Protein 1GHC (pdb70)

Nearest PDB structures (foldseek):
  1ghc-assembly1_A  TM=8.100E-01  e=2.958E-13  Gallus gallus
  7pet-assembly1_s  TM=6.892E-01  e=3.066E-09  Homo sapiens
  7xvm-assembly1_V  TM=6.479E-01  e=2.212E-05  Gallus gallus
  6la2-assembly1_S  TM=6.404E-01  e=2.421E-05  Homo sapiens
  7k5x-assembly1_U  TM=6.832E-01  e=7.186E-05  Homo sapiens

Structure (mmCIF, N/CA/C/O backbone):
data_1GHC
#
_entry.id   1GHC
#
_cell.length_a   1.000
_cell.length_b   1.000
_cell.length_c   1.000
_cell.angle_alpha   90.00
_cell.angle_beta   90.00
_cell.angle_gamma   90.00
#
_symmetry.space_group_name_H-M   'P 1'
#
loop_
_atom_site.group_PDB
_atom_site.id
_atom_site.type_symbol
_atom_site.label_atom_id
_atom_site.label_alt_id
_atom_site.label_comp_id
_atom_site.label_asym_id
_atom_site.label_entity_id
_atom_site.label_seq_id
_atom_site.pdbx_PDB_ins_code
_atom_site.Cartn_x
_atom_site.Cartn_y
_atom_site.Cartn_z
_atom_site.occupancy
_atom_site.B_iso_or_equiv
_atom_site.auth_seq_id
_atom_site.auth_comp_id
_atom_site.auth_asym_id
_atom_site.auth_atom_id
_atom_site.pdbx_PDB_model_num
ATOM 1 N N . MET A 1 1 ? 3.193 2.315 13.456 1.00 0.00 1 MET A N 1
ATOM 2 C CA . MET A 1 1 ? 4.408 1.793 12.769 1.00 0.00 1 MET A CA 1
ATOM 3 C C . MET A 1 1 ? 4.471 0.273 12.930 1.00 0.00 1 MET A C 1
ATOM 4 O O . MET A 1 1 ? 4.218 -0.260 13.992 1.00 0.00 1 MET A O 1
ATOM 20 N N . ALA A 1 2 ? 4.807 -0.430 11.883 1.00 0.00 2 ALA A N 1
ATOM 21 C CA . ALA A 1 2 ? 4.886 -1.915 11.977 1.00 0.00 2 ALA A CA 1
ATOM 22 C C . ALA A 1 2 ? 6.264 -2.380 11.504 1.00 0.00 2 ALA A C 1
ATOM 23 O O . ALA A 1 2 ? 7.020 -2.971 12.249 1.00 0.00 2 ALA A O 1
ATOM 30 N N . GLY A 1 3 ? 6.596 -2.116 10.270 1.00 0.00 3 GLY A N 1
ATOM 31 C CA . GLY A 1 3 ? 7.925 -2.541 9.749 1.00 0.00 3 GLY A CA 1
ATOM 32 C C . GLY A 1 3 ? 8.921 -1.391 9.907 1.00 0.00 3 GLY A C 1
ATOM 33 O O . GLY A 1 3 ? 8.580 -0.340 10.411 1.00 0.00 3 GLY A O 1
ATOM 37 N N . PRO A 1 4 ? 10.125 -1.633 9.469 1.00 0.00 4 PRO A N 1
ATOM 38 C CA . PRO A 1 4 ? 11.151 -0.576 9.585 1.00 0.00 4 PRO A CA 1
ATOM 39 C C . PRO A 1 4 ? 11.435 0.057 8.219 1.00 0.00 4 PRO A C 1
ATOM 40 O O . PRO A 1 4 ? 12.356 0.835 8.070 1.00 0.00 4 PRO A O 1
ATOM 51 N N . SER A 1 5 ? 10.658 -0.266 7.218 1.00 0.00 5 SER A N 1
ATOM 52 C CA . SER A 1 5 ? 10.911 0.332 5.876 1.00 0.00 5 SER A CA 1
ATOM 53 C C . SER A 1 5 ? 9.596 0.511 5.109 1.00 0.00 5 SER A C 1
ATOM 54 O O . SER A 1 5 ? 8.906 1.491 5.283 1.00 0.00 5 SER A O 1
ATOM 62 N N . VAL A 1 6 ? 9.265 -0.422 4.252 1.00 0.00 6 VAL A N 1
ATOM 63 C CA . VAL A 1 6 ? 8.013 -0.326 3.440 1.00 0.00 6 VAL A CA 1
ATOM 64 C C . VAL A 1 6 ? 6.904 0.385 4.212 1.00 0.00 6 VAL A C 1
ATOM 65 O O . VAL A 1 6 ? 6.352 1.340 3.744 1.00 0.00 6 VAL A O 1
ATOM 78 N N . THR A 1 7 ? 6.567 -0.035 5.386 1.00 0.00 7 THR A N 1
ATOM 79 C CA . THR A 1 7 ? 5.503 0.690 6.110 1.00 0.00 7 THR A CA 1
ATOM 80 C C . THR A 1 7 ? 5.858 2.181 6.090 1.00 0.00 7 THR A C 1
ATOM 81 O O . THR A 1 7 ? 5.105 3.003 5.614 1.00 0.00 7 THR A O 1
ATOM 92 N N . GLU A 1 8 ? 7.021 2.530 6.566 1.00 0.00 8 GLU A N 1
ATOM 93 C CA . GLU A 1 8 ? 7.438 3.962 6.545 1.00 0.00 8 GLU A CA 1
ATOM 94 C C . GLU A 1 8 ? 7.248 4.530 5.132 1.00 0.00 8 GLU A C 1
ATOM 95 O O . GLU A 1 8 ? 6.949 5.692 4.957 1.00 0.00 8 GLU A O 1
ATOM 107 N N . LEU A 1 9 ? 7.424 3.714 4.126 1.00 0.00 9 LEU A N 1
ATOM 108 C CA . LEU A 1 9 ? 7.256 4.188 2.718 1.00 0.00 9 LEU A CA 1
ATOM 109 C C . LEU A 1 9 ? 5.775 4.119 2.330 1.00 0.00 9 LEU A C 1
ATOM 110 O O . LEU A 1 9 ? 5.109 5.121 2.176 1.00 0.00 9 LEU A O 1
ATOM 126 N N . ILE A 1 10 ? 5.259 2.935 2.172 1.00 0.00 10 ILE A N 1
ATOM 127 C CA . ILE A 1 10 ? 3.839 2.771 1.808 1.00 0.00 10 ILE A CA 1
ATOM 128 C C . ILE A 1 10 ? 2.999 3.503 2.847 1.00 0.00 10 ILE A C 1
ATOM 129 O O . ILE A 1 10 ? 2.310 4.460 2.558 1.00 0.00 10 ILE A O 1
ATOM 145 N N . THR A 1 11 ? 3.059 3.037 4.060 1.00 0.00 11 THR A N 1
ATOM 146 C CA . THR A 1 11 ? 2.277 3.671 5.144 1.00 0.00 11 THR A CA 1
ATOM 147 C C . THR A 1 11 ? 2.500 5.186 5.115 1.00 0.00 11 THR A C 1
ATOM 148 O O . THR A 1 11 ? 1.685 5.947 5.592 1.00 0.00 11 THR A O 1
ATOM 159 N N . LYS A 1 12 ? 3.579 5.639 4.530 1.00 0.00 12 LYS A N 1
ATOM 160 C CA . LYS A 1 12 ? 3.807 7.110 4.447 1.00 0.00 12 LYS A CA 1
ATOM 161 C C . LYS A 1 12 ? 2.839 7.664 3.395 1.00 0.00 12 LYS A C 1
ATOM 162 O O . LYS A 1 12 ? 2.131 8.623 3.629 1.00 0.00 12 LYS A O 1
ATOM 181 N N . ALA A 1 13 ? 2.787 7.041 2.247 1.00 0.00 13 ALA A N 1
ATOM 182 C CA . ALA A 1 13 ? 1.845 7.499 1.188 1.00 0.00 13 ALA A CA 1
ATOM 183 C C . ALA A 1 13 ? 0.417 7.207 1.655 1.00 0.00 13 ALA A C 1
ATOM 184 O O . ALA A 1 13 ? -0.547 7.682 1.087 1.00 0.00 13 ALA A O 1
ATOM 191 N N . VAL A 1 14 ? 0.289 6.425 2.695 1.00 0.00 14 VAL A N 1
ATOM 192 C CA . VAL A 1 14 ? -1.053 6.076 3.237 1.00 0.00 14 VAL A CA 1
ATOM 193 C C . VAL A 1 14 ? -1.973 7.300 3.171 1.00 0.00 14 VAL A C 1
ATOM 194 O O . VAL A 1 14 ? -3.153 7.190 2.903 1.00 0.00 14 VAL A O 1
ATOM 207 N N . SER A 1 15 ? -1.438 8.465 3.413 1.00 0.00 15 SER A N 1
ATOM 208 C CA . SER A 1 15 ? -2.276 9.697 3.365 1.00 0.00 15 SER A CA 1
ATOM 209 C C . SER A 1 15 ? -1.836 10.570 2.186 1.00 0.00 15 SER A C 1
ATOM 210 O O . SER A 1 15 ? -2.531 11.483 1.786 1.00 0.00 15 SER A O 1
ATOM 218 N N . ALA A 1 16 ? -0.688 10.298 1.627 1.00 0.00 16 ALA A N 1
ATOM 219 C CA . ALA A 1 16 ? -0.207 11.115 0.477 1.00 0.00 16 ALA A CA 1
ATOM 220 C C . ALA A 1 16 ? -0.611 10.439 -0.835 1.00 0.00 16 ALA A C 1
ATOM 221 O O . ALA A 1 16 ? -0.036 10.689 -1.875 1.00 0.00 16 ALA A O 1
ATOM 228 N N . SER A 1 17 ? -1.596 9.584 -0.794 1.00 0.00 17 SER A N 1
ATOM 229 C CA . SER A 1 17 ? -2.034 8.893 -2.040 1.00 0.00 17 SER A CA 1
ATOM 230 C C . SER A 1 17 ? -2.105 9.905 -3.187 1.00 0.00 17 SER A C 1
ATOM 231 O O . SER A 1 17 ? -2.053 11.100 -2.976 1.00 0.00 17 SER A O 1
ATOM 239 N N . LYS A 1 18 ? -2.221 9.436 -4.399 1.00 0.00 18 LYS A N 1
ATOM 240 C CA . LYS A 1 18 ? -2.293 10.372 -5.557 1.00 0.00 18 LYS A CA 1
ATOM 241 C C . LYS A 1 18 ? -3.591 10.133 -6.331 1.00 0.00 18 LYS A C 1
ATOM 242 O O . LYS A 1 18 ? -3.675 10.393 -7.515 1.00 0.00 18 LYS A O 1
ATOM 261 N N . GLU A 1 19 ? -4.605 9.640 -5.673 1.00 0.00 19 GLU A N 1
ATOM 262 C CA . GLU A 1 19 ? -5.894 9.387 -6.376 1.00 0.00 19 GLU A CA 1
ATOM 263 C C . GLU A 1 19 ? -7.051 9.502 -5.382 1.00 0.00 19 GLU A C 1
ATOM 264 O O . GLU A 1 19 ? -6.933 10.124 -4.345 1.00 0.00 19 GLU A O 1
ATOM 276 N N . ARG A 1 20 ? -8.170 8.905 -5.690 1.00 0.00 20 ARG A N 1
ATOM 277 C CA . ARG A 1 20 ? -9.335 8.976 -4.765 1.00 0.00 20 ARG A CA 1
ATOM 278 C C . ARG A 1 20 ? -9.694 7.566 -4.296 1.00 0.00 20 ARG A C 1
ATOM 279 O O . ARG A 1 20 ? -10.269 6.792 -5.035 1.00 0.00 20 ARG A O 1
ATOM 300 N N . LYS A 1 21 ? -9.350 7.240 -3.072 1.00 0.00 21 LYS A N 1
ATOM 301 C CA . LYS A 1 21 ? -9.647 5.885 -2.505 1.00 0.00 21 LYS A CA 1
ATOM 302 C C . LYS A 1 21 ? -9.710 4.829 -3.614 1.00 0.00 21 LYS A C 1
ATOM 303 O O . LYS A 1 21 ? -10.741 4.239 -3.866 1.00 0.00 21 LYS A O 1
ATOM 322 N N . GLY A 1 22 ? -8.610 4.586 -4.276 1.00 0.00 22 GLY A N 1
ATOM 323 C CA . GLY A 1 22 ? -8.599 3.566 -5.365 1.00 0.00 22 GLY A CA 1
ATOM 324 C C . GLY A 1 22 ? -7.159 3.329 -5.826 1.00 0.00 22 GLY A C 1
ATOM 325 O O . GLY A 1 22 ? -6.794 3.634 -6.944 1.00 0.00 22 GLY A O 1
ATOM 329 N N . LEU A 1 23 ? -6.336 2.792 -4.967 1.00 0.00 23 LEU A N 1
ATOM 330 C CA . LEU A 1 23 ? -4.915 2.539 -5.344 1.00 0.00 23 LEU A CA 1
ATOM 331 C C . LEU A 1 23 ? -4.820 1.324 -6.272 1.00 0.00 23 LEU A C 1
ATOM 332 O O . LEU A 1 23 ? -4.196 1.375 -7.314 1.00 0.00 23 LEU A O 1
ATOM 348 N N . SER A 1 24 ? -5.416 0.225 -5.894 1.00 0.00 24 SER A N 1
ATOM 349 C CA . SER A 1 24 ? -5.341 -0.995 -6.739 1.00 0.00 24 SER A CA 1
ATOM 350 C C . SER A 1 24 ? -3.936 -1.581 -6.619 1.00 0.00 24 SER A C 1
ATOM 351 O O . SER A 1 24 ? -3.441 -2.224 -7.523 1.00 0.00 24 SER A O 1
ATOM 359 N N . LEU A 1 25 ? -3.282 -1.352 -5.507 1.00 0.00 25 LEU A N 1
ATOM 360 C CA . LEU A 1 25 ? -1.900 -1.886 -5.338 1.00 0.00 25 LEU A CA 1
ATOM 361 C C . LEU A 1 25 ? -1.026 -1.331 -6.468 1.00 0.00 25 LEU A C 1
ATOM 362 O O . LEU A 1 25 ? 0.057 -1.816 -6.730 1.00 0.00 25 LEU A O 1
ATOM 378 N N . ALA A 1 26 ? -1.493 -0.305 -7.131 1.00 0.00 26 ALA A N 1
ATOM 379 C CA . ALA A 1 26 ? -0.706 0.307 -8.237 1.00 0.00 26 ALA A CA 1
ATOM 380 C C . ALA A 1 26 ? -0.474 1.785 -7.915 1.00 0.00 26 ALA A C 1
ATOM 381 O O . ALA A 1 26 ? 0.132 2.512 -8.675 1.00 0.00 26 ALA A O 1
ATOM 388 N N . ALA A 1 27 ? -0.948 2.228 -6.781 1.00 0.00 27 ALA A N 1
ATOM 389 C CA . ALA A 1 27 ? -0.750 3.647 -6.386 1.00 0.00 27 ALA A CA 1
ATOM 390 C C . ALA A 1 27 ? 0.083 3.668 -5.106 1.00 0.00 27 ALA A C 1
ATOM 391 O O . ALA A 1 27 ? 1.232 4.063 -5.110 1.00 0.00 27 ALA A O 1
ATOM 398 N N . LEU A 1 28 ? -0.476 3.219 -4.013 1.00 0.00 28 LEU A N 1
ATOM 399 C CA . LEU A 1 28 ? 0.304 3.190 -2.747 1.00 0.00 28 LEU A CA 1
ATOM 400 C C . LEU A 1 28 ? 1.553 2.352 -2.971 1.00 0.00 28 LEU A C 1
ATOM 401 O O . LEU A 1 28 ? 2.653 2.817 -2.808 1.00 0.00 28 LEU A O 1
ATOM 417 N N . LYS A 1 29 ? 1.373 1.103 -3.309 1.00 0.00 29 LYS A N 1
ATOM 418 C CA . LYS A 1 29 ? 2.538 0.201 -3.518 1.00 0.00 29 LYS A CA 1
ATOM 419 C C . LYS A 1 29 ? 3.359 0.675 -4.728 1.00 0.00 29 LYS A C 1
ATOM 420 O O . LYS A 1 29 ? 4.402 0.131 -5.020 1.00 0.00 29 LYS A O 1
ATOM 439 N N . LYS A 1 30 ? 2.910 1.684 -5.435 1.00 0.00 30 LYS A N 1
ATOM 440 C CA . LYS A 1 30 ? 3.691 2.167 -6.611 1.00 0.00 30 LYS A CA 1
ATOM 441 C C . LYS A 1 30 ? 4.460 3.436 -6.225 1.00 0.00 30 LYS A C 1
ATOM 442 O O . LYS A 1 30 ? 5.158 4.023 -7.028 1.00 0.00 30 LYS A O 1
ATOM 461 N N . ALA A 1 31 ? 4.350 3.844 -4.991 1.00 0.00 31 ALA A N 1
ATOM 462 C CA . ALA A 1 31 ? 5.081 5.051 -4.519 1.00 0.00 31 ALA A CA 1
ATOM 463 C C . ALA A 1 31 ? 6.375 4.593 -3.842 1.00 0.00 31 ALA A C 1
ATOM 464 O O . ALA A 1 31 ? 7.151 5.384 -3.345 1.00 0.00 31 ALA A O 1
ATOM 471 N N . LEU A 1 32 ? 6.601 3.308 -3.825 1.00 0.00 32 LEU A N 1
ATOM 472 C CA . LEU A 1 32 ? 7.822 2.749 -3.194 1.00 0.00 32 LEU A CA 1
ATOM 473 C C . LEU A 1 32 ? 8.781 2.314 -4.294 1.00 0.00 32 LEU A C 1
ATOM 474 O O . LEU A 1 32 ? 9.965 2.140 -4.083 1.00 0.00 32 LEU A O 1
ATOM 490 N N . ALA A 1 33 ? 8.262 2.144 -5.471 1.00 0.00 33 ALA A N 1
ATOM 491 C CA . ALA A 1 33 ? 9.103 1.725 -6.617 1.00 0.00 33 ALA A CA 1
ATOM 492 C C . ALA A 1 33 ? 9.566 2.967 -7.382 1.00 0.00 33 ALA A C 1
ATOM 493 O O . ALA A 1 33 ? 9.608 2.981 -8.596 1.00 0.00 33 ALA A O 1
ATOM 500 N N . ALA A 1 34 ? 9.894 4.019 -6.682 1.00 0.00 34 ALA A N 1
ATOM 501 C CA . ALA A 1 34 ? 10.328 5.266 -7.376 1.00 0.00 34 ALA A CA 1
ATOM 502 C C . ALA A 1 34 ? 11.855 5.346 -7.464 1.00 0.00 34 ALA A C 1
ATOM 503 O O . ALA A 1 34 ? 12.409 5.528 -8.531 1.00 0.00 34 ALA A O 1
ATOM 510 N N . GLY A 1 35 ? 12.547 5.239 -6.362 1.00 0.00 35 GLY A N 1
ATOM 511 C CA . GLY A 1 35 ? 14.035 5.344 -6.425 1.00 0.00 35 GLY A CA 1
ATOM 512 C C . GLY A 1 35 ? 14.698 4.273 -5.557 1.00 0.00 35 GLY A C 1
ATOM 513 O O . GLY A 1 35 ? 14.939 4.472 -4.383 1.00 0.00 35 GLY A O 1
ATOM 517 N N . GLY A 1 36 ? 15.001 3.140 -6.129 1.00 0.00 36 GLY A N 1
ATOM 518 C CA . GLY A 1 36 ? 15.657 2.057 -5.342 1.00 0.00 36 GLY A CA 1
ATOM 519 C C . GLY A 1 36 ? 14.576 1.121 -4.824 1.00 0.00 36 GLY A C 1
ATOM 520 O O . GLY A 1 36 ? 14.401 0.961 -3.635 1.00 0.00 36 GLY A O 1
ATOM 524 N N . TYR A 1 37 ? 13.837 0.530 -5.723 1.00 0.00 37 TYR A N 1
ATOM 525 C CA . TYR A 1 37 ? 12.724 -0.380 -5.332 1.00 0.00 37 TYR A CA 1
ATOM 526 C C . TYR A 1 37 ? 11.768 -0.457 -6.519 1.00 0.00 37 TYR A C 1
ATOM 527 O O . TYR A 1 37 ? 11.613 0.507 -7.240 1.00 0.00 37 TYR A O 1
ATOM 545 N N . ASP A 1 38 ? 11.132 -1.574 -6.767 1.00 0.00 38 ASP A N 1
ATOM 546 C CA . ASP A 1 38 ? 10.226 -1.605 -7.933 1.00 0.00 38 ASP A CA 1
ATOM 547 C C . ASP A 1 38 ? 8.985 -2.428 -7.620 1.00 0.00 38 ASP A C 1
ATOM 548 O O . ASP A 1 38 ? 8.236 -2.768 -8.511 1.00 0.00 38 ASP A O 1
ATOM 557 N N . VAL A 1 39 ? 8.759 -2.789 -6.374 1.00 0.00 39 VAL A N 1
ATOM 558 C CA . VAL A 1 39 ? 7.569 -3.613 -6.070 1.00 0.00 39 VAL A CA 1
ATOM 559 C C . VAL A 1 39 ? 7.618 -4.798 -7.026 1.00 0.00 39 VAL A C 1
ATOM 560 O O . VAL A 1 39 ? 6.623 -5.423 -7.337 1.00 0.00 39 VAL A O 1
ATOM 573 N N . GLU A 1 40 ? 8.796 -5.075 -7.507 1.00 0.00 40 GLU A N 1
ATOM 574 C CA . GLU A 1 40 ? 8.994 -6.168 -8.462 1.00 0.00 40 GLU A CA 1
ATOM 575 C C . GLU A 1 40 ? 10.286 -6.867 -8.090 1.00 0.00 40 GLU A C 1
ATOM 576 O O . GLU A 1 40 ? 10.291 -7.994 -7.636 1.00 0.00 40 GLU A O 1
ATOM 588 N N . LYS A 1 41 ? 11.385 -6.186 -8.230 1.00 0.00 41 LYS A N 1
ATOM 589 C CA . LYS A 1 41 ? 12.667 -6.796 -7.830 1.00 0.00 41 LYS A CA 1
ATOM 590 C C . LYS A 1 41 ? 12.613 -6.992 -6.317 1.00 0.00 41 LYS A C 1
ATOM 591 O O . LYS A 1 41 ? 13.401 -7.717 -5.744 1.00 0.00 41 LYS A O 1
ATOM 610 N N . ASN A 1 42 ? 11.668 -6.353 -5.659 1.00 0.00 42 ASN A N 1
ATOM 611 C CA . ASN A 1 42 ? 11.553 -6.509 -4.198 1.00 0.00 42 ASN A CA 1
ATOM 612 C C . ASN A 1 42 ? 10.072 -6.641 -3.854 1.00 0.00 42 ASN A C 1
ATOM 613 O O . ASN A 1 42 ? 9.689 -6.503 -2.724 1.00 0.00 42 ASN A O 1
ATOM 624 N N . ASN A 1 43 ? 9.242 -6.902 -4.841 1.00 0.00 43 ASN A N 1
ATOM 625 C CA . ASN A 1 43 ? 7.768 -7.031 -4.608 1.00 0.00 43 ASN A CA 1
ATOM 626 C C . ASN A 1 43 ? 7.465 -7.710 -3.272 1.00 0.00 43 ASN A C 1
ATOM 627 O O . ASN A 1 43 ? 6.407 -7.521 -2.705 1.00 0.00 43 ASN A O 1
ATOM 638 N N . SER A 1 44 ? 8.360 -8.503 -2.760 1.00 0.00 44 SER A N 1
ATOM 639 C CA . SER A 1 44 ? 8.081 -9.183 -1.467 1.00 0.00 44 SER A CA 1
ATOM 640 C C . SER A 1 44 ? 8.044 -8.174 -0.310 1.00 0.00 44 SER A C 1
ATOM 641 O O . SER A 1 44 ? 7.919 -8.556 0.836 1.00 0.00 44 SER A O 1
ATOM 649 N N . ARG A 1 45 ? 8.114 -6.894 -0.578 1.00 0.00 45 ARG A N 1
ATOM 650 C CA . ARG A 1 45 ? 8.036 -5.922 0.545 1.00 0.00 45 ARG A CA 1
ATOM 651 C C . ARG A 1 45 ? 6.859 -4.985 0.293 1.00 0.00 45 ARG A C 1
ATOM 652 O O . ARG A 1 45 ? 6.315 -4.403 1.204 1.00 0.00 45 ARG A O 1
ATOM 673 N N . ILE A 1 46 ? 6.461 -4.836 -0.937 1.00 0.00 46 ILE A N 1
ATOM 674 C CA . ILE A 1 46 ? 5.311 -3.956 -1.235 1.00 0.00 46 ILE A CA 1
ATOM 675 C C . ILE A 1 46 ? 4.029 -4.755 -1.003 1.00 0.00 46 ILE A C 1
ATOM 676 O O . ILE A 1 46 ? 3.082 -4.273 -0.422 1.00 0.00 46 ILE A O 1
ATOM 692 N N . LYS A 1 47 ? 3.998 -5.983 -1.447 1.00 0.00 47 LYS A N 1
ATOM 693 C CA . LYS A 1 47 ? 2.782 -6.812 -1.227 1.00 0.00 47 LYS A CA 1
ATOM 694 C C . LYS A 1 47 ? 2.867 -7.419 0.176 1.00 0.00 47 LYS A C 1
ATOM 695 O O . LYS A 1 47 ? 2.124 -8.310 0.535 1.00 0.00 47 LYS A O 1
ATOM 714 N N . LEU A 1 48 ? 3.775 -6.916 0.967 1.00 0.00 48 LEU A N 1
ATOM 715 C CA . LEU A 1 48 ? 3.953 -7.399 2.355 1.00 0.00 48 LEU A CA 1
ATOM 716 C C . LEU A 1 48 ? 3.708 -6.204 3.278 1.00 0.00 48 LEU A C 1
ATOM 717 O O . LEU A 1 48 ? 3.090 -6.319 4.313 1.00 0.00 48 LEU A O 1
ATOM 733 N N . GLY A 1 49 ? 4.167 -5.046 2.877 1.00 0.00 49 GLY A N 1
ATOM 734 C CA . GLY A 1 49 ? 3.945 -3.821 3.678 1.00 0.00 49 GLY A CA 1
ATOM 735 C C . GLY A 1 49 ? 2.585 -3.264 3.287 1.00 0.00 49 GLY A C 1
ATOM 736 O O . GLY A 1 49 ? 1.960 -2.549 4.040 1.00 0.00 49 GLY A O 1
ATOM 740 N N . LEU A 1 50 ? 2.110 -3.626 2.117 1.00 0.00 50 LEU A N 1
ATOM 741 C CA . LEU A 1 50 ? 0.765 -3.163 1.682 1.00 0.00 50 LEU A CA 1
ATOM 742 C C . LEU A 1 50 ? -0.218 -4.262 2.025 1.00 0.00 50 LEU A C 1
ATOM 743 O O . LEU A 1 50 ? -1.200 -4.042 2.706 1.00 0.00 50 LEU A O 1
ATOM 759 N N . LYS A 1 51 ? 0.066 -5.468 1.609 1.00 0.00 51 LYS A N 1
ATOM 760 C CA . LYS A 1 51 ? -0.831 -6.582 1.987 1.00 0.00 51 LYS A CA 1
ATOM 761 C C . LYS A 1 51 ? -0.990 -6.473 3.493 1.00 0.00 51 LYS A C 1
ATOM 762 O O . LYS A 1 51 ? -1.995 -6.833 4.065 1.00 0.00 51 LYS A O 1
ATOM 781 N N . SER A 1 52 ? 0.016 -5.927 4.125 1.00 0.00 52 SER A N 1
ATOM 782 C CA . SER A 1 52 ? -0.031 -5.722 5.588 1.00 0.00 52 SER A CA 1
ATOM 783 C C . SER A 1 52 ? -0.567 -4.319 5.866 1.00 0.00 52 SER A C 1
ATOM 784 O O . SER A 1 52 ? -1.211 -4.100 6.863 1.00 0.00 52 SER A O 1
ATOM 792 N N . LEU A 1 53 ? -0.347 -3.353 5.001 1.00 0.00 53 LEU A N 1
ATOM 793 C CA . LEU A 1 53 ? -0.924 -2.017 5.312 1.00 0.00 53 LEU A CA 1
ATOM 794 C C . LEU A 1 53 ? -2.427 -2.122 5.098 1.00 0.00 53 LEU A C 1
ATOM 795 O O . LEU A 1 53 ? -3.200 -2.136 6.035 1.00 0.00 53 LEU A O 1
ATOM 811 N N . VAL A 1 54 ? -2.849 -2.220 3.870 1.00 0.00 54 VAL A N 1
ATOM 812 C CA . VAL A 1 54 ? -4.303 -2.351 3.597 1.00 0.00 54 VAL A CA 1
ATOM 813 C C . VAL A 1 54 ? -4.945 -3.406 4.509 1.00 0.00 54 VAL A C 1
ATOM 814 O O . VAL A 1 54 ? -5.961 -3.165 5.130 1.00 0.00 54 VAL A O 1
ATOM 827 N N . SER A 1 55 ? -4.389 -4.583 4.561 1.00 0.00 55 SER A N 1
ATOM 828 C CA . SER A 1 55 ? -5.000 -5.668 5.396 1.00 0.00 55 SER A CA 1
ATOM 829 C C . SER A 1 55 ? -4.894 -5.370 6.899 1.00 0.00 55 SER A C 1
ATOM 830 O O . SER A 1 55 ? -5.894 -5.322 7.587 1.00 0.00 55 SER A O 1
ATOM 838 N N . LYS A 1 56 ? -3.700 -5.206 7.419 1.00 0.00 56 LYS A N 1
ATOM 839 C CA . LYS A 1 56 ? -3.542 -4.948 8.889 1.00 0.00 56 LYS A CA 1
ATOM 840 C C . LYS A 1 56 ? -4.691 -4.086 9.397 1.00 0.00 56 LYS A C 1
ATOM 841 O O . LYS A 1 56 ? -5.228 -4.313 10.463 1.00 0.00 56 LYS A O 1
ATOM 860 N N . GLY A 1 57 ? -5.079 -3.102 8.642 1.00 0.00 57 GLY A N 1
ATOM 861 C CA . GLY A 1 57 ? -6.202 -2.236 9.090 1.00 0.00 57 GLY A CA 1
ATOM 862 C C . GLY A 1 57 ? -5.873 -0.770 8.836 1.00 0.00 57 GLY A C 1
ATOM 863 O O . GLY A 1 57 ? -6.738 0.081 8.880 1.00 0.00 57 GLY A O 1
ATOM 867 N N . THR A 1 58 ? -4.641 -0.458 8.548 1.00 0.00 58 THR A N 1
ATOM 868 C CA . THR A 1 58 ? -4.309 0.960 8.274 1.00 0.00 58 THR A CA 1
ATOM 869 C C . THR A 1 58 ? -5.111 1.357 7.051 1.00 0.00 58 THR A C 1
ATOM 870 O O . THR A 1 58 ? -6.095 2.047 7.131 1.00 0.00 58 THR A O 1
ATOM 881 N N . LEU A 1 59 ? -4.697 0.879 5.925 1.00 0.00 59 LEU A N 1
ATOM 882 C CA . LEU A 1 59 ? -5.404 1.163 4.653 1.00 0.00 59 LEU A CA 1
ATOM 883 C C . LEU A 1 59 ? -6.576 0.185 4.485 1.00 0.00 59 LEU A C 1
ATOM 884 O O . LEU A 1 59 ? -6.597 -0.620 3.580 1.00 0.00 59 LEU A O 1
ATOM 900 N N . VAL A 1 60 ? -7.539 0.229 5.361 1.00 0.00 60 VAL A N 1
ATOM 901 C CA . VAL A 1 60 ? -8.681 -0.734 5.262 1.00 0.00 60 VAL A CA 1
ATOM 902 C C . VAL A 1 60 ? -9.459 -0.580 3.951 1.00 0.00 60 VAL A C 1
ATOM 903 O O . VAL A 1 60 ? -10.461 0.103 3.878 1.00 0.00 60 VAL A O 1
ATOM 916 N N . GLN A 1 61 ? -9.004 -1.246 2.928 1.00 0.00 61 GLN A N 1
ATOM 917 C CA . GLN A 1 61 ? -9.679 -1.213 1.610 1.00 0.00 61 GLN A CA 1
ATOM 918 C C . GLN A 1 61 ? -11.186 -1.446 1.782 1.00 0.00 61 GLN A C 1
ATOM 919 O O . GLN A 1 61 ? -11.910 -0.554 2.173 1.00 0.00 61 GLN A O 1
ATOM 933 N N . THR A 1 62 ? -11.652 -2.634 1.486 1.00 0.00 62 THR A N 1
ATOM 934 C CA . THR A 1 62 ? -13.107 -2.961 1.596 1.00 0.00 62 THR A CA 1
ATOM 935 C C . THR A 1 62 ? -13.426 -4.092 0.612 1.00 0.00 62 THR A C 1
ATOM 936 O O . THR A 1 62 ? -14.419 -4.047 -0.085 1.00 0.00 62 THR A O 1
ATOM 947 N N . LYS A 1 63 ? -12.569 -5.090 0.550 1.00 0.00 63 LYS A N 1
ATOM 948 C CA . LYS A 1 63 ? -12.766 -6.247 -0.385 1.00 0.00 63 LYS A CA 1
ATOM 949 C C . LYS A 1 63 ? -14.242 -6.412 -0.761 1.00 0.00 63 LYS A C 1
ATOM 950 O O . LYS A 1 63 ? -14.981 -7.131 -0.118 1.00 0.00 63 LYS A O 1
ATOM 969 N N . GLY A 1 64 ? -14.672 -5.757 -1.808 1.00 0.00 64 GLY A N 1
ATOM 970 C CA . GLY A 1 64 ? -16.093 -5.880 -2.237 1.00 0.00 64 GLY A CA 1
ATOM 971 C C . GLY A 1 64 ? -16.138 -6.157 -3.740 1.00 0.00 64 GLY A C 1
ATOM 972 O O . GLY A 1 64 ? -17.128 -5.913 -4.399 1.00 0.00 64 GLY A O 1
ATOM 976 N N . THR A 1 65 ? -15.064 -6.661 -4.286 1.00 0.00 65 THR A N 1
ATOM 977 C CA . THR A 1 65 ? -15.027 -6.954 -5.747 1.00 0.00 65 THR A CA 1
ATOM 978 C C . THR A 1 65 ? -14.874 -5.638 -6.521 1.00 0.00 65 THR A C 1
ATOM 979 O O . THR A 1 65 ? -15.338 -4.600 -6.093 1.00 0.00 65 THR A O 1
ATOM 990 N N . GLY A 1 66 ? -14.227 -5.674 -7.653 1.00 0.00 66 GLY A N 1
ATOM 991 C CA . GLY A 1 66 ? -14.046 -4.425 -8.447 1.00 0.00 66 GLY A CA 1
ATOM 992 C C . GLY A 1 66 ? -15.362 -3.647 -8.483 1.00 0.00 66 GLY A C 1
ATOM 993 O O . GLY A 1 66 ? -16.219 -3.897 -9.307 1.00 0.00 66 GLY A O 1
ATOM 997 N N . ALA A 1 67 ? -15.530 -2.704 -7.597 1.00 0.00 67 ALA A N 1
ATOM 998 C CA . ALA A 1 67 ? -16.793 -1.913 -7.583 1.00 0.00 67 ALA A CA 1
ATOM 999 C C . ALA A 1 67 ? -16.920 -1.174 -6.249 1.00 0.00 67 ALA A C 1
ATOM 1000 O O . ALA A 1 67 ? -17.351 -0.039 -6.197 1.00 0.00 67 ALA A O 1
ATOM 1007 N N . SER A 1 68 ? -16.549 -1.807 -5.169 1.00 0.00 68 SER A N 1
ATOM 1008 C CA . SER A 1 68 ? -16.652 -1.138 -3.842 1.00 0.00 68 SER A CA 1
ATOM 1009 C C . SER A 1 68 ? -15.560 -1.669 -2.911 1.00 0.00 68 SER A C 1
ATOM 1010 O O . SER A 1 68 ? -15.837 -2.216 -1.862 1.00 0.00 68 SER A O 1
ATOM 1018 N N . GLY A 1 69 ? -14.319 -1.509 -3.283 1.00 0.00 69 GLY A N 1
ATOM 1019 C CA . GLY A 1 69 ? -13.212 -2.003 -2.415 1.00 0.00 69 GLY A CA 1
ATOM 1020 C C . GLY A 1 69 ? -11.926 -1.232 -2.744 1.00 0.00 69 GLY A C 1
ATOM 1021 O O . GLY A 1 69 ? -11.251 -1.529 -3.710 1.00 0.00 69 GLY A O 1
ATOM 1025 N N . SER A 1 70 ? -11.578 -0.243 -1.958 1.00 0.00 70 SER A N 1
ATOM 1026 C CA . SER A 1 70 ? -10.332 0.536 -2.248 1.00 0.00 70 SER A CA 1
ATOM 1027 C C . SER A 1 70 ? -9.458 0.637 -0.984 1.00 0.00 70 SER A C 1
ATOM 1028 O O . SER A 1 70 ? -8.748 -0.275 -0.670 1.00 0.00 70 SER A O 1
ATOM 1036 N N . PHE A 1 71 ? -9.535 1.744 -0.274 1.00 0.00 71 PHE A N 1
ATOM 1037 C CA . PHE A 1 71 ? -8.763 1.9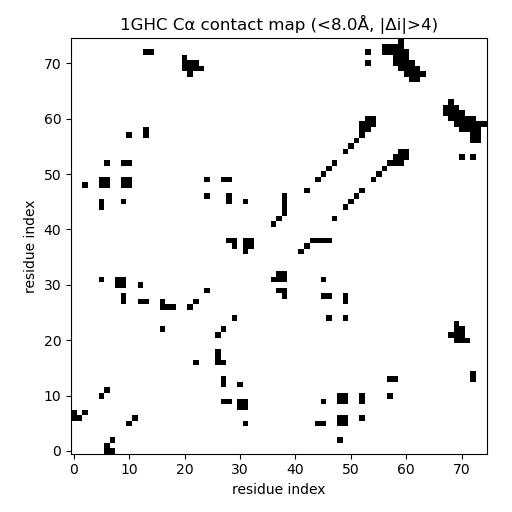99 1.000 1.00 0.00 71 PHE A CA 1
ATOM 1038 C C . PHE A 1 71 ? -9.079 3.436 1.415 1.00 0.00 71 PHE A C 1
ATOM 1039 O O . PHE A 1 71 ? -8.726 4.376 0.731 1.00 0.00 71 PHE A O 1
ATOM 1056 N N . ARG A 1 72 ? -9.703 3.625 2.540 1.00 0.00 72 ARG A N 1
ATOM 1057 C CA . ARG A 1 72 ? -9.992 5.007 3.005 1.00 0.00 72 ARG A CA 1
ATOM 1058 C C . ARG A 1 72 ? -9.046 5.257 4.161 1.00 0.00 72 ARG A C 1
ATOM 1059 O O . ARG A 1 72 ? -9.270 6.083 5.025 1.00 0.00 72 ARG A O 1
ATOM 1080 N N . LEU A 1 73 ? -8.000 4.488 4.181 1.00 0.00 73 LEU A N 1
ATOM 1081 C CA . LEU A 1 73 ? -7.008 4.564 5.256 1.00 0.00 73 LEU A CA 1
ATOM 1082 C C . LEU A 1 73 ? -7.608 3.923 6.500 1.00 0.00 73 LEU A C 1
ATOM 1083 O O . LEU A 1 73 ? -8.149 2.842 6.429 1.00 0.00 73 LEU A O 1
ATOM 1099 N N . SER A 1 74 ? -7.507 4.539 7.642 1.00 0.00 74 SER A N 1
ATOM 1100 C CA . SER A 1 74 ? -8.060 3.893 8.853 1.00 0.00 74 SER A CA 1
ATOM 1101 C C . SER A 1 74 ? -9.587 3.936 8.818 1.00 0.00 74 SER A C 1
ATOM 1102 O O . SER A 1 74 ? -10.192 4.294 7.827 1.00 0.00 74 SER A O 1
ATOM 1110 N N . LYS A 1 75 ? -10.210 3.569 9.901 1.00 0.00 75 LYS A N 1
ATOM 1111 C CA . LYS A 1 75 ? -11.701 3.578 9.954 1.00 0.00 75 LYS A CA 1
ATOM 1112 C C . LYS A 1 75 ? -12.192 4.976 10.336 1.00 0.00 75 LYS A C 1
ATOM 1113 O O . LYS A 1 75 ? -11.456 5.678 11.009 1.00 0.00 75 LYS A O 1
ATOM 1133 N N . MET A 1 1 ? -4.335 -0.297 13.763 1.00 0.00 1 MET A N 2
ATOM 1134 C CA . MET A 1 1 ? -5.028 1.003 13.989 1.00 0.00 1 MET A CA 2
ATOM 1135 C C . MET A 1 1 ? -6.538 0.804 13.852 1.00 0.00 1 MET A C 2
ATOM 1136 O O . MET A 1 1 ? -7.236 0.586 14.822 1.00 0.00 1 MET A O 2
ATOM 1152 N N . ALA A 1 2 ? -7.048 0.876 12.654 1.00 0.00 2 ALA A N 2
ATOM 1153 C CA . ALA A 1 2 ? -8.512 0.689 12.455 1.00 0.00 2 ALA A CA 2
ATOM 1154 C C . ALA A 1 2 ? -8.793 -0.770 12.094 1.00 0.00 2 ALA A C 2
ATOM 1155 O O . ALA A 1 2 ? -9.291 -1.533 12.897 1.00 0.00 2 ALA A O 2
ATOM 1162 N N . GLY A 1 3 ? -8.483 -1.164 10.889 1.00 0.00 3 GLY A N 2
ATOM 1163 C CA . GLY A 1 3 ? -8.740 -2.573 10.477 1.00 0.00 3 GLY A CA 2
ATOM 1164 C C . GLY A 1 3 ? -9.220 -2.573 9.031 1.00 0.00 3 GLY A C 2
ATOM 1165 O O . GLY A 1 3 ? -8.592 -1.982 8.177 1.00 0.00 3 GLY A O 2
ATOM 1169 N N . PRO A 1 4 ? -10.332 -3.217 8.801 1.00 0.00 4 PRO A N 2
ATOM 1170 C CA . PRO A 1 4 ? -10.856 -3.224 7.421 1.00 0.00 4 PRO A CA 2
ATOM 1171 C C . PRO A 1 4 ? -11.022 -1.778 6.956 1.00 0.00 4 PRO A C 2
ATOM 1172 O O . PRO A 1 4 ? -12.053 -1.169 7.157 1.00 0.00 4 PRO A O 2
ATOM 1183 N N . SER A 1 5 ? -10.006 -1.217 6.358 1.00 0.00 5 SER A N 2
ATOM 1184 C CA . SER A 1 5 ? -10.096 0.198 5.906 1.00 0.00 5 SER A CA 2
ATOM 1185 C C . SER A 1 5 ? -8.699 0.719 5.602 1.00 0.00 5 SER A C 2
ATOM 1186 O O . SER A 1 5 ? -8.094 1.410 6.397 1.00 0.00 5 SER A O 2
ATOM 1194 N N . VAL A 1 6 ? -8.204 0.385 4.445 1.00 0.00 6 VAL A N 2
ATOM 1195 C CA . VAL A 1 6 ? -6.849 0.827 4.011 1.00 0.00 6 VAL A CA 2
ATOM 1196 C C . VAL A 1 6 ? -5.918 1.028 5.213 1.00 0.00 6 VAL A C 2
ATOM 1197 O O . VAL A 1 6 ? -5.928 2.049 5.865 1.00 0.00 6 VAL A O 2
ATOM 1210 N N . THR A 1 7 ? -5.128 0.035 5.485 1.00 0.00 7 THR A N 2
ATOM 1211 C CA . THR A 1 7 ? -4.160 0.049 6.626 1.00 0.00 7 THR A CA 2
ATOM 1212 C C . THR A 1 7 ? -4.063 -1.400 7.066 1.00 0.00 7 THR A C 2
ATOM 1213 O O . THR A 1 7 ? -3.025 -2.027 7.017 1.00 0.00 7 THR A O 2
ATOM 1224 N N . GLU A 1 8 ? -5.188 -1.950 7.407 1.00 0.00 8 GLU A N 2
ATOM 1225 C CA . GLU A 1 8 ? -5.255 -3.387 7.755 1.00 0.00 8 GLU A CA 2
ATOM 1226 C C . GLU A 1 8 ? -5.743 -4.099 6.486 1.00 0.00 8 GLU A C 2
ATOM 1227 O O . GLU A 1 8 ? -5.793 -5.310 6.401 1.00 0.00 8 GLU A O 2
ATOM 1239 N N . LEU A 1 9 ? -6.105 -3.311 5.495 1.00 0.00 9 LEU A N 2
ATOM 1240 C CA . LEU A 1 9 ? -6.601 -3.837 4.203 1.00 0.00 9 LEU A CA 2
ATOM 1241 C C . LEU A 1 9 ? -5.418 -3.963 3.228 1.00 0.00 9 LEU A C 2
ATOM 1242 O O . LEU A 1 9 ? -5.258 -4.965 2.559 1.00 0.00 9 LEU A O 2
ATOM 1258 N N . ILE A 1 10 ? -4.584 -2.955 3.149 1.00 0.00 10 ILE A N 2
ATOM 1259 C CA . ILE A 1 10 ? -3.416 -3.027 2.229 1.00 0.00 10 ILE A CA 2
ATOM 1260 C C . ILE A 1 10 ? -2.559 -4.210 2.651 1.00 0.00 10 ILE A C 2
ATOM 1261 O O . ILE A 1 10 ? -2.225 -5.067 1.864 1.00 0.00 10 ILE A O 2
ATOM 1277 N N . THR A 1 11 ? -2.205 -4.249 3.902 1.00 0.00 11 THR A N 2
ATOM 1278 C CA . THR A 1 11 ? -1.374 -5.364 4.415 1.00 0.00 11 THR A CA 2
ATOM 1279 C C . THR A 1 11 ? -1.913 -6.680 3.860 1.00 0.00 11 THR A C 2
ATOM 1280 O O . THR A 1 11 ? -1.177 -7.628 3.672 1.00 0.00 11 THR A O 2
ATOM 1291 N N . LYS A 1 12 ? -3.180 -6.740 3.548 1.00 0.00 12 LYS A N 2
ATOM 1292 C CA . LYS A 1 12 ? -3.719 -7.991 2.953 1.00 0.00 12 LYS A CA 2
ATOM 1293 C C . LYS A 1 12 ? -2.952 -8.223 1.654 1.00 0.00 12 LYS A C 2
ATOM 1294 O O . LYS A 1 12 ? -2.310 -9.237 1.464 1.00 0.00 12 LYS A O 2
ATOM 1313 N N . ALA A 1 13 ? -2.981 -7.255 0.776 1.00 0.00 13 ALA A N 2
ATOM 1314 C CA . ALA A 1 13 ? -2.219 -7.369 -0.497 1.00 0.00 13 ALA A CA 2
ATOM 1315 C C . ALA A 1 13 ? -0.727 -7.206 -0.183 1.00 0.00 13 ALA A C 2
ATOM 1316 O O . ALA A 1 13 ? 0.121 -7.355 -1.040 1.00 0.00 13 ALA A O 2
ATOM 1323 N N . VAL A 1 14 ? -0.406 -6.897 1.049 1.00 0.00 14 VAL A N 2
ATOM 1324 C CA . VAL A 1 14 ? 1.017 -6.719 1.442 1.00 0.00 14 VAL A CA 2
ATOM 1325 C C . VAL A 1 14 ? 1.441 -7.888 2.343 1.00 0.00 14 VAL A C 2
ATOM 1326 O O . VAL A 1 14 ? 2.528 -7.905 2.886 1.00 0.00 14 VAL A O 2
ATOM 1339 N N . SER A 1 15 ? 0.594 -8.869 2.497 1.00 0.00 15 SER A N 2
ATOM 1340 C CA . SER A 1 15 ? 0.953 -10.036 3.351 1.00 0.00 15 SER A CA 2
ATOM 1341 C C . SER A 1 15 ? 1.547 -11.137 2.472 1.00 0.00 15 SER A C 2
ATOM 1342 O O . SER A 1 15 ? 2.399 -11.892 2.895 1.00 0.00 15 SER A O 2
ATOM 1350 N N . ALA A 1 16 ? 1.103 -11.231 1.248 1.00 0.00 16 ALA A N 2
ATOM 1351 C CA . ALA A 1 16 ? 1.640 -12.280 0.338 1.00 0.00 16 ALA A CA 2
ATOM 1352 C C . ALA A 1 16 ? 3.069 -11.916 -0.067 1.00 0.00 16 ALA A C 2
ATOM 1353 O O . ALA A 1 16 ? 3.993 -12.681 0.125 1.00 0.00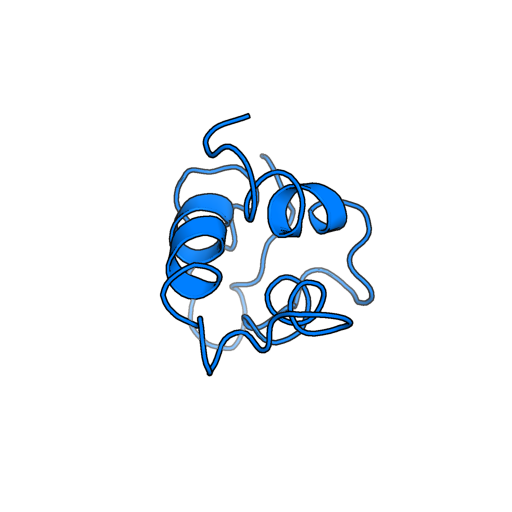 16 ALA A O 2
ATOM 1360 N N . SER A 1 17 ? 3.258 -10.751 -0.624 1.00 0.00 17 SER A N 2
ATOM 1361 C CA . SER A 1 17 ? 4.628 -10.336 -1.040 1.00 0.00 17 SER A CA 2
ATOM 1362 C C . SER A 1 17 ? 5.228 -11.402 -1.960 1.00 0.00 17 SER A C 2
ATOM 1363 O O . SER A 1 17 ? 5.629 -12.461 -1.521 1.00 0.00 17 SER A O 2
ATOM 1371 N N . LYS A 1 18 ? 5.293 -11.130 -3.235 1.00 0.00 18 LYS A N 2
ATOM 1372 C CA . LYS A 1 18 ? 5.868 -12.128 -4.180 1.00 0.00 18 LYS A CA 2
ATOM 1373 C C . LYS A 1 18 ? 6.919 -11.450 -5.061 1.00 0.00 18 LYS A C 2
ATOM 1374 O O . LYS A 1 18 ? 6.965 -11.654 -6.258 1.00 0.00 18 LYS A O 2
ATOM 1393 N N . GLU A 1 19 ? 7.766 -10.645 -4.479 1.00 0.00 19 GLU A N 2
ATOM 1394 C CA . GLU A 1 19 ? 8.813 -9.957 -5.284 1.00 0.00 19 GLU A CA 2
ATOM 1395 C C . GLU A 1 19 ? 9.853 -9.341 -4.347 1.00 0.00 19 GLU A C 2
ATOM 1396 O O . GLU A 1 19 ? 9.653 -9.256 -3.152 1.00 0.00 19 GLU A O 2
ATOM 1408 N N . ARG A 1 20 ? 10.964 -8.910 -4.879 1.00 0.00 20 ARG A N 2
ATOM 1409 C CA . ARG A 1 20 ? 12.014 -8.300 -4.017 1.00 0.00 20 ARG A CA 2
ATOM 1410 C C . ARG A 1 20 ? 11.915 -6.776 -4.095 1.00 0.00 20 ARG A C 2
ATOM 1411 O O . ARG A 1 20 ? 12.786 -6.063 -3.638 1.00 0.00 20 ARG A O 2
ATOM 1432 N N . LYS A 1 21 ? 10.859 -6.270 -4.670 1.00 0.00 21 LYS A N 2
ATOM 1433 C CA . LYS A 1 21 ? 10.704 -4.792 -4.775 1.00 0.00 21 LYS A CA 2
ATOM 1434 C C . LYS A 1 21 ? 9.557 -4.336 -3.874 1.00 0.00 21 LYS A C 2
ATOM 1435 O O . LYS A 1 21 ? 9.763 -3.675 -2.876 1.00 0.00 21 LYS A O 2
ATOM 1454 N N . GLY A 1 22 ? 8.347 -4.685 -4.217 1.00 0.00 22 GLY A N 2
ATOM 1455 C CA . GLY A 1 22 ? 7.188 -4.271 -3.379 1.00 0.00 22 GLY A CA 2
ATOM 1456 C C . GLY A 1 22 ? 6.239 -3.414 -4.210 1.00 0.00 22 GLY A C 2
ATOM 1457 O O . GLY A 1 22 ? 5.875 -2.329 -3.816 1.00 0.00 22 GLY A O 2
ATOM 1461 N N . LEU A 1 23 ? 5.835 -3.890 -5.357 1.00 0.00 23 LEU A N 2
ATOM 1462 C CA . LEU A 1 23 ? 4.911 -3.091 -6.209 1.00 0.00 23 LEU A CA 2
ATOM 1463 C C . LEU A 1 23 ? 5.387 -1.635 -6.235 1.00 0.00 23 LEU A C 2
ATOM 1464 O O . LEU A 1 23 ? 6.571 -1.367 -6.290 1.00 0.00 23 LEU A O 2
ATOM 1480 N N . SER A 1 24 ? 4.486 -0.689 -6.196 1.00 0.00 24 SER A N 2
ATOM 1481 C CA . SER A 1 24 ? 4.916 0.737 -6.220 1.00 0.00 24 SER A CA 2
ATOM 1482 C C . SER A 1 24 ? 3.727 1.644 -5.893 1.00 0.00 24 SER A C 2
ATOM 1483 O O . SER A 1 24 ? 3.366 2.509 -6.666 1.00 0.00 24 SER A O 2
ATOM 1491 N N . LEU A 1 25 ? 3.114 1.457 -4.753 1.00 0.00 25 LEU A N 2
ATOM 1492 C CA . LEU A 1 25 ? 1.953 2.315 -4.384 1.00 0.00 25 LEU A CA 2
ATOM 1493 C C . LEU A 1 25 ? 0.839 2.117 -5.408 1.00 0.00 25 LEU A C 2
ATOM 1494 O O . LEU A 1 25 ? -0.110 2.874 -5.467 1.00 0.00 25 LEU A O 2
ATOM 1510 N N . ALA A 1 26 ? 0.949 1.103 -6.217 1.00 0.00 26 ALA A N 2
ATOM 1511 C CA . ALA A 1 26 ? -0.098 0.849 -7.239 1.00 0.00 26 ALA A CA 2
ATOM 1512 C C . ALA A 1 26 ? -0.547 -0.606 -7.143 1.00 0.00 26 ALA A C 2
ATOM 1513 O O . ALA A 1 26 ? -1.550 -0.907 -6.534 1.00 0.00 26 ALA A O 2
ATOM 1520 N N . ALA A 1 27 ? 0.195 -1.503 -7.741 1.00 0.00 27 ALA A N 2
ATOM 1521 C CA . ALA A 1 27 ? -0.170 -2.951 -7.705 1.00 0.00 27 ALA A CA 2
ATOM 1522 C C . ALA A 1 27 ? -0.768 -3.318 -6.346 1.00 0.00 27 ALA A C 2
ATOM 1523 O O . ALA A 1 27 ? -1.578 -4.217 -6.240 1.00 0.00 27 ALA A O 2
ATOM 1530 N N . LEU A 1 28 ? -0.375 -2.641 -5.304 1.00 0.00 28 LEU A N 2
ATOM 1531 C CA . LEU A 1 28 ? -0.926 -2.972 -3.964 1.00 0.00 28 LEU A CA 2
ATOM 1532 C C . LEU A 1 28 ? -2.151 -2.119 -3.681 1.00 0.00 28 LEU A C 2
ATOM 1533 O O . LEU A 1 28 ? -3.138 -2.631 -3.228 1.00 0.00 28 LEU A O 2
ATOM 1549 N N . LYS A 1 29 ? -2.110 -0.836 -3.924 1.00 0.00 29 LYS A N 2
ATOM 1550 C CA . LYS A 1 29 ? -3.316 -0.018 -3.634 1.00 0.00 29 LYS A CA 2
ATOM 1551 C C . LYS A 1 29 ? -4.177 -0.001 -4.886 1.00 0.00 29 LYS A C 2
ATOM 1552 O O . LYS A 1 29 ? -4.490 1.016 -5.472 1.00 0.00 29 LYS A O 2
ATOM 1571 N N . LYS A 1 30 ? -4.518 -1.182 -5.274 1.00 0.00 30 LYS A N 2
ATOM 1572 C CA . LYS A 1 30 ? -5.342 -1.447 -6.486 1.00 0.00 30 LYS A CA 2
ATOM 1573 C C . LYS A 1 30 ? -6.052 -2.803 -6.312 1.00 0.00 30 LYS A C 2
ATOM 1574 O O . LYS A 1 30 ? -7.153 -3.005 -6.784 1.00 0.00 30 LYS A O 2
ATOM 1593 N N . ALA A 1 31 ? -5.422 -3.730 -5.620 1.00 0.00 31 ALA A N 2
ATOM 1594 C CA . ALA A 1 31 ? -6.030 -5.057 -5.380 1.00 0.00 31 ALA A CA 2
ATOM 1595 C C . ALA A 1 31 ? -7.223 -4.829 -4.468 1.00 0.00 31 ALA A C 2
ATOM 1596 O O . ALA A 1 31 ? -8.206 -5.543 -4.488 1.00 0.00 31 ALA A O 2
ATOM 1603 N N . LEU A 1 32 ? -7.126 -3.797 -3.687 1.00 0.00 32 LEU A N 2
ATOM 1604 C CA . LEU A 1 32 ? -8.213 -3.419 -2.763 1.00 0.00 32 LEU A CA 2
ATOM 1605 C C . LEU A 1 32 ? -9.357 -2.848 -3.574 1.00 0.00 32 LEU A C 2
ATOM 1606 O O . LEU A 1 32 ? -10.496 -2.805 -3.151 1.00 0.00 32 LEU A O 2
ATOM 1622 N N . ALA A 1 33 ? -9.042 -2.424 -4.748 1.00 0.00 33 ALA A N 2
ATOM 1623 C CA . ALA A 1 33 ? -10.063 -1.856 -5.650 1.00 0.00 33 ALA A CA 2
ATOM 1624 C C . ALA A 1 33 ? -10.567 -2.955 -6.587 1.00 0.00 33 ALA A C 2
ATOM 1625 O O . ALA A 1 33 ? -10.758 -2.738 -7.767 1.00 0.00 33 ALA A O 2
ATOM 1632 N N . ALA A 1 34 ? -10.750 -4.142 -6.080 1.00 0.00 34 ALA A N 2
ATOM 1633 C CA . ALA A 1 34 ? -11.201 -5.261 -6.958 1.00 0.00 34 ALA A CA 2
ATOM 1634 C C . ALA A 1 34 ? -12.727 -5.384 -6.994 1.00 0.00 34 ALA A C 2
ATOM 1635 O O . ALA A 1 34 ? -13.321 -5.462 -8.051 1.00 0.00 34 ALA A O 2
ATOM 1642 N N . GLY A 1 35 ? -13.369 -5.436 -5.865 1.00 0.00 35 GLY A N 2
ATOM 1643 C CA . GLY A 1 35 ? -14.855 -5.594 -5.874 1.00 0.00 35 GLY A CA 2
ATOM 1644 C C . GLY A 1 35 ? -15.543 -4.229 -5.910 1.00 0.00 35 GLY A C 2
ATOM 1645 O O . GLY A 1 35 ? -16.226 -3.887 -6.856 1.00 0.00 35 GLY A O 2
ATOM 1649 N N . GLY A 1 36 ? -15.376 -3.457 -4.880 1.00 0.00 36 GLY A N 2
ATOM 1650 C CA . GLY A 1 36 ? -16.028 -2.113 -4.831 1.00 0.00 36 GLY A CA 2
ATOM 1651 C C . GLY A 1 36 ? -14.958 -1.022 -4.855 1.00 0.00 36 GLY A C 2
ATOM 1652 O O . GLY A 1 36 ? -14.840 -0.283 -5.812 1.00 0.00 36 GLY A O 2
ATOM 1656 N N . TYR A 1 37 ? -14.174 -0.928 -3.810 1.00 0.00 37 TYR A N 2
ATOM 1657 C CA . TYR A 1 37 ? -13.088 0.099 -3.754 1.00 0.00 37 TYR A CA 2
ATOM 1658 C C . TYR A 1 37 ? -12.478 0.241 -5.149 1.00 0.00 37 TYR A C 2
ATOM 1659 O O . TYR A 1 37 ? -12.482 -0.700 -5.916 1.00 0.00 37 TYR A O 2
ATOM 1677 N N . ASP A 1 38 ? -11.974 1.391 -5.524 1.00 0.00 38 ASP A N 2
ATOM 1678 C CA . ASP A 1 38 ? -11.407 1.479 -6.877 1.00 0.00 38 ASP A CA 2
ATOM 1679 C C . ASP A 1 38 ? -10.098 2.247 -6.832 1.00 0.00 38 ASP A C 2
ATOM 1680 O O . ASP A 1 38 ? -9.534 2.543 -7.865 1.00 0.00 38 ASP A O 2
ATOM 1689 N N . VAL A 1 39 ? -9.617 2.622 -5.651 1.00 0.00 39 VAL A N 2
ATOM 1690 C CA . VAL A 1 39 ? -8.365 3.414 -5.591 1.00 0.00 39 VAL A CA 2
ATOM 1691 C C . VAL A 1 39 ? -8.508 4.501 -6.650 1.00 0.00 39 VAL A C 2
ATOM 1692 O O . VAL A 1 39 ? -7.553 5.007 -7.205 1.00 0.00 39 VAL A O 2
ATOM 1705 N N . GLU A 1 40 ? -9.746 4.831 -6.926 1.00 0.00 40 GLU A N 2
ATOM 1706 C CA . GLU A 1 40 ? -10.078 5.845 -7.933 1.00 0.00 40 GLU A CA 2
ATOM 1707 C C . GLU A 1 40 ? -11.195 6.697 -7.352 1.00 0.00 40 GLU A C 2
ATOM 1708 O O . GLU A 1 40 ? -10.966 7.769 -6.827 1.00 0.00 40 GLU A O 2
ATOM 1720 N N . LYS A 1 41 ? -12.398 6.197 -7.374 1.00 0.00 41 LYS A N 2
ATOM 1721 C CA . LYS A 1 41 ? -13.504 6.949 -6.741 1.00 0.00 41 LYS A CA 2
ATOM 1722 C C . LYS A 1 41 ? -13.271 6.842 -5.229 1.00 0.00 41 LYS A C 2
ATOM 1723 O O . LYS A 1 41 ? -13.821 7.586 -4.441 1.00 0.00 41 LYS A O 2
ATOM 1742 N N . ASN A 1 42 ? -12.408 5.926 -4.837 1.00 0.00 42 ASN A N 2
ATOM 1743 C CA . ASN A 1 42 ? -12.058 5.750 -3.405 1.00 0.00 42 ASN A CA 2
ATOM 1744 C C . ASN A 1 42 ? -10.548 5.937 -3.281 1.00 0.00 42 ASN A C 2
ATOM 1745 O O . ASN A 1 42 ? -9.943 5.538 -2.309 1.00 0.00 42 ASN A O 2
ATOM 1756 N N . ASN A 1 43 ? -9.934 6.530 -4.273 1.00 0.00 43 ASN A N 2
ATOM 1757 C CA . ASN A 1 43 ? -8.463 6.741 -4.222 1.00 0.00 43 ASN A CA 2
ATOM 1758 C C . ASN A 1 43 ? -8.165 7.764 -3.142 1.00 0.00 43 ASN A C 2
ATOM 1759 O O . ASN A 1 43 ? -7.055 7.882 -2.672 1.00 0.00 43 ASN A O 2
ATOM 1770 N N . SER A 1 44 ? -9.150 8.507 -2.739 1.00 0.00 44 SER A N 2
ATOM 1771 C CA . SER A 1 44 ? -8.908 9.510 -1.683 1.00 0.00 44 SER A CA 2
ATOM 1772 C C . SER A 1 44 ? -8.634 8.778 -0.381 1.00 0.00 44 SER A C 2
ATOM 1773 O O . SER A 1 44 ? -8.132 9.351 0.566 1.00 0.00 44 SER A O 2
ATOM 1781 N N . ARG A 1 45 ? -8.929 7.504 -0.319 1.00 0.00 45 ARG A N 2
ATOM 1782 C CA . ARG A 1 45 ? -8.634 6.776 0.938 1.00 0.00 45 ARG A CA 2
ATOM 1783 C C . ARG A 1 45 ? -7.516 5.767 0.663 1.00 0.00 45 ARG A C 2
ATOM 1784 O O . ARG A 1 45 ? -6.952 5.188 1.568 1.00 0.00 45 ARG A O 2
ATOM 1805 N N . ILE A 1 46 ? -7.183 5.568 -0.584 1.00 0.00 46 ILE A N 2
ATOM 1806 C CA . ILE A 1 46 ? -6.091 4.621 -0.916 1.00 0.00 46 ILE A CA 2
ATOM 1807 C C . ILE A 1 46 ? -4.757 5.371 -0.845 1.00 0.00 46 ILE A C 2
ATOM 1808 O O . ILE A 1 46 ? -3.817 4.904 -0.249 1.00 0.00 46 ILE A O 2
ATOM 1824 N N . LYS A 1 47 ? -4.670 6.537 -1.431 1.00 0.00 47 LYS A N 2
ATOM 1825 C CA . LYS A 1 47 ? -3.392 7.303 -1.371 1.00 0.00 47 LYS A CA 2
ATOM 1826 C C . LYS A 1 47 ? -3.204 7.865 0.041 1.00 0.00 47 LYS A C 2
ATOM 1827 O O . LYS A 1 47 ? -2.206 8.488 0.346 1.00 0.00 47 LYS A O 2
ATOM 1846 N N . LEU A 1 48 ? -4.144 7.618 0.911 1.00 0.00 48 LEU A N 2
ATOM 1847 C CA . LEU A 1 48 ? -4.022 8.094 2.311 1.00 0.00 48 LEU A CA 2
ATOM 1848 C C . LEU A 1 48 ? -3.701 6.871 3.151 1.00 0.00 48 LEU A C 2
ATOM 1849 O O . LEU A 1 48 ? -2.814 6.878 3.979 1.00 0.00 48 LEU A O 2
ATOM 1865 N N . GLY A 1 49 ? -4.389 5.795 2.889 1.00 0.00 49 GLY A N 2
ATOM 1866 C CA . GLY A 1 49 ? -4.100 4.535 3.611 1.00 0.00 49 GLY A CA 2
ATOM 1867 C C . GLY A 1 49 ? -2.844 3.933 2.983 1.00 0.00 49 GLY A C 2
ATOM 1868 O O . GLY A 1 49 ? -2.281 2.977 3.478 1.00 0.00 49 GLY A O 2
ATOM 1872 N N . LEU A 1 50 ? -2.388 4.513 1.895 1.00 0.00 50 LEU A N 2
ATOM 1873 C CA . LEU A 1 50 ? -1.158 4.007 1.237 1.00 0.00 50 LEU A CA 2
ATOM 1874 C C . LEU A 1 50 ? 0.014 4.826 1.749 1.00 0.00 50 LEU A C 2
ATOM 1875 O O . LEU A 1 50 ? 0.837 4.352 2.505 1.00 0.00 50 LEU A O 2
ATOM 1891 N N . LYS A 1 51 ? 0.079 6.072 1.370 1.00 0.00 51 LYS A N 2
ATOM 1892 C CA . LYS A 1 51 ? 1.182 6.926 1.871 1.00 0.00 51 LYS A CA 2
ATOM 1893 C C . LYS A 1 51 ? 1.251 6.743 3.384 1.00 0.00 51 LYS A C 2
ATOM 1894 O O . LYS A 1 51 ? 2.274 6.931 4.001 1.00 0.00 51 LYS A O 2
ATOM 1913 N N . SER A 1 52 ? 0.153 6.370 3.980 1.00 0.00 52 SER A N 2
ATOM 1914 C CA . SER A 1 52 ? 0.137 6.164 5.450 1.00 0.00 52 SER A CA 2
ATOM 1915 C C . SER A 1 52 ? 0.457 4.715 5.780 1.00 0.00 52 SER A C 2
ATOM 1916 O O . SER A 1 52 ? 1.162 4.458 6.716 1.00 0.00 52 SER A O 2
ATOM 1924 N N . LEU A 1 53 ? -0.019 3.748 5.048 1.00 0.00 53 LEU A N 2
ATOM 1925 C CA . LEU A 1 53 ? 0.355 2.364 5.439 1.00 0.00 53 LEU A CA 2
ATOM 1926 C C . LEU A 1 53 ? 1.841 2.163 5.150 1.00 0.00 53 LEU A C 2
ATOM 1927 O O . LEU A 1 53 ? 2.626 1.871 6.029 1.00 0.00 53 LEU A O 2
ATOM 1943 N N . VAL A 1 54 ? 2.226 2.318 3.918 1.00 0.00 54 VAL A N 2
ATOM 1944 C CA . VAL A 1 54 ? 3.655 2.143 3.541 1.00 0.00 54 VAL A CA 2
ATOM 1945 C C . VAL A 1 54 ? 4.551 3.160 4.277 1.00 0.00 54 VAL A C 2
ATOM 1946 O O . VAL A 1 54 ? 5.719 2.909 4.499 1.00 0.00 54 VAL A O 2
ATOM 1959 N N . SER A 1 55 ? 4.041 4.311 4.632 1.00 0.00 55 SER A N 2
ATOM 1960 C CA . SER A 1 55 ? 4.916 5.316 5.317 1.00 0.00 55 SER A CA 2
ATOM 1961 C C . SER A 1 55 ? 4.582 5.438 6.811 1.00 0.00 55 SER A C 2
ATOM 1962 O O . SER A 1 55 ? 5.196 6.209 7.520 1.00 0.00 55 SER A O 2
ATOM 1970 N N . LYS A 1 56 ? 3.643 4.680 7.312 1.00 0.00 56 LYS A N 2
ATOM 1971 C CA . LYS A 1 56 ? 3.334 4.774 8.774 1.00 0.00 56 LYS A CA 2
ATOM 1972 C C . LYS A 1 56 ? 4.260 3.821 9.503 1.00 0.00 56 LYS A C 2
ATOM 1973 O O . LYS A 1 56 ? 4.850 4.146 10.514 1.00 0.00 56 LYS A O 2
ATOM 1992 N N . GLY A 1 57 ? 4.389 2.641 8.981 1.00 0.00 57 GLY A N 2
ATOM 1993 C CA . GLY A 1 57 ? 5.283 1.641 9.627 1.00 0.00 57 GLY A CA 2
ATOM 1994 C C . GLY A 1 57 ? 4.834 0.219 9.284 1.00 0.00 57 GLY A C 2
ATOM 1995 O O . GLY A 1 57 ? 5.620 -0.707 9.328 1.00 0.00 57 GLY A O 2
ATOM 1999 N N . THR A 1 58 ? 3.590 0.024 8.925 1.00 0.00 58 THR A N 2
ATOM 2000 C CA . THR A 1 58 ? 3.147 -1.347 8.568 1.00 0.00 58 THR A CA 2
ATOM 2001 C C . THR A 1 58 ? 4.090 -1.846 7.488 1.00 0.00 58 THR A C 2
ATOM 2002 O O . THR A 1 58 ? 4.884 -2.728 7.705 1.00 0.00 58 THR A O 2
ATOM 2013 N N . LEU A 1 59 ? 4.010 -1.254 6.334 1.00 0.00 59 LEU A N 2
ATOM 2014 C CA . LEU A 1 59 ? 4.886 -1.624 5.208 1.00 0.00 59 LEU A CA 2
ATOM 2015 C C . LEU A 1 59 ? 5.991 -0.565 5.080 1.00 0.00 59 LEU A C 2
ATOM 2016 O O . LEU A 1 59 ? 5.762 0.516 4.579 1.00 0.00 59 LEU A O 2
ATOM 2032 N N . VAL A 1 60 ? 7.175 -0.841 5.556 1.00 0.00 60 VAL A N 2
ATOM 2033 C CA . VAL A 1 60 ? 8.255 0.190 5.483 1.00 0.00 60 VAL A CA 2
ATOM 2034 C C . VAL A 1 60 ? 8.958 0.184 4.126 1.00 0.00 60 VAL A C 2
ATOM 2035 O O . VAL A 1 60 ? 9.569 -0.786 3.722 1.00 0.00 60 VAL A O 2
ATOM 2048 N N . GLN A 1 61 ? 8.895 1.292 3.445 1.00 0.00 61 GLN A N 2
ATOM 2049 C CA . GLN A 1 61 ? 9.575 1.427 2.123 1.00 0.00 61 GLN A CA 2
ATOM 2050 C C . GLN A 1 61 ? 10.775 2.362 2.297 1.00 0.00 61 GLN A C 2
ATOM 2051 O O . GLN A 1 61 ? 11.331 2.469 3.371 1.00 0.00 61 GLN A O 2
ATOM 2065 N N . THR A 1 62 ? 11.182 3.041 1.262 1.00 0.00 62 THR A N 2
ATOM 2066 C CA . THR A 1 62 ? 12.345 3.963 1.400 1.00 0.00 62 THR A CA 2
ATOM 2067 C C . THR A 1 62 ? 12.573 4.699 0.080 1.00 0.00 62 THR A C 2
ATOM 2068 O O . THR A 1 62 ? 13.644 4.660 -0.492 1.00 0.00 62 THR A O 2
ATOM 2079 N N . LYS A 1 63 ? 11.570 5.369 -0.414 1.00 0.00 63 LYS A N 2
ATOM 2080 C CA . LYS A 1 63 ? 11.730 6.105 -1.699 1.00 0.00 63 LYS A CA 2
ATOM 2081 C C . LYS A 1 63 ? 12.449 7.433 -1.443 1.00 0.00 63 LYS A C 2
ATOM 2082 O O . LYS A 1 63 ? 11.841 8.485 -1.419 1.00 0.00 63 LYS A O 2
ATOM 2101 N N . GLY A 1 64 ? 13.740 7.393 -1.256 1.00 0.00 64 GLY A N 2
ATOM 2102 C CA . GLY A 1 64 ? 14.498 8.651 -1.006 1.00 0.00 64 GLY A CA 2
ATOM 2103 C C . GLY A 1 64 ? 15.469 8.895 -2.163 1.00 0.00 64 GLY A C 2
ATOM 2104 O O . GLY A 1 64 ? 15.104 8.810 -3.319 1.00 0.00 64 GLY A O 2
ATOM 2108 N N . THR A 1 65 ? 16.703 9.197 -1.865 1.00 0.00 65 THR A N 2
ATOM 2109 C CA . THR A 1 65 ? 17.689 9.444 -2.953 1.00 0.00 65 THR A CA 2
ATOM 2110 C C . THR A 1 65 ? 18.723 8.314 -2.973 1.00 0.00 65 THR A C 2
ATOM 2111 O O . THR A 1 65 ? 19.426 8.126 -3.946 1.00 0.00 65 THR A O 2
ATOM 2122 N N . GLY A 1 66 ? 18.825 7.569 -1.901 1.00 0.00 66 GLY A N 2
ATOM 2123 C CA . GLY A 1 66 ? 19.817 6.455 -1.853 1.00 0.00 66 GLY A CA 2
ATOM 2124 C C . GLY A 1 66 ? 19.834 5.739 -3.200 1.00 0.00 66 GLY A C 2
ATOM 2125 O O . GLY A 1 66 ? 20.879 5.467 -3.758 1.00 0.00 66 GLY A O 2
ATOM 2129 N N . ALA A 1 67 ? 18.679 5.448 -3.733 1.00 0.00 67 ALA A N 2
ATOM 2130 C CA . ALA A 1 67 ? 18.613 4.764 -5.052 1.00 0.00 67 ALA A CA 2
ATOM 2131 C C . ALA A 1 67 ? 17.230 4.133 -5.223 1.00 0.00 67 ALA A C 2
ATOM 2132 O O . ALA A 1 67 ? 17.105 2.970 -5.552 1.00 0.00 67 ALA A O 2
ATOM 2139 N N . SER A 1 68 ? 16.191 4.889 -4.998 1.00 0.00 68 SER A N 2
ATOM 2140 C CA . SER A 1 68 ? 14.819 4.330 -5.144 1.00 0.00 68 SER A CA 2
ATOM 2141 C C . SER A 1 68 ? 14.518 3.406 -3.962 1.00 0.00 68 SER A C 2
ATOM 2142 O O . SER A 1 68 ? 15.380 2.698 -3.480 1.00 0.00 68 SER A O 2
ATOM 2150 N N . GLY A 1 69 ? 13.303 3.412 -3.488 1.00 0.00 69 GLY A N 2
ATOM 2151 C CA . GLY A 1 69 ? 12.949 2.536 -2.334 1.00 0.00 69 GLY A CA 2
ATOM 2152 C C . GLY A 1 69 ? 12.021 1.412 -2.800 1.00 0.00 69 GLY A C 2
ATOM 2153 O O . GLY A 1 69 ? 11.884 1.154 -3.979 1.00 0.00 69 GLY A O 2
ATOM 2157 N N . SER A 1 70 ? 11.383 0.742 -1.879 1.00 0.00 70 SER A N 2
ATOM 2158 C CA . SER A 1 70 ? 10.463 -0.369 -2.257 1.00 0.00 70 SER A CA 2
ATOM 2159 C C . SER A 1 70 ? 9.805 -0.928 -0.992 1.00 0.00 70 SER A C 2
ATOM 2160 O O . SER A 1 70 ? 10.341 -1.801 -0.338 1.00 0.00 70 SER A O 2
ATOM 2168 N N . PHE A 1 71 ? 8.654 -0.416 -0.635 1.00 0.00 71 PHE A N 2
ATOM 2169 C CA . PHE A 1 71 ? 7.961 -0.901 0.604 1.00 0.00 71 PHE A CA 2
ATOM 2170 C C . PHE A 1 71 ? 8.119 -2.410 0.748 1.00 0.00 71 PHE A C 2
ATOM 2171 O O . PHE A 1 71 ? 7.442 -3.184 0.101 1.00 0.00 71 PHE A O 2
ATOM 2188 N N . ARG A 1 72 ? 8.986 -2.832 1.622 1.00 0.00 72 ARG A N 2
ATOM 2189 C CA . ARG A 1 72 ? 9.164 -4.289 1.845 1.00 0.00 72 ARG A CA 2
ATOM 2190 C C . ARG A 1 72 ? 8.241 -4.684 2.993 1.00 0.00 72 ARG A C 2
ATOM 2191 O O . ARG A 1 72 ? 7.292 -5.421 2.818 1.00 0.00 72 ARG A O 2
ATOM 2212 N N . LEU A 1 73 ? 8.498 -4.146 4.156 1.00 0.00 73 LEU A N 2
ATOM 2213 C CA . LEU A 1 73 ? 7.634 -4.419 5.341 1.00 0.00 73 LEU A CA 2
AT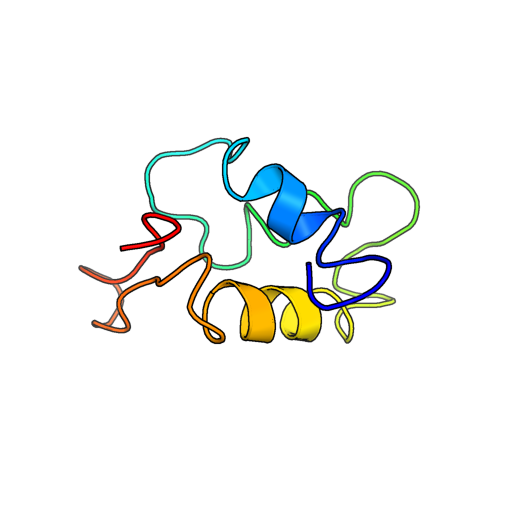OM 2214 C C . LEU A 1 73 ? 8.400 -4.014 6.600 1.00 0.00 73 LEU A C 2
ATOM 2215 O O . LEU A 1 73 ? 9.613 -4.068 6.644 1.00 0.00 73 LEU A O 2
ATOM 2231 N N . SER A 1 74 ? 7.704 -3.585 7.615 1.00 0.00 74 SER A N 2
ATOM 2232 C CA . SER A 1 74 ? 8.383 -3.151 8.853 1.00 0.00 74 SER A CA 2
ATOM 2233 C C . SER A 1 74 ? 9.508 -4.127 9.203 1.00 0.00 74 SER A C 2
ATOM 2234 O O . SER A 1 74 ? 10.669 -3.858 8.975 1.00 0.00 74 SER A O 2
ATOM 2242 N N . LYS A 1 75 ? 9.172 -5.260 9.760 1.00 0.00 75 LYS A N 2
ATOM 2243 C CA . LYS A 1 75 ? 10.224 -6.251 10.125 1.00 0.00 75 LYS A CA 2
ATOM 2244 C C . LYS A 1 75 ? 11.370 -5.535 10.841 1.00 0.00 75 LYS A C 2
ATOM 2245 O O . LYS A 1 75 ? 11.132 -4.465 11.377 1.00 0.00 75 LYS A O 2
ATOM 2265 N N . MET A 1 1 ? 10.270 -3.382 8.515 1.00 0.00 1 MET A N 3
ATOM 2266 C CA . MET A 1 1 ? 10.525 -3.993 9.851 1.00 0.00 1 MET A CA 3
ATOM 2267 C C . MET A 1 1 ? 9.831 -3.162 10.932 1.00 0.00 1 MET A C 3
ATOM 2268 O O . MET A 1 1 ? 10.437 -2.760 11.905 1.00 0.00 1 MET A O 3
ATOM 2284 N N . ALA A 1 2 ? 8.562 -2.901 10.770 1.00 0.00 2 ALA A N 3
ATOM 2285 C CA . ALA A 1 2 ? 7.832 -2.097 11.789 1.00 0.00 2 ALA A CA 3
ATOM 2286 C C . ALA A 1 2 ? 8.587 -0.791 12.045 1.00 0.00 2 ALA A C 3
ATOM 2287 O O . ALA A 1 2 ? 8.721 -0.351 13.170 1.00 0.00 2 ALA A O 3
ATOM 2294 N N . GLY A 1 3 ? 9.082 -0.167 11.011 1.00 0.00 3 GLY A N 3
ATOM 2295 C CA . GLY A 1 3 ? 9.829 1.109 11.200 1.00 0.00 3 GLY A CA 3
ATOM 2296 C C . GLY A 1 3 ? 9.496 2.074 10.061 1.00 0.00 3 GLY A C 3
ATOM 2297 O O . GLY A 1 3 ? 8.430 2.009 9.481 1.00 0.00 3 GLY A O 3
ATOM 2301 N N . PRO A 1 4 ? 10.428 2.943 9.781 1.00 0.00 4 PRO A N 3
ATOM 2302 C CA . PRO A 1 4 ? 10.202 3.921 8.694 1.00 0.00 4 PRO A CA 3
ATOM 2303 C C . PRO A 1 4 ? 10.128 3.200 7.345 1.00 0.00 4 PRO A C 3
ATOM 2304 O O . PRO A 1 4 ? 9.721 3.763 6.348 1.00 0.00 4 PRO A O 3
ATOM 2315 N N . SER A 1 5 ? 10.528 1.959 7.311 1.00 0.00 5 SER A N 3
ATOM 2316 C CA . SER A 1 5 ? 10.497 1.190 6.036 1.00 0.00 5 SER A CA 3
ATOM 2317 C C . SER A 1 5 ? 9.089 0.644 5.791 1.00 0.00 5 SER A C 3
ATOM 2318 O O . SER A 1 5 ? 8.220 0.790 6.622 1.00 0.00 5 SER A O 3
ATOM 2326 N N . VAL A 1 6 ? 8.883 0.019 4.648 1.00 0.00 6 VAL A N 3
ATOM 2327 C CA . VAL A 1 6 ? 7.551 -0.567 4.272 1.00 0.00 6 VAL A CA 3
ATOM 2328 C C . VAL A 1 6 ? 6.600 -0.596 5.480 1.00 0.00 6 VAL A C 3
ATOM 2329 O O . VAL A 1 6 ? 6.689 -1.431 6.354 1.00 0.00 6 VAL A O 3
ATOM 2342 N N . THR A 1 7 ? 5.730 0.372 5.508 1.00 0.00 7 THR A N 3
ATOM 2343 C CA . THR A 1 7 ? 4.732 0.573 6.608 1.00 0.00 7 THR A CA 3
ATOM 2344 C C . THR A 1 7 ? 4.694 2.077 6.813 1.00 0.00 7 THR A C 3
ATOM 2345 O O . THR A 1 7 ? 3.655 2.702 6.886 1.00 0.00 7 THR A O 3
ATOM 2356 N N . GLU A 1 8 ? 5.861 2.652 6.838 1.00 0.00 8 GLU A N 3
ATOM 2357 C CA . GLU A 1 8 ? 6.004 4.119 6.959 1.00 0.00 8 GLU A CA 3
ATOM 2358 C C . GLU A 1 8 ? 6.229 4.655 5.543 1.00 0.00 8 GLU A C 3
ATOM 2359 O O . GLU A 1 8 ? 6.031 5.819 5.260 1.00 0.00 8 GLU A O 3
ATOM 2371 N N . LEU A 1 9 ? 6.632 3.781 4.648 1.00 0.00 9 LEU A N 3
ATOM 2372 C CA . LEU A 1 9 ? 6.868 4.180 3.235 1.00 0.00 9 LEU A CA 3
ATOM 2373 C C . LEU A 1 9 ? 5.522 4.233 2.508 1.00 0.00 9 LEU A C 3
ATOM 2374 O O . LEU A 1 9 ? 5.206 5.190 1.829 1.00 0.00 9 LEU A O 3
ATOM 2390 N N . ILE A 1 10 ? 4.721 3.208 2.657 1.00 0.00 10 ILE A N 3
ATOM 2391 C CA . ILE A 1 10 ? 3.394 3.189 1.994 1.00 0.00 10 ILE A CA 3
ATOM 2392 C C . ILE A 1 10 ? 2.526 4.250 2.656 1.00 0.00 10 ILE A C 3
ATOM 2393 O O . ILE A 1 10 ? 2.049 5.171 2.024 1.00 0.00 10 ILE A O 3
ATOM 2409 N N . THR A 1 11 ? 2.329 4.124 3.937 1.00 0.00 11 THR A N 3
ATOM 2410 C CA . THR A 1 11 ? 1.505 5.116 4.663 1.00 0.00 11 THR A CA 3
ATOM 2411 C C . THR A 1 11 ? 2.017 6.519 4.327 1.00 0.00 11 THR A C 3
ATOM 2412 O O . THR A 1 11 ? 1.303 7.496 4.432 1.00 0.00 11 THR A O 3
ATOM 2423 N N . LYS A 1 12 ? 3.245 6.622 3.896 1.00 0.00 12 LYS A N 3
ATOM 2424 C CA . LYS A 1 12 ? 3.784 7.955 3.518 1.00 0.00 12 LYS A CA 3
ATOM 2425 C C . LYS A 1 12 ? 3.139 8.346 2.192 1.00 0.00 12 LYS A C 3
ATOM 2426 O O . LYS A 1 12 ? 2.639 9.440 2.022 1.00 0.00 12 LYS A O 3
ATOM 2445 N N . ALA A 1 13 ? 3.125 7.432 1.260 1.00 0.00 13 ALA A N 3
ATOM 2446 C CA . ALA A 1 13 ? 2.490 7.705 -0.055 1.00 0.00 13 ALA A CA 3
ATOM 2447 C C . ALA A 1 13 ? 0.971 7.585 0.099 1.00 0.00 13 ALA A C 3
ATOM 2448 O O . ALA A 1 13 ? 0.221 7.802 -0.831 1.00 0.00 13 ALA A O 3
ATOM 2455 N N . VAL A 1 14 ? 0.515 7.233 1.274 1.00 0.00 14 VAL A N 3
ATOM 2456 C CA . VAL A 1 14 ? -0.948 7.088 1.502 1.00 0.00 14 VAL A CA 3
ATOM 2457 C C . VAL A 1 14 ? -1.651 8.410 1.157 1.00 0.00 14 VAL A C 3
ATOM 2458 O O . VAL A 1 14 ? -2.632 8.435 0.441 1.00 0.00 14 VAL A O 3
ATOM 2471 N N . SER A 1 15 ? -1.154 9.507 1.664 1.00 0.00 15 SER A N 3
ATOM 2472 C CA . SER A 1 15 ? -1.792 10.822 1.366 1.00 0.00 15 SER A CA 3
ATOM 2473 C C . SER A 1 15 ? -1.358 11.295 -0.021 1.00 0.00 15 SER A C 3
ATOM 2474 O O . SER A 1 15 ? -2.175 11.569 -0.877 1.00 0.00 15 SER A O 3
ATOM 2482 N N . ALA A 1 16 ? -0.076 11.392 -0.252 1.00 0.00 16 ALA A N 3
ATOM 2483 C CA . ALA A 1 16 ? 0.409 11.846 -1.586 1.00 0.00 16 ALA A CA 3
ATOM 2484 C C . ALA A 1 16 ? -0.401 11.150 -2.681 1.00 0.00 16 ALA A C 3
ATOM 2485 O O . ALA A 1 16 ? -0.558 11.662 -3.771 1.00 0.00 16 ALA A O 3
ATOM 2492 N N . SER A 1 17 ? -0.916 9.985 -2.397 1.00 0.00 17 SER A N 3
ATOM 2493 C CA . SER A 1 17 ? -1.716 9.255 -3.420 1.00 0.00 17 SER A CA 3
ATOM 2494 C C . SER A 1 17 ? -2.951 8.638 -2.759 1.00 0.00 17 SER A C 3
ATOM 2495 O O . SER A 1 17 ? -2.850 7.880 -1.816 1.00 0.00 17 SER A O 3
ATOM 2503 N N . LYS A 1 18 ? -4.118 8.957 -3.250 1.00 0.00 18 LYS A N 3
ATOM 2504 C CA . LYS A 1 18 ? -5.359 8.388 -2.654 1.00 0.00 18 LYS A CA 3
ATOM 2505 C C . LYS A 1 18 ? -6.500 8.491 -3.668 1.00 0.00 18 LYS A C 3
ATOM 2506 O O . LYS A 1 18 ? -7.161 9.505 -3.770 1.00 0.00 18 LYS A O 3
ATOM 2525 N N . GLU A 1 19 ? -6.735 7.451 -4.421 1.00 0.00 19 GLU A N 3
ATOM 2526 C CA . GLU A 1 19 ? -7.833 7.500 -5.428 1.00 0.00 19 GLU A CA 3
ATOM 2527 C C . GLU A 1 19 ? -9.044 6.727 -4.914 1.00 0.00 19 GLU A C 3
ATOM 2528 O O . GLU A 1 19 ? -10.014 6.536 -5.620 1.00 0.00 19 GLU A O 3
ATOM 2540 N N . ARG A 1 20 ? -8.990 6.290 -3.689 1.00 0.00 20 ARG A N 3
ATOM 2541 C CA . ARG A 1 20 ? -10.130 5.527 -3.104 1.00 0.00 20 ARG A CA 3
ATOM 2542 C C . ARG A 1 20 ? -10.719 4.596 -4.163 1.00 0.00 20 ARG A C 3
ATOM 2543 O O . ARG A 1 20 ? -11.918 4.441 -4.266 1.00 0.00 20 ARG A O 3
ATOM 2564 N N . LYS A 1 21 ? -9.890 3.992 -4.970 1.00 0.00 21 LYS A N 3
ATOM 2565 C CA . LYS A 1 21 ? -10.429 3.094 -6.029 1.00 0.00 21 LYS A CA 3
ATOM 2566 C C . LYS A 1 21 ? -9.541 1.852 -6.204 1.00 0.00 21 LYS A C 3
ATOM 2567 O O . LYS A 1 21 ? -9.774 1.042 -7.079 1.00 0.00 21 LYS A O 3
ATOM 2586 N N . GLY A 1 22 ? -8.531 1.685 -5.393 1.00 0.00 22 GLY A N 3
ATOM 2587 C CA . GLY A 1 22 ? -7.654 0.487 -5.542 1.00 0.00 22 GLY A CA 3
ATOM 2588 C C . GLY A 1 22 ? -6.313 0.911 -6.139 1.00 0.00 22 GLY A C 3
ATOM 2589 O O . GLY A 1 22 ? -5.308 0.254 -5.957 1.00 0.00 22 GLY A O 3
ATOM 2593 N N . LEU A 1 23 ? -6.289 2.009 -6.846 1.00 0.00 23 LEU A N 3
ATOM 2594 C CA . LEU A 1 23 ? -5.010 2.478 -7.447 1.00 0.00 23 LEU A CA 3
ATOM 2595 C C . LEU A 1 23 ? -3.896 2.346 -6.406 1.00 0.00 23 LEU A C 3
ATOM 2596 O O . LEU A 1 23 ? -2.739 2.186 -6.734 1.00 0.00 23 LEU A O 3
ATOM 2612 N N . SER A 1 24 ? -4.240 2.406 -5.150 1.00 0.00 24 SER A N 3
ATOM 2613 C CA . SER A 1 24 ? -3.207 2.280 -4.085 1.00 0.00 24 SER A CA 3
ATOM 2614 C C . SER A 1 24 ? -2.388 1.004 -4.303 1.00 0.00 24 SER A C 3
ATOM 2615 O O . SER A 1 24 ? -1.195 1.056 -4.519 1.00 0.00 24 SER A O 3
ATOM 2623 N N . LEU A 1 25 ? -3.018 -0.142 -4.239 1.00 0.00 25 LEU A N 3
ATOM 2624 C CA . LEU A 1 25 ? -2.272 -1.423 -4.428 1.00 0.00 25 LEU A CA 3
ATOM 2625 C C . LEU A 1 25 ? -1.210 -1.269 -5.514 1.00 0.00 25 LEU A C 3
ATOM 2626 O O . LEU A 1 25 ? -0.206 -1.953 -5.509 1.00 0.00 25 LEU A O 3
ATOM 2642 N N . ALA A 1 26 ? -1.421 -0.394 -6.454 1.00 0.00 26 ALA A N 3
ATOM 2643 C CA . ALA A 1 26 ? -0.414 -0.233 -7.532 1.00 0.00 26 ALA A CA 3
ATOM 2644 C C . ALA A 1 26 ? 0.457 0.997 -7.270 1.00 0.00 26 ALA A C 3
ATOM 2645 O O . ALA A 1 26 ? 1.594 0.881 -6.885 1.00 0.00 26 ALA A O 3
ATOM 2652 N N . ALA A 1 27 ? -0.060 2.171 -7.500 1.00 0.00 27 ALA A N 3
ATOM 2653 C CA . ALA A 1 27 ? 0.749 3.409 -7.291 1.00 0.00 27 ALA A CA 3
ATOM 2654 C C . ALA A 1 27 ? 1.287 3.497 -5.855 1.00 0.00 27 ALA A C 3
ATOM 2655 O O . ALA A 1 27 ? 2.449 3.782 -5.640 1.00 0.00 27 ALA A O 3
ATOM 2662 N N . LEU A 1 28 ? 0.456 3.291 -4.869 1.00 0.00 28 LEU A N 3
ATOM 2663 C CA . LEU A 1 28 ? 0.933 3.407 -3.456 1.00 0.00 28 LEU A CA 3
ATOM 2664 C C . LEU A 1 28 ? 2.179 2.546 -3.222 1.00 0.00 28 LEU A C 3
ATOM 2665 O O . LEU A 1 28 ? 3.067 2.931 -2.486 1.00 0.00 28 LEU A O 3
ATOM 2681 N N . LYS A 1 29 ? 2.268 1.390 -3.819 1.00 0.00 29 LYS A N 3
ATOM 2682 C CA . LYS A 1 29 ? 3.477 0.548 -3.584 1.00 0.00 29 LYS A CA 3
ATOM 2683 C C . LYS A 1 29 ? 4.438 0.728 -4.752 1.00 0.00 29 LYS A C 3
ATOM 2684 O O . LYS A 1 29 ? 5.592 0.368 -4.676 1.00 0.00 29 LYS A O 3
ATOM 2703 N N . LYS A 1 30 ? 3.995 1.354 -5.807 1.00 0.00 30 LYS A N 3
ATOM 2704 C CA . LYS A 1 30 ? 4.912 1.618 -6.938 1.00 0.00 30 LYS A CA 3
ATOM 2705 C C . LYS A 1 30 ? 5.680 2.891 -6.592 1.00 0.00 30 LYS A C 3
ATOM 2706 O O . LYS A 1 30 ? 6.601 3.293 -7.276 1.00 0.00 30 LYS A O 3
ATOM 2725 N N . ALA A 1 31 ? 5.313 3.504 -5.493 1.00 0.00 31 ALA A N 3
ATOM 2726 C CA . ALA A 1 31 ? 6.006 4.723 -5.027 1.00 0.00 31 ALA A CA 3
ATOM 2727 C C . ALA A 1 31 ? 7.069 4.283 -4.025 1.00 0.00 31 ALA A C 3
ATOM 2728 O O . ALA A 1 31 ? 7.987 5.011 -3.706 1.00 0.00 31 ALA A O 3
ATOM 2735 N N . LEU A 1 32 ? 6.942 3.077 -3.530 1.00 0.00 32 LEU A N 3
ATOM 2736 C CA . LEU A 1 32 ? 7.929 2.556 -2.554 1.00 0.00 32 LEU A CA 3
ATOM 2737 C C . LEU A 1 32 ? 9.253 2.327 -3.258 1.00 0.00 32 LEU A C 3
ATOM 2738 O O . LEU A 1 32 ? 10.294 2.237 -2.636 1.00 0.00 32 LEU A O 3
ATOM 2754 N N . ALA A 1 33 ? 9.230 2.262 -4.556 1.00 0.00 33 ALA A N 3
ATOM 2755 C CA . ALA A 1 33 ? 10.494 2.076 -5.312 1.00 0.00 33 ALA A CA 3
ATOM 2756 C C . ALA A 1 33 ? 11.187 3.435 -5.434 1.00 0.00 33 ALA A C 3
ATOM 2757 O O . ALA A 1 33 ? 11.849 3.721 -6.412 1.00 0.00 33 ALA A O 3
ATOM 2764 N N . ALA A 1 34 ? 11.016 4.288 -4.456 1.00 0.00 34 ALA A N 3
ATOM 2765 C CA . ALA A 1 34 ? 11.639 5.641 -4.528 1.00 0.00 34 ALA A CA 3
ATOM 2766 C C . ALA A 1 34 ? 13.082 5.614 -4.011 1.00 0.00 34 ALA A C 3
ATOM 2767 O O . ALA A 1 34 ? 13.899 6.416 -4.416 1.00 0.00 34 ALA A O 3
ATOM 2774 N N . GLY A 1 35 ? 13.411 4.726 -3.111 1.00 0.00 35 GLY A N 3
ATOM 2775 C CA . GLY A 1 35 ? 14.809 4.709 -2.585 1.00 0.00 35 GLY A CA 3
ATOM 2776 C C . GLY A 1 35 ? 15.343 3.277 -2.485 1.00 0.00 35 GLY A C 3
ATOM 2777 O O . GLY A 1 35 ? 15.795 2.850 -1.441 1.00 0.00 35 GLY A O 3
ATOM 2781 N N . GLY A 1 36 ? 15.311 2.533 -3.556 1.00 0.00 36 GLY A N 3
ATOM 2782 C CA . GLY A 1 36 ? 15.835 1.138 -3.502 1.00 0.00 36 GLY A CA 3
ATOM 2783 C C . GLY A 1 36 ? 14.689 0.185 -3.189 1.00 0.00 36 GLY A C 3
ATOM 2784 O O . GLY A 1 36 ? 14.473 -0.181 -2.055 1.00 0.00 36 GLY A O 3
ATOM 2788 N N . TYR A 1 37 ? 13.946 -0.198 -4.190 1.00 0.00 37 TYR A N 3
ATOM 2789 C CA . TYR A 1 37 ? 12.788 -1.112 -3.977 1.00 0.00 37 TYR A CA 3
ATOM 2790 C C . TYR A 1 37 ? 11.960 -1.114 -5.262 1.00 0.00 37 TYR A C 3
ATOM 2791 O O . TYR A 1 37 ? 11.935 -0.131 -5.971 1.00 0.00 37 TYR A O 3
ATOM 2809 N N . ASP A 1 38 ? 11.283 -2.185 -5.597 1.00 0.00 38 ASP A N 3
ATOM 2810 C CA . ASP A 1 38 ? 10.490 -2.146 -6.848 1.00 0.00 38 ASP A CA 3
ATOM 2811 C C . ASP A 1 38 ? 9.237 -2.996 -6.693 1.00 0.00 38 ASP A C 3
ATOM 2812 O O . ASP A 1 38 ? 8.635 -3.383 -7.672 1.00 0.00 38 ASP A O 3
ATOM 2821 N N . VAL A 1 39 ? 8.847 -3.322 -5.477 1.00 0.00 39 VAL A N 3
ATOM 2822 C CA . VAL A 1 39 ? 7.642 -4.168 -5.299 1.00 0.00 39 VAL A CA 3
ATOM 2823 C C . VAL A 1 39 ? 7.775 -5.334 -6.264 1.00 0.00 39 VAL A C 3
ATOM 2824 O O . VAL A 1 39 ? 6.810 -5.925 -6.707 1.00 0.00 39 VAL A O 3
ATOM 2837 N N . GLU A 1 40 ? 8.995 -5.647 -6.592 1.00 0.00 40 GLU A N 3
ATOM 2838 C CA . GLU A 1 40 ? 9.273 -6.743 -7.528 1.00 0.00 40 GLU A CA 3
ATOM 2839 C C . GLU A 1 40 ? 10.486 -7.491 -7.005 1.00 0.00 40 GLU A C 3
ATOM 2840 O O . GLU A 1 40 ? 10.378 -8.555 -6.429 1.00 0.00 40 GLU A O 3
ATOM 2852 N N . LYS A 1 41 ? 11.641 -6.907 -7.144 1.00 0.00 41 LYS A N 3
ATOM 2853 C CA . LYS A 1 41 ? 12.852 -7.549 -6.591 1.00 0.00 41 LYS A CA 3
ATOM 2854 C C . LYS A 1 41 ? 12.824 -7.329 -5.075 1.00 0.00 41 LYS A C 3
ATOM 2855 O O . LYS A 1 41 ? 13.659 -7.824 -4.344 1.00 0.00 41 LYS A O 3
ATOM 2874 N N . ASN A 1 42 ? 11.839 -6.596 -4.602 1.00 0.00 42 ASN A N 3
ATOM 2875 C CA . ASN A 1 42 ? 11.702 -6.339 -3.155 1.00 0.00 42 ASN A CA 3
ATOM 2876 C C . ASN A 1 42 ? 10.229 -6.511 -2.827 1.00 0.00 42 ASN A C 3
ATOM 2877 O O . ASN A 1 42 ? 9.700 -5.904 -1.921 1.00 0.00 42 ASN A O 3
ATOM 2888 N N . ASN A 1 43 ? 9.564 -7.343 -3.586 1.00 0.00 43 ASN A N 3
ATOM 2889 C CA . ASN A 1 43 ? 8.117 -7.585 -3.357 1.00 0.00 43 ASN A CA 3
ATOM 2890 C C . ASN A 1 43 ? 7.941 -8.273 -2.009 1.00 0.00 43 ASN A C 3
ATOM 2891 O O . ASN A 1 43 ? 6.842 -8.442 -1.527 1.00 0.00 43 ASN A O 3
ATOM 2902 N N . SER A 1 44 ? 9.015 -8.675 -1.391 1.00 0.00 44 SER A N 3
ATOM 2903 C CA . SER A 1 44 ? 8.893 -9.340 -0.075 1.00 0.00 44 SER A CA 3
ATOM 2904 C C . SER A 1 44 ? 8.510 -8.299 0.970 1.00 0.00 44 SER A C 3
ATOM 2905 O O . SER A 1 44 ? 8.093 -8.632 2.061 1.00 0.00 44 SER A O 3
ATOM 2913 N N . ARG A 1 45 ? 8.626 -7.035 0.649 1.00 0.00 45 ARG A N 3
ATOM 2914 C CA . ARG A 1 45 ? 8.237 -6.008 1.647 1.00 0.00 45 ARG A CA 3
ATOM 2915 C C . ARG A 1 45 ? 7.037 -5.232 1.123 1.00 0.00 45 ARG A C 3
ATOM 2916 O O . ARG A 1 45 ? 6.429 -4.464 1.837 1.00 0.00 45 ARG A O 3
ATOM 2937 N N . ILE A 1 46 ? 6.672 -5.435 -0.113 1.00 0.00 46 ILE A N 3
ATOM 2938 C CA . ILE A 1 46 ? 5.486 -4.716 -0.637 1.00 0.00 46 ILE A CA 3
ATOM 2939 C C . ILE A 1 46 ? 4.272 -5.636 -0.518 1.00 0.00 46 ILE A C 3
ATOM 2940 O O . ILE A 1 46 ? 3.190 -5.198 -0.248 1.00 0.00 46 ILE A O 3
ATOM 2956 N N . LYS A 1 47 ? 4.438 -6.912 -0.684 1.00 0.00 47 LYS A N 3
ATOM 2957 C CA . LYS A 1 47 ? 3.262 -7.811 -0.531 1.00 0.00 47 LYS A CA 3
ATOM 2958 C C . LYS A 1 47 ? 3.062 -8.087 0.962 1.00 0.00 47 LYS A C 3
ATOM 2959 O O . LYS A 1 47 ? 2.189 -8.832 1.361 1.00 0.00 47 LYS A O 3
ATOM 2978 N N . LEU A 1 48 ? 3.864 -7.465 1.786 1.00 0.00 48 LEU A N 3
ATOM 2979 C CA . LEU A 1 48 ? 3.739 -7.645 3.257 1.00 0.00 48 LEU A CA 3
ATOM 2980 C C . LEU A 1 48 ? 3.526 -6.263 3.870 1.00 0.00 48 LEU A C 3
ATOM 2981 O O . LEU A 1 48 ? 2.684 -6.072 4.718 1.00 0.00 48 LEU A O 3
ATOM 2997 N N . GLY A 1 49 ? 4.265 -5.291 3.402 1.00 0.00 49 GLY A N 3
ATOM 2998 C CA . GLY A 1 49 ? 4.100 -3.901 3.898 1.00 0.00 49 GLY A CA 3
ATOM 2999 C C . GLY A 1 49 ? 2.828 -3.357 3.268 1.00 0.00 49 GLY A C 3
ATOM 3000 O O . GLY A 1 49 ? 2.122 -2.560 3.847 1.00 0.00 49 GLY A O 3
ATOM 3004 N N . LEU A 1 50 ? 2.514 -3.834 2.090 1.00 0.00 50 LEU A N 3
ATOM 3005 C CA . LEU A 1 50 ? 1.258 -3.409 1.422 1.00 0.00 50 LEU A CA 3
ATOM 3006 C C . LEU A 1 50 ? 0.167 -4.295 1.995 1.00 0.00 50 LEU A C 3
ATOM 3007 O O . LEU A 1 50 ? -0.767 -3.835 2.611 1.00 0.00 50 LEU A O 3
ATOM 3023 N N . LYS A 1 51 ? 0.308 -5.581 1.844 1.00 0.00 51 LYS A N 3
ATOM 3024 C CA . LYS A 1 51 ? -0.697 -6.496 2.433 1.00 0.00 51 LYS A CA 3
ATOM 3025 C C . LYS A 1 51 ? -0.887 -6.073 3.888 1.00 0.00 51 LYS A C 3
ATOM 3026 O O . LYS A 1 51 ? -1.906 -6.318 4.497 1.00 0.00 51 LYS A O 3
ATOM 3045 N N . SER A 1 52 ? 0.099 -5.414 4.441 1.00 0.00 52 SER A N 3
ATOM 3046 C CA . SER A 1 52 ? -0.003 -4.940 5.844 1.00 0.00 52 SER A CA 3
ATOM 3047 C C . SER A 1 52 ? -0.751 -3.626 5.870 1.00 0.00 52 SER A C 3
ATOM 3048 O O . SER A 1 52 ? -1.577 -3.431 6.712 1.00 0.00 52 SER A O 3
ATOM 3056 N N . LEU A 1 53 ? -0.521 -2.718 4.963 1.00 0.00 53 LEU A N 3
ATOM 3057 C CA . LEU A 1 53 ? -1.333 -1.478 5.049 1.00 0.00 53 LEU A CA 3
ATOM 3058 C C . LEU A 1 53 ? -2.727 -1.844 4.568 1.00 0.00 53 LEU A C 3
ATOM 3059 O O . LEU A 1 53 ? -3.692 -1.795 5.305 1.00 0.00 53 LEU A O 3
ATOM 3075 N N . VAL A 1 54 ? -2.826 -2.250 3.343 1.00 0.00 54 VAL A N 3
ATOM 3076 C CA . VAL A 1 54 ? -4.137 -2.676 2.795 1.00 0.00 54 VAL A CA 3
ATOM 3077 C C . VAL A 1 54 ? -4.845 -3.651 3.754 1.00 0.00 54 VAL A C 3
ATOM 3078 O O . VAL A 1 54 ? -6.036 -3.862 3.649 1.00 0.00 54 VAL A O 3
ATOM 3091 N N . SER A 1 55 ? -4.134 -4.281 4.660 1.00 0.00 55 SER A N 3
ATOM 3092 C CA . SER A 1 55 ? -4.816 -5.264 5.561 1.00 0.00 55 SER A CA 3
ATOM 3093 C C . SER A 1 55 ? -4.533 -4.996 7.049 1.00 0.00 55 SER A C 3
ATOM 3094 O O . SER A 1 55 ? -4.983 -5.736 7.901 1.00 0.00 55 SER A O 3
ATOM 3102 N N . LYS A 1 56 ? -3.834 -3.950 7.391 1.00 0.00 56 LYS A N 3
ATOM 3103 C CA . LYS A 1 56 ? -3.603 -3.686 8.849 1.00 0.00 56 LYS A CA 3
ATOM 3104 C C . LYS A 1 56 ? -4.759 -2.840 9.343 1.00 0.00 56 LYS A C 3
ATOM 3105 O O . LYS A 1 56 ? -5.075 -2.801 10.515 1.00 0.00 56 LYS A O 3
ATOM 3124 N N . GLY A 1 57 ? -5.382 -2.156 8.437 1.00 0.00 57 GLY A N 3
ATOM 3125 C CA . GLY A 1 57 ? -6.527 -1.286 8.810 1.00 0.00 57 GLY A CA 3
ATOM 3126 C C . GLY A 1 57 ? -6.228 0.148 8.380 1.00 0.00 57 GLY A C 3
ATOM 3127 O O . GLY A 1 57 ? -7.055 1.029 8.505 1.00 0.00 57 GLY A O 3
ATOM 3131 N N . THR A 1 58 ? -5.062 0.386 7.839 1.00 0.00 58 THR A N 3
ATOM 3132 C CA . THR A 1 58 ? -4.739 1.753 7.368 1.00 0.00 58 THR A CA 3
ATOM 3133 C C . THR A 1 58 ? -5.400 1.890 6.012 1.00 0.00 58 THR A C 3
ATOM 3134 O O . THR A 1 58 ? -6.178 2.782 5.765 1.00 0.00 58 THR A O 3
ATOM 3145 N N . LEU A 1 59 ? -5.105 0.970 5.145 1.00 0.00 59 LEU A N 3
ATOM 3146 C CA . LEU A 1 59 ? -5.711 0.969 3.803 1.00 0.00 59 LEU A CA 3
ATOM 3147 C C . LEU A 1 59 ? -6.836 -0.056 3.763 1.00 0.00 59 LEU A C 3
ATOM 3148 O O . LEU A 1 59 ? -6.799 -1.011 3.014 1.00 0.00 59 LEU A O 3
ATOM 3164 N N . VAL A 1 60 ? -7.831 0.143 4.568 1.00 0.00 60 VAL A N 3
ATOM 3165 C CA . VAL A 1 60 ? -8.978 -0.812 4.597 1.00 0.00 60 VAL A CA 3
ATOM 3166 C C . VAL A 1 60 ? -9.680 -0.790 3.245 1.00 0.00 60 VAL A C 3
ATOM 3167 O O . VAL A 1 60 ? -10.616 -0.048 3.022 1.00 0.00 60 VAL A O 3
ATOM 3180 N N . GLN A 1 61 ? -9.218 -1.590 2.348 1.00 0.00 61 GLN A N 3
ATOM 3181 C CA . GLN A 1 61 ? -9.812 -1.644 0.991 1.00 0.00 61 GLN A CA 3
ATOM 3182 C C . GLN A 1 61 ? -11.143 -2.390 1.013 1.00 0.00 61 GLN A C 3
ATOM 3183 O O . GLN A 1 61 ? -11.910 -2.273 1.945 1.00 0.00 61 GLN A O 3
ATOM 3197 N N . THR A 1 62 ? -11.427 -3.133 -0.031 1.00 0.00 62 THR A N 3
ATOM 3198 C CA . THR A 1 62 ? -12.707 -3.895 -0.119 1.00 0.00 62 THR A CA 3
ATOM 3199 C C . THR A 1 62 ? -13.869 -3.003 0.298 1.00 0.00 62 THR A C 3
ATOM 3200 O O . THR A 1 62 ? -14.919 -3.483 0.676 1.00 0.00 62 THR A O 3
ATOM 3211 N N . LYS A 1 63 ? -13.686 -1.712 0.205 1.00 0.00 63 LYS A N 3
ATOM 3212 C CA . LYS A 1 63 ? -14.771 -0.749 0.577 1.00 0.00 63 LYS A CA 3
ATOM 3213 C C . LYS A 1 63 ? -15.642 -1.331 1.697 1.00 0.00 63 LYS A C 3
ATOM 3214 O O . LYS A 1 63 ? -16.841 -1.137 1.724 1.00 0.00 63 LYS A O 3
ATOM 3233 N N . GLY A 1 64 ? -15.055 -2.058 2.611 1.00 0.00 64 GLY A N 3
ATOM 3234 C CA . GLY A 1 64 ? -15.863 -2.662 3.708 1.00 0.00 64 GLY A CA 3
ATOM 3235 C C . GLY A 1 64 ? -16.811 -3.704 3.110 1.00 0.00 64 GLY A C 3
ATOM 3236 O O . GLY A 1 64 ? -16.480 -4.869 3.001 1.00 0.00 64 GLY A O 3
ATOM 3240 N N . THR A 1 65 ? -17.986 -3.295 2.711 1.00 0.00 65 THR A N 3
ATOM 3241 C CA . THR A 1 65 ? -18.948 -4.263 2.112 1.00 0.00 65 THR A CA 3
ATOM 3242 C C . THR A 1 65 ? -19.263 -3.845 0.673 1.00 0.00 65 THR A C 3
ATOM 3243 O O . THR A 1 65 ? -18.481 -4.081 -0.227 1.00 0.00 65 THR A O 3
ATOM 3254 N N . GLY A 1 66 ? -20.395 -3.233 0.439 1.00 0.00 66 GLY A N 3
ATOM 3255 C CA . GLY A 1 66 ? -20.736 -2.820 -0.951 1.00 0.00 66 GLY A CA 3
ATOM 3256 C C . GLY A 1 66 ? -20.402 -3.967 -1.904 1.00 0.00 66 GLY A C 3
ATOM 3257 O O . GLY A 1 66 ? -21.090 -4.967 -1.946 1.00 0.00 66 GLY A O 3
ATOM 3261 N N . ALA A 1 67 ? -19.341 -3.832 -2.657 1.00 0.00 67 ALA A N 3
ATOM 3262 C CA . ALA A 1 67 ? -18.944 -4.915 -3.602 1.00 0.00 67 ALA A CA 3
ATOM 3263 C C . ALA A 1 67 ? -18.037 -4.335 -4.691 1.00 0.00 67 ALA A C 3
ATOM 3264 O O . ALA A 1 67 ? -18.471 -3.577 -5.536 1.00 0.00 67 ALA A O 3
ATOM 3271 N N . SER A 1 68 ? -16.779 -4.686 -4.677 1.00 0.00 68 SER A N 3
ATOM 3272 C CA . SER A 1 68 ? -15.844 -4.156 -5.711 1.00 0.00 68 SER A CA 3
ATOM 3273 C C . SER A 1 68 ? -14.408 -4.544 -5.346 1.00 0.00 68 SER A C 3
ATOM 3274 O O . SER A 1 68 ? -13.877 -5.521 -5.835 1.00 0.00 68 SER A O 3
ATOM 3282 N N . GLY A 1 69 ? -13.776 -3.789 -4.488 1.00 0.00 69 GLY A N 3
ATOM 3283 C CA . GLY A 1 69 ? -12.376 -4.121 -4.094 1.00 0.00 69 GLY A CA 3
ATOM 3284 C C . GLY A 1 69 ? -11.462 -2.928 -4.376 1.00 0.00 69 GLY A C 3
ATOM 3285 O O . GLY A 1 69 ? -11.072 -2.683 -5.501 1.00 0.00 69 GLY A O 3
ATOM 3289 N N . SER A 1 70 ? -11.116 -2.182 -3.363 1.00 0.00 70 SER A N 3
ATOM 3290 C CA . SER A 1 70 ? -10.227 -1.003 -3.568 1.00 0.00 70 SER A CA 3
ATOM 3291 C C . SER A 1 70 ? -9.858 -0.406 -2.208 1.00 0.00 70 SER A C 3
ATOM 3292 O O . SER A 1 70 ? -10.666 -0.359 -1.307 1.00 0.00 70 SER A O 3
ATOM 3300 N N . PHE A 1 71 ? -8.633 0.024 -2.044 1.00 0.00 71 PHE A N 3
ATOM 3301 C CA . PHE A 1 71 ? -8.197 0.596 -0.741 1.00 0.00 71 PHE A CA 3
ATOM 3302 C C . PHE A 1 71 ? -9.010 1.860 -0.444 1.00 0.00 71 PHE A C 3
ATOM 3303 O O . PHE A 1 71 ? -9.130 2.743 -1.270 1.00 0.00 71 PHE A O 3
ATOM 3320 N N . ARG A 1 72 ? -9.560 1.954 0.738 1.00 0.00 72 ARG A N 3
ATOM 3321 C CA . ARG A 1 72 ? -10.358 3.160 1.108 1.00 0.00 72 ARG A CA 3
ATOM 3322 C C . ARG A 1 72 ? -9.680 3.784 2.311 1.00 0.00 72 ARG A C 3
ATOM 3323 O O . ARG A 1 72 ? -10.306 4.347 3.188 1.00 0.00 72 ARG A O 3
ATOM 3344 N N . LEU A 1 73 ? -8.395 3.640 2.364 1.00 0.00 73 LEU A N 3
ATOM 3345 C CA . LEU A 1 73 ? -7.625 4.162 3.507 1.00 0.00 73 LEU A CA 3
ATOM 3346 C C . LEU A 1 73 ? -8.317 3.754 4.804 1.00 0.00 73 LEU A C 3
ATOM 3347 O O . LEU A 1 73 ? -8.877 2.682 4.899 1.00 0.00 73 LEU A O 3
ATOM 3363 N N . SER A 1 74 ? -8.277 4.576 5.812 1.00 0.00 74 SER A N 3
ATOM 3364 C CA . SER A 1 74 ? -8.924 4.185 7.085 1.00 0.00 74 SER A CA 3
ATOM 3365 C C . SER A 1 74 ? -10.334 4.776 7.151 1.00 0.00 74 SER A C 3
ATOM 3366 O O . SER A 1 74 ? -11.087 4.508 8.066 1.00 0.00 74 SER A O 3
ATOM 3374 N N . LYS A 1 75 ? -10.697 5.585 6.191 1.00 0.00 75 LYS A N 3
ATOM 3375 C CA . LYS A 1 75 ? -12.055 6.194 6.210 1.00 0.00 75 LYS A CA 3
ATOM 3376 C C . LYS A 1 75 ? -12.536 6.422 4.775 1.00 0.00 75 LYS A C 3
ATOM 3377 O O . LYS A 1 75 ? -12.154 7.424 4.194 1.00 0.00 75 LYS A O 3
ATOM 3397 N N . MET A 1 1 ? 12.118 -4.304 13.621 1.00 0.00 1 MET A N 4
ATOM 3398 C CA . MET A 1 1 ? 12.575 -2.972 13.130 1.00 0.00 1 MET A CA 4
ATOM 3399 C C . MET A 1 1 ? 11.460 -2.320 12.308 1.00 0.00 1 MET A C 4
ATOM 3400 O O . MET A 1 1 ? 11.678 -1.856 11.207 1.00 0.00 1 MET A O 4
ATOM 3416 N N . ALA A 1 2 ? 10.267 -2.281 12.834 1.00 0.00 2 ALA A N 4
ATOM 3417 C CA . ALA A 1 2 ? 9.140 -1.659 12.082 1.00 0.00 2 ALA A CA 4
ATOM 3418 C C . ALA A 1 2 ? 9.513 -0.226 11.691 1.00 0.00 2 ALA A C 4
ATOM 3419 O O . ALA A 1 2 ? 9.972 0.549 12.507 1.00 0.00 2 ALA A O 4
ATOM 3426 N N . GLY A 1 3 ? 9.321 0.134 10.449 1.00 0.00 3 GLY A N 4
ATOM 3427 C CA . GLY A 1 3 ? 9.669 1.520 10.014 1.00 0.00 3 GLY A CA 4
ATOM 3428 C C . GLY A 1 3 ? 10.173 1.483 8.572 1.00 0.00 3 GLY A C 4
ATOM 3429 O O . GLY A 1 3 ? 9.401 1.300 7.652 1.00 0.00 3 GLY A O 4
ATOM 3433 N N . PRO A 1 4 ? 11.463 1.647 8.419 1.00 0.00 4 PRO A N 4
ATOM 3434 C CA . PRO A 1 4 ? 12.028 1.610 7.050 1.00 0.00 4 PRO A CA 4
ATOM 3435 C C . PRO A 1 4 ? 11.386 0.463 6.268 1.00 0.00 4 PRO A C 4
ATOM 3436 O O . PRO A 1 4 ? 11.256 0.504 5.061 1.00 0.00 4 PRO A O 4
ATOM 3447 N N . SER A 1 5 ? 10.977 -0.558 6.966 1.00 0.00 5 SER A N 4
ATOM 3448 C CA . SER A 1 5 ? 10.330 -1.723 6.305 1.00 0.00 5 SER A CA 4
ATOM 3449 C C . SER A 1 5 ? 9.052 -1.282 5.610 1.00 0.00 5 SER A C 4
ATOM 3450 O O . SER A 1 5 ? 8.425 -0.313 5.981 1.00 0.00 5 SER A O 4
ATOM 3458 N N . VAL A 1 6 ? 8.670 -2.010 4.607 1.00 0.00 6 VAL A N 4
ATOM 3459 C CA . VAL A 1 6 ? 7.434 -1.690 3.856 1.00 0.00 6 VAL A CA 4
ATOM 3460 C C . VAL A 1 6 ? 6.247 -1.666 4.819 1.00 0.00 6 VAL A C 4
ATOM 3461 O O . VAL A 1 6 ? 5.560 -2.647 5.022 1.00 0.00 6 VAL A O 4
ATOM 3474 N N . THR A 1 7 ? 6.022 -0.532 5.395 1.00 0.00 7 THR A N 4
ATOM 3475 C CA . THR A 1 7 ? 4.909 -0.326 6.359 1.00 0.00 7 THR A CA 4
ATOM 3476 C C . THR A 1 7 ? 4.927 1.163 6.682 1.00 0.00 7 THR A C 4
ATOM 3477 O O . THR A 1 7 ? 3.922 1.846 6.646 1.00 0.00 7 THR A O 4
ATOM 3488 N N . GLU A 1 8 ? 6.101 1.679 6.917 1.00 0.00 8 GLU A N 4
ATOM 3489 C CA . GLU A 1 8 ? 6.253 3.135 7.150 1.00 0.00 8 GLU A CA 4
ATOM 3490 C C . GLU A 1 8 ? 6.473 3.756 5.769 1.00 0.00 8 GLU A C 4
ATOM 3491 O O . GLU A 1 8 ? 6.193 4.914 5.528 1.00 0.00 8 GLU A O 4
ATOM 3503 N N . LEU A 1 9 ? 6.962 2.951 4.856 1.00 0.00 9 LEU A N 4
ATOM 3504 C CA . LEU A 1 9 ? 7.205 3.411 3.461 1.00 0.00 9 LEU A CA 4
ATOM 3505 C C . LEU A 1 9 ? 5.864 3.562 2.744 1.00 0.00 9 LEU A C 4
ATOM 3506 O O . LEU A 1 9 ? 5.601 4.557 2.100 1.00 0.00 9 LEU A O 4
ATOM 3522 N N . ILE A 1 10 ? 5.013 2.575 2.846 1.00 0.00 10 ILE A N 4
ATOM 3523 C CA . ILE A 1 10 ? 3.702 2.662 2.167 1.00 0.00 10 ILE A CA 4
ATOM 3524 C C . ILE A 1 10 ? 2.873 3.736 2.856 1.00 0.00 10 ILE A C 4
ATOM 3525 O O . ILE A 1 10 ? 2.441 4.693 2.246 1.00 0.00 10 ILE A O 4
ATOM 3541 N N . THR A 1 11 ? 2.660 3.586 4.132 1.00 0.00 11 THR A N 4
ATOM 3542 C CA . THR A 1 11 ? 1.874 4.601 4.873 1.00 0.00 11 THR A CA 4
ATOM 3543 C C . THR A 1 11 ? 2.451 5.980 4.554 1.00 0.00 11 THR A C 4
ATOM 3544 O O . THR A 1 11 ? 1.767 6.982 4.609 1.00 0.00 11 THR A O 4
ATOM 3555 N N . LYS A 1 12 ? 3.706 6.029 4.198 1.00 0.00 12 LYS A N 4
ATOM 3556 C CA . LYS A 1 12 ? 4.334 7.330 3.845 1.00 0.00 12 LYS A CA 4
ATOM 3557 C C . LYS A 1 12 ? 3.762 7.782 2.499 1.00 0.00 12 LYS A C 4
ATOM 3558 O O . LYS A 1 12 ? 3.363 8.918 2.329 1.00 0.00 12 LYS A O 4
ATOM 3577 N N . ALA A 1 13 ? 3.700 6.888 1.550 1.00 0.00 13 ALA A N 4
ATOM 3578 C CA . ALA A 1 13 ? 3.132 7.245 0.221 1.00 0.00 13 ALA A CA 4
ATOM 3579 C C . ALA A 1 13 ? 1.608 7.160 0.296 1.00 0.00 13 ALA A C 4
ATOM 3580 O O . ALA A 1 13 ? 0.916 7.398 -0.673 1.00 0.00 13 ALA A O 4
ATOM 3587 N N . VAL A 1 14 ? 1.077 6.819 1.439 1.00 0.00 14 VAL A N 4
ATOM 3588 C CA . VAL A 1 14 ? -0.400 6.718 1.570 1.00 0.00 14 VAL A CA 4
ATOM 3589 C C . VAL A 1 14 ? -1.040 7.969 0.971 1.00 0.00 14 VAL A C 4
ATOM 3590 O O . VAL A 1 14 ? -2.171 7.950 0.530 1.00 0.00 14 VAL A O 4
ATOM 3603 N N . SER A 1 15 ? -0.319 9.057 0.950 1.00 0.00 15 SER A N 4
ATOM 3604 C CA . SER A 1 15 ? -0.879 10.312 0.374 1.00 0.00 15 SER A CA 4
ATOM 3605 C C . SER A 1 15 ? -1.603 9.981 -0.932 1.00 0.00 15 SER A C 4
ATOM 3606 O O . SER A 1 15 ? -2.742 10.353 -1.134 1.00 0.00 15 SER A O 4
ATOM 3614 N N . ALA A 1 16 ? -0.953 9.274 -1.816 1.00 0.00 16 ALA A N 4
ATOM 3615 C CA . ALA A 1 16 ? -1.604 8.906 -3.104 1.00 0.00 16 ALA A CA 4
ATOM 3616 C C . ALA A 1 16 ? -2.890 8.131 -2.811 1.00 0.00 16 ALA A C 4
ATOM 3617 O O . ALA A 1 16 ? -3.928 8.390 -3.387 1.00 0.00 16 ALA A O 4
ATOM 3624 N N . SER A 1 17 ? -2.830 7.183 -1.915 1.00 0.00 17 SER A N 4
ATOM 3625 C CA . SER A 1 17 ? -4.049 6.393 -1.579 1.00 0.00 17 SER A CA 4
ATOM 3626 C C . SER A 1 17 ? -5.216 7.349 -1.322 1.00 0.00 17 SER A C 4
ATOM 3627 O O . SER A 1 17 ? -5.026 8.528 -1.098 1.00 0.00 17 SER A O 4
ATOM 3635 N N . LYS A 1 18 ? -6.423 6.852 -1.351 1.00 0.00 18 LYS A N 4
ATOM 3636 C CA . LYS A 1 18 ? -7.599 7.736 -1.108 1.00 0.00 18 LYS A CA 4
ATOM 3637 C C . LYS A 1 18 ? -7.839 8.622 -2.333 1.00 0.00 18 LYS A C 4
ATOM 3638 O O . LYS A 1 18 ? -8.150 9.791 -2.214 1.00 0.00 18 LYS A O 4
ATOM 3657 N N . GLU A 1 19 ? -7.698 8.076 -3.509 1.00 0.00 19 GLU A N 4
ATOM 3658 C CA . GLU A 1 19 ? -7.922 8.886 -4.740 1.00 0.00 19 GLU A CA 4
ATOM 3659 C C . GLU A 1 19 ? -8.885 8.143 -5.667 1.00 0.00 19 GLU A C 4
ATOM 3660 O O . GLU A 1 19 ? -8.646 7.015 -6.050 1.00 0.00 19 GLU A O 4
ATOM 3672 N N . ARG A 1 20 ? -9.974 8.763 -6.031 1.00 0.00 20 ARG A N 4
ATOM 3673 C CA . ARG A 1 20 ? -10.947 8.085 -6.931 1.00 0.00 20 ARG A CA 4
ATOM 3674 C C . ARG A 1 20 ? -11.206 6.667 -6.415 1.00 0.00 20 ARG A C 4
ATOM 3675 O O . ARG A 1 20 ? -11.197 5.715 -7.168 1.00 0.00 20 ARG A O 4
ATOM 3696 N N . LYS A 1 21 ? -11.430 6.528 -5.132 1.00 0.00 21 LYS A N 4
ATOM 3697 C CA . LYS A 1 21 ? -11.685 5.179 -4.542 1.00 0.00 21 LYS A CA 4
ATOM 3698 C C . LYS A 1 21 ? -10.794 4.136 -5.221 1.00 0.00 21 LYS A C 4
ATOM 3699 O O . LYS A 1 21 ? -11.266 3.258 -5.916 1.00 0.00 21 LYS A O 4
ATOM 3718 N N . GLY A 1 22 ? -9.507 4.228 -5.027 1.00 0.00 22 GLY A N 4
ATOM 3719 C CA . GLY A 1 22 ? -8.581 3.247 -5.661 1.00 0.00 22 GLY A CA 4
ATOM 3720 C C . GLY A 1 22 ? -7.190 3.868 -5.760 1.00 0.00 22 GLY A C 4
ATOM 3721 O O . GLY A 1 22 ? -6.725 4.508 -4.837 1.00 0.00 22 GLY A O 4
ATOM 3725 N N . LEU A 1 23 ? -6.521 3.686 -6.867 1.00 0.00 23 LEU A N 4
ATOM 3726 C CA . LEU A 1 23 ? -5.157 4.266 -7.015 1.00 0.00 23 LEU A CA 4
ATOM 3727 C C . LEU A 1 23 ? -4.385 4.052 -5.718 1.00 0.00 23 LEU A C 4
ATOM 3728 O O . LEU A 1 23 ? -4.264 4.942 -4.902 1.00 0.00 23 LEU A O 4
ATOM 3744 N N . SER A 1 24 ? -3.875 2.877 -5.510 1.00 0.00 24 SER A N 4
ATOM 3745 C CA . SER A 1 24 ? -3.129 2.618 -4.254 1.00 0.00 24 SER A CA 4
ATOM 3746 C C . SER A 1 24 ? -2.285 1.357 -4.411 1.00 0.00 24 SER A C 4
ATOM 3747 O O . SER A 1 24 ? -1.079 1.406 -4.379 1.00 0.00 24 SER A O 4
ATOM 3755 N N . LEU A 1 25 ? -2.902 0.224 -4.581 1.00 0.00 25 LEU A N 4
ATOM 3756 C CA . LEU A 1 25 ? -2.105 -1.022 -4.740 1.00 0.00 25 LEU A CA 4
ATOM 3757 C C . LEU A 1 25 ? -1.201 -0.875 -5.971 1.00 0.00 25 LEU A C 4
ATOM 3758 O O . LEU A 1 25 ? -0.068 -1.313 -5.976 1.00 0.00 25 LEU A O 4
ATOM 3774 N N . ALA A 1 26 ? -1.697 -0.266 -7.017 1.00 0.00 26 ALA A N 4
ATOM 3775 C CA . ALA A 1 26 ? -0.867 -0.099 -8.246 1.00 0.00 26 ALA A CA 4
ATOM 3776 C C . ALA A 1 26 ? -0.333 1.335 -8.317 1.00 0.00 26 ALA A C 4
ATOM 3777 O O . ALA A 1 26 ? 0.173 1.774 -9.331 1.00 0.00 26 ALA A O 4
ATOM 3784 N N . ALA A 1 27 ? -0.432 2.059 -7.240 1.00 0.00 27 ALA A N 4
ATOM 3785 C CA . ALA A 1 27 ? 0.078 3.459 -7.216 1.00 0.00 27 ALA A CA 4
ATOM 3786 C C . ALA A 1 27 ? 0.893 3.640 -5.939 1.00 0.00 27 ALA A C 4
ATOM 3787 O O . ALA A 1 27 ? 2.089 3.835 -5.974 1.00 0.00 27 ALA A O 4
ATOM 3794 N N . LEU A 1 28 ? 0.245 3.559 -4.811 1.00 0.00 28 LEU A N 4
ATOM 3795 C CA . LEU A 1 28 ? 0.962 3.695 -3.513 1.00 0.00 28 LEU A CA 4
ATOM 3796 C C . LEU A 1 28 ? 2.064 2.642 -3.439 1.00 0.00 28 LEU A C 4
ATOM 3797 O O . LEU A 1 28 ? 3.160 2.924 -3.024 1.00 0.00 28 LEU A O 4
ATOM 3813 N N . LYS A 1 29 ? 1.778 1.427 -3.823 1.00 0.00 29 LYS A N 4
ATOM 3814 C CA . LYS A 1 29 ? 2.811 0.362 -3.739 1.00 0.00 29 LYS A CA 4
ATOM 3815 C C . LYS A 1 29 ? 3.720 0.449 -4.965 1.00 0.00 29 LYS A C 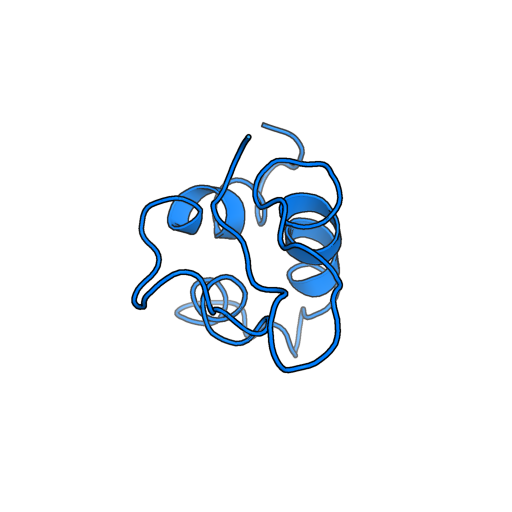4
ATOM 3816 O O . LYS A 1 29 ? 4.369 -0.497 -5.337 1.00 0.00 29 LYS A O 4
ATOM 3835 N N . LYS A 1 30 ? 3.791 1.608 -5.563 1.00 0.00 30 LYS A N 4
ATOM 3836 C CA . LYS A 1 30 ? 4.687 1.828 -6.724 1.00 0.00 30 LYS A CA 4
ATOM 3837 C C . LYS A 1 30 ? 5.608 3.006 -6.365 1.00 0.00 30 LYS A C 4
ATOM 3838 O O . LYS A 1 30 ? 6.429 3.434 -7.151 1.00 0.00 30 LYS A O 4
ATOM 3857 N N . ALA A 1 31 ? 5.469 3.526 -5.161 1.00 0.00 31 ALA A N 4
ATOM 3858 C CA . ALA A 1 31 ? 6.312 4.665 -4.711 1.00 0.00 31 ALA A CA 4
ATOM 3859 C C . ALA A 1 31 ? 7.364 4.130 -3.741 1.00 0.00 31 ALA A C 4
ATOM 3860 O O . ALA A 1 31 ? 8.395 4.735 -3.522 1.00 0.00 31 ALA A O 4
ATOM 3867 N N . LEU A 1 32 ? 7.104 2.986 -3.166 1.00 0.00 32 LEU A N 4
ATOM 3868 C CA . LEU A 1 32 ? 8.075 2.380 -2.211 1.00 0.00 32 LEU A CA 4
ATOM 3869 C C . LEU A 1 32 ? 9.279 1.905 -2.953 1.00 0.00 32 LEU A C 4
ATOM 3870 O O . LEU A 1 32 ? 10.277 1.534 -2.368 1.00 0.00 32 LEU A O 4
ATOM 3886 N N . ALA A 1 33 ? 9.204 1.939 -4.235 1.00 0.00 33 ALA A N 4
ATOM 3887 C CA . ALA A 1 33 ? 10.366 1.525 -5.045 1.00 0.00 33 ALA A CA 4
ATOM 3888 C C . ALA A 1 33 ? 11.641 2.080 -4.383 1.00 0.00 33 ALA A C 4
ATOM 3889 O O . ALA A 1 33 ? 12.716 1.532 -4.516 1.00 0.00 33 ALA A O 4
ATOM 3896 N N . ALA A 1 34 ? 11.511 3.177 -3.661 1.00 0.00 34 ALA A N 4
ATOM 3897 C CA . ALA A 1 34 ? 12.688 3.782 -2.972 1.00 0.00 34 ALA A CA 4
ATOM 3898 C C . ALA A 1 34 ? 13.884 3.726 -3.903 1.00 0.00 34 ALA A C 4
ATOM 3899 O O . ALA A 1 34 ? 15.022 3.681 -3.481 1.00 0.00 34 ALA A O 4
ATOM 3906 N N . GLY A 1 35 ? 13.621 3.724 -5.171 1.00 0.00 35 GLY A N 4
ATOM 3907 C CA . GLY A 1 35 ? 14.734 3.658 -6.164 1.00 0.00 35 GLY A CA 4
ATOM 3908 C C . GLY A 1 35 ? 15.139 2.194 -6.363 1.00 0.00 35 GLY A C 4
ATOM 3909 O O . GLY A 1 35 ? 14.983 1.640 -7.432 1.00 0.00 35 GLY A O 4
ATOM 3913 N N . GLY A 1 36 ? 15.634 1.553 -5.334 1.00 0.00 36 GLY A N 4
ATOM 3914 C CA . GLY A 1 36 ? 16.018 0.118 -5.465 1.00 0.00 36 GLY A CA 4
ATOM 3915 C C . GLY A 1 36 ? 14.736 -0.697 -5.410 1.00 0.00 36 GLY A C 4
ATOM 3916 O O . GLY A 1 36 ? 14.377 -1.387 -6.345 1.00 0.00 36 GLY A O 4
ATOM 3920 N N . TYR A 1 37 ? 14.016 -0.574 -4.331 1.00 0.00 37 TYR A N 4
ATOM 3921 C CA . TYR A 1 37 ? 12.717 -1.282 -4.209 1.00 0.00 37 TYR A CA 4
ATOM 3922 C C . TYR A 1 37 ? 11.973 -1.070 -5.523 1.00 0.00 37 TYR A C 4
ATOM 3923 O O . TYR A 1 37 ? 12.082 -0.018 -6.121 1.00 0.00 37 TYR A O 4
ATOM 3941 N N . ASP A 1 38 ? 11.231 -2.022 -6.014 1.00 0.00 38 ASP A N 4
ATOM 3942 C CA . ASP A 1 38 ? 10.534 -1.754 -7.285 1.00 0.00 38 ASP A CA 4
ATOM 3943 C C . ASP A 1 38 ? 9.195 -2.470 -7.295 1.00 0.00 38 ASP A C 4
ATOM 3944 O O . ASP A 1 38 ? 8.577 -2.594 -8.332 1.00 0.00 38 ASP A O 4
ATOM 3953 N N . VAL A 1 39 ? 8.741 -2.977 -6.160 1.00 0.00 39 VAL A N 4
ATOM 3954 C CA . VAL A 1 39 ? 7.451 -3.701 -6.150 1.00 0.00 39 VAL A CA 4
ATOM 3955 C C . VAL A 1 39 ? 7.472 -4.653 -7.335 1.00 0.00 39 VAL A C 4
ATOM 3956 O O . VAL A 1 39 ? 6.460 -5.054 -7.876 1.00 0.00 39 VAL A O 4
ATOM 3969 N N . GLU A 1 40 ? 8.665 -5.013 -7.711 1.00 0.00 40 GLU A N 4
ATOM 3970 C CA . GLU A 1 40 ? 8.897 -5.937 -8.824 1.00 0.00 40 GLU A CA 4
ATOM 3971 C C . GLU A 1 40 ? 9.895 -6.953 -8.301 1.00 0.00 40 GLU A C 4
ATOM 3972 O O . GLU A 1 40 ? 9.579 -8.103 -8.071 1.00 0.00 40 GLU A O 4
ATOM 3984 N N . LYS A 1 41 ? 11.081 -6.496 -8.020 1.00 0.00 41 LYS A N 4
ATOM 3985 C CA . LYS A 1 41 ? 12.091 -7.381 -7.403 1.00 0.00 41 LYS A CA 4
ATOM 3986 C C . LYS A 1 41 ? 11.808 -7.340 -5.895 1.00 0.00 41 LYS A C 4
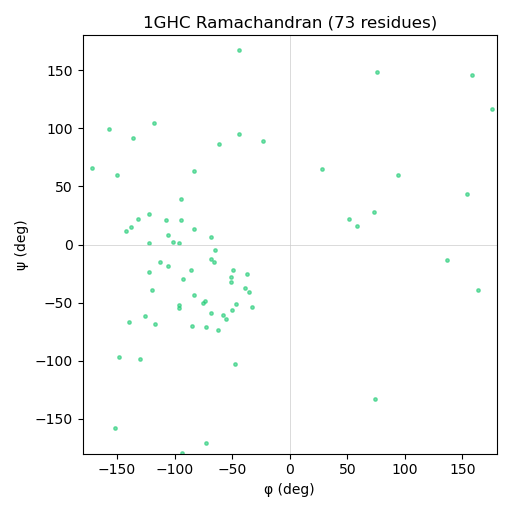ATOM 3987 O O . LYS A 1 41 ? 12.316 -8.129 -5.122 1.00 0.00 41 LYS A O 4
ATOM 4006 N N . ASN A 1 42 ? 10.948 -6.426 -5.488 1.00 0.00 42 ASN A N 4
ATOM 4007 C CA . ASN A 1 42 ? 10.554 -6.304 -4.072 1.00 0.00 42 ASN A CA 4
ATOM 4008 C C . ASN A 1 42 ? 9.027 -6.351 -4.040 1.00 0.00 42 ASN A C 4
ATOM 4009 O O . ASN A 1 42 ? 8.400 -5.971 -3.072 1.00 0.00 42 ASN A O 4
ATOM 4020 N N . ASN A 1 43 ? 8.427 -6.821 -5.110 1.00 0.00 43 ASN A N 4
ATOM 4021 C CA . ASN A 1 43 ? 6.946 -6.913 -5.158 1.00 0.00 43 ASN A CA 4
ATOM 4022 C C . ASN A 1 43 ? 6.536 -7.990 -4.168 1.00 0.00 43 ASN A C 4
ATOM 4023 O O . ASN A 1 43 ? 5.509 -7.916 -3.528 1.00 0.00 43 ASN A O 4
ATOM 4034 N N . SER A 1 44 ? 7.358 -8.987 -4.033 1.00 0.00 44 SER A N 4
ATOM 4035 C CA . SER A 1 44 ? 7.049 -10.068 -3.079 1.00 0.00 44 SER A CA 4
ATOM 4036 C C . SER A 1 44 ? 7.063 -9.483 -1.676 1.00 0.00 44 SER A C 4
ATOM 4037 O O . SER A 1 44 ? 6.612 -10.105 -0.735 1.00 0.00 44 SER A O 4
ATOM 4045 N N . ARG A 1 45 ? 7.563 -8.281 -1.512 1.00 0.00 45 ARG A N 4
ATOM 4046 C CA . ARG A 1 45 ? 7.562 -7.704 -0.146 1.00 0.00 45 ARG A CA 4
ATOM 4047 C C . ARG A 1 45 ? 6.566 -6.545 -0.085 1.00 0.00 45 ARG A C 4
ATOM 4048 O O . ARG A 1 45 ? 6.254 -6.047 0.976 1.00 0.00 45 ARG A O 4
ATOM 4069 N N . ILE A 1 46 ? 6.036 -6.131 -1.202 1.00 0.00 46 ILE A N 4
ATOM 4070 C CA . ILE A 1 46 ? 5.032 -5.037 -1.163 1.00 0.00 46 ILE A CA 4
ATOM 4071 C C . ILE A 1 46 ? 3.657 -5.679 -0.990 1.00 0.00 46 ILE A C 4
ATOM 4072 O O . ILE A 1 46 ? 2.842 -5.202 -0.248 1.00 0.00 46 ILE A O 4
ATOM 4088 N N . LYS A 1 47 ? 3.404 -6.766 -1.668 1.00 0.00 47 LYS A N 4
ATOM 4089 C CA . LYS A 1 47 ? 2.085 -7.442 -1.521 1.00 0.00 47 LYS A CA 4
ATOM 4090 C C . LYS A 1 47 ? 1.973 -7.982 -0.094 1.00 0.00 47 LYS A C 4
ATOM 4091 O O . LYS A 1 47 ? 0.929 -8.426 0.338 1.00 0.00 47 LYS A O 4
ATOM 4110 N N . LEU A 1 48 ? 3.049 -7.921 0.643 1.00 0.00 48 LEU A N 4
ATOM 4111 C CA . LEU A 1 48 ? 3.040 -8.394 2.047 1.00 0.00 48 LEU A CA 4
ATOM 4112 C C . LEU A 1 48 ? 2.951 -7.153 2.924 1.00 0.00 48 LEU A C 4
ATOM 4113 O O . LEU A 1 48 ? 2.095 -7.035 3.778 1.00 0.00 48 LEU A O 4
ATOM 4129 N N . GLY A 1 49 ? 3.810 -6.203 2.677 1.00 0.00 49 GLY A N 4
ATOM 4130 C CA . GLY A 1 49 ? 3.759 -4.942 3.445 1.00 0.00 49 GLY A CA 4
ATOM 4131 C C . GLY A 1 49 ? 2.591 -4.117 2.907 1.00 0.00 49 GLY A C 4
ATOM 4132 O O . GLY A 1 49 ? 2.294 -3.058 3.407 1.00 0.00 49 GLY A O 4
ATOM 4136 N N . LEU A 1 50 ? 1.904 -4.618 1.904 1.00 0.00 50 LEU A N 4
ATOM 4137 C CA . LEU A 1 50 ? 0.733 -3.881 1.359 1.00 0.00 50 LEU A CA 4
ATOM 4138 C C . LEU A 1 50 ? -0.498 -4.483 2.004 1.00 0.00 50 LEU A C 4
ATOM 4139 O O . LEU A 1 50 ? -1.217 -3.836 2.740 1.00 0.00 50 LEU A O 4
ATOM 4155 N N . LYS A 1 51 ? -0.712 -5.748 1.782 1.00 0.00 51 LYS A N 4
ATOM 4156 C CA . LYS A 1 51 ? -1.854 -6.410 2.440 1.00 0.00 51 LYS A CA 4
ATOM 4157 C C . LYS A 1 51 ? -1.708 -6.127 3.932 1.00 0.00 51 LYS A C 4
ATOM 4158 O O . LYS A 1 51 ? -2.655 -6.173 4.682 1.00 0.00 51 LYS A O 4
ATOM 4177 N N . SER A 1 52 ? -0.506 -5.815 4.356 1.00 0.00 52 SER A N 4
ATOM 4178 C CA . SER A 1 52 ? -0.269 -5.503 5.786 1.00 0.00 52 SER A CA 4
ATOM 4179 C C . SER A 1 52 ? -0.350 -3.995 5.998 1.00 0.00 52 SER A C 4
ATOM 4180 O O . SER A 1 52 ? -0.727 -3.556 7.058 1.00 0.00 52 SER A O 4
ATOM 4188 N N . LEU A 1 53 ? -0.032 -3.176 5.020 1.00 0.00 53 LEU A N 4
ATOM 4189 C CA . LEU A 1 53 ? -0.170 -1.718 5.276 1.00 0.00 53 LEU A CA 4
ATOM 4190 C C . LEU A 1 53 ? -1.661 -1.430 5.382 1.00 0.00 53 LEU A C 4
ATOM 4191 O O . LEU A 1 53 ? -2.167 -1.059 6.423 1.00 0.00 53 LEU A O 4
ATOM 4207 N N . VAL A 1 54 ? -2.369 -1.613 4.305 1.00 0.00 54 VAL A N 4
ATOM 4208 C CA . VAL A 1 54 ? -3.840 -1.367 4.326 1.00 0.00 54 VAL A CA 4
ATOM 4209 C C . VAL A 1 54 ? -4.519 -2.223 5.403 1.00 0.00 54 VAL A C 4
ATOM 4210 O O . VAL A 1 54 ? -5.178 -1.711 6.283 1.00 0.00 54 VAL A O 4
ATOM 4223 N N . SER A 1 55 ? -4.396 -3.522 5.317 1.00 0.00 55 SER A N 4
ATOM 4224 C CA . SER A 1 55 ? -5.067 -4.408 6.322 1.00 0.00 55 SER A CA 4
ATOM 4225 C C . SER A 1 55 ? -4.587 -4.089 7.742 1.00 0.00 55 SER A C 4
ATOM 4226 O O . SER A 1 55 ? -5.333 -4.227 8.691 1.00 0.00 55 SER A O 4
ATOM 4234 N N . LYS A 1 56 ? -3.360 -3.662 7.908 1.00 0.00 56 LYS A N 4
ATOM 4235 C CA . LYS A 1 56 ? -2.877 -3.336 9.289 1.00 0.00 56 LYS A CA 4
ATOM 4236 C C . LYS A 1 56 ? -3.952 -2.514 9.976 1.00 0.00 56 LYS A C 4
ATOM 4237 O O . LYS A 1 56 ? -4.104 -2.524 11.181 1.00 0.00 56 LYS A O 4
ATOM 4256 N N . GLY A 1 57 ? -4.691 -1.794 9.192 1.00 0.00 57 GLY A N 4
ATOM 4257 C CA . GLY A 1 57 ? -5.772 -0.937 9.748 1.00 0.00 57 GLY A CA 4
ATOM 4258 C C . GLY A 1 57 ? -5.440 0.528 9.478 1.00 0.00 57 GLY A C 4
ATOM 4259 O O . GLY A 1 57 ? -6.297 1.388 9.531 1.00 0.00 57 GLY A O 4
ATOM 4263 N N . THR A 1 58 ? -4.207 0.819 9.165 1.00 0.00 58 THR A N 4
ATOM 4264 C CA . THR A 1 58 ? -3.841 2.225 8.869 1.00 0.00 58 THR A CA 4
ATOM 4265 C C . THR A 1 58 ? -4.606 2.629 7.619 1.00 0.00 58 THR A C 4
ATOM 4266 O O . THR A 1 58 ? -5.541 3.400 7.670 1.00 0.00 58 THR A O 4
ATOM 4277 N N . LEU A 1 59 ? -4.221 2.088 6.500 1.00 0.00 59 LEU A N 4
ATOM 4278 C CA . LEU A 1 59 ? -4.909 2.401 5.238 1.00 0.00 59 LEU A CA 4
ATOM 4279 C C . LEU A 1 59 ? -6.033 1.392 5.001 1.00 0.00 59 LEU A C 4
ATOM 4280 O O . LEU A 1 59 ? -5.977 0.586 4.095 1.00 0.00 59 LEU A O 4
ATOM 4296 N N . VAL A 1 60 ? -7.051 1.428 5.817 1.00 0.00 60 VAL A N 4
ATOM 4297 C CA . VAL A 1 60 ? -8.177 0.464 5.644 1.00 0.00 60 VAL A CA 4
ATOM 4298 C C . VAL A 1 60 ? -8.850 0.691 4.293 1.00 0.00 60 VAL A C 4
ATOM 4299 O O . VAL A 1 60 ? -9.427 1.728 4.032 1.00 0.00 60 VAL A O 4
ATOM 4312 N N . GLN A 1 61 ? -8.769 -0.281 3.435 1.00 0.00 61 GLN A N 4
ATOM 4313 C CA . GLN A 1 61 ? -9.389 -0.158 2.082 1.00 0.00 61 GLN A CA 4
ATOM 4314 C C . GLN A 1 61 ? -10.704 -0.944 2.037 1.00 0.00 61 GLN A C 4
ATOM 4315 O O . GLN A 1 61 ? -11.328 -1.194 3.049 1.00 0.00 61 GLN A O 4
ATOM 4329 N N . THR A 1 62 ? -11.121 -1.339 0.863 1.00 0.00 62 THR A N 4
ATOM 4330 C CA . THR A 1 62 ? -12.384 -2.115 0.730 1.00 0.00 62 THR A CA 4
ATOM 4331 C C . THR A 1 62 ? -12.231 -3.118 -0.416 1.00 0.00 62 THR A C 4
ATOM 4332 O O . THR A 1 62 ? -13.021 -3.150 -1.338 1.00 0.00 62 THR A O 4
ATOM 4343 N N . LYS A 1 63 ? -11.209 -3.930 -0.367 1.00 0.00 63 LYS A N 4
ATOM 4344 C CA . LYS A 1 63 ? -10.987 -4.925 -1.455 1.00 0.00 63 LYS A CA 4
ATOM 4345 C C . LYS A 1 63 ? -11.927 -6.120 -1.275 1.00 0.00 63 LYS A C 4
ATOM 4346 O O . LYS A 1 63 ? -11.594 -7.086 -0.617 1.00 0.00 63 LYS A O 4
ATOM 4365 N N . GLY A 1 64 ? -13.094 -6.073 -1.864 1.00 0.00 64 GLY A N 4
ATOM 4366 C CA . GLY A 1 64 ? -14.036 -7.219 -1.730 1.00 0.00 64 GLY A CA 4
ATOM 4367 C C . GLY A 1 64 ? -13.513 -8.393 -2.561 1.00 0.00 64 GLY A C 4
ATOM 4368 O O . GLY A 1 64 ? -12.365 -8.776 -2.452 1.00 0.00 64 GLY A O 4
ATOM 4372 N N . THR A 1 65 ? -14.335 -8.961 -3.399 1.00 0.00 65 THR A N 4
ATOM 4373 C CA . THR A 1 65 ? -13.864 -10.099 -4.238 1.00 0.00 65 THR A CA 4
ATOM 4374 C C . THR A 1 65 ? -13.731 -9.636 -5.687 1.00 0.00 65 THR A C 4
ATOM 4375 O O . THR A 1 65 ? -12.697 -9.789 -6.306 1.00 0.00 65 THR A O 4
ATOM 4386 N N . GLY A 1 66 ? -14.768 -9.058 -6.235 1.00 0.00 66 GLY A N 4
ATOM 4387 C CA . GLY A 1 66 ? -14.689 -8.577 -7.642 1.00 0.00 66 GLY A CA 4
ATOM 4388 C C . GLY A 1 66 ? -13.404 -7.769 -7.812 1.00 0.00 66 GLY A C 4
ATOM 4389 O O . GLY A 1 66 ? -12.907 -7.602 -8.908 1.00 0.00 66 GLY A O 4
ATOM 4393 N N . ALA A 1 67 ? -12.875 -7.269 -6.722 1.00 0.00 67 ALA A N 4
ATOM 4394 C CA . ALA A 1 67 ? -11.621 -6.465 -6.761 1.00 0.00 67 ALA A CA 4
ATOM 4395 C C . ALA A 1 67 ? -11.978 -4.989 -6.938 1.00 0.00 67 ALA A C 4
ATOM 4396 O O . ALA A 1 67 ? -11.838 -4.429 -8.007 1.00 0.00 67 ALA A O 4
ATOM 4403 N N . SER A 1 68 ? -12.450 -4.355 -5.899 1.00 0.00 68 SER A N 4
ATOM 4404 C CA . SER A 1 68 ? -12.826 -2.918 -6.015 1.00 0.00 68 SER A CA 4
ATOM 4405 C C . SER A 1 68 ? -12.462 -2.176 -4.725 1.00 0.00 68 SER A C 4
ATOM 4406 O O . SER A 1 68 ? -13.258 -1.436 -4.181 1.00 0.00 68 SER A O 4
ATOM 4414 N N . GLY A 1 69 ? -11.264 -2.356 -4.236 1.00 0.00 69 GLY A N 4
ATOM 4415 C CA . GLY A 1 69 ? -10.855 -1.647 -2.988 1.00 0.00 69 GLY A CA 4
ATOM 4416 C C . GLY A 1 69 ? -10.626 -0.167 -3.307 1.00 0.00 69 GLY A C 4
ATOM 4417 O O . GLY A 1 69 ? -10.731 0.252 -4.443 1.00 0.00 69 GLY A O 4
ATOM 4421 N N . SER A 1 70 ? -10.321 0.632 -2.321 1.00 0.00 70 SER A N 4
ATOM 4422 C CA . SER A 1 70 ? -10.094 2.083 -2.588 1.00 0.00 70 SER A CA 4
ATOM 4423 C C . SER A 1 70 ? -9.165 2.677 -1.524 1.00 0.00 70 SER A C 4
ATOM 4424 O O . SER A 1 70 ? -9.090 3.880 -1.375 1.00 0.00 70 SER A O 4
ATOM 4432 N N . PHE A 1 71 ? -8.464 1.834 -0.796 1.00 0.00 71 PHE A N 4
ATOM 4433 C CA . PHE A 1 71 ? -7.525 2.305 0.279 1.00 0.00 71 PHE A CA 4
ATOM 4434 C C . PHE A 1 71 ? -7.894 3.715 0.742 1.00 0.00 71 PHE A C 4
ATOM 4435 O O . PHE A 1 71 ? -7.289 4.684 0.332 1.00 0.00 71 PHE A O 4
ATOM 4452 N N . ARG A 1 72 ? -8.861 3.847 1.600 1.00 0.00 72 ARG A N 4
ATOM 4453 C CA . ARG A 1 72 ? -9.218 5.206 2.081 1.00 0.00 72 ARG A CA 4
ATOM 4454 C C . ARG A 1 72 ? -8.197 5.592 3.140 1.00 0.00 72 ARG A C 4
ATOM 4455 O O . ARG A 1 72 ? -7.244 6.296 2.873 1.00 0.00 72 ARG A O 4
ATOM 4476 N N . LEU A 1 73 ? -8.364 5.075 4.324 1.00 0.00 73 LEU A N 4
ATOM 4477 C CA . LEU A 1 73 ? -7.393 5.338 5.420 1.00 0.00 73 LEU A CA 4
ATOM 4478 C C . LEU A 1 73 ? -8.046 5.009 6.754 1.00 0.00 73 LEU A C 4
ATOM 4479 O O . LEU A 1 73 ? -9.212 4.676 6.819 1.00 0.00 73 LEU A O 4
ATOM 4495 N N . SER A 1 74 ? -7.302 5.087 7.819 1.00 0.00 74 SER A N 4
ATOM 4496 C CA . SER A 1 74 ? -7.870 4.754 9.145 1.00 0.00 74 SER A CA 4
ATOM 4497 C C . SER A 1 74 ? -9.279 5.346 9.275 1.00 0.00 74 SER A C 4
ATOM 4498 O O . SER A 1 74 ? -10.260 4.631 9.317 1.00 0.00 74 SER A O 4
ATOM 4506 N N . LYS A 1 75 ? -9.386 6.647 9.335 1.00 0.00 75 LYS A N 4
ATOM 4507 C CA . LYS A 1 75 ? -10.730 7.282 9.457 1.00 0.00 75 LYS A CA 4
ATOM 4508 C C . LYS A 1 75 ? -11.334 6.952 10.824 1.00 0.00 75 LYS A C 4
ATOM 4509 O O . LYS A 1 75 ? -12.432 7.412 11.090 1.00 0.00 75 LYS A O 4
ATOM 4529 N N . MET A 1 1 ? -4.767 -1.501 16.024 1.00 0.00 1 MET A N 5
ATOM 4530 C CA . MET A 1 1 ? -5.280 -0.110 15.879 1.00 0.00 1 MET A CA 5
ATOM 4531 C C . MET A 1 1 ? -5.279 0.285 14.401 1.00 0.00 1 MET A C 5
ATOM 4532 O O . MET A 1 1 ? -4.300 0.111 13.703 1.00 0.00 1 MET A O 5
ATOM 4548 N N . ALA A 1 2 ? -6.369 0.816 13.918 1.00 0.00 2 ALA A N 5
ATOM 4549 C CA . ALA A 1 2 ? -6.430 1.223 12.485 1.00 0.00 2 ALA A CA 5
ATOM 4550 C C . ALA A 1 2 ? -7.889 1.456 12.082 1.00 0.00 2 ALA A C 5
ATOM 4551 O O . ALA A 1 2 ? -8.801 1.195 12.841 1.00 0.00 2 ALA A O 5
ATOM 4558 N N . GLY A 1 3 ? -8.116 1.944 10.893 1.00 0.00 3 GLY A N 5
ATOM 4559 C CA . GLY A 1 3 ? -9.516 2.193 10.443 1.00 0.00 3 GLY A CA 5
ATOM 4560 C C . GLY A 1 3 ? -10.164 0.869 10.032 1.00 0.00 3 GLY A C 5
ATOM 4561 O O . GLY A 1 3 ? -9.837 -0.174 10.564 1.00 0.00 3 GLY A O 5
ATOM 4565 N N . PRO A 1 4 ? -11.066 0.959 9.093 1.00 0.00 4 PRO A N 5
ATOM 4566 C CA . PRO A 1 4 ? -11.746 -0.271 8.630 1.00 0.00 4 PRO A CA 5
ATOM 4567 C C . PRO A 1 4 ? -11.202 -0.696 7.263 1.00 0.00 4 PRO A C 5
ATOM 4568 O O . PRO A 1 4 ? -11.253 0.049 6.306 1.00 0.00 4 PRO A O 5
ATOM 4579 N N . SER A 1 5 ? -10.681 -1.889 7.169 1.00 0.00 5 SER A N 5
ATOM 4580 C CA . SER A 1 5 ? -10.130 -2.371 5.869 1.00 0.00 5 SER A CA 5
ATOM 4581 C C . SER A 1 5 ? -8.977 -1.469 5.429 1.00 0.00 5 SER A C 5
ATOM 4582 O O . SER A 1 5 ? -7.840 -1.752 5.701 1.00 0.00 5 SER A O 5
ATOM 4590 N N . VAL A 1 6 ? -9.257 -0.386 4.756 1.00 0.00 6 VAL A N 5
ATOM 4591 C CA . VAL A 1 6 ? -8.162 0.526 4.318 1.00 0.00 6 VAL A CA 5
ATOM 4592 C C . VAL A 1 6 ? -7.313 0.882 5.552 1.00 0.00 6 VAL A C 5
ATOM 4593 O O . VAL A 1 6 ? -7.590 1.812 6.280 1.00 0.00 6 VAL A O 5
ATOM 4606 N N . THR A 1 7 ? -6.297 0.096 5.776 1.00 0.00 7 THR A N 5
ATOM 4607 C CA . THR A 1 7 ? -5.372 0.259 6.944 1.00 0.00 7 THR A CA 5
ATOM 4608 C C . THR A 1 7 ? -4.882 -1.145 7.281 1.00 0.00 7 THR A C 5
ATOM 4609 O O . THR A 1 7 ? -3.702 -1.420 7.376 1.00 0.00 7 THR A O 5
ATOM 4620 N N . GLU A 1 8 ? -5.817 -2.042 7.372 1.00 0.00 8 GLU A N 5
ATOM 4621 C CA . GLU A 1 8 ? -5.521 -3.477 7.603 1.00 0.00 8 GLU A CA 5
ATOM 4622 C C . GLU A 1 8 ? -5.912 -4.167 6.302 1.00 0.00 8 GLU A C 5
ATOM 4623 O O . GLU A 1 8 ? -6.230 -5.339 6.251 1.00 0.00 8 GLU A O 5
ATOM 4635 N N . LEU A 1 9 ? -5.923 -3.387 5.257 1.00 0.00 9 LEU A N 5
ATOM 4636 C CA . LEU A 1 9 ? -6.322 -3.858 3.919 1.00 0.00 9 LEU A CA 5
ATOM 4637 C C . LEU A 1 9 ? -5.096 -3.780 3.007 1.00 0.00 9 LEU A C 5
ATOM 4638 O O . LEU A 1 9 ? -4.809 -4.691 2.256 1.00 0.00 9 LEU A O 5
ATOM 4654 N N . ILE A 1 10 ? -4.348 -2.707 3.086 1.00 0.00 10 ILE A N 5
ATOM 4655 C CA . ILE A 1 10 ? -3.129 -2.602 2.247 1.00 0.00 10 ILE A CA 5
ATOM 4656 C C . ILE A 1 10 ? -2.147 -3.654 2.756 1.00 0.00 10 ILE A C 5
ATOM 4657 O O . ILE A 1 10 ? -1.548 -4.393 2.000 1.00 0.00 10 ILE A O 5
ATOM 4673 N N . THR A 1 11 ? -2.000 -3.721 4.048 1.00 0.00 11 THR A N 5
ATOM 4674 C CA . THR A 1 11 ? -1.085 -4.717 4.653 1.00 0.00 11 THR A CA 5
ATOM 4675 C C . THR A 1 11 ? -1.528 -6.111 4.209 1.00 0.00 11 THR A C 5
ATOM 4676 O O . THR A 1 11 ? -0.775 -7.062 4.265 1.00 0.00 11 THR A O 5
ATOM 4687 N N . LYS A 1 12 ? -2.742 -6.234 3.745 1.00 0.00 12 LYS A N 5
ATOM 4688 C CA . LYS A 1 12 ? -3.223 -7.558 3.268 1.00 0.00 12 LYS A CA 5
ATOM 4689 C C . LYS A 1 12 ? -2.557 -7.846 1.923 1.00 0.00 12 LYS A C 5
ATOM 4690 O O . LYS A 1 12 ? -2.128 -8.949 1.649 1.00 0.00 12 LYS A O 5
ATOM 4709 N N . ALA A 1 13 ? -2.449 -6.844 1.092 1.00 0.00 13 ALA A N 5
ATOM 4710 C CA . ALA A 1 13 ? -1.793 -7.031 -0.230 1.00 0.00 13 ALA A CA 5
ATOM 4711 C C . ALA A 1 13 ? -0.276 -6.950 -0.044 1.00 0.00 13 ALA A C 5
ATOM 4712 O O . ALA A 1 13 ? 0.487 -7.237 -0.945 1.00 0.00 13 ALA A O 5
ATOM 4719 N N . VAL A 1 14 ? 0.163 -6.556 1.123 1.00 0.00 14 VAL A N 5
ATOM 4720 C CA . VAL A 1 14 ? 1.627 -6.447 1.381 1.00 0.00 14 VAL A CA 5
ATOM 4721 C C . VAL A 1 14 ? 2.357 -7.642 0.761 1.00 0.00 14 VAL A C 5
ATOM 4722 O O . VAL A 1 14 ? 3.392 -7.496 0.142 1.00 0.00 14 VAL A O 5
ATOM 4735 N N . SER A 1 15 ? 1.830 -8.824 0.928 1.00 0.00 15 SER A N 5
ATOM 4736 C CA . SER A 1 15 ? 2.501 -10.025 0.354 1.00 0.00 15 SER A CA 5
ATOM 4737 C C . SER A 1 15 ? 1.711 -10.532 -0.855 1.00 0.00 15 SER A C 5
ATOM 4738 O O . SER A 1 15 ? 2.269 -11.071 -1.790 1.00 0.00 15 SER A O 5
ATOM 4746 N N . ALA A 1 16 ? 0.415 -10.368 -0.843 1.00 0.00 16 ALA A N 5
ATOM 4747 C CA . ALA A 1 16 ? -0.407 -10.845 -1.992 1.00 0.00 16 ALA A CA 5
ATOM 4748 C C . ALA A 1 16 ? 0.281 -10.467 -3.304 1.00 0.00 16 ALA A C 5
ATOM 4749 O O . ALA A 1 16 ? 0.280 -11.222 -4.256 1.00 0.00 16 ALA A O 5
ATOM 4756 N N . SER A 1 17 ? 0.869 -9.303 -3.364 1.00 0.00 17 SER A N 5
ATOM 4757 C CA . SER A 1 17 ? 1.556 -8.881 -4.617 1.00 0.00 17 SER A CA 5
ATOM 4758 C C . SER A 1 17 ? 2.808 -9.736 -4.825 1.00 0.00 17 SER A C 5
ATOM 4759 O O . SER A 1 17 ? 3.647 -9.847 -3.954 1.00 0.00 17 SER A O 5
ATOM 4767 N N . LYS A 1 18 ? 2.940 -10.344 -5.973 1.00 0.00 18 LYS A N 5
ATOM 4768 C CA . LYS A 1 18 ? 4.138 -11.191 -6.233 1.00 0.00 18 LYS A CA 5
ATOM 4769 C C . LYS A 1 18 ? 5.301 -10.306 -6.685 1.00 0.00 18 LYS A C 5
ATOM 4770 O O . LYS A 1 18 ? 5.690 -10.314 -7.836 1.00 0.00 18 LYS A O 5
ATOM 4789 N N . GLU A 1 19 ? 5.860 -9.541 -5.787 1.00 0.00 19 GLU A N 5
ATOM 4790 C CA . GLU A 1 19 ? 6.996 -8.655 -6.167 1.00 0.00 19 GLU A CA 5
ATOM 4791 C C . GLU A 1 19 ? 7.970 -8.538 -4.993 1.00 0.00 19 GLU A C 5
ATOM 4792 O O . GLU A 1 19 ? 7.702 -9.000 -3.901 1.00 0.00 19 GLU A O 5
ATOM 4804 N N . ARG A 1 20 ? 9.099 -7.920 -5.210 1.00 0.00 20 ARG A N 5
ATOM 4805 C CA . ARG A 1 20 ? 10.092 -7.768 -4.109 1.00 0.00 20 ARG A CA 5
ATOM 4806 C C . ARG A 1 20 ? 10.429 -6.286 -3.928 1.00 0.00 20 ARG A C 5
ATOM 4807 O O . ARG A 1 20 ? 11.566 -5.921 -3.705 1.00 0.00 20 ARG A O 5
ATOM 4828 N N . LYS A 1 21 ? 9.449 -5.430 -4.024 1.00 0.00 21 LYS A N 5
ATOM 4829 C CA . LYS A 1 21 ? 9.716 -3.972 -3.857 1.00 0.00 21 LYS A CA 5
ATOM 4830 C C . LYS A 1 21 ? 8.403 -3.205 -3.655 1.00 0.00 21 LYS A C 5
ATOM 4831 O O . LYS A 1 21 ? 8.331 -2.017 -3.900 1.00 0.00 21 LYS A O 5
ATOM 4850 N N . GLY A 1 22 ? 7.375 -3.871 -3.194 1.00 0.00 22 GLY A N 5
ATOM 4851 C CA . GLY A 1 22 ? 6.067 -3.193 -2.957 1.00 0.00 22 GLY A CA 5
ATOM 4852 C C . GLY A 1 22 ? 5.799 -2.122 -4.019 1.00 0.00 22 GLY A C 5
ATOM 4853 O O . GLY A 1 22 ? 5.120 -1.148 -3.763 1.00 0.00 22 GLY A O 5
ATOM 4857 N N . LEU A 1 23 ? 6.316 -2.286 -5.205 1.00 0.00 23 LEU A N 5
ATOM 4858 C CA . LEU A 1 23 ? 6.073 -1.264 -6.264 1.00 0.00 23 LEU A CA 5
ATOM 4859 C C . LEU A 1 23 ? 6.313 0.134 -5.695 1.00 0.00 23 LEU A C 5
ATOM 4860 O O . LEU A 1 23 ? 6.752 0.299 -4.574 1.00 0.00 23 LEU A O 5
ATOM 4876 N N . SER A 1 24 ? 5.997 1.142 -6.458 1.00 0.00 24 SER A N 5
ATOM 4877 C CA . SER A 1 24 ? 6.168 2.536 -5.969 1.00 0.00 24 SER A CA 5
ATOM 4878 C C . SER A 1 24 ? 4.783 3.082 -5.629 1.00 0.00 24 SER A C 5
ATOM 4879 O O . SER A 1 24 ? 4.344 4.076 -6.169 1.00 0.00 24 SER A O 5
ATOM 4887 N N . LEU A 1 25 ? 4.080 2.405 -4.759 1.00 0.00 25 LEU A N 5
ATOM 4888 C CA . LEU A 1 25 ? 2.699 2.839 -4.390 1.00 0.00 25 LEU A CA 5
ATOM 4889 C C . LEU A 1 25 ? 1.761 2.469 -5.532 1.00 0.00 25 LEU A C 5
ATOM 4890 O O . LEU A 1 25 ? 1.145 3.315 -6.147 1.00 0.00 25 LEU A O 5
ATOM 4906 N N . ALA A 1 26 ? 1.661 1.205 -5.826 1.00 0.00 26 ALA A N 5
ATOM 4907 C CA . ALA A 1 26 ? 0.772 0.768 -6.936 1.00 0.00 26 ALA A CA 5
ATOM 4908 C C . ALA A 1 26 ? 0.407 -0.712 -6.771 1.00 0.00 26 ALA A C 5
ATOM 4909 O O . ALA A 1 26 ? -0.697 -1.046 -6.434 1.00 0.00 26 ALA A O 5
ATOM 4916 N N . ALA A 1 27 ? 1.304 -1.615 -7.012 1.00 0.00 27 ALA A N 5
ATOM 4917 C CA . ALA A 1 27 ? 0.925 -3.050 -6.860 1.00 0.00 27 ALA A CA 5
ATOM 4918 C C . ALA A 1 27 ? 0.282 -3.267 -5.491 1.00 0.00 27 ALA A C 5
ATOM 4919 O O . ALA A 1 27 ? -0.500 -4.176 -5.299 1.00 0.00 27 ALA A O 5
ATOM 4926 N N . LEU A 1 28 ? 0.617 -2.451 -4.535 1.00 0.00 28 LEU A N 5
ATOM 4927 C CA . LEU A 1 28 ? 0.035 -2.626 -3.170 1.00 0.00 28 LEU A CA 5
ATOM 4928 C C . LEU A 1 28 ? -1.400 -2.089 -3.113 1.00 0.00 28 LEU A C 5
ATOM 4929 O O . LEU A 1 28 ? -2.358 -2.837 -3.083 1.00 0.00 28 LEU A O 5
ATOM 4945 N N . LYS A 1 29 ? -1.542 -0.797 -3.054 1.00 0.00 29 LYS A N 5
ATOM 4946 C CA . LYS A 1 29 ? -2.907 -0.194 -2.947 1.00 0.00 29 LYS A CA 5
ATOM 4947 C C . LYS A 1 29 ? -3.680 -0.409 -4.257 1.00 0.00 29 LYS A C 5
ATOM 4948 O O . LYS A 1 29 ? -4.883 -0.572 -4.253 1.00 0.00 29 LYS A O 5
ATOM 4967 N N . LYS A 1 30 ? -3.001 -0.444 -5.372 1.00 0.00 30 LYS A N 5
ATOM 4968 C CA . LYS A 1 30 ? -3.697 -0.689 -6.669 1.00 0.00 30 LYS A CA 5
ATOM 4969 C C . LYS A 1 30 ? -4.206 -2.129 -6.669 1.00 0.00 30 LYS A C 5
ATOM 4970 O O . LYS A 1 30 ? -5.064 -2.501 -7.444 1.00 0.00 30 LYS A O 5
ATOM 4989 N N . ALA A 1 31 ? -3.696 -2.932 -5.773 1.00 0.00 31 ALA A N 5
ATOM 4990 C CA . ALA A 1 31 ? -4.157 -4.340 -5.676 1.00 0.00 31 ALA A CA 5
ATOM 4991 C C . ALA A 1 31 ? -5.426 -4.336 -4.836 1.00 0.00 31 ALA A C 5
ATOM 4992 O O . ALA A 1 31 ? -6.230 -5.245 -4.874 1.00 0.00 31 ALA A O 5
ATOM 4999 N N . LEU A 1 32 ? -5.598 -3.287 -4.081 1.00 0.00 32 LEU A N 5
ATOM 5000 C CA . LEU A 1 32 ? -6.793 -3.143 -3.218 1.00 0.00 32 LEU A CA 5
ATOM 5001 C C . LEU A 1 32 ? -8.001 -2.794 -4.046 1.00 0.00 32 LEU A C 5
ATOM 5002 O O . LEU A 1 32 ? -9.071 -2.563 -3.517 1.00 0.00 32 LEU A O 5
ATOM 5018 N N . ALA A 1 33 ? -7.865 -2.770 -5.336 1.00 0.00 33 ALA A N 5
ATOM 5019 C CA . ALA A 1 33 ? -9.042 -2.460 -6.173 1.00 0.00 33 ALA A CA 5
ATOM 5020 C C . ALA A 1 33 ? -10.243 -3.264 -5.647 1.00 0.00 33 ALA A C 5
ATOM 5021 O O . ALA A 1 33 ? -11.383 -2.931 -5.905 1.00 0.00 33 ALA A O 5
ATOM 5028 N N . ALA A 1 34 ? -9.990 -4.320 -4.896 1.00 0.00 34 ALA A N 5
ATOM 5029 C CA . ALA A 1 34 ? -11.107 -5.138 -4.342 1.00 0.00 34 ALA A CA 5
ATOM 5030 C C . ALA A 1 34 ? -12.167 -5.322 -5.416 1.00 0.00 34 ALA A C 5
ATOM 5031 O O . ALA A 1 34 ? -13.338 -5.482 -5.135 1.00 0.00 34 ALA A O 5
ATOM 5038 N N . GLY A 1 35 ? -11.759 -5.292 -6.650 1.00 0.00 35 GLY A N 5
ATOM 5039 C CA . GLY A 1 35 ? -12.739 -5.452 -7.762 1.00 0.00 35 GLY A CA 5
ATOM 5040 C C . GLY A 1 35 ? -13.358 -4.087 -8.075 1.00 0.00 35 GLY A C 5
ATOM 5041 O O . GLY A 1 35 ? -13.186 -3.548 -9.150 1.00 0.00 35 GLY A O 5
ATOM 5045 N N . GLY A 1 36 ? -14.061 -3.515 -7.134 1.00 0.00 36 GLY A N 5
ATOM 5046 C CA . GLY A 1 36 ? -14.670 -2.176 -7.365 1.00 0.00 36 GLY A CA 5
ATOM 5047 C C . GLY A 1 36 ? -13.617 -1.119 -7.042 1.00 0.00 36 GLY A C 5
ATOM 5048 O O . GLY A 1 36 ? -13.281 -0.285 -7.859 1.00 0.00 36 GLY A O 5
ATOM 5052 N N . TYR A 1 37 ? -13.076 -1.171 -5.856 1.00 0.00 37 TYR A N 5
ATOM 5053 C CA . TYR A 1 37 ? -12.019 -0.198 -5.471 1.00 0.00 37 TYR A CA 5
ATOM 5054 C C . TYR A 1 37 ? -11.032 -0.073 -6.623 1.00 0.00 37 TYR A C 5
ATOM 5055 O O . TYR A 1 37 ? -10.818 -1.016 -7.359 1.00 0.00 37 TYR A O 5
ATOM 5073 N N . ASP A 1 38 ? -10.407 1.058 -6.796 1.00 0.00 38 ASP A N 5
ATOM 5074 C CA . ASP A 1 38 ? -9.431 1.162 -7.890 1.00 0.00 38 ASP A CA 5
ATOM 5075 C C . ASP A 1 38 ? -8.375 2.196 -7.524 1.00 0.00 38 ASP A C 5
ATOM 5076 O O . ASP A 1 38 ? -7.645 2.652 -8.380 1.00 0.00 38 ASP A O 5
ATOM 5085 N N . VAL A 1 39 ? -8.291 2.595 -6.261 1.00 0.00 39 VAL A N 5
ATOM 5086 C CA . VAL A 1 39 ? -7.291 3.609 -5.879 1.00 0.00 39 VAL A CA 5
ATOM 5087 C C . VAL A 1 39 ? -7.356 4.707 -6.925 1.00 0.00 39 VAL A C 5
ATOM 5088 O O . VAL A 1 39 ? -6.397 5.395 -7.211 1.00 0.00 39 VAL A O 5
ATOM 5101 N N . GLU A 1 40 ? -8.513 4.843 -7.508 1.00 0.00 40 GLU A N 5
ATOM 5102 C CA . GLU A 1 40 ? -8.719 5.847 -8.556 1.00 0.00 40 GLU A CA 5
ATOM 5103 C C . GLU A 1 40 ? -9.996 6.609 -8.242 1.00 0.00 40 GLU A C 5
ATOM 5104 O O . GLU A 1 40 ? -9.972 7.682 -7.673 1.00 0.00 40 GLU A O 5
ATOM 5116 N N . LYS A 1 41 ? -11.118 6.038 -8.569 1.00 0.00 41 LYS A N 5
ATOM 5117 C CA . LYS A 1 41 ? -12.398 6.706 -8.241 1.00 0.00 41 LYS A CA 5
ATOM 5118 C C . LYS A 1 41 ? -12.548 6.677 -6.720 1.00 0.00 41 LYS A C 5
ATOM 5119 O O . LYS A 1 41 ? -13.399 7.333 -6.153 1.00 0.00 41 LYS A O 5
ATOM 5138 N N . ASN A 1 42 ? -11.704 5.923 -6.057 1.00 0.00 42 ASN A N 5
ATOM 5139 C CA . ASN A 1 42 ? -11.759 5.845 -4.584 1.00 0.00 42 ASN A CA 5
ATOM 5140 C C . ASN A 1 42 ? -10.327 5.951 -4.087 1.00 0.00 42 ASN A C 5
ATOM 5141 O O . ASN A 1 42 ? -9.977 5.456 -3.037 1.00 0.00 42 ASN A O 5
ATOM 5152 N N . ASN A 1 43 ? -9.493 6.601 -4.858 1.00 0.00 43 ASN A N 5
ATOM 5153 C CA . ASN A 1 43 ? -8.072 6.762 -4.464 1.00 0.00 43 ASN A CA 5
ATOM 5154 C C . ASN A 1 43 ? -8.005 7.629 -3.214 1.00 0.00 43 ASN A C 5
ATOM 5155 O O . ASN A 1 43 ? -6.972 7.764 -2.596 1.00 0.00 43 ASN A O 5
ATOM 5166 N N . SER A 1 44 ? -9.100 8.223 -2.835 1.00 0.00 44 SER A N 5
ATOM 5167 C CA . SER A 1 44 ? -9.090 9.074 -1.624 1.00 0.00 44 SER A CA 5
ATOM 5168 C C . SER A 1 44 ? -9.030 8.181 -0.390 1.00 0.00 44 SER A C 5
ATOM 5169 O O . SER A 1 44 ? -8.904 8.659 0.720 1.00 0.00 44 SER A O 5
ATOM 5177 N N . ARG A 1 45 ? -9.101 6.883 -0.561 1.00 0.00 45 ARG A N 5
ATOM 5178 C CA . ARG A 1 45 ? -9.027 6.000 0.636 1.00 0.00 45 ARG A CA 5
ATOM 5179 C C . ARG A 1 45 ? -7.791 5.116 0.526 1.00 0.00 45 ARG A C 5
ATOM 5180 O O . ARG A 1 45 ? -7.287 4.610 1.507 1.00 0.00 45 ARG A O 5
ATOM 5201 N N . ILE A 1 46 ? -7.290 4.937 -0.661 1.00 0.00 46 ILE A N 5
ATOM 5202 C CA . ILE A 1 46 ? -6.078 4.106 -0.835 1.00 0.00 46 ILE A CA 5
ATOM 5203 C C . ILE A 1 46 ? -4.848 4.996 -0.632 1.00 0.00 46 ILE A C 5
ATOM 5204 O O . ILE A 1 46 ? -3.855 4.579 -0.075 1.00 0.00 46 ILE A O 5
ATOM 5220 N N . LYS A 1 47 ? -4.915 6.223 -1.070 1.00 0.00 47 LYS A N 5
ATOM 5221 C CA . LYS A 1 47 ? -3.757 7.141 -0.882 1.00 0.00 47 LYS A CA 5
ATOM 5222 C C . LYS A 1 47 ? -3.775 7.662 0.559 1.00 0.00 47 LYS A C 5
ATOM 5223 O O . LYS A 1 47 ? -2.939 8.445 0.964 1.00 0.00 47 LYS A O 5
ATOM 5242 N N . LEU A 1 48 ? -4.716 7.200 1.339 1.00 0.00 48 LEU A N 5
ATOM 5243 C CA . LEU A 1 48 ? -4.804 7.616 2.763 1.00 0.00 48 LEU A CA 5
ATOM 5244 C C . LEU A 1 48 ? -4.433 6.399 3.591 1.00 0.00 48 LEU A C 5
ATOM 5245 O O . LEU A 1 48 ? -3.653 6.470 4.521 1.00 0.00 48 LEU A O 5
ATOM 5261 N N . GLY A 1 49 ? -4.954 5.263 3.214 1.00 0.00 49 GLY A N 5
ATOM 5262 C CA . GLY A 1 49 ? -4.600 4.013 3.923 1.00 0.00 49 GLY A CA 5
ATOM 5263 C C . GLY A 1 49 ? -3.199 3.626 3.463 1.00 0.00 49 GLY A C 5
ATOM 5264 O O . GLY A 1 49 ? -2.518 2.847 4.094 1.00 0.00 49 GLY A O 5
ATOM 5268 N N . LEU A 1 50 ? -2.762 4.198 2.365 1.00 0.00 50 LEU A N 5
ATOM 5269 C CA . LEU A 1 50 ? -1.399 3.906 1.851 1.00 0.00 50 LEU A CA 5
ATOM 5270 C C . LEU A 1 50 ? -0.458 4.961 2.400 1.00 0.00 50 LEU A C 5
ATOM 5271 O O . LEU A 1 50 ? 0.517 4.663 3.059 1.00 0.00 50 LEU A O 5
ATOM 5287 N N . LYS A 1 51 ? -0.767 6.207 2.173 1.00 0.00 51 LYS A N 5
ATOM 5288 C CA . LYS A 1 51 ? 0.088 7.270 2.742 1.00 0.00 51 LYS A CA 5
ATOM 5289 C C . LYS A 1 51 ? 0.187 6.967 4.233 1.00 0.00 51 LYS A C 5
ATOM 5290 O O . LYS A 1 51 ? 1.120 7.349 4.907 1.00 0.00 51 LYS A O 5
ATOM 5309 N N . SER A 1 52 ? -0.793 6.256 4.735 1.00 0.00 52 SER A N 5
ATOM 5310 C CA . SER A 1 52 ? -0.808 5.878 6.167 1.00 0.00 52 SER A CA 5
ATOM 5311 C C . SER A 1 52 ? -0.251 4.461 6.342 1.00 0.00 52 SER A C 5
ATOM 5312 O O . SER A 1 52 ? 0.251 4.131 7.397 1.00 0.00 52 SER A O 5
ATOM 5320 N N . LEU A 1 53 ? -0.310 3.599 5.344 1.00 0.00 53 LEU A N 5
ATOM 5321 C CA . LEU A 1 53 ? 0.261 2.245 5.577 1.00 0.00 53 LEU A CA 5
ATOM 5322 C C . LEU A 1 53 ? 1.777 2.330 5.457 1.00 0.00 53 LEU A C 5
ATOM 5323 O O . LEU A 1 53 ? 2.503 2.019 6.378 1.00 0.00 53 LEU A O 5
ATOM 5339 N N . VAL A 1 54 ? 2.258 2.744 4.324 1.00 0.00 54 VAL A N 5
ATOM 5340 C CA . VAL A 1 54 ? 3.728 2.843 4.131 1.00 0.00 54 VAL A CA 5
ATOM 5341 C C . VAL A 1 54 ? 4.329 3.931 5.032 1.00 0.00 54 VAL A C 5
ATOM 5342 O O . VAL A 1 54 ? 5.532 4.034 5.162 1.00 0.00 54 VAL A O 5
ATOM 5355 N N . SER A 1 55 ? 3.521 4.743 5.656 1.00 0.00 55 SER A N 5
ATOM 5356 C CA . SER A 1 55 ? 4.089 5.807 6.535 1.00 0.00 55 SER A CA 5
ATOM 5357 C C . SER A 1 55 ? 3.912 5.415 8.003 1.00 0.00 55 SER A C 5
ATOM 5358 O O . SER A 1 55 ? 4.866 5.346 8.753 1.00 0.00 55 SER A O 5
ATOM 5366 N N . LYS A 1 56 ? 2.697 5.165 8.415 1.00 0.00 56 LYS A N 5
ATOM 5367 C CA . LYS A 1 56 ? 2.442 4.778 9.835 1.00 0.00 56 LYS A CA 5
ATOM 5368 C C . LYS A 1 56 ? 3.553 3.847 10.319 1.00 0.00 56 LYS A C 5
ATOM 5369 O O . LYS A 1 56 ? 3.914 3.844 11.479 1.00 0.00 56 LYS A O 5
ATOM 5388 N N . GLY A 1 57 ? 4.106 3.062 9.435 1.00 0.00 57 GLY A N 5
ATOM 5389 C CA . GLY A 1 57 ? 5.204 2.141 9.848 1.00 0.00 57 GLY A CA 5
ATOM 5390 C C . GLY A 1 57 ? 4.879 0.706 9.425 1.00 0.00 57 GLY A C 5
ATOM 5391 O O . GLY A 1 57 ? 5.761 -0.073 9.123 1.00 0.00 57 GLY A O 5
ATOM 5395 N N . THR A 1 58 ? 3.624 0.346 9.400 1.00 0.00 58 THR A N 5
ATOM 5396 C CA . THR A 1 58 ? 3.265 -1.040 8.989 1.00 0.00 58 THR A CA 5
ATOM 5397 C C . THR A 1 58 ? 4.071 -1.401 7.746 1.00 0.00 58 THR A C 5
ATOM 5398 O O . THR A 1 58 ? 4.708 -2.433 7.677 1.00 0.00 58 THR A O 5
ATOM 5409 N N . LEU A 1 59 ? 4.035 -0.553 6.758 1.00 0.00 59 LEU A N 5
ATOM 5410 C CA . LEU A 1 59 ? 4.773 -0.820 5.509 1.00 0.00 59 LEU A CA 5
ATOM 5411 C C . LEU A 1 59 ? 5.908 0.211 5.344 1.00 0.00 59 LEU A C 5
ATOM 5412 O O . LEU A 1 59 ? 5.913 1.025 4.447 1.00 0.00 59 LEU A O 5
ATOM 5428 N N . VAL A 1 60 ? 6.867 0.170 6.228 1.00 0.00 60 VAL A N 5
ATOM 5429 C CA . VAL A 1 60 ? 8.019 1.139 6.193 1.00 0.00 60 VAL A CA 5
ATOM 5430 C C . VAL A 1 60 ? 8.858 1.032 4.917 1.00 0.00 60 VAL A C 5
ATOM 5431 O O . VAL A 1 60 ? 9.856 1.710 4.780 1.00 0.00 60 VAL A O 5
ATOM 5444 N N . GLN A 1 61 ? 8.488 0.197 4.004 1.00 0.00 61 GLN A N 5
ATOM 5445 C CA . GLN A 1 61 ? 9.291 0.046 2.755 1.00 0.00 61 GLN A CA 5
ATOM 5446 C C . GLN A 1 61 ? 10.775 0.052 3.122 1.00 0.00 61 GLN A C 5
ATOM 5447 O O . GLN A 1 61 ? 11.136 -0.152 4.264 1.00 0.00 61 GLN A O 5
ATOM 5461 N N . THR A 1 62 ? 11.643 0.287 2.183 1.00 0.00 62 THR A N 5
ATOM 5462 C CA . THR A 1 62 ? 13.089 0.307 2.524 1.00 0.00 62 THR A CA 5
ATOM 5463 C C . THR A 1 62 ? 13.749 1.512 1.867 1.00 0.00 62 THR A C 5
ATOM 5464 O O . THR A 1 62 ? 14.956 1.581 1.747 1.00 0.00 62 THR A O 5
ATOM 5475 N N . LYS A 1 63 ? 12.953 2.465 1.461 1.00 0.00 63 LYS A N 5
ATOM 5476 C CA . LYS A 1 63 ? 13.499 3.699 0.810 1.00 0.00 63 LYS A CA 5
ATOM 5477 C C . LYS A 1 63 ? 14.748 3.365 -0.019 1.00 0.00 63 LYS A C 5
ATOM 5478 O O . LYS A 1 63 ? 15.644 4.175 -0.155 1.00 0.00 63 LYS A O 5
ATOM 5497 N N . GLY A 1 64 ? 14.822 2.181 -0.569 1.00 0.00 64 GLY A N 5
ATOM 5498 C CA . GLY A 1 64 ? 16.019 1.809 -1.377 1.00 0.00 64 GLY A CA 5
ATOM 5499 C C . GLY A 1 64 ? 16.062 2.648 -2.654 1.00 0.00 64 GLY A C 5
ATOM 5500 O O . GLY A 1 64 ? 15.097 2.723 -3.389 1.00 0.00 64 GLY A O 5
ATOM 5504 N N . THR A 1 65 ? 17.177 3.280 -2.919 1.00 0.00 65 THR A N 5
ATOM 5505 C CA . THR A 1 65 ? 17.306 4.120 -4.148 1.00 0.00 65 THR A CA 5
ATOM 5506 C C . THR A 1 65 ? 16.708 5.510 -3.898 1.00 0.00 65 THR A C 5
ATOM 5507 O O . THR A 1 65 ? 17.232 6.508 -4.352 1.00 0.00 65 THR A O 5
ATOM 5518 N N . GLY A 1 66 ? 15.619 5.589 -3.182 1.00 0.00 66 GLY A N 5
ATOM 5519 C CA . GLY A 1 66 ? 15.001 6.919 -2.914 1.00 0.00 66 GLY A CA 5
ATOM 5520 C C . GLY A 1 66 ? 13.721 7.060 -3.739 1.00 0.00 66 GLY A C 5
ATOM 5521 O O . GLY A 1 66 ? 12.949 7.980 -3.553 1.00 0.00 66 GLY A O 5
ATOM 5525 N N . ALA A 1 67 ? 13.491 6.156 -4.651 1.00 0.00 67 ALA A N 5
ATOM 5526 C CA . ALA A 1 67 ? 12.263 6.237 -5.490 1.00 0.00 67 ALA A CA 5
ATOM 5527 C C . ALA A 1 67 ? 11.043 5.835 -4.657 1.00 0.00 67 ALA A C 5
ATOM 5528 O O . ALA A 1 67 ? 9.915 6.092 -5.027 1.00 0.00 67 ALA A O 5
ATOM 5535 N N . SER A 1 68 ? 11.260 5.204 -3.536 1.00 0.00 68 SER A N 5
ATOM 5536 C CA . SER A 1 68 ? 10.112 4.786 -2.683 1.00 0.00 68 SER A CA 5
ATOM 5537 C C . SER A 1 68 ? 10.600 3.789 -1.630 1.00 0.00 68 SER A C 5
ATOM 5538 O O . SER A 1 68 ? 10.673 4.096 -0.458 1.00 0.00 68 SER A O 5
ATOM 5546 N N . GLY A 1 69 ? 10.938 2.597 -2.041 1.00 0.00 69 GLY A N 5
ATOM 5547 C CA . GLY A 1 69 ? 11.424 1.582 -1.063 1.00 0.00 69 GLY A CA 5
ATOM 5548 C C . GLY A 1 69 ? 10.611 0.296 -1.212 1.00 0.00 69 GLY A C 5
ATOM 5549 O O . GLY A 1 69 ? 9.421 0.326 -1.443 1.00 0.00 69 GLY A O 5
ATOM 5553 N N . SER A 1 70 ? 11.248 -0.834 -1.080 1.00 0.00 70 SER A N 5
ATOM 5554 C CA . SER A 1 70 ? 10.520 -2.129 -1.204 1.00 0.00 70 SER A CA 5
ATOM 5555 C C . SER A 1 70 ? 9.499 -2.241 -0.069 1.00 0.00 70 SER A C 5
ATOM 5556 O O . SER A 1 70 ? 9.848 -2.544 1.055 1.00 0.00 70 SER A O 5
ATOM 5564 N N . PHE A 1 71 ? 8.244 -1.992 -0.340 1.00 0.00 71 PHE A N 5
ATOM 5565 C CA . PHE A 1 71 ? 7.229 -2.081 0.747 1.00 0.00 71 PHE A CA 5
ATOM 5566 C C . PHE A 1 71 ? 7.174 -3.506 1.280 1.00 0.00 71 PHE A C 5
ATOM 5567 O O . PHE A 1 71 ? 6.371 -4.306 0.842 1.00 0.00 71 PHE A O 5
ATOM 5584 N N . ARG A 1 72 ? 7.978 -3.828 2.248 1.00 0.00 72 ARG A N 5
ATOM 5585 C CA . ARG A 1 72 ? 7.904 -5.196 2.815 1.00 0.00 72 ARG A CA 5
ATOM 5586 C C . ARG A 1 72 ? 6.921 -5.118 3.978 1.00 0.00 72 ARG A C 5
ATOM 5587 O O . ARG A 1 72 ? 5.765 -5.456 3.837 1.00 0.00 72 ARG A O 5
ATOM 5608 N N . LEU A 1 73 ? 7.354 -4.599 5.095 1.00 0.00 73 LEU A N 5
ATOM 5609 C CA . LEU A 1 73 ? 6.442 -4.410 6.259 1.00 0.00 73 LEU A CA 5
ATOM 5610 C C . LEU A 1 73 ? 7.257 -4.130 7.512 1.00 0.00 73 LEU A C 5
ATOM 5611 O O . LEU A 1 73 ? 7.541 -5.007 8.304 1.00 0.00 73 LEU A O 5
ATOM 5627 N N . SER A 1 74 ? 7.623 -2.897 7.691 1.00 0.00 74 SER A N 5
ATOM 5628 C CA . SER A 1 74 ? 8.413 -2.505 8.882 1.00 0.00 74 SER A CA 5
ATOM 5629 C C . SER A 1 74 ? 9.780 -3.193 8.848 1.00 0.00 74 SER A C 5
ATOM 5630 O O . SER A 1 74 ? 10.472 -3.268 9.844 1.00 0.00 74 SER A O 5
ATOM 5638 N N . LYS A 1 75 ? 10.173 -3.697 7.711 1.00 0.00 75 LYS A N 5
ATOM 5639 C CA . LYS A 1 75 ? 11.493 -4.381 7.616 1.00 0.00 75 LYS A CA 5
ATOM 5640 C C . LYS A 1 75 ? 12.288 -3.794 6.447 1.00 0.00 75 LYS A C 5
ATOM 5641 O O . LYS A 1 75 ? 13.124 -4.501 5.910 1.00 0.00 75 LYS A O 5
ATOM 5661 N N . MET A 1 1 ? 6.050 -0.483 15.340 1.00 0.00 1 MET A N 6
ATOM 5662 C CA . MET A 1 1 ? 7.026 0.626 15.151 1.00 0.00 1 MET A CA 6
ATOM 5663 C C . MET A 1 1 ? 7.250 0.857 13.656 1.00 0.00 1 MET A C 6
ATOM 5664 O O . MET A 1 1 ? 7.289 1.979 13.192 1.00 0.00 1 MET A O 6
ATOM 5680 N N . ALA A 1 2 ? 7.402 -0.196 12.898 1.00 0.00 2 ALA A N 6
ATOM 5681 C CA . ALA A 1 2 ? 7.628 -0.033 11.435 1.00 0.00 2 ALA A CA 6
ATOM 5682 C C . ALA A 1 2 ? 8.789 0.935 11.217 1.00 0.00 2 ALA A C 6
ATOM 5683 O O . ALA A 1 2 ? 9.319 1.502 12.153 1.00 0.00 2 ALA A O 6
ATOM 5690 N N . GLY A 1 3 ? 9.194 1.133 9.994 1.00 0.00 3 GLY A N 6
ATOM 5691 C CA . GLY A 1 3 ? 10.325 2.068 9.740 1.00 0.00 3 GLY A CA 6
ATOM 5692 C C . GLY A 1 3 ? 10.851 1.852 8.326 1.00 0.00 3 GLY A C 6
ATOM 5693 O O . GLY A 1 3 ? 10.230 2.251 7.365 1.00 0.00 3 GLY A O 6
ATOM 5697 N N . PRO A 1 4 ? 11.984 1.218 8.242 1.00 0.00 4 PRO A N 6
ATOM 5698 C CA . PRO A 1 4 ? 12.538 0.976 6.899 1.00 0.00 4 PRO A CA 6
ATOM 5699 C C . PRO A 1 4 ? 11.612 0.046 6.121 1.00 0.00 4 PRO A C 6
ATOM 5700 O O . PRO A 1 4 ? 11.677 -0.044 4.911 1.00 0.00 4 PRO A O 6
ATOM 5711 N N . SER A 1 5 ? 10.731 -0.627 6.804 1.00 0.00 5 SER A N 6
ATOM 5712 C CA . SER A 1 5 ? 9.782 -1.524 6.099 1.00 0.00 5 SER A CA 6
ATOM 5713 C C . SER A 1 5 ? 8.978 -0.695 5.120 1.00 0.00 5 SER A C 6
ATOM 5714 O O . SER A 1 5 ? 9.067 0.516 5.088 1.00 0.00 5 SER A O 6
ATOM 5722 N N . VAL A 1 6 ? 8.201 -1.339 4.317 1.00 0.00 6 VAL A N 6
ATOM 5723 C CA . VAL A 1 6 ? 7.391 -0.602 3.323 1.00 0.00 6 VAL A CA 6
ATOM 5724 C C . VAL A 1 6 ? 6.075 -0.147 3.949 1.00 0.00 6 VAL A C 6
ATOM 5725 O O . VAL A 1 6 ? 5.113 0.089 3.264 1.00 0.00 6 VAL A O 6
ATOM 5738 N N . THR A 1 7 ? 6.043 0.006 5.239 1.00 0.00 7 THR A N 6
ATOM 5739 C CA . THR A 1 7 ? 4.821 0.486 5.921 1.00 0.00 7 THR A CA 6
ATOM 5740 C C . THR A 1 7 ? 5.037 1.969 6.201 1.00 0.00 7 THR A C 6
ATOM 5741 O O . THR A 1 7 ? 4.143 2.779 6.054 1.00 0.00 7 THR A O 6
ATOM 5752 N N . GLU A 1 8 ? 6.247 2.338 6.552 1.00 0.00 8 GLU A N 6
ATOM 5753 C CA . GLU A 1 8 ? 6.541 3.774 6.777 1.00 0.00 8 GLU A CA 6
ATOM 5754 C C . GLU A 1 8 ? 6.675 4.424 5.400 1.00 0.00 8 GLU A C 6
ATOM 5755 O O . GLU A 1 8 ? 6.710 5.629 5.262 1.00 0.00 8 GLU A O 6
ATOM 5767 N N . LEU A 1 9 ? 6.737 3.609 4.374 1.00 0.00 9 LEU A N 6
ATOM 5768 C CA . LEU A 1 9 ? 6.850 4.131 2.990 1.00 0.00 9 LEU A CA 6
ATOM 5769 C C . LEU A 1 9 ? 5.483 4.011 2.319 1.00 0.00 9 LEU A C 6
ATOM 5770 O O . LEU A 1 9 ? 4.970 4.955 1.764 1.00 0.00 9 LEU A O 6
ATOM 5786 N N . ILE A 1 10 ? 4.893 2.847 2.375 1.00 0.00 10 ILE A N 6
ATOM 5787 C CA . ILE A 1 10 ? 3.558 2.647 1.744 1.00 0.00 10 ILE A CA 6
ATOM 5788 C C . ILE A 1 10 ? 2.526 3.509 2.469 1.00 0.00 10 ILE A C 6
ATOM 5789 O O . ILE A 1 10 ? 2.097 4.528 1.970 1.00 0.00 10 ILE A O 6
ATOM 5805 N N . THR A 1 11 ? 2.125 3.101 3.643 1.00 0.00 11 THR A N 6
ATOM 5806 C CA . THR A 1 11 ? 1.119 3.889 4.414 1.00 0.00 11 THR A CA 6
ATOM 5807 C C . THR A 1 11 ? 1.445 5.381 4.256 1.00 0.00 11 THR A C 6
ATOM 5808 O O . THR A 1 11 ? 0.572 6.212 4.159 1.00 0.00 11 THR A O 6
ATOM 5819 N N . LYS A 1 12 ? 2.705 5.716 4.218 1.00 0.00 12 LYS A N 6
ATOM 5820 C CA . LYS A 1 12 ? 3.090 7.142 4.047 1.00 0.00 12 LYS A CA 6
ATOM 5821 C C . LYS A 1 12 ? 2.501 7.633 2.729 1.00 0.00 12 LYS A C 6
ATOM 5822 O O . LYS A 1 12 ? 1.792 8.618 2.669 1.00 0.00 12 LYS A O 6
ATOM 5841 N N . ALA A 1 13 ? 2.787 6.925 1.676 1.00 0.00 13 ALA A N 6
ATOM 5842 C CA . ALA A 1 13 ? 2.254 7.296 0.340 1.00 0.00 13 ALA A CA 6
ATOM 5843 C C . ALA A 1 13 ? 0.745 7.089 0.332 1.00 0.00 13 ALA A C 6
ATOM 5844 O O . ALA A 1 13 ? 0.058 7.497 -0.585 1.00 0.00 13 ALA A O 6
ATOM 5851 N N . VAL A 1 14 ? 0.216 6.469 1.353 1.00 0.00 14 VAL A N 6
ATOM 5852 C CA . VAL A 1 14 ? -1.252 6.253 1.402 1.00 0.00 14 VAL A CA 6
ATOM 5853 C C . VAL A 1 14 ? -1.947 7.569 1.040 1.00 0.00 14 VAL A C 6
ATOM 5854 O O . VAL A 1 14 ? -3.096 7.590 0.646 1.00 0.00 14 VAL A O 6
ATOM 5867 N N . SER A 1 15 ? -1.249 8.669 1.189 1.00 0.00 15 SER A N 6
ATOM 5868 C CA . SER A 1 15 ? -1.841 9.997 0.873 1.00 0.00 15 SER A CA 6
ATOM 5869 C C . SER A 1 15 ? -2.653 10.438 2.076 1.00 0.00 15 SER A C 6
ATOM 5870 O O . SER A 1 15 ? -3.613 11.174 1.967 1.00 0.00 15 SER A O 6
ATOM 5878 N N . ALA A 1 16 ? -2.276 9.966 3.231 1.00 0.00 16 ALA A N 6
ATOM 5879 C CA . ALA A 1 16 ? -3.029 10.330 4.458 1.00 0.00 16 ALA A CA 6
ATOM 5880 C C . ALA A 1 16 ? -4.453 9.790 4.332 1.00 0.00 16 ALA A C 6
ATOM 5881 O O . ALA A 1 16 ? -5.336 10.149 5.086 1.00 0.00 16 ALA A O 6
ATOM 5888 N N . SER A 1 17 ? -4.683 8.930 3.373 1.00 0.00 17 SER A N 6
ATOM 5889 C CA . SER A 1 17 ? -6.043 8.368 3.184 1.00 0.00 17 SER A CA 6
ATOM 5890 C C . SER A 1 17 ? -7.015 9.509 2.879 1.00 0.00 17 SER A C 6
ATOM 5891 O O . SER A 1 17 ? -6.647 10.505 2.289 1.00 0.00 17 SER A O 6
ATOM 5899 N N . LYS A 1 18 ? -8.251 9.376 3.268 1.00 0.00 18 LYS A N 6
ATOM 5900 C CA . LYS A 1 18 ? -9.234 10.460 2.989 1.00 0.00 18 LYS A CA 6
ATOM 5901 C C . LYS A 1 18 ? -9.460 10.562 1.480 1.00 0.00 18 LYS A C 6
ATOM 5902 O O . LYS A 1 18 ? -10.090 11.483 0.999 1.00 0.00 18 LYS A O 6
ATOM 5921 N N . GLU A 1 19 ? -8.951 9.624 0.728 1.00 0.00 19 GLU A N 6
ATOM 5922 C CA . GLU A 1 19 ? -9.135 9.669 -0.748 1.00 0.00 19 GLU A CA 6
ATOM 5923 C C . GLU A 1 19 ? -10.252 8.704 -1.152 1.00 0.00 19 GLU A C 6
ATOM 5924 O O . GLU A 1 19 ? -10.769 7.963 -0.340 1.00 0.00 19 GLU A O 6
ATOM 5936 N N . ARG A 1 20 ? -10.623 8.702 -2.403 1.00 0.00 20 ARG A N 6
ATOM 5937 C CA . ARG A 1 20 ? -11.701 7.781 -2.859 1.00 0.00 20 ARG A CA 6
ATOM 5938 C C . ARG A 1 20 ? -11.129 6.807 -3.890 1.00 0.00 20 ARG A C 6
ATOM 5939 O O . ARG A 1 20 ? -11.714 6.569 -4.928 1.00 0.00 20 ARG A O 6
ATOM 5960 N N . LYS A 1 21 ? -9.985 6.245 -3.612 1.00 0.00 21 LYS A N 6
ATOM 5961 C CA . LYS A 1 21 ? -9.371 5.288 -4.575 1.00 0.00 21 LYS A CA 6
ATOM 5962 C C . LYS A 1 21 ? -7.998 4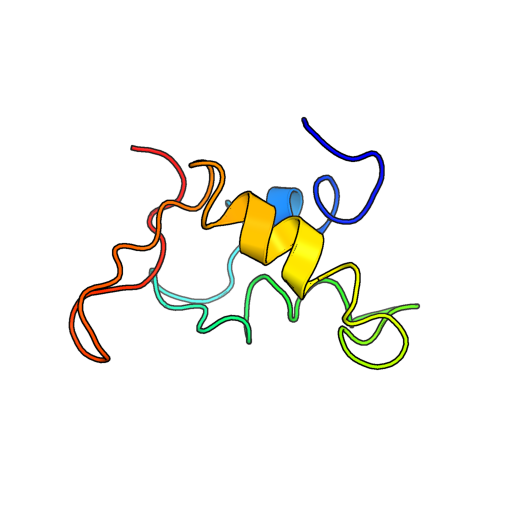.857 -4.053 1.00 0.00 21 LYS A C 6
ATOM 5963 O O . LYS A 1 21 ? -7.654 3.691 -4.077 1.00 0.00 21 LYS A O 6
ATOM 5982 N N . GLY A 1 22 ? -7.213 5.788 -3.579 1.00 0.00 22 GLY A N 6
ATOM 5983 C CA . GLY A 1 22 ? -5.860 5.437 -3.053 1.00 0.00 22 GLY A CA 6
ATOM 5984 C C . GLY A 1 22 ? -5.203 4.419 -3.977 1.00 0.00 22 GLY A C 6
ATOM 5985 O O . GLY A 1 22 ? -4.465 3.555 -3.545 1.00 0.00 22 GLY A O 6
ATOM 5989 N N . LEU A 1 23 ? -5.455 4.520 -5.253 1.00 0.00 23 LEU A N 6
ATOM 5990 C CA . LEU A 1 23 ? -4.832 3.565 -6.205 1.00 0.00 23 LEU A CA 6
ATOM 5991 C C . LEU A 1 23 ? -5.266 2.146 -5.831 1.00 0.00 23 LEU A C 6
ATOM 5992 O O . LEU A 1 23 ? -6.135 1.956 -5.005 1.00 0.00 23 LEU A O 6
ATOM 6008 N N . SER A 1 24 ? -4.674 1.145 -6.424 1.00 0.00 24 SER A N 6
ATOM 6009 C CA . SER A 1 24 ? -5.070 -0.250 -6.079 1.00 0.00 24 SER A CA 6
ATOM 6010 C C . SER A 1 24 ? -3.858 -1.171 -6.167 1.00 0.00 24 SER A C 6
ATOM 6011 O O . SER A 1 24 ? -3.493 -1.655 -7.220 1.00 0.00 24 SER A O 6
ATOM 6019 N N . LEU A 1 25 ? -3.231 -1.397 -5.055 1.00 0.00 25 LEU A N 6
ATOM 6020 C CA . LEU A 1 25 ? -2.022 -2.266 -4.997 1.00 0.00 25 LEU A CA 6
ATOM 6021 C C . LEU A 1 25 ? -1.112 -2.042 -6.218 1.00 0.00 25 LEU A C 6
ATOM 6022 O O . LEU A 1 25 ? -0.290 -2.876 -6.542 1.00 0.00 25 LEU A O 6
ATOM 6038 N N . ALA A 1 26 ? -1.205 -0.916 -6.863 1.00 0.00 26 ALA A N 6
ATOM 6039 C CA . ALA A 1 26 ? -0.295 -0.641 -8.011 1.00 0.00 26 ALA A CA 6
ATOM 6040 C C . ALA A 1 26 ? -0.150 0.876 -8.158 1.00 0.00 26 ALA A C 6
ATOM 6041 O O . ALA A 1 26 ? -0.640 1.473 -9.096 1.00 0.00 26 ALA A O 6
ATOM 6048 N N . ALA A 1 27 ? 0.518 1.487 -7.217 1.00 0.00 27 ALA A N 6
ATOM 6049 C CA . ALA A 1 27 ? 0.715 2.965 -7.223 1.00 0.00 27 ALA A CA 6
ATOM 6050 C C . ALA A 1 27 ? 1.186 3.362 -5.822 1.00 0.00 27 ALA A C 6
ATOM 6051 O O . ALA A 1 27 ? 2.316 3.770 -5.632 1.00 0.00 27 ALA A O 6
ATOM 6058 N N . LEU A 1 28 ? 0.341 3.213 -4.824 1.00 0.00 28 LEU A N 6
ATOM 6059 C CA . LEU A 1 28 ? 0.783 3.537 -3.434 1.00 0.00 28 LEU A CA 6
ATOM 6060 C C . LEU A 1 28 ? 2.111 2.845 -3.223 1.00 0.00 28 LEU A C 6
ATOM 6061 O O . LEU A 1 28 ? 3.107 3.451 -2.935 1.00 0.00 28 LEU A O 6
ATOM 6077 N N . LYS A 1 29 ? 2.064 1.556 -3.339 1.00 0.00 29 LYS A N 6
ATOM 6078 C CA . LYS A 1 29 ? 3.255 0.695 -3.127 1.00 0.00 29 LYS A CA 6
ATOM 6079 C C . LYS A 1 29 ? 4.257 0.954 -4.259 1.00 0.00 29 LYS A C 6
ATOM 6080 O O . LYS A 1 29 ? 5.421 0.636 -4.151 1.00 0.00 29 LYS A O 6
ATOM 6099 N N . LYS A 1 30 ? 3.820 1.570 -5.331 1.00 0.00 30 LYS A N 6
ATOM 6100 C CA . LYS A 1 30 ? 4.757 1.890 -6.448 1.00 0.00 30 LYS A CA 6
ATOM 6101 C C . LYS A 1 30 ? 5.491 3.203 -6.126 1.00 0.00 30 LYS A C 6
ATOM 6102 O O . LYS A 1 30 ? 6.383 3.619 -6.839 1.00 0.00 30 LYS A O 6
ATOM 6121 N N . ALA A 1 31 ? 5.137 3.838 -5.035 1.00 0.00 31 ALA A N 6
ATOM 6122 C CA . ALA A 1 31 ? 5.823 5.101 -4.625 1.00 0.00 31 ALA A CA 6
ATOM 6123 C C . ALA A 1 31 ? 7.006 4.715 -3.735 1.00 0.00 31 ALA A C 6
ATOM 6124 O O . ALA A 1 31 ? 7.855 5.519 -3.404 1.00 0.00 31 ALA A O 6
ATOM 6131 N N . LEU A 1 32 ? 7.053 3.464 -3.364 1.00 0.00 32 LEU A N 6
ATOM 6132 C CA . LEU A 1 32 ? 8.149 2.937 -2.513 1.00 0.00 32 LEU A CA 6
ATOM 6133 C C . LEU A 1 32 ? 9.084 2.139 -3.407 1.00 0.00 32 LEU A C 6
ATOM 6134 O O . LEU A 1 32 ? 10.147 1.704 -3.012 1.00 0.00 32 LEU A O 6
ATOM 6150 N N . ALA A 1 33 ? 8.675 1.964 -4.626 1.00 0.00 33 ALA A N 6
ATOM 6151 C CA . ALA A 1 33 ? 9.491 1.217 -5.609 1.00 0.00 33 ALA A CA 6
ATOM 6152 C C . ALA A 1 33 ? 10.491 2.165 -6.280 1.00 0.00 33 ALA A C 6
ATOM 6153 O O . ALA A 1 33 ? 10.819 2.007 -7.440 1.00 0.00 33 ALA A O 6
ATOM 6160 N N . ALA A 1 34 ? 10.978 3.151 -5.572 1.00 0.00 34 ALA A N 6
ATOM 6161 C CA . ALA A 1 34 ? 11.951 4.097 -6.195 1.00 0.00 34 ALA A CA 6
ATOM 6162 C C . ALA A 1 34 ? 13.046 4.482 -5.193 1.00 0.00 34 ALA A C 6
ATOM 6163 O O . ALA A 1 34 ? 13.360 5.643 -5.024 1.00 0.00 34 ALA A O 6
ATOM 6170 N N . GLY A 1 35 ? 13.635 3.524 -4.531 1.00 0.00 35 GLY A N 6
ATOM 6171 C CA . GLY A 1 35 ? 14.716 3.852 -3.551 1.00 0.00 35 GLY A CA 6
ATOM 6172 C C . GLY A 1 35 ? 15.326 2.557 -3.009 1.00 0.00 35 GLY A C 6
ATOM 6173 O O . GLY A 1 35 ? 15.335 2.313 -1.819 1.00 0.00 35 GLY A O 6
ATOM 6177 N N . GLY A 1 36 ? 15.799 1.708 -3.878 1.00 0.00 36 GLY A N 6
ATOM 6178 C CA . GLY A 1 36 ? 16.366 0.409 -3.421 1.00 0.00 36 GLY A CA 6
ATOM 6179 C C . GLY A 1 36 ? 15.194 -0.548 -3.234 1.00 0.00 36 GLY A C 6
ATOM 6180 O O . GLY A 1 36 ? 15.330 -1.651 -2.746 1.00 0.00 36 GLY A O 6
ATOM 6184 N N . TYR A 1 37 ? 14.036 -0.092 -3.627 1.00 0.00 37 TYR A N 6
ATOM 6185 C CA . TYR A 1 37 ? 12.786 -0.874 -3.511 1.00 0.00 37 TYR A CA 6
ATOM 6186 C C . TYR A 1 37 ? 12.058 -0.721 -4.844 1.00 0.00 37 TYR A C 6
ATOM 6187 O O . TYR A 1 37 ? 12.059 0.354 -5.406 1.00 0.00 37 TYR A O 6
ATOM 6205 N N . ASP A 1 38 ? 11.445 -1.740 -5.389 1.00 0.00 38 ASP A N 6
ATOM 6206 C CA . ASP A 1 38 ? 10.768 -1.510 -6.678 1.00 0.00 38 ASP A CA 6
ATOM 6207 C C . ASP A 1 38 ? 9.459 -2.294 -6.726 1.00 0.00 38 ASP A C 6
ATOM 6208 O O . ASP A 1 38 ? 8.881 -2.469 -7.779 1.00 0.00 38 ASP A O 6
ATOM 6217 N N . VAL A 1 39 ? 8.986 -2.790 -5.594 1.00 0.00 39 VAL A N 6
ATOM 6218 C CA . VAL A 1 39 ? 7.723 -3.574 -5.603 1.00 0.00 39 VAL A CA 6
ATOM 6219 C C . VAL A 1 39 ? 7.814 -4.554 -6.756 1.00 0.00 39 VAL A C 6
ATOM 6220 O O . VAL A 1 39 ? 6.833 -4.989 -7.326 1.00 0.00 39 VAL A O 6
ATOM 6233 N N . GLU A 1 40 ? 9.022 -4.888 -7.087 1.00 0.00 40 GLU A N 6
ATOM 6234 C CA . GLU A 1 40 ? 9.290 -5.824 -8.182 1.00 0.00 40 GLU A CA 6
ATOM 6235 C C . GLU A 1 40 ? 10.299 -6.836 -7.668 1.00 0.00 40 GLU A C 6
ATOM 6236 O O . GLU A 1 40 ? 9.945 -7.895 -7.189 1.00 0.00 40 GLU A O 6
ATOM 6248 N N . LYS A 1 41 ? 11.553 -6.490 -7.695 1.00 0.00 41 LYS A N 6
ATOM 6249 C CA . LYS A 1 41 ? 12.568 -7.406 -7.131 1.00 0.00 41 LYS A CA 6
ATOM 6250 C C . LYS A 1 41 ? 12.481 -7.261 -5.602 1.00 0.00 41 LYS A C 6
ATOM 6251 O O . LYS A 1 41 ? 13.061 -8.023 -4.855 1.00 0.00 41 LYS A O 6
ATOM 6270 N N . ASN A 1 42 ? 11.688 -6.308 -5.142 1.00 0.00 42 ASN A N 6
ATOM 6271 C CA . ASN A 1 42 ? 11.465 -6.120 -3.686 1.00 0.00 42 ASN A CA 6
ATOM 6272 C C . ASN A 1 42 ? 9.960 -6.268 -3.473 1.00 0.00 42 ASN A C 6
ATOM 6273 O O . ASN A 1 42 ? 9.432 -5.914 -2.441 1.00 0.00 42 ASN A O 6
ATOM 6284 N N . ASN A 1 43 ? 9.262 -6.771 -4.467 1.00 0.00 43 ASN A N 6
ATOM 6285 C CA . ASN A 1 43 ? 7.790 -6.934 -4.349 1.00 0.00 43 ASN A CA 6
ATOM 6286 C C . ASN A 1 43 ? 7.503 -7.989 -3.295 1.00 0.00 43 ASN A C 6
ATOM 6287 O O . ASN A 1 43 ? 6.407 -8.095 -2.789 1.00 0.00 43 ASN A O 6
ATOM 6298 N N . SER A 1 44 ? 8.482 -8.771 -2.955 1.00 0.00 44 SER A N 6
ATOM 6299 C CA . SER A 1 44 ? 8.254 -9.808 -1.926 1.00 0.00 44 SER A CA 6
ATOM 6300 C C . SER A 1 44 ? 8.019 -9.117 -0.590 1.00 0.00 44 SER A C 6
ATOM 6301 O O . SER A 1 44 ? 7.570 -9.727 0.360 1.00 0.00 44 SER A O 6
ATOM 6309 N N . ARG A 1 45 ? 8.295 -7.841 -0.504 1.00 0.00 45 ARG A N 6
ATOM 6310 C CA . ARG A 1 45 ? 8.047 -7.145 0.781 1.00 0.00 45 ARG A CA 6
ATOM 6311 C C . ARG A 1 45 ? 7.006 -6.046 0.556 1.00 0.00 45 ARG A C 6
ATOM 6312 O O . ARG A 1 45 ? 6.561 -5.400 1.483 1.00 0.00 45 ARG A O 6
ATOM 6333 N N . ILE A 1 46 ? 6.587 -5.852 -0.667 1.00 0.00 46 ILE A N 6
ATOM 6334 C CA . ILE A 1 46 ? 5.555 -4.823 -0.933 1.00 0.00 46 ILE A CA 6
ATOM 6335 C C . ILE A 1 46 ? 4.187 -5.507 -0.938 1.00 0.00 46 ILE A C 6
ATOM 6336 O O . ILE A 1 46 ? 3.216 -4.948 -0.490 1.00 0.00 46 ILE A O 6
ATOM 6352 N N . LYS A 1 47 ? 4.107 -6.724 -1.403 1.00 0.00 47 LYS A N 6
ATOM 6353 C CA . LYS A 1 47 ? 2.798 -7.431 -1.378 1.00 0.00 47 LYS A CA 6
ATOM 6354 C C . LYS A 1 47 ? 2.568 -7.945 0.044 1.00 0.00 47 LYS A C 6
ATOM 6355 O O . LYS A 1 47 ? 1.515 -8.448 0.382 1.00 0.00 47 LYS A O 6
ATOM 6374 N N . LEU A 1 48 ? 3.552 -7.777 0.887 1.00 0.00 48 LEU A N 6
ATOM 6375 C CA . LEU A 1 48 ? 3.428 -8.196 2.307 1.00 0.00 48 LEU A CA 6
ATOM 6376 C C . LEU A 1 48 ? 3.262 -6.913 3.106 1.00 0.00 48 LEU A C 6
ATOM 6377 O O . LEU A 1 48 ? 2.435 -6.806 3.990 1.00 0.00 48 LEU A O 6
ATOM 6393 N N . GLY A 1 49 ? 4.017 -5.912 2.739 1.00 0.00 49 GLY A N 6
ATOM 6394 C CA . GLY A 1 49 ? 3.890 -4.595 3.394 1.00 0.00 49 GLY A CA 6
ATOM 6395 C C . GLY A 1 49 ? 2.613 -3.961 2.857 1.00 0.00 49 GLY A C 6
ATOM 6396 O O . GLY A 1 49 ? 2.100 -3.006 3.402 1.00 0.00 49 GLY A O 6
ATOM 6400 N N . LEU A 1 50 ? 2.077 -4.523 1.794 1.00 0.00 50 LEU A N 6
ATOM 6401 C CA . LEU A 1 50 ? 0.810 -3.996 1.239 1.00 0.00 50 LEU A CA 6
ATOM 6402 C C . LEU A 1 50 ? -0.304 -4.715 1.980 1.00 0.00 50 LEU A C 6
ATOM 6403 O O . LEU A 1 50 ? -1.154 -4.108 2.602 1.00 0.00 50 LEU A O 6
ATOM 6419 N N . LYS A 1 51 ? -0.256 -6.020 1.979 1.00 0.00 51 LYS A N 6
ATOM 6420 C CA . LYS A 1 51 ? -1.254 -6.794 2.753 1.00 0.00 51 LYS A CA 6
ATOM 6421 C C . LYS A 1 51 ? -1.153 -6.294 4.193 1.00 0.00 51 LYS A C 6
ATOM 6422 O O . LYS A 1 51 ? -2.076 -6.389 4.974 1.00 0.00 51 LYS A O 6
ATOM 6441 N N . SER A 1 52 ? -0.024 -5.722 4.517 1.00 0.00 52 SER A N 6
ATOM 6442 C CA . SER A 1 52 ? 0.190 -5.154 5.870 1.00 0.00 52 SER A CA 6
ATOM 6443 C C . SER A 1 52 ? -0.422 -3.764 5.881 1.00 0.00 52 SER A C 6
ATOM 6444 O O . SER A 1 52 ? -1.063 -3.375 6.824 1.00 0.00 52 SER A O 6
ATOM 6452 N N . LEU A 1 53 ? -0.299 -3.014 4.820 1.00 0.00 53 LEU A N 6
ATOM 6453 C CA . LEU A 1 53 ? -0.980 -1.701 4.835 1.00 0.00 53 LEU A CA 6
ATOM 6454 C C . LEU A 1 53 ? -2.447 -2.052 5.005 1.00 0.00 53 LEU A C 6
ATOM 6455 O O . LEU A 1 53 ? -2.992 -1.996 6.089 1.00 0.00 53 LEU A O 6
ATOM 6471 N N . VAL A 1 54 ? -3.060 -2.486 3.942 1.00 0.00 54 VAL A N 6
ATOM 6472 C CA . VAL A 1 54 ? -4.481 -2.944 4.012 1.00 0.00 54 VAL A CA 6
ATOM 6473 C C . VAL A 1 54 ? -4.783 -3.613 5.363 1.00 0.00 54 VAL A C 6
ATOM 6474 O O . VAL A 1 54 ? -5.851 -3.464 5.921 1.00 0.00 54 VAL A O 6
ATOM 6487 N N . SER A 1 55 ? -3.857 -4.393 5.855 1.00 0.00 55 SER A N 6
ATOM 6488 C CA . SER A 1 55 ? -4.089 -5.136 7.142 1.00 0.00 55 SER A CA 6
ATOM 6489 C C . SER A 1 55 ? -4.152 -4.170 8.316 1.00 0.00 55 SER A C 6
ATOM 6490 O O . SER A 1 55 ? -5.211 -3.908 8.851 1.00 0.00 55 SER A O 6
ATOM 6498 N N . LYS A 1 56 ? -3.019 -3.647 8.719 1.00 0.00 56 LYS A N 6
ATOM 6499 C CA .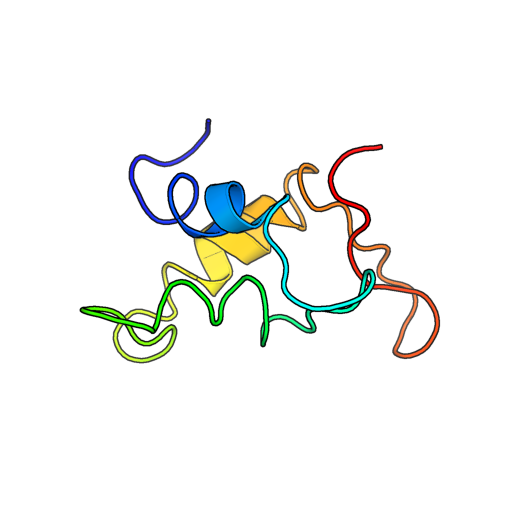 LYS A 1 56 ? -2.976 -2.679 9.860 1.00 0.00 56 LYS A CA 6
ATOM 6500 C C . LYS A 1 56 ? -4.237 -1.826 9.823 1.00 0.00 56 LYS A C 6
ATOM 6501 O O . LYS A 1 56 ? -4.766 -1.417 10.837 1.00 0.00 56 LYS A O 6
ATOM 6520 N N . GLY A 1 57 ? -4.720 -1.571 8.646 1.00 0.00 57 GLY A N 6
ATOM 6521 C CA . GLY A 1 57 ? -5.953 -0.757 8.508 1.00 0.00 57 GLY A CA 6
ATOM 6522 C C . GLY A 1 57 ? -5.565 0.697 8.298 1.00 0.00 57 GLY A C 6
ATOM 6523 O O . GLY A 1 57 ? -5.907 1.562 9.079 1.00 0.00 57 GLY A O 6
ATOM 6527 N N . THR A 1 58 ? -4.860 0.978 7.244 1.00 0.00 58 THR A N 6
ATOM 6528 C CA . THR A 1 58 ? -4.464 2.377 6.984 1.00 0.00 58 THR A CA 6
ATOM 6529 C C . THR A 1 58 ? -5.121 2.810 5.690 1.00 0.00 58 THR A C 6
ATOM 6530 O O . THR A 1 58 ? -5.724 3.855 5.612 1.00 0.00 58 THR A O 6
ATOM 6541 N N . LEU A 1 59 ? -5.004 2.026 4.660 1.00 0.00 59 LEU A N 6
ATOM 6542 C CA . LEU A 1 59 ? -5.619 2.419 3.397 1.00 0.00 59 LEU A CA 6
ATOM 6543 C C . LEU A 1 59 ? -6.928 1.655 3.142 1.00 0.00 59 LEU A C 6
ATOM 6544 O O . LEU A 1 59 ? -7.590 1.853 2.146 1.00 0.00 59 LEU A O 6
ATOM 6560 N N . VAL A 1 60 ? -7.286 0.784 4.028 1.00 0.00 60 VAL A N 6
ATOM 6561 C CA . VAL A 1 60 ? -8.539 -0.024 3.862 1.00 0.00 60 VAL A CA 6
ATOM 6562 C C . VAL A 1 60 ? -8.727 -0.414 2.390 1.00 0.00 60 VAL A C 6
ATOM 6563 O O . VAL A 1 60 ? -9.209 0.358 1.584 1.00 0.00 60 VAL A O 6
ATOM 6576 N N . GLN A 1 61 ? -8.364 -1.614 2.040 1.00 0.00 61 GLN A N 6
ATOM 6577 C CA . GLN A 1 61 ? -8.524 -2.064 0.624 1.00 0.00 61 GLN A CA 6
ATOM 6578 C C . GLN A 1 61 ? -9.333 -3.368 0.570 1.00 0.00 61 GLN A C 6
ATOM 6579 O O . GLN A 1 61 ? -9.068 -4.227 -0.245 1.00 0.00 61 GLN A O 6
ATOM 6593 N N . THR A 1 62 ? -10.305 -3.525 1.439 1.00 0.00 62 THR A N 6
ATOM 6594 C CA . THR A 1 62 ? -11.122 -4.785 1.440 1.00 0.00 62 THR A CA 6
ATOM 6595 C C . THR A 1 62 ? -11.367 -5.243 -0.001 1.00 0.00 62 THR A C 6
ATOM 6596 O O . THR A 1 62 ? -12.284 -4.803 -0.661 1.00 0.00 62 THR A O 6
ATOM 6607 N N . LYS A 1 63 ? -10.537 -6.123 -0.494 1.00 0.00 63 LYS A N 6
ATOM 6608 C CA . LYS A 1 63 ? -10.696 -6.613 -1.893 1.00 0.00 63 LYS A CA 6
ATOM 6609 C C . LYS A 1 63 ? -12.087 -7.229 -2.079 1.00 0.00 63 LYS A C 6
ATOM 6610 O O . LYS A 1 63 ? -12.311 -8.380 -1.762 1.00 0.00 63 LYS A O 6
ATOM 6629 N N . GLY A 1 64 ? -13.025 -6.477 -2.597 1.00 0.00 64 GLY A N 6
ATOM 6630 C CA . GLY A 1 64 ? -14.392 -7.033 -2.805 1.00 0.00 64 GLY A CA 6
ATOM 6631 C C . GLY A 1 64 ? -14.714 -7.045 -4.300 1.00 0.00 64 GLY A C 6
ATOM 6632 O O . GLY A 1 64 ? -14.902 -6.014 -4.913 1.00 0.00 64 GLY A O 6
ATOM 6636 N N . THR A 1 65 ? -14.777 -8.206 -4.892 1.00 0.00 65 THR A N 6
ATOM 6637 C CA . THR A 1 65 ? -15.086 -8.286 -6.347 1.00 0.00 65 THR A CA 6
ATOM 6638 C C . THR A 1 65 ? -16.384 -7.529 -6.635 1.00 0.00 65 THR A C 6
ATOM 6639 O O . THR A 1 65 ? -17.466 -8.075 -6.543 1.00 0.00 65 THR A O 6
ATOM 6650 N N . GLY A 1 66 ? -16.285 -6.277 -6.987 1.00 0.00 66 GLY A N 6
ATOM 6651 C CA . GLY A 1 66 ? -17.514 -5.488 -7.287 1.00 0.00 66 GLY A CA 6
ATOM 6652 C C . GLY A 1 66 ? -18.471 -5.549 -6.094 1.00 0.00 66 GLY A C 6
ATOM 6653 O O . GLY A 1 66 ? -19.670 -5.422 -6.243 1.00 0.00 66 GLY A O 6
ATOM 6657 N N . ALA A 1 67 ? -17.954 -5.743 -4.912 1.00 0.00 67 ALA A N 6
ATOM 6658 C CA . ALA A 1 67 ? -18.839 -5.811 -3.715 1.00 0.00 67 ALA A CA 6
ATOM 6659 C C . ALA A 1 67 ? -18.825 -4.464 -2.990 1.00 0.00 67 ALA A C 6
ATOM 6660 O O . ALA A 1 67 ? -19.763 -3.697 -3.069 1.00 0.00 67 ALA A O 6
ATOM 6667 N N . SER A 1 68 ? -17.770 -4.171 -2.282 1.00 0.00 68 SER A N 6
ATOM 6668 C CA . SER A 1 68 ? -17.702 -2.875 -1.552 1.00 0.00 68 SER A CA 6
ATOM 6669 C C . SER A 1 68 ? -16.243 -2.436 -1.431 1.00 0.00 68 SER A C 6
ATOM 6670 O O . SER A 1 68 ? -15.811 -1.497 -2.070 1.00 0.00 68 SER A O 6
ATOM 6678 N N . GLY A 1 69 ? -15.482 -3.109 -0.615 1.00 0.00 69 GLY A N 6
ATOM 6679 C CA . GLY A 1 69 ? -14.050 -2.733 -0.450 1.00 0.00 69 GLY A CA 6
ATOM 6680 C C . GLY A 1 69 ? -13.348 -2.772 -1.807 1.00 0.00 69 GLY A C 6
ATOM 6681 O O . GLY A 1 69 ? -13.854 -3.321 -2.766 1.00 0.00 69 GLY A O 6
ATOM 6685 N N . SER A 1 70 ? -12.180 -2.197 -1.891 1.00 0.00 70 SER A N 6
ATOM 6686 C CA . SER A 1 70 ? -11.432 -2.200 -3.180 1.00 0.00 70 SER A CA 6
ATOM 6687 C C . SER A 1 70 ? -10.298 -1.180 -3.105 1.00 0.00 70 SER A C 6
ATOM 6688 O O . SER A 1 70 ? -10.208 -0.283 -3.920 1.00 0.00 70 SER A O 6
ATOM 6696 N N . PHE A 1 71 ? -9.429 -1.309 -2.137 1.00 0.00 71 PHE A N 6
ATOM 6697 C CA . PHE A 1 71 ? -8.302 -0.339 -2.024 1.00 0.00 71 PHE A CA 6
ATOM 6698 C C . PHE A 1 71 ? -8.845 1.070 -2.237 1.00 0.00 71 PHE A C 6
ATOM 6699 O O . PHE A 1 71 ? -8.888 1.571 -3.343 1.00 0.00 71 PHE A O 6
ATOM 6716 N N . ARG A 1 72 ? -9.260 1.715 -1.184 1.00 0.00 72 ARG A N 6
ATOM 6717 C CA . ARG A 1 72 ? -9.799 3.094 -1.325 1.00 0.00 72 ARG A CA 6
ATOM 6718 C C . ARG A 1 72 ? -9.084 3.993 -0.326 1.00 0.00 72 ARG A C 6
ATOM 6719 O O . ARG A 1 72 ? -9.496 5.104 -0.062 1.00 0.00 72 ARG A O 6
ATOM 6740 N N . LEU A 1 73 ? -8.014 3.503 0.234 1.00 0.00 73 LEU A N 6
ATOM 6741 C CA . LEU A 1 73 ? -7.249 4.287 1.229 1.00 0.00 73 LEU A CA 6
ATOM 6742 C C . LEU A 1 73 ? -8.204 5.034 2.131 1.00 0.00 73 LEU A C 6
ATOM 6743 O O . LEU A 1 73 ? -8.628 6.135 1.840 1.00 0.00 73 LEU A O 6
ATOM 6759 N N . SER A 1 74 ? -8.571 4.426 3.226 1.00 0.00 74 SER A N 6
ATOM 6760 C CA . SER A 1 74 ? -9.525 5.097 4.124 1.00 0.00 74 SER A CA 6
ATOM 6761 C C . SER A 1 74 ? -9.023 5.099 5.568 1.00 0.00 74 SER A C 6
ATOM 6762 O O . SER A 1 74 ? -9.797 5.033 6.502 1.00 0.00 74 SER A O 6
ATOM 6770 N N . LYS A 1 75 ? -7.743 5.188 5.762 1.00 0.00 75 LYS A N 6
ATOM 6771 C CA . LYS A 1 75 ? -7.204 5.210 7.153 1.00 0.00 75 LYS A CA 6
ATOM 6772 C C . LYS A 1 75 ? -7.587 3.915 7.873 1.00 0.00 75 LYS A C 6
ATOM 6773 O O . LYS A 1 75 ? -7.733 2.908 7.201 1.00 0.00 75 LYS A O 6
ATOM 6793 N N . MET A 1 1 ? -1.941 3.532 11.676 1.00 0.00 1 MET A N 7
ATOM 6794 C CA . MET A 1 1 ? -3.325 3.034 11.916 1.00 0.00 1 MET A CA 7
ATOM 6795 C C . MET A 1 1 ? -4.309 4.204 11.848 1.00 0.00 1 MET A C 7
ATOM 6796 O O . MET A 1 1 ? -4.673 4.780 12.854 1.00 0.00 1 MET A O 7
ATOM 6812 N N . ALA A 1 2 ? -4.745 4.558 10.670 1.00 0.00 2 ALA A N 7
ATOM 6813 C CA . ALA A 1 2 ? -5.707 5.689 10.542 1.00 0.00 2 ALA A CA 7
ATOM 6814 C C . ALA A 1 2 ? -7.137 5.145 10.561 1.00 0.00 2 ALA A C 7
ATOM 6815 O O . ALA A 1 2 ? -7.823 5.209 11.563 1.00 0.00 2 ALA A O 7
ATOM 6822 N N . GLY A 1 3 ? -7.593 4.608 9.462 1.00 0.00 3 GLY A N 7
ATOM 6823 C CA . GLY A 1 3 ? -8.979 4.060 9.421 1.00 0.00 3 GLY A CA 7
ATOM 6824 C C . GLY A 1 3 ? -8.925 2.531 9.430 1.00 0.00 3 GLY A C 7
ATOM 6825 O O . GLY A 1 3 ? -7.876 1.946 9.617 1.00 0.00 3 GLY A O 7
ATOM 6829 N N . PRO A 1 4 ? -10.067 1.933 9.226 1.00 0.00 4 PRO A N 7
ATOM 6830 C CA . PRO A 1 4 ? -10.115 0.455 9.218 1.00 0.00 4 PRO A CA 7
ATOM 6831 C C . PRO A 1 4 ? -9.893 -0.075 7.800 1.00 0.00 4 PRO A C 7
ATOM 6832 O O . PRO A 1 4 ? -9.909 -1.266 7.562 1.00 0.00 4 PRO A O 7
ATOM 6843 N N . SER A 1 5 ? -9.687 0.801 6.856 1.00 0.00 5 SER A N 7
ATOM 6844 C CA . SER A 1 5 ? -9.468 0.348 5.455 1.00 0.00 5 SER A CA 7
ATOM 6845 C C . SER A 1 5 ? -8.467 1.280 4.769 1.00 0.00 5 SER A C 7
ATOM 6846 O O . SER A 1 5 ? -8.189 2.364 5.241 1.00 0.00 5 SER A O 7
ATOM 6854 N N . VAL A 1 6 ? -7.922 0.865 3.657 1.00 0.00 6 VAL A N 7
ATOM 6855 C CA . VAL A 1 6 ? -6.937 1.717 2.945 1.00 0.00 6 VAL A CA 7
ATOM 6856 C C . VAL A 1 6 ? -5.786 2.025 3.925 1.00 0.00 6 VAL A C 7
ATOM 6857 O O . VAL A 1 6 ? -5.299 3.130 4.050 1.00 0.00 6 VAL A O 7
ATOM 6870 N N . THR A 1 7 ? -5.371 1.013 4.626 1.00 0.00 7 THR A N 7
ATOM 6871 C CA . THR A 1 7 ? -4.277 1.119 5.631 1.00 0.00 7 THR A CA 7
ATOM 6872 C C . THR A 1 7 ? -4.261 -0.241 6.306 1.00 0.00 7 THR A C 7
ATOM 6873 O O . THR A 1 7 ? -3.236 -0.874 6.472 1.00 0.00 7 THR A O 7
ATOM 6884 N N . GLU A 1 8 ? -5.435 -0.723 6.607 1.00 0.00 8 GLU A N 7
ATOM 6885 C CA . GLU A 1 8 ? -5.581 -2.082 7.174 1.00 0.00 8 GLU A CA 7
ATOM 6886 C C . GLU A 1 8 ? -5.767 -3.000 5.967 1.00 0.00 8 GLU A C 7
ATOM 6887 O O . GLU A 1 8 ? -5.335 -4.136 5.940 1.00 0.00 8 GLU A O 7
ATOM 6899 N N . LEU A 1 9 ? -6.389 -2.462 4.946 1.00 0.00 9 LEU A N 7
ATOM 6900 C CA . LEU A 1 9 ? -6.612 -3.206 3.678 1.00 0.00 9 LEU A CA 7
ATOM 6901 C C . LEU A 1 9 ? -5.260 -3.382 2.992 1.00 0.00 9 LEU A C 7
ATOM 6902 O O . LEU A 1 9 ? -4.902 -4.452 2.539 1.00 0.00 9 LEU A O 7
ATOM 6918 N N . ILE A 1 10 ? -4.508 -2.319 2.931 1.00 0.00 10 ILE A N 7
ATOM 6919 C CA . ILE A 1 10 ? -3.169 -2.360 2.305 1.00 0.00 10 ILE A CA 7
ATOM 6920 C C . ILE A 1 10 ? -2.332 -3.396 3.013 1.00 0.00 10 ILE A C 7
ATOM 6921 O O . ILE A 1 10 ? -1.738 -4.246 2.399 1.00 0.00 10 ILE A O 7
ATOM 6937 N N . THR A 1 11 ? -2.270 -3.275 4.313 1.00 0.00 11 THR A N 7
ATOM 6938 C CA . THR A 1 11 ? -1.462 -4.197 5.154 1.00 0.00 11 THR A CA 7
ATOM 6939 C C . THR A 1 11 ? -1.870 -5.646 4.883 1.00 0.00 11 THR A C 7
ATOM 6940 O O . THR A 1 11 ? -1.046 -6.538 4.871 1.00 0.00 11 THR A O 7
ATOM 6951 N N . LYS A 1 12 ? -3.124 -5.896 4.622 1.00 0.00 12 LYS A N 7
ATOM 6952 C CA . LYS A 1 12 ? -3.532 -7.292 4.302 1.00 0.00 12 LYS A CA 7
ATOM 6953 C C . LYS A 1 12 ? -2.696 -7.737 3.090 1.00 0.00 12 LYS A C 7
ATOM 6954 O O . LYS A 1 12 ? -2.541 -8.907 2.807 1.00 0.00 12 LYS A O 7
ATOM 6973 N N . ALA A 1 13 ? -2.165 -6.777 2.384 1.00 0.00 13 ALA A N 7
ATOM 6974 C CA . ALA A 1 13 ? -1.330 -7.048 1.183 1.00 0.00 13 ALA A CA 7
ATOM 6975 C C . ALA A 1 13 ? 0.138 -6.705 1.483 1.00 0.00 13 ALA A C 7
ATOM 6976 O O . ALA A 1 13 ? 1.029 -7.077 0.746 1.00 0.00 13 ALA A O 7
ATOM 6983 N N . VAL A 1 14 ? 0.399 -5.979 2.544 1.00 0.00 14 VAL A N 7
ATOM 6984 C CA . VAL A 1 14 ? 1.812 -5.601 2.857 1.00 0.00 14 VAL A CA 7
ATOM 6985 C C . VAL A 1 14 ? 2.567 -6.784 3.473 1.00 0.00 14 VAL A C 7
ATOM 6986 O O . VAL A 1 14 ? 3.740 -6.979 3.219 1.00 0.00 14 VAL A O 7
ATOM 6999 N N . SER A 1 15 ? 1.919 -7.561 4.297 1.00 0.00 15 SER A N 7
ATOM 7000 C CA . SER A 1 15 ? 2.622 -8.708 4.942 1.00 0.00 15 SER A CA 7
ATOM 7001 C C . SER A 1 15 ? 2.195 -10.029 4.297 1.00 0.00 15 SER A C 7
ATOM 7002 O O . SER A 1 15 ? 2.846 -11.042 4.457 1.00 0.00 15 SER A O 7
ATOM 7010 N N . ALA A 1 16 ? 1.111 -10.037 3.573 1.00 0.00 16 ALA A N 7
ATOM 7011 C CA . ALA A 1 16 ? 0.662 -11.305 2.933 1.00 0.00 16 ALA A CA 7
ATOM 7012 C C . ALA A 1 16 ? 0.931 -11.246 1.428 1.00 0.00 16 ALA A C 7
ATOM 7013 O O . ALA A 1 16 ? 0.195 -11.798 0.635 1.00 0.00 16 ALA A O 7
ATOM 7020 N N . SER A 1 17 ? 1.980 -10.581 1.029 1.00 0.00 17 SER A N 7
ATOM 7021 C CA . SER A 1 17 ? 2.294 -10.491 -0.424 1.00 0.00 17 SER A CA 7
ATOM 7022 C C . SER A 1 17 ? 3.804 -10.625 -0.634 1.00 0.00 17 SER A C 7
ATOM 7023 O O . SER A 1 17 ? 4.596 -10.168 0.166 1.00 0.00 17 SER A O 7
ATOM 7031 N N . LYS A 1 18 ? 4.206 -11.248 -1.707 1.00 0.00 18 LYS A N 7
ATOM 7032 C CA . LYS A 1 18 ? 5.662 -11.414 -1.977 1.00 0.00 18 LYS A CA 7
ATOM 7033 C C . LYS A 1 18 ? 6.043 -10.582 -3.205 1.00 0.00 18 LYS A C 7
ATOM 7034 O O . LYS A 1 18 ? 6.079 -11.078 -4.313 1.00 0.00 18 LYS A O 7
ATOM 7053 N N . GLU A 1 19 ? 6.324 -9.320 -3.021 1.00 0.00 19 GLU A N 7
ATOM 7054 C CA . GLU A 1 19 ? 6.695 -8.465 -4.182 1.00 0.00 19 GLU A CA 7
ATOM 7055 C C . GLU A 1 19 ? 8.124 -8.787 -4.620 1.00 0.00 19 GLU A C 7
ATOM 7056 O O . GLU A 1 19 ? 8.867 -9.445 -3.918 1.00 0.00 19 GLU A O 7
ATOM 7068 N N . ARG A 1 20 ? 8.516 -8.327 -5.776 1.00 0.00 20 ARG A N 7
ATOM 7069 C CA . ARG A 1 20 ? 9.897 -8.604 -6.259 1.00 0.00 20 ARG A CA 7
ATOM 7070 C C . ARG A 1 20 ? 10.778 -7.377 -6.017 1.00 0.00 20 ARG A C 7
ATOM 7071 O O . ARG A 1 20 ? 11.518 -6.952 -6.882 1.00 0.00 20 ARG A O 7
ATOM 7092 N N . LYS A 1 21 ? 10.706 -6.807 -4.845 1.00 0.00 21 LYS A N 7
ATOM 7093 C CA . LYS A 1 21 ? 11.541 -5.609 -4.543 1.00 0.00 21 LYS A CA 7
ATOM 7094 C C . LYS A 1 21 ? 10.936 -4.373 -5.216 1.00 0.00 21 LYS A C 7
ATOM 7095 O O . LYS A 1 21 ? 11.638 -3.561 -5.784 1.00 0.00 21 LYS A O 7
ATOM 7114 N N . GLY A 1 22 ? 9.640 -4.220 -5.155 1.00 0.00 22 GLY A N 7
ATOM 7115 C CA . GLY A 1 22 ? 9.002 -3.031 -5.793 1.00 0.00 22 GLY A CA 7
ATOM 7116 C C . GLY A 1 22 ? 7.720 -3.455 -6.502 1.00 0.00 22 GLY A C 7
ATOM 7117 O O . GLY A 1 22 ? 7.748 -3.993 -7.591 1.00 0.00 22 GLY A O 7
ATOM 7121 N N . LEU A 1 23 ? 6.596 -3.214 -5.889 1.00 0.00 23 LEU A N 7
ATOM 7122 C CA . LEU A 1 23 ? 5.303 -3.600 -6.513 1.00 0.00 23 LEU A CA 7
ATOM 7123 C C . LEU A 1 23 ? 4.184 -3.398 -5.489 1.00 0.00 23 LEU A C 7
ATOM 7124 O O . LEU A 1 23 ? 3.496 -4.328 -5.117 1.00 0.00 23 LEU A O 7
ATOM 7140 N N . SER A 1 24 ? 4.005 -2.191 -5.015 1.00 0.00 24 SER A N 7
ATOM 7141 C CA . SER A 1 24 ? 2.940 -1.945 -4.000 1.00 0.00 24 SER A CA 7
ATOM 7142 C C . SER A 1 24 ? 2.134 -0.681 -4.349 1.00 0.00 24 SER A C 7
ATOM 7143 O O . SER A 1 24 ? 0.935 -0.720 -4.533 1.00 0.00 24 SER A O 7
ATOM 7151 N N . LEU A 1 25 ? 2.774 0.444 -4.412 1.00 0.00 25 LEU A N 7
ATOM 7152 C CA . LEU A 1 25 ? 2.037 1.702 -4.717 1.00 0.00 25 LEU A CA 7
ATOM 7153 C C . LEU A 1 25 ? 1.053 1.470 -5.880 1.00 0.00 25 LEU A C 7
ATOM 7154 O O . LEU A 1 25 ? -0.033 2.015 -5.894 1.00 0.00 25 LEU A O 7
ATOM 7170 N N . ALA A 1 26 ? 1.425 0.692 -6.865 1.00 0.00 26 ALA A N 7
ATOM 7171 C CA . ALA A 1 26 ? 0.500 0.474 -8.019 1.00 0.00 26 ALA A CA 7
ATOM 7172 C C . ALA A 1 26 ? -0.044 -0.962 -8.028 1.00 0.00 26 ALA A C 7
ATOM 7173 O O . ALA A 1 26 ? -0.875 -1.309 -8.843 1.00 0.00 26 ALA A O 7
ATOM 7180 N N . ALA A 1 27 ? 0.402 -1.794 -7.133 1.00 0.00 27 ALA A N 7
ATOM 7181 C CA . ALA A 1 27 ? -0.110 -3.198 -7.094 1.00 0.00 27 ALA A CA 7
ATOM 7182 C C . ALA A 1 27 ? -0.776 -3.420 -5.742 1.00 0.00 27 ALA A C 7
ATOM 7183 O O . ALA A 1 27 ? -1.886 -3.904 -5.645 1.00 0.00 27 ALA A O 7
ATOM 7190 N N . LEU A 1 28 ? -0.092 -3.051 -4.702 1.00 0.00 28 LEU A N 7
ATOM 7191 C CA . LEU A 1 28 ? -0.651 -3.190 -3.331 1.00 0.00 28 LEU A CA 7
ATOM 7192 C C . LEU A 1 28 ? -1.957 -2.399 -3.273 1.00 0.00 28 LEU A C 7
ATOM 7193 O O . LEU A 1 28 ? -2.992 -2.922 -2.913 1.00 0.00 28 LEU A O 7
ATOM 7209 N N . LYS A 1 29 ? -1.922 -1.137 -3.628 1.00 0.00 29 LYS A N 7
ATOM 7210 C CA . LYS A 1 29 ? -3.178 -0.342 -3.593 1.00 0.00 29 LYS A CA 7
ATOM 7211 C C . LYS A 1 29 ? -4.027 -0.710 -4.809 1.00 0.00 29 LYS A C 7
ATOM 7212 O O . LYS A 1 29 ? -5.055 -0.136 -5.064 1.00 0.00 29 LYS A O 7
ATOM 7231 N N . LYS A 1 30 ? -3.626 -1.697 -5.535 1.00 0.00 30 LYS A N 7
ATOM 7232 C CA . LYS A 1 30 ? -4.427 -2.140 -6.684 1.00 0.00 30 LYS A CA 7
ATOM 7233 C C . LYS A 1 30 ? -4.749 -3.620 -6.467 1.00 0.00 30 LYS A C 7
ATOM 7234 O O . LYS A 1 30 ? -5.374 -4.266 -7.285 1.00 0.00 30 LYS A O 7
ATOM 7253 N N . ALA A 1 31 ? -4.372 -4.134 -5.314 1.00 0.00 31 ALA A N 7
ATOM 7254 C CA . ALA A 1 31 ? -4.691 -5.533 -4.959 1.00 0.00 31 ALA A CA 7
ATOM 7255 C C . ALA A 1 31 ? -6.006 -5.480 -4.197 1.00 0.00 31 ALA A C 7
ATOM 7256 O O . ALA A 1 31 ? -6.737 -6.447 -4.118 1.00 0.00 31 ALA A O 7
ATOM 7263 N N . LEU A 1 32 ? -6.325 -4.326 -3.653 1.00 0.00 32 LEU A N 7
ATOM 7264 C CA . LEU A 1 32 ? -7.608 -4.197 -2.924 1.00 0.00 32 LEU A CA 7
ATOM 7265 C C . LEU A 1 32 ? -8.707 -4.619 -3.895 1.00 0.00 32 LEU A C 7
ATOM 7266 O O . LEU A 1 32 ? -9.320 -5.655 -3.741 1.00 0.00 32 LEU A O 7
ATOM 7282 N N . ALA A 1 33 ? -8.912 -3.821 -4.917 1.00 0.00 33 ALA A N 7
ATOM 7283 C CA . ALA A 1 33 ? -9.935 -4.124 -5.969 1.00 0.00 33 ALA A CA 7
ATOM 7284 C C . ALA A 1 33 ? -11.071 -4.990 -5.422 1.00 0.00 33 ALA A C 7
ATOM 7285 O O . ALA A 1 33 ? -11.590 -5.841 -6.117 1.00 0.00 33 ALA A O 7
ATOM 7292 N N . ALA A 1 34 ? -11.472 -4.782 -4.195 1.00 0.00 34 ALA A N 7
ATOM 7293 C CA . ALA A 1 34 ? -12.591 -5.617 -3.639 1.00 0.00 34 ALA A CA 7
ATOM 7294 C C . ALA A 1 34 ? -12.660 -5.553 -2.104 1.00 0.00 34 ALA A C 7
ATOM 7295 O O . ALA A 1 34 ? -13.647 -5.948 -1.515 1.00 0.00 34 ALA A O 7
ATOM 7302 N N . GLY A 1 35 ? -11.639 -5.087 -1.438 1.00 0.00 35 GLY A N 7
ATOM 7303 C CA . GLY A 1 35 ? -11.692 -5.040 0.056 1.00 0.00 35 GLY A CA 7
ATOM 7304 C C . GLY A 1 35 ? -12.606 -3.903 0.539 1.00 0.00 35 GLY A C 7
ATOM 7305 O O . GLY A 1 35 ? -12.639 -3.586 1.711 1.00 0.00 35 GLY A O 7
ATOM 7309 N N . GLY A 1 36 ? -13.335 -3.275 -0.344 1.00 0.00 36 GLY A N 7
ATOM 7310 C CA . GLY A 1 36 ? -14.222 -2.155 0.082 1.00 0.00 36 GLY A CA 7
ATOM 7311 C C . GLY A 1 36 ? -13.571 -0.855 -0.364 1.00 0.00 36 GLY A C 7
ATOM 7312 O O . GLY A 1 36 ? -13.574 0.136 0.338 1.00 0.00 36 GLY A O 7
ATOM 7316 N N . TYR A 1 37 ? -12.986 -0.883 -1.528 1.00 0.00 37 TYR A N 7
ATOM 7317 C CA . TYR A 1 37 ? -12.280 0.306 -2.072 1.00 0.00 37 TYR A CA 7
ATOM 7318 C C . TYR A 1 37 ? -11.284 -0.202 -3.100 1.00 0.00 37 TYR A C 7
ATOM 7319 O O . TYR A 1 37 ? -10.626 -1.201 -2.884 1.00 0.00 37 TYR A O 7
ATOM 7337 N N . ASP A 1 38 ? -11.161 0.442 -4.225 1.00 0.00 38 ASP A N 7
ATOM 7338 C CA . ASP A 1 38 ? -10.208 -0.074 -5.219 1.00 0.00 38 ASP A CA 7
ATOM 7339 C C . ASP A 1 38 ? -9.329 1.046 -5.740 1.00 0.00 38 ASP A C 7
ATOM 7340 O O . ASP A 1 38 ? -8.673 0.885 -6.745 1.00 0.00 38 ASP A O 7
ATOM 7349 N N . VAL A 1 39 ? -9.278 2.180 -5.076 1.00 0.00 39 VAL A N 7
ATOM 7350 C CA . VAL A 1 39 ? -8.398 3.250 -5.583 1.00 0.00 39 VAL A CA 7
ATOM 7351 C C . VAL A 1 39 ? -8.884 3.617 -6.979 1.00 0.00 39 VAL A C 7
ATOM 7352 O O . VAL A 1 39 ? -8.199 4.253 -7.755 1.00 0.00 39 VAL A O 7
ATOM 7365 N N . GLU A 1 40 ? -10.078 3.205 -7.286 1.00 0.00 40 GLU A N 7
ATOM 7366 C CA . GLU A 1 40 ? -10.665 3.493 -8.599 1.00 0.00 40 GLU A CA 7
ATOM 7367 C C . GLU A 1 40 ? -11.957 4.255 -8.363 1.00 0.00 40 GLU A C 7
ATOM 7368 O O . GLU A 1 40 ? -12.101 5.400 -8.743 1.00 0.00 40 GLU A O 7
ATOM 7380 N N . LYS A 1 41 ? -12.882 3.634 -7.694 1.00 0.00 41 LYS A N 7
ATOM 7381 C CA . LYS A 1 41 ? -14.152 4.321 -7.377 1.00 0.00 41 LYS A CA 7
ATOM 7382 C C . LYS A 1 41 ? -13.885 5.291 -6.223 1.00 0.00 41 LYS A C 7
ATOM 7383 O O . LYS A 1 41 ? -14.711 6.116 -5.886 1.00 0.00 41 LYS A O 7
ATOM 7402 N N . ASN A 1 42 ? -12.721 5.202 -5.619 1.00 0.00 42 ASN A N 7
ATOM 7403 C CA . ASN A 1 42 ? -12.386 6.117 -4.500 1.00 0.00 42 ASN A CA 7
ATOM 7404 C C . ASN A 1 42 ? -10.941 6.588 -4.706 1.00 0.00 42 ASN A C 7
ATOM 7405 O O . ASN A 1 42 ? -10.250 6.969 -3.782 1.00 0.00 42 ASN A O 7
ATOM 7416 N N . ASN A 1 43 ? -10.497 6.555 -5.940 1.00 0.00 43 ASN A N 7
ATOM 7417 C CA . ASN A 1 43 ? -9.116 6.982 -6.289 1.00 0.00 43 ASN A CA 7
ATOM 7418 C C . ASN A 1 43 ? -8.856 8.379 -5.742 1.00 0.00 43 ASN A C 7
ATOM 7419 O O . ASN A 1 43 ? -9.205 9.375 -6.344 1.00 0.00 43 ASN A O 7
ATOM 7430 N N . SER A 1 44 ? -8.240 8.445 -4.606 1.00 0.00 44 SER A N 7
ATOM 7431 C CA . SER A 1 44 ? -7.933 9.763 -3.980 1.00 0.00 44 SER A CA 7
ATOM 7432 C C . SER A 1 44 ? -7.704 9.567 -2.490 1.00 0.00 44 SER A C 7
ATOM 7433 O O . SER A 1 44 ? -7.009 10.330 -1.850 1.00 0.00 44 SER A O 7
ATOM 7441 N N . ARG A 1 45 ? -8.271 8.538 -1.933 1.00 0.00 45 ARG A N 7
ATOM 7442 C CA . ARG A 1 45 ? -8.066 8.286 -0.490 1.00 0.00 45 ARG A CA 7
ATOM 7443 C C . ARG A 1 45 ? -7.055 7.166 -0.368 1.00 0.00 45 ARG A C 7
ATOM 7444 O O . ARG A 1 45 ? -6.373 7.036 0.620 1.00 0.00 45 ARG A O 7
ATOM 7465 N N . ILE A 1 46 ? -6.959 6.358 -1.383 1.00 0.00 46 ILE A N 7
ATOM 7466 C CA . ILE A 1 46 ? -5.991 5.239 -1.361 1.00 0.00 46 ILE A CA 7
ATOM 7467 C C . ILE A 1 46 ? -4.567 5.799 -1.413 1.00 0.00 46 ILE A C 7
ATOM 7468 O O . ILE A 1 46 ? -3.691 5.343 -0.713 1.00 0.00 46 ILE A O 7
ATOM 7484 N N . LYS A 1 47 ? -4.338 6.794 -2.222 1.00 0.00 47 LYS A N 7
ATOM 7485 C CA . LYS A 1 47 ? -2.981 7.396 -2.292 1.00 0.00 47 LYS A CA 7
ATOM 7486 C C . LYS A 1 47 ? -2.699 8.097 -0.960 1.00 0.00 47 LYS A C 7
ATOM 7487 O O . LYS A 1 47 ? -1.604 8.555 -0.701 1.00 0.00 47 LYS A O 7
ATOM 7506 N N . LEU A 1 48 ? -3.687 8.161 -0.105 1.00 0.00 48 LEU A N 7
ATOM 7507 C CA . LEU A 1 48 ? -3.502 8.799 1.222 1.00 0.00 48 LEU A CA 7
ATOM 7508 C C . LEU A 1 48 ? -3.183 7.692 2.217 1.00 0.00 48 LEU A C 7
ATOM 7509 O O . LEU A 1 48 ? -2.220 7.759 2.949 1.00 0.00 48 LEU A O 7
ATOM 7525 N N . GLY A 1 49 ? -3.967 6.648 2.212 1.00 0.00 49 GLY A N 7
ATOM 7526 C CA . GLY A 1 49 ? -3.691 5.512 3.115 1.00 0.00 49 GLY A CA 7
ATOM 7527 C C . GLY A 1 49 ? -2.569 4.690 2.492 1.00 0.00 49 GLY A C 7
ATOM 7528 O O . GLY A 1 49 ? -2.079 3.747 3.075 1.00 0.00 49 GLY A O 7
ATOM 7532 N N . LEU A 1 50 ? -2.137 5.059 1.310 1.00 0.00 50 LEU A N 7
ATOM 7533 C CA . LEU A 1 50 ? -1.029 4.312 0.672 1.00 0.00 50 LEU A CA 7
ATOM 7534 C C . LEU A 1 50 ? 0.264 4.965 1.108 1.00 0.00 50 LEU A C 7
ATOM 7535 O O . LEU A 1 50 ? 1.038 4.414 1.865 1.00 0.00 50 LEU A O 7
ATOM 7551 N N . LYS A 1 51 ? 0.480 6.167 0.661 1.00 0.00 51 LYS A N 7
ATOM 7552 C CA . LYS A 1 51 ? 1.698 6.894 1.080 1.00 0.00 51 LYS A CA 7
ATOM 7553 C C . LYS A 1 51 ? 1.679 6.977 2.602 1.00 0.00 51 LYS A C 7
ATOM 7554 O O . LYS A 1 51 ? 2.685 7.206 3.240 1.00 0.00 51 LYS A O 7
ATOM 7573 N N . SER A 1 52 ? 0.526 6.778 3.188 1.00 0.00 52 SER A N 7
ATOM 7574 C CA . SER A 1 52 ? 0.424 6.828 4.668 1.00 0.00 52 SER A CA 7
ATOM 7575 C C . SER A 1 52 ? 0.446 5.418 5.237 1.00 0.00 52 SER A C 7
ATOM 7576 O O . SER A 1 52 ? 0.818 5.240 6.366 1.00 0.00 52 SER A O 7
ATOM 7584 N N . LEU A 1 53 ? 0.095 4.397 4.492 1.00 0.00 53 LEU A N 7
ATOM 7585 C CA . LEU A 1 53 ? 0.195 3.045 5.104 1.00 0.00 53 LEU A CA 7
ATOM 7586 C C . LEU A 1 53 ? 1.669 2.695 5.117 1.00 0.00 53 LEU A C 7
ATOM 7587 O O . LEU A 1 53 ? 2.257 2.453 6.152 1.00 0.00 53 LEU A O 7
ATOM 7603 N N . VAL A 1 54 ? 2.282 2.696 3.968 1.00 0.00 54 VAL A N 7
ATOM 7604 C CA . VAL A 1 54 ? 3.733 2.395 3.918 1.00 0.00 54 VAL A CA 7
ATOM 7605 C C . VAL A 1 54 ? 4.490 3.421 4.766 1.00 0.00 54 VAL A C 7
ATOM 7606 O O . VAL A 1 54 ? 5.163 3.075 5.716 1.00 0.00 54 VAL A O 7
ATOM 7619 N N . SER A 1 55 ? 4.388 4.680 4.432 1.00 0.00 55 SER A N 7
ATOM 7620 C CA . SER A 1 55 ? 5.109 5.720 5.227 1.00 0.00 55 SER A CA 7
ATOM 7621 C C . SER A 1 55 ? 4.681 5.661 6.703 1.00 0.00 55 SER A C 7
ATOM 7622 O O . SER A 1 55 ? 5.456 5.964 7.588 1.00 0.00 55 SER A O 7
ATOM 7630 N N . LYS A 1 56 ? 3.460 5.275 6.982 1.00 0.00 56 LYS A N 7
ATOM 7631 C CA . LYS A 1 56 ? 3.012 5.204 8.412 1.00 0.00 56 LYS A CA 7
ATOM 7632 C C . LYS A 1 56 ? 4.096 4.526 9.223 1.00 0.00 56 LYS A C 7
ATOM 7633 O O . LYS A 1 56 ? 4.335 4.838 10.373 1.00 0.00 56 LYS A O 7
ATOM 7652 N N . GLY A 1 57 ? 4.735 3.578 8.623 1.00 0.00 57 GLY A N 7
ATOM 7653 C CA . GLY A 1 57 ? 5.801 2.829 9.336 1.00 0.00 57 GLY A CA 7
ATOM 7654 C C . GLY A 1 57 ? 5.480 1.335 9.291 1.00 0.00 57 GLY A C 7
ATOM 7655 O O . GLY A 1 57 ? 6.353 0.502 9.433 1.00 0.00 57 GLY A O 7
ATOM 7659 N N . THR A 1 58 ? 4.238 0.982 9.062 1.00 0.00 58 THR A N 7
ATOM 7660 C CA . THR A 1 58 ? 3.892 -0.459 8.975 1.00 0.00 58 THR A CA 7
ATOM 7661 C C . THR A 1 58 ? 4.712 -1.025 7.833 1.00 0.00 58 THR A C 7
ATOM 7662 O O . THR A 1 58 ? 5.675 -1.734 8.034 1.00 0.00 58 THR A O 7
ATOM 7673 N N . LEU A 1 59 ? 4.358 -0.670 6.634 1.00 0.00 59 LEU A N 7
ATOM 7674 C CA . LEU A 1 59 ? 5.115 -1.130 5.460 1.00 0.00 59 LEU A CA 7
ATOM 7675 C C . LEU A 1 59 ? 6.236 -0.124 5.192 1.00 0.00 59 LEU A C 7
ATOM 7676 O O . LEU A 1 59 ? 6.031 0.903 4.577 1.00 0.00 59 LEU A O 7
ATOM 7692 N N . VAL A 1 60 ? 7.413 -0.397 5.690 1.00 0.00 60 VAL A N 7
ATOM 7693 C CA . VAL A 1 60 ? 8.543 0.560 5.509 1.00 0.00 60 VAL A CA 7
ATOM 7694 C C . VAL A 1 60 ? 9.246 0.343 4.172 1.00 0.00 60 VAL A C 7
ATOM 7695 O O . VAL A 1 60 ? 10.046 -0.556 4.005 1.00 0.00 60 VAL A O 7
ATOM 7708 N N . GLN A 1 61 ? 8.964 1.190 3.235 1.00 0.00 61 GLN A N 7
ATOM 7709 C CA . GLN A 1 61 ? 9.604 1.107 1.902 1.00 0.00 61 GLN A CA 7
ATOM 7710 C C . GLN A 1 61 ? 11.060 1.560 2.012 1.00 0.00 61 GLN A C 7
ATOM 7711 O O . GLN A 1 61 ? 11.551 1.859 3.083 1.00 0.00 61 GLN A O 7
ATOM 7725 N N . THR A 1 62 ? 11.747 1.625 0.909 1.00 0.00 62 THR A N 7
ATOM 7726 C CA . THR A 1 62 ? 13.167 2.071 0.930 1.00 0.00 62 THR A CA 7
ATOM 7727 C C . THR A 1 62 ? 13.506 2.658 -0.439 1.00 0.00 62 THR A C 7
ATOM 7728 O O . THR A 1 62 ? 14.559 2.413 -0.994 1.00 0.00 62 THR A O 7
ATOM 7739 N N . LYS A 1 63 ? 12.602 3.419 -0.992 1.00 0.00 63 LYS A N 7
ATOM 7740 C CA . LYS A 1 63 ? 12.838 4.018 -2.337 1.00 0.00 63 LYS A CA 7
ATOM 7741 C C . LYS A 1 63 ? 13.650 5.313 -2.216 1.00 0.00 63 LYS A C 7
ATOM 7742 O O . LYS A 1 63 ? 13.616 6.157 -3.090 1.00 0.00 63 LYS A O 7
ATOM 7761 N N . GLY A 1 64 ? 14.396 5.477 -1.156 1.00 0.00 64 GLY A N 7
ATOM 7762 C CA . GLY A 1 64 ? 15.212 6.715 -1.018 1.00 0.00 64 GLY A CA 7
ATOM 7763 C C . GLY A 1 64 ? 16.250 6.741 -2.139 1.00 0.00 64 GLY A C 7
ATOM 7764 O O . GLY A 1 64 ? 15.919 6.640 -3.304 1.00 0.00 64 GLY A O 7
ATOM 7768 N N . THR A 1 65 ? 17.505 6.859 -1.804 1.00 0.00 65 THR A N 7
ATOM 7769 C CA . THR A 1 65 ? 18.549 6.869 -2.863 1.00 0.00 65 THR A CA 7
ATOM 7770 C C . THR A 1 65 ? 18.815 5.426 -3.296 1.00 0.00 65 THR A C 7
ATOM 7771 O O . THR A 1 65 ? 17.961 4.798 -3.886 1.00 0.00 65 THR A O 7
ATOM 7782 N N . GLY A 1 66 ? 19.976 4.887 -3.011 1.00 0.00 66 GLY A N 7
ATOM 7783 C CA . GLY A 1 66 ? 20.263 3.482 -3.418 1.00 0.00 66 GLY A CA 7
ATOM 7784 C C . GLY A 1 66 ? 19.737 3.250 -4.834 1.00 0.00 66 GLY A C 7
ATOM 7785 O O . GLY A 1 66 ? 20.399 3.547 -5.808 1.00 0.00 66 GLY A O 7
ATOM 7789 N N . ALA A 1 67 ? 18.543 2.733 -4.951 1.00 0.00 67 ALA A N 7
ATOM 7790 C CA . ALA A 1 67 ? 17.960 2.491 -6.298 1.00 0.00 67 ALA A CA 7
ATOM 7791 C C . ALA A 1 67 ? 16.807 1.496 -6.172 1.00 0.00 67 ALA A C 7
ATOM 7792 O O . ALA A 1 67 ? 15.848 1.542 -6.916 1.00 0.00 67 ALA A O 7
ATOM 7799 N N . SER A 1 68 ? 16.890 0.599 -5.229 1.00 0.00 68 SER A N 7
ATOM 7800 C CA . SER A 1 68 ? 15.797 -0.396 -5.050 1.00 0.00 68 SER A CA 7
ATOM 7801 C C . SER A 1 68 ? 14.877 0.066 -3.915 1.00 0.00 68 SER A C 7
ATOM 7802 O O . SER A 1 68 ? 14.588 1.239 -3.781 1.00 0.00 68 SER A O 7
ATOM 7810 N N . GLY A 1 69 ? 14.411 -0.840 -3.098 1.00 0.00 69 GLY A N 7
ATOM 7811 C CA . GLY A 1 69 ? 13.508 -0.439 -1.980 1.00 0.00 69 GLY A CA 7
ATOM 7812 C C . GLY A 1 69 ? 12.179 0.057 -2.552 1.00 0.00 69 GLY A C 7
ATOM 7813 O O . GLY A 1 69 ? 12.140 0.699 -3.583 1.00 0.00 69 GLY A O 7
ATOM 7817 N N . SER A 1 70 ? 11.087 -0.235 -1.897 1.00 0.00 70 SER A N 7
ATOM 7818 C CA . SER A 1 70 ? 9.768 0.224 -2.416 1.00 0.00 70 SER A CA 7
ATOM 7819 C C . SER A 1 70 ? 8.702 0.086 -1.328 1.00 0.00 70 SER A C 7
ATOM 7820 O O . SER A 1 70 ? 7.952 1.000 -1.091 1.00 0.00 70 SER A O 7
ATOM 7828 N N . PHE A 1 71 ? 8.657 -1.052 -0.672 1.00 0.00 71 PHE A N 7
ATOM 7829 C CA . PHE A 1 71 ? 7.677 -1.326 0.437 1.00 0.00 71 PHE A CA 7
ATOM 7830 C C . PHE A 1 71 ? 7.962 -2.734 0.961 1.00 0.00 71 PHE A C 7
ATOM 7831 O O . PHE A 1 71 ? 7.290 -3.679 0.599 1.00 0.00 71 PHE A O 7
ATOM 7848 N N . ARG A 1 72 ? 8.927 -2.890 1.819 1.00 0.00 72 ARG A N 7
ATOM 7849 C CA . ARG A 1 72 ? 9.208 -4.244 2.363 1.00 0.00 72 ARG A CA 7
ATOM 7850 C C . ARG A 1 72 ? 8.284 -4.426 3.550 1.00 0.00 72 ARG A C 7
ATOM 7851 O O . ARG A 1 72 ? 7.218 -4.998 3.438 1.00 0.00 72 ARG A O 7
ATOM 7872 N N . LEU A 1 73 ? 8.648 -3.887 4.674 1.00 0.00 73 LEU A N 7
ATOM 7873 C CA . LEU A 1 73 ? 7.742 -3.974 5.839 1.00 0.00 73 LEU A CA 7
ATOM 7874 C C . LEU A 1 73 ? 8.412 -3.390 7.075 1.00 0.00 73 LEU A C 7
ATOM 7875 O O . LEU A 1 73 ? 9.460 -2.779 6.999 1.00 0.00 73 LEU A O 7
ATOM 7891 N N . SER A 1 74 ? 7.799 -3.555 8.212 1.00 0.00 74 SER A N 7
ATOM 7892 C CA . SER A 1 74 ? 8.377 -2.989 9.451 1.00 0.00 74 SER A CA 7
ATOM 7893 C C . SER A 1 74 ? 9.859 -3.358 9.546 1.00 0.00 74 SER A C 7
ATOM 7894 O O . SER A 1 74 ? 10.727 -2.552 9.278 1.00 0.00 74 SER A O 7
ATOM 7902 N N . LYS A 1 75 ? 10.153 -4.572 9.928 1.00 0.00 75 LYS A N 7
ATOM 7903 C CA . LYS A 1 75 ? 11.578 -4.996 10.044 1.00 0.00 75 LYS A CA 7
ATOM 7904 C C . LYS A 1 75 ? 12.390 -3.885 10.713 1.00 0.00 75 LYS A C 7
ATOM 7905 O O . LYS A 1 75 ? 11.782 -3.012 11.311 1.00 0.00 75 LYS A O 7
ATOM 7925 N N . MET A 1 1 ? -0.035 -3.407 13.619 1.00 0.00 1 MET A N 8
ATOM 7926 C CA . MET A 1 1 ? 1.205 -2.613 13.849 1.00 0.00 1 MET A CA 8
ATOM 7927 C C . MET A 1 1 ? 2.089 -2.674 12.601 1.00 0.00 1 MET A C 8
ATOM 7928 O O . MET A 1 1 ? 2.536 -3.729 12.199 1.00 0.00 1 MET A O 8
ATOM 7944 N N . ALA A 1 2 ? 2.343 -1.548 11.989 1.00 0.00 2 ALA A N 8
ATOM 7945 C CA . ALA A 1 2 ? 3.200 -1.534 10.768 1.00 0.00 2 ALA A CA 8
ATOM 7946 C C . ALA A 1 2 ? 4.387 -2.480 10.964 1.00 0.00 2 ALA A C 8
ATOM 7947 O O . ALA A 1 2 ? 5.037 -2.471 11.991 1.00 0.00 2 ALA A O 8
ATOM 7954 N N . GLY A 1 3 ? 4.674 -3.300 9.991 1.00 0.00 3 GLY A N 8
ATOM 7955 C CA . GLY A 1 3 ? 5.819 -4.245 10.130 1.00 0.00 3 GLY A CA 8
ATOM 7956 C C . GLY A 1 3 ? 7.133 -3.465 10.077 1.00 0.00 3 GLY A C 8
ATOM 7957 O O . GLY A 1 3 ? 7.217 -2.355 10.566 1.00 0.00 3 GLY A O 8
ATOM 7961 N N . PRO A 1 4 ? 8.119 -4.074 9.478 1.00 0.00 4 PRO A N 8
ATOM 7962 C CA . PRO A 1 4 ? 9.427 -3.393 9.374 1.00 0.00 4 PRO A CA 8
ATOM 7963 C C . PRO A 1 4 ? 9.529 -2.649 8.042 1.00 0.00 4 PRO A C 8
ATOM 7964 O O . PRO A 1 4 ? 9.488 -3.241 6.981 1.00 0.00 4 PRO A O 8
ATOM 7975 N N . SER A 1 5 ? 9.660 -1.354 8.097 1.00 0.00 5 SER A N 8
ATOM 7976 C CA . SER A 1 5 ? 9.764 -0.552 6.847 1.00 0.00 5 SER A CA 8
ATOM 7977 C C . SER A 1 5 ? 8.688 -0.993 5.851 1.00 0.00 5 SER A C 8
ATOM 7978 O O . SER A 1 5 ? 7.856 -1.827 6.146 1.00 0.00 5 SER A O 8
ATOM 7986 N N . VAL A 1 6 ? 8.685 -0.412 4.681 1.00 0.00 6 VAL A N 8
ATOM 7987 C CA . VAL A 1 6 ? 7.651 -0.763 3.664 1.00 0.00 6 VAL A CA 8
ATOM 7988 C C . VAL A 1 6 ? 6.285 -0.877 4.352 1.00 0.00 6 VAL A C 8
ATOM 7989 O O . VAL A 1 6 ? 5.389 -1.565 3.904 1.00 0.00 6 VAL A O 8
ATOM 8002 N N . THR A 1 7 ? 6.141 -0.168 5.425 1.00 0.00 7 THR A N 8
ATOM 8003 C CA . THR A 1 7 ? 4.876 -0.134 6.203 1.00 0.00 7 THR A CA 8
ATOM 8004 C C . THR A 1 7 ? 4.808 1.283 6.737 1.00 0.00 7 THR A C 8
ATOM 8005 O O . THR A 1 7 ? 3.858 2.012 6.528 1.00 0.00 7 THR A O 8
ATOM 8016 N N . GLU A 1 8 ? 5.881 1.693 7.352 1.00 0.00 8 GLU A N 8
ATOM 8017 C CA . GLU A 1 8 ? 5.990 3.087 7.833 1.00 0.00 8 GLU A CA 8
ATOM 8018 C C . GLU A 1 8 ? 6.400 3.914 6.612 1.00 0.00 8 GLU A C 8
ATOM 8019 O O . GLU A 1 8 ? 6.166 5.104 6.528 1.00 0.00 8 GLU A O 8
ATOM 8031 N N . LEU A 1 9 ? 7.007 3.251 5.653 1.00 0.00 9 LEU A N 8
ATOM 8032 C CA . LEU A 1 9 ? 7.446 3.918 4.399 1.00 0.00 9 LEU A CA 8
ATOM 8033 C C . LEU A 1 9 ? 6.211 4.139 3.503 1.00 0.00 9 LEU A C 8
ATOM 8034 O O . LEU A 1 9 ? 5.987 5.222 3.003 1.00 0.00 9 LEU A O 8
ATOM 8050 N N . ILE A 1 10 ? 5.398 3.128 3.315 1.00 0.00 10 ILE A N 8
ATOM 8051 C CA . ILE A 1 10 ? 4.177 3.302 2.482 1.00 0.00 10 ILE A CA 8
ATOM 8052 C C . ILE A 1 10 ? 3.273 4.313 3.182 1.00 0.00 10 ILE A C 8
ATOM 8053 O O . ILE A 1 10 ? 2.765 5.242 2.589 1.00 0.00 10 ILE A O 8
ATOM 8069 N N . THR A 1 11 ? 3.058 4.103 4.448 1.00 0.00 11 THR A N 8
ATOM 8070 C CA . THR A 1 11 ? 2.174 5.002 5.230 1.00 0.00 11 THR A CA 8
ATOM 8071 C C . THR A 1 11 ? 2.542 6.470 4.966 1.00 0.00 11 THR A C 8
ATOM 8072 O O . THR A 1 11 ? 1.750 7.365 5.186 1.00 0.00 11 THR A O 8
ATOM 8083 N N . LYS A 1 12 ? 3.726 6.734 4.484 1.00 0.00 12 LYS A N 8
ATOM 8084 C CA . LYS A 1 12 ? 4.097 8.148 4.196 1.00 0.00 12 LYS A CA 8
ATOM 8085 C C . LYS A 1 12 ? 3.221 8.642 3.045 1.00 0.00 12 LYS A C 8
ATOM 8086 O O . LYS A 1 12 ? 2.613 9.692 3.114 1.00 0.00 12 LYS A O 8
ATOM 8105 N N . ALA A 1 13 ? 3.140 7.875 1.992 1.00 0.00 13 ALA A N 8
ATOM 8106 C CA . ALA A 1 13 ? 2.289 8.271 0.835 1.00 0.00 13 ALA A CA 8
ATOM 8107 C C . ALA A 1 13 ? 0.817 8.074 1.207 1.00 0.00 13 ALA A C 8
ATOM 8108 O O . ALA A 1 13 ? -0.076 8.425 0.462 1.00 0.00 13 ALA A O 8
ATOM 8115 N N . VAL A 1 14 ? 0.560 7.503 2.355 1.00 0.00 14 VAL A N 8
ATOM 8116 C CA . VAL A 1 14 ? -0.846 7.267 2.780 1.00 0.00 14 VAL A CA 8
ATOM 8117 C C . VAL A 1 14 ? -1.607 8.601 2.818 1.00 0.00 14 VAL A C 8
ATOM 8118 O O . VAL A 1 14 ? -2.764 8.680 2.453 1.00 0.00 14 VAL A O 8
ATOM 8131 N N . SER A 1 15 ? -0.967 9.643 3.274 1.00 0.00 15 SER A N 8
ATOM 8132 C CA . SER A 1 15 ? -1.646 10.968 3.359 1.00 0.00 15 SER A CA 8
ATOM 8133 C C . SER A 1 15 ? -2.007 11.477 1.960 1.00 0.00 15 SER A C 8
ATOM 8134 O O . SER A 1 15 ? -3.071 12.021 1.748 1.00 0.00 15 SER A O 8
ATOM 8142 N N . ALA A 1 16 ? -1.129 11.318 1.007 1.00 0.00 16 ALA A N 8
ATOM 8143 C CA . ALA A 1 16 ? -1.431 11.811 -0.368 1.00 0.00 16 ALA A CA 8
ATOM 8144 C C . ALA A 1 16 ? -2.202 10.746 -1.153 1.00 0.00 16 ALA A C 8
ATOM 8145 O O . ALA A 1 16 ? -2.202 10.739 -2.368 1.00 0.00 16 ALA A O 8
ATOM 8152 N N . SER A 1 17 ? -2.863 9.849 -0.475 1.00 0.00 17 SER A N 8
ATOM 8153 C CA . SER A 1 17 ? -3.633 8.794 -1.192 1.00 0.00 17 SER A CA 8
ATOM 8154 C C . SER A 1 17 ? -5.063 8.749 -0.649 1.00 0.00 17 SER A C 8
ATOM 8155 O O . SER A 1 17 ? -5.493 7.761 -0.087 1.00 0.00 17 SER A O 8
ATOM 8163 N N . LYS A 1 18 ? -5.804 9.812 -0.812 1.00 0.00 18 LYS A N 8
ATOM 8164 C CA . LYS A 1 18 ? -7.205 9.829 -0.305 1.00 0.00 18 LYS A CA 8
ATOM 8165 C C . LYS A 1 18 ? -8.163 10.140 -1.455 1.00 0.00 18 LYS A C 8
ATOM 8166 O O . LYS A 1 18 ? -8.916 11.092 -1.408 1.00 0.00 18 LYS A O 8
ATOM 8185 N N . GLU A 1 19 ? -8.145 9.342 -2.488 1.00 0.00 19 GLU A N 8
ATOM 8186 C CA . GLU A 1 19 ? -9.061 9.592 -3.635 1.00 0.00 19 GLU A CA 8
ATOM 8187 C C . GLU A 1 19 ? -10.471 9.139 -3.255 1.00 0.00 19 GLU A C 8
ATOM 8188 O O . GLU A 1 19 ? -10.723 8.744 -2.135 1.00 0.00 19 GLU A O 8
ATOM 8200 N N . ARG A 1 20 ? -11.393 9.192 -4.175 1.00 0.00 20 ARG A N 8
ATOM 8201 C CA . ARG A 1 20 ? -12.783 8.761 -3.854 1.00 0.00 20 ARG A CA 8
ATOM 8202 C C . ARG A 1 20 ? -12.988 7.313 -4.307 1.00 0.00 20 ARG A C 8
ATOM 8203 O O . ARG A 1 20 ? -14.002 6.969 -4.881 1.00 0.00 20 ARG A O 8
ATOM 8224 N N . LYS A 1 21 ? -12.032 6.461 -4.049 1.00 0.00 21 LYS A N 8
ATOM 8225 C CA . LYS A 1 21 ? -12.170 5.035 -4.460 1.00 0.00 21 LYS A CA 8
ATOM 8226 C C . LYS A 1 21 ? -10.969 4.240 -3.940 1.00 0.00 21 LYS A C 8
ATOM 8227 O O . LYS A 1 21 ? -11.079 3.465 -3.012 1.00 0.00 21 LYS A O 8
ATOM 8246 N N . GLY A 1 22 ? -9.824 4.431 -4.535 1.00 0.00 22 GLY A N 8
ATOM 8247 C CA . GLY A 1 22 ? -8.604 3.696 -4.089 1.00 0.00 22 GLY A CA 8
ATOM 8248 C C . GLY A 1 22 ? -7.537 3.819 -5.174 1.00 0.00 22 GLY A C 8
ATOM 8249 O O . GLY A 1 22 ? -7.663 3.249 -6.239 1.00 0.00 22 GLY A O 8
ATOM 8253 N N . LEU A 1 23 ? -6.495 4.568 -4.921 1.00 0.00 23 LEU A N 8
ATOM 8254 C CA . LEU A 1 23 ? -5.434 4.728 -5.955 1.00 0.00 23 LEU A CA 8
ATOM 8255 C C . LEU A 1 23 ? -5.153 3.362 -6.593 1.00 0.00 23 LEU A C 8
ATOM 8256 O O . LEU A 1 23 ? -5.726 3.030 -7.610 1.00 0.00 23 LEU A O 8
ATOM 8272 N N . SER A 1 24 ? -4.299 2.563 -5.994 1.00 0.00 24 SER A N 8
ATOM 8273 C CA . SER A 1 24 ? -3.989 1.212 -6.544 1.00 0.00 24 SER A CA 8
ATOM 8274 C C . SER A 1 24 ? -2.554 0.849 -6.177 1.00 0.00 24 SER A C 8
ATOM 8275 O O . SER A 1 24 ? -1.677 1.684 -6.196 1.00 0.00 24 SER A O 8
ATOM 8283 N N . LEU A 1 25 ? -2.304 -0.390 -5.853 1.00 0.00 25 LEU A N 8
ATOM 8284 C CA . LEU A 1 25 ? -0.905 -0.796 -5.501 1.00 0.00 25 LEU A CA 8
ATOM 8285 C C . LEU A 1 25 ? 0.055 -0.279 -6.580 1.00 0.00 25 LEU A C 8
ATOM 8286 O O . LEU A 1 25 ? 1.246 -0.197 -6.371 1.00 0.00 25 LEU A O 8
ATOM 8302 N N . ALA A 1 26 ? -0.443 0.074 -7.736 1.00 0.00 26 ALA A N 8
ATOM 8303 C CA . ALA A 1 26 ? 0.457 0.583 -8.810 1.00 0.00 26 ALA A CA 8
ATOM 8304 C C . ALA A 1 26 ? 0.820 2.054 -8.556 1.00 0.00 26 ALA A C 8
ATOM 8305 O O . ALA A 1 26 ? 1.275 2.751 -9.441 1.00 0.00 26 ALA A O 8
ATOM 8312 N N . ALA A 1 27 ? 0.638 2.524 -7.355 1.00 0.00 27 ALA A N 8
ATOM 8313 C CA . ALA A 1 27 ? 0.983 3.931 -7.027 1.00 0.00 27 ALA A CA 8
ATOM 8314 C C . ALA A 1 27 ? 1.623 3.931 -5.645 1.00 0.00 27 ALA A C 8
ATOM 8315 O O . ALA A 1 27 ? 2.796 4.207 -5.490 1.00 0.00 27 ALA A O 8
ATOM 8322 N N . LEU A 1 28 ? 0.866 3.584 -4.640 1.00 0.00 28 LEU A N 8
ATOM 8323 C CA . LEU A 1 28 ? 1.437 3.522 -3.272 1.00 0.00 28 LEU A CA 8
ATOM 8324 C C . LEU A 1 28 ? 2.647 2.595 -3.306 1.00 0.00 28 LEU A C 8
ATOM 8325 O O . LEU A 1 28 ? 3.752 2.983 -2.985 1.00 0.00 28 LEU A O 8
ATOM 8341 N N . LYS A 1 29 ? 2.446 1.369 -3.711 1.00 0.00 29 LYS A N 8
ATOM 8342 C CA . LYS A 1 29 ? 3.586 0.420 -3.787 1.00 0.00 29 LYS A CA 8
ATOM 8343 C C . LYS A 1 29 ? 4.524 0.871 -4.915 1.00 0.00 29 LYS A C 8
ATOM 8344 O O . LYS A 1 29 ? 5.676 0.497 -4.956 1.00 0.00 29 LYS A O 8
ATOM 8363 N N . LYS A 1 30 ? 4.045 1.683 -5.829 1.00 0.00 30 LYS A N 8
ATOM 8364 C CA . LYS A 1 30 ? 4.922 2.147 -6.942 1.00 0.00 30 LYS A CA 8
ATOM 8365 C C . LYS A 1 30 ? 5.794 3.292 -6.442 1.00 0.00 30 LYS A C 8
ATOM 8366 O O . LYS A 1 30 ? 6.770 3.666 -7.063 1.00 0.00 30 LYS A O 8
ATOM 8385 N N . ALA A 1 31 ? 5.465 3.833 -5.304 1.00 0.00 31 ALA A N 8
ATOM 8386 C CA . ALA A 1 31 ? 6.285 4.929 -4.738 1.00 0.00 31 ALA A CA 8
ATOM 8387 C C . ALA A 1 31 ? 7.302 4.294 -3.799 1.00 0.00 31 ALA A C 8
ATOM 8388 O O . ALA A 1 31 ? 8.301 4.885 -3.443 1.00 0.00 31 ALA A O 8
ATOM 8395 N N . LEU A 1 32 ? 7.046 3.075 -3.403 1.00 0.00 32 LEU A N 8
ATOM 8396 C CA . LEU A 1 32 ? 7.977 2.367 -2.497 1.00 0.00 32 LEU A CA 8
ATOM 8397 C C . LEU A 1 32 ? 9.266 2.069 -3.211 1.00 0.00 32 LEU A C 8
ATOM 8398 O O . LEU A 1 32 ? 10.223 1.627 -2.608 1.00 0.00 32 LEU A O 8
ATOM 8414 N N . ALA A 1 33 ? 9.332 2.335 -4.481 1.00 0.00 33 ALA A N 8
ATOM 8415 C CA . ALA A 1 33 ? 10.605 2.095 -5.192 1.00 0.00 33 ALA A CA 8
ATOM 8416 C C . ALA A 1 33 ? 11.738 2.681 -4.341 1.00 0.00 33 ALA A C 8
ATOM 8417 O O . ALA A 1 33 ? 12.889 2.324 -4.491 1.00 0.00 33 ALA A O 8
ATOM 8424 N N . ALA A 1 34 ? 11.408 3.584 -3.434 1.00 0.00 34 ALA A N 8
ATOM 8425 C CA . ALA A 1 34 ? 12.450 4.197 -2.561 1.00 0.00 34 ALA A CA 8
ATOM 8426 C C . ALA A 1 34 ? 13.687 4.485 -3.398 1.00 0.00 34 ALA A C 8
ATOM 8427 O O . ALA A 1 34 ? 14.798 4.509 -2.906 1.00 0.00 34 ALA A O 8
ATOM 8434 N N . GLY A 1 35 ? 13.495 4.696 -4.665 1.00 0.00 35 GLY A N 8
ATOM 8435 C CA . GLY A 1 35 ? 14.656 4.973 -5.560 1.00 0.00 35 GLY A CA 8
ATOM 8436 C C . GLY A 1 35 ? 15.283 3.646 -6.004 1.00 0.00 35 GLY A C 8
ATOM 8437 O O . GLY A 1 35 ? 15.583 3.449 -7.166 1.00 0.00 35 GLY A O 8
ATOM 8441 N N . GLY A 1 36 ? 15.470 2.729 -5.090 1.00 0.00 36 GLY A N 8
ATOM 8442 C CA . GLY A 1 36 ? 16.062 1.410 -5.457 1.00 0.00 36 GLY A CA 8
ATOM 8443 C C . GLY A 1 36 ? 14.933 0.391 -5.582 1.00 0.00 36 GLY A C 8
ATOM 8444 O O . GLY A 1 36 ? 14.726 -0.197 -6.626 1.00 0.00 36 GLY A O 8
ATOM 8448 N N . TYR A 1 37 ? 14.183 0.199 -4.528 1.00 0.00 37 TYR A N 8
ATOM 8449 C CA . TYR A 1 37 ? 13.040 -0.756 -4.580 1.00 0.00 37 TYR A CA 8
ATOM 8450 C C . TYR A 1 37 ? 12.310 -0.558 -5.902 1.00 0.00 37 TYR A C 8
ATOM 8451 O O . TYR A 1 37 ? 12.364 0.507 -6.484 1.00 0.00 37 TYR A O 8
ATOM 8469 N N . ASP A 1 38 ? 11.614 -1.545 -6.390 1.00 0.00 38 ASP A N 8
ATOM 8470 C CA . ASP A 1 38 ? 10.892 -1.329 -7.658 1.00 0.00 38 ASP A CA 8
ATOM 8471 C C . ASP A 1 38 ? 9.665 -2.227 -7.703 1.00 0.00 38 ASP A C 8
ATOM 8472 O O . ASP A 1 38 ? 9.165 -2.518 -8.769 1.00 0.00 38 ASP A O 8
ATOM 8481 N N . VAL A 1 39 ? 9.192 -2.708 -6.561 1.00 0.00 39 VAL A N 8
ATOM 8482 C CA . VAL A 1 39 ? 8.012 -3.609 -6.572 1.00 0.00 39 VAL A CA 8
ATOM 8483 C C . VAL A 1 39 ? 8.244 -4.627 -7.673 1.00 0.00 39 VAL A C 8
ATOM 8484 O O . VAL A 1 39 ? 7.333 -5.190 -8.245 1.00 0.00 39 VAL A O 8
ATOM 8497 N N . GLU A 1 40 ? 9.495 -4.860 -7.951 1.00 0.00 40 GLU A N 8
ATOM 8498 C CA . GLU A 1 40 ? 9.886 -5.827 -8.985 1.00 0.00 40 GLU A CA 8
ATOM 8499 C C . GLU A 1 40 ? 10.974 -6.694 -8.376 1.00 0.00 40 GLU A C 8
ATOM 8500 O O . GLU A 1 40 ? 10.722 -7.776 -7.886 1.00 0.00 40 GLU A O 8
ATOM 8512 N N . LYS A 1 41 ? 12.176 -6.194 -8.335 1.00 0.00 41 LYS A N 8
ATOM 8513 C CA . LYS A 1 41 ? 13.255 -6.963 -7.678 1.00 0.00 41 LYS A CA 8
ATOM 8514 C C . LYS A 1 41 ? 13.010 -6.851 -6.171 1.00 0.00 41 LYS A C 8
ATOM 8515 O O . LYS A 1 41 ? 13.633 -7.523 -5.372 1.00 0.00 41 LYS A O 8
ATOM 8534 N N . ASN A 1 42 ? 12.074 -6.008 -5.785 1.00 0.00 42 ASN A N 8
ATOM 8535 C CA . ASN A 1 42 ? 11.738 -5.841 -4.358 1.00 0.00 42 ASN A CA 8
ATOM 8536 C C . ASN A 1 42 ? 10.222 -5.995 -4.238 1.00 0.00 42 ASN A C 8
ATOM 8537 O O . ASN A 1 42 ? 9.620 -5.599 -3.264 1.00 0.00 42 ASN A O 8
ATOM 8548 N N . ASN A 1 43 ? 9.603 -6.577 -5.239 1.00 0.00 43 ASN A N 8
ATOM 8549 C CA . ASN A 1 43 ? 8.130 -6.774 -5.196 1.00 0.00 43 ASN A CA 8
ATOM 8550 C C . ASN A 1 43 ? 7.819 -7.802 -4.113 1.00 0.00 43 ASN A C 8
ATOM 8551 O O . ASN A 1 43 ? 6.696 -7.944 -3.674 1.00 0.00 43 ASN A O 8
ATOM 8562 N N . SER A 1 44 ? 8.814 -8.523 -3.683 1.00 0.00 44 SER A N 8
ATOM 8563 C CA . SER A 1 44 ? 8.584 -9.539 -2.634 1.00 0.00 44 SER A CA 8
ATOM 8564 C C . SER A 1 44 ? 8.448 -8.841 -1.287 1.00 0.00 44 SER A C 8
ATOM 8565 O O . SER A 1 44 ? 7.954 -9.412 -0.336 1.00 0.00 44 SER A O 8
ATOM 8573 N N . ARG A 1 45 ? 8.845 -7.599 -1.194 1.00 0.00 45 ARG A N 8
ATOM 8574 C CA . ARG A 1 45 ? 8.677 -6.898 0.106 1.00 0.00 45 ARG A CA 8
ATOM 8575 C C . ARG A 1 45 ? 7.724 -5.719 -0.099 1.00 0.00 45 ARG A C 8
ATOM 8576 O O . ARG A 1 45 ? 7.350 -5.036 0.834 1.00 0.00 45 ARG A O 8
ATOM 8597 N N . ILE A 1 46 ? 7.317 -5.493 -1.316 1.00 0.00 46 ILE A N 8
ATOM 8598 C CA . ILE A 1 46 ? 6.380 -4.388 -1.602 1.00 0.00 46 ILE A CA 8
ATOM 8599 C C . ILE A 1 46 ? 4.972 -4.943 -1.618 1.00 0.00 46 ILE A C 8
ATOM 8600 O O . ILE A 1 46 ? 4.063 -4.381 -1.040 1.00 0.00 46 ILE A O 8
ATOM 8616 N N . LYS A 1 47 ? 4.785 -6.066 -2.240 1.00 0.00 47 LYS A N 8
ATOM 8617 C CA . LYS A 1 47 ? 3.437 -6.668 -2.247 1.00 0.00 47 LYS A CA 8
ATOM 8618 C C . LYS A 1 47 ? 3.266 -7.466 -0.955 1.00 0.00 47 LYS A C 8
ATOM 8619 O O . LYS A 1 47 ? 2.285 -8.153 -0.747 1.00 0.00 47 LYS A O 8
ATOM 8638 N N . LEU A 1 48 ? 4.220 -7.341 -0.074 1.00 0.00 48 LEU A N 8
ATOM 8639 C CA . LEU A 1 48 ? 4.165 -8.029 1.232 1.00 0.00 48 LEU A CA 8
ATOM 8640 C C . LEU A 1 48 ? 4.054 -6.918 2.270 1.00 0.00 48 LEU A C 8
ATOM 8641 O O . LEU A 1 48 ? 3.215 -6.943 3.148 1.00 0.00 48 LEU A O 8
ATOM 8657 N N . GLY A 1 49 ? 4.877 -5.913 2.130 1.00 0.00 49 GLY A N 8
ATOM 8658 C CA . GLY A 1 49 ? 4.804 -4.761 3.054 1.00 0.00 49 GLY A CA 8
ATOM 8659 C C . GLY A 1 49 ? 3.529 -3.992 2.721 1.00 0.00 49 GLY A C 8
ATOM 8660 O O . GLY A 1 49 ? 3.045 -3.211 3.509 1.00 0.00 49 GLY A O 8
ATOM 8664 N N . LEU A 1 50 ? 2.970 -4.230 1.552 1.00 0.00 50 LEU A N 8
ATOM 8665 C CA . LEU A 1 50 ? 1.707 -3.536 1.173 1.00 0.00 50 LEU A CA 8
ATOM 8666 C C . LEU A 1 50 ? 0.536 -4.436 1.526 1.00 0.00 50 LEU A C 8
ATOM 8667 O O . LEU A 1 50 ? -0.379 -4.039 2.220 1.00 0.00 50 LEU A O 8
ATOM 8683 N N . LYS A 1 51 ? 0.572 -5.668 1.085 1.00 0.00 51 LYS A N 8
ATOM 8684 C CA . LYS A 1 51 ? -0.519 -6.603 1.449 1.00 0.00 51 LYS A CA 8
ATOM 8685 C C . LYS A 1 51 ? -0.694 -6.458 2.957 1.00 0.00 51 LYS A C 8
ATOM 8686 O O . LYS A 1 51 ? -1.760 -6.647 3.507 1.00 0.00 51 LYS A O 8
ATOM 8705 N N . SER A 1 52 ? 0.374 -6.082 3.612 1.00 0.00 52 SER A N 8
ATOM 8706 C CA . SER A 1 52 ? 0.331 -5.864 5.070 1.00 0.00 52 SER A CA 8
ATOM 8707 C C . SER A 1 52 ? 0.172 -4.374 5.350 1.00 0.00 52 SER A C 8
ATOM 8708 O O . SER A 1 52 ? -0.376 -4.021 6.353 1.00 0.00 52 SER A O 8
ATOM 8716 N N . LEU A 1 53 ? 0.609 -3.472 4.493 1.00 0.00 53 LEU A N 8
ATOM 8717 C CA . LEU A 1 53 ? 0.380 -2.040 4.843 1.00 0.00 53 LEU A CA 8
ATOM 8718 C C . LEU A 1 53 ? -1.125 -1.785 4.764 1.00 0.00 53 LEU A C 8
ATOM 8719 O O . LEU A 1 53 ? -1.778 -1.565 5.764 1.00 0.00 53 LEU A O 8
ATOM 8735 N N . VAL A 1 54 ? -1.688 -1.838 3.587 1.00 0.00 54 VAL A N 8
ATOM 8736 C CA . VAL A 1 54 ? -3.157 -1.637 3.455 1.00 0.00 54 VAL A CA 8
ATOM 8737 C C . VAL A 1 54 ? -3.901 -2.518 4.472 1.00 0.00 54 VAL A C 8
ATOM 8738 O O . VAL A 1 54 ? -4.760 -2.056 5.197 1.00 0.00 54 VAL A O 8
ATOM 8751 N N . SER A 1 55 ? -3.603 -3.793 4.495 1.00 0.00 55 SER A N 8
ATOM 8752 C CA . SER A 1 55 ? -4.319 -4.724 5.427 1.00 0.00 55 SER A CA 8
ATOM 8753 C C . SER A 1 55 ? -3.795 -4.609 6.868 1.00 0.00 55 SER A C 8
ATOM 8754 O O . SER A 1 55 ? -4.386 -5.147 7.784 1.00 0.00 55 SER A O 8
ATOM 8762 N N . LYS A 1 56 ? -2.717 -3.908 7.095 1.00 0.00 56 LYS A N 8
ATOM 8763 C CA . LYS A 1 56 ? -2.218 -3.774 8.501 1.00 0.00 56 LYS A CA 8
ATOM 8764 C C . LYS A 1 56 ? -3.264 -3.020 9.299 1.00 0.00 56 LYS A C 8
ATOM 8765 O O . LYS A 1 56 ? -3.242 -2.984 10.513 1.00 0.00 56 LYS A O 8
ATOM 8784 N N . GLY A 1 57 ? -4.173 -2.400 8.612 1.00 0.00 57 GLY A N 8
ATOM 8785 C CA . GLY A 1 57 ? -5.227 -1.620 9.307 1.00 0.00 57 GLY A CA 8
ATOM 8786 C C . GLY A 1 57 ? -4.937 -0.129 9.138 1.00 0.00 57 GLY A C 8
ATOM 8787 O O . GLY A 1 57 ? -5.760 0.705 9.440 1.00 0.00 57 GLY A O 8
ATOM 8791 N N . THR A 1 58 ? -3.773 0.212 8.643 1.00 0.00 58 THR A N 8
ATOM 8792 C CA . THR A 1 58 ? -3.438 1.651 8.431 1.00 0.00 58 THR A CA 8
ATOM 8793 C C . THR A 1 58 ? -4.258 2.149 7.244 1.00 0.00 58 THR A C 8
ATOM 8794 O O . THR A 1 58 ? -5.017 3.092 7.339 1.00 0.00 58 THR A O 8
ATOM 8805 N N . LEU A 1 59 ? -4.100 1.504 6.125 1.00 0.00 59 LEU A N 8
ATOM 8806 C CA . LEU A 1 59 ? -4.843 1.882 4.906 1.00 0.00 59 LEU A CA 8
ATOM 8807 C C . LEU A 1 59 ? -5.798 0.741 4.561 1.00 0.00 59 LEU A C 8
ATOM 8808 O O . LEU A 1 59 ? -5.616 0.028 3.593 1.00 0.00 59 LEU A O 8
ATOM 8824 N N . VAL A 1 60 ? -6.808 0.554 5.370 1.00 0.00 60 VAL A N 8
ATOM 8825 C CA . VAL A 1 60 ? -7.772 -0.550 5.126 1.00 0.00 60 VAL A CA 8
ATOM 8826 C C . VAL A 1 60 ? -8.477 -0.343 3.799 1.00 0.00 60 VAL A C 8
ATOM 8827 O O . VAL A 1 60 ? -9.217 0.602 3.604 1.00 0.00 60 VAL A O 8
ATOM 8840 N N . GLN A 1 61 ? -8.258 -1.235 2.896 1.00 0.00 61 GLN A N 8
ATOM 8841 C CA . GLN A 1 61 ? -8.908 -1.136 1.569 1.00 0.00 61 GLN A CA 8
ATOM 8842 C C . GLN A 1 61 ? -10.155 -2.015 1.549 1.00 0.00 61 GLN A C 8
ATOM 8843 O O . GLN A 1 61 ? -10.794 -2.197 2.561 1.00 0.00 61 GLN A O 8
ATOM 8857 N N . THR A 1 62 ? -10.489 -2.536 0.390 1.00 0.00 62 THR A N 8
ATOM 8858 C CA . THR A 1 62 ? -11.695 -3.410 0.205 1.00 0.00 62 THR A CA 8
ATOM 8859 C C . THR A 1 62 ? -12.751 -2.635 -0.575 1.00 0.00 62 THR A C 8
ATOM 8860 O O . THR A 1 62 ? -13.913 -2.990 -0.589 1.00 0.00 62 THR A O 8
ATOM 8871 N N . LYS A 1 63 ? -12.342 -1.584 -1.231 1.00 0.00 63 LYS A N 8
ATOM 8872 C CA . LYS A 1 63 ? -13.304 -0.761 -2.035 1.00 0.00 63 LYS A CA 8
ATOM 8873 C C . LYS A 1 63 ? -14.670 -0.711 -1.340 1.00 0.00 63 LYS A C 8
ATOM 8874 O O . LYS A 1 63 ? -15.698 -0.644 -1.985 1.00 0.00 63 LYS A O 8
ATOM 8893 N N . GLY A 1 64 ? -14.695 -0.742 -0.035 1.00 0.00 64 GLY A N 8
ATOM 8894 C CA . GLY A 1 64 ? -16.000 -0.696 0.685 1.00 0.00 64 GLY A CA 8
ATOM 8895 C C . GLY A 1 64 ? -16.611 -2.098 0.731 1.00 0.00 64 GLY A C 8
ATOM 8896 O O . GLY A 1 64 ? -16.656 -2.731 1.767 1.00 0.00 64 GLY A O 8
ATOM 8900 N N . THR A 1 65 ? -17.083 -2.589 -0.382 1.00 0.00 65 THR A N 8
ATOM 8901 C CA . THR A 1 65 ? -17.690 -3.949 -0.398 1.00 0.00 65 THR A CA 8
ATOM 8902 C C . THR A 1 65 ? -16.648 -4.974 0.056 1.00 0.00 65 THR A C 8
ATOM 8903 O O . THR A 1 65 ? -15.504 -4.645 0.298 1.00 0.00 65 THR A O 8
ATOM 8914 N N . GLY A 1 66 ? -17.034 -6.215 0.177 1.00 0.00 66 GLY A N 8
ATOM 8915 C CA . GLY A 1 66 ? -16.063 -7.257 0.618 1.00 0.00 66 GLY A CA 8
ATOM 8916 C C . GLY A 1 66 ? -15.358 -7.853 -0.602 1.00 0.00 66 GLY A C 8
ATOM 8917 O O . GLY A 1 66 ? -15.372 -9.049 -0.815 1.00 0.00 66 GLY A O 8
ATOM 8921 N N . ALA A 1 67 ? -14.740 -7.031 -1.405 1.00 0.00 67 ALA A N 8
ATOM 8922 C CA . ALA A 1 67 ? -14.036 -7.554 -2.610 1.00 0.00 67 ALA A CA 8
ATOM 8923 C C . ALA A 1 67 ? -12.524 -7.409 -2.425 1.00 0.00 67 ALA A C 8
ATOM 8924 O O . ALA A 1 67 ? -11.744 -8.078 -3.073 1.00 0.00 67 ALA A O 8
ATOM 8931 N N . SER A 1 68 ? -12.101 -6.539 -1.548 1.00 0.00 68 SER A N 8
ATOM 8932 C CA . SER A 1 68 ? -10.639 -6.356 -1.331 1.00 0.00 68 SER A CA 8
ATOM 8933 C C . SER A 1 68 ? -10.048 -5.560 -2.498 1.00 0.00 68 SER A C 8
ATOM 8934 O O . SER A 1 68 ? -9.841 -6.086 -3.573 1.00 0.00 68 SER A O 8
ATOM 8942 N N . GLY A 1 69 ? -9.771 -4.298 -2.299 1.00 0.00 69 GLY A N 8
ATOM 8943 C CA . GLY A 1 69 ? -9.189 -3.488 -3.407 1.00 0.00 69 GLY A CA 8
ATOM 8944 C C . GLY A 1 69 ? -9.783 -2.073 -3.409 1.00 0.00 69 GLY A C 8
ATOM 8945 O O . GLY A 1 69 ? -10.967 -1.887 -3.230 1.00 0.00 69 GLY A O 8
ATOM 8949 N N . SER A 1 70 ? -8.945 -1.088 -3.624 1.00 0.00 70 SER A N 8
ATOM 8950 C CA . SER A 1 70 ? -9.389 0.347 -3.668 1.00 0.00 70 SER A CA 8
ATOM 8951 C C . SER A 1 70 ? -9.194 1.004 -2.297 1.00 0.00 70 SER A C 8
ATOM 8952 O O . SER A 1 70 ? -10.012 1.773 -1.836 1.00 0.00 70 SER A O 8
ATOM 8960 N N . PHE A 1 71 ? -8.106 0.699 -1.652 1.00 0.00 71 PHE A N 8
ATOM 8961 C CA . PHE A 1 71 ? -7.819 1.294 -0.304 1.00 0.00 71 PHE A CA 8
ATOM 8962 C C . PHE A 1 71 ? -8.217 2.761 -0.275 1.00 0.00 71 PHE A C 8
ATOM 8963 O O . PHE A 1 71 ? -7.745 3.563 -1.056 1.00 0.00 71 PHE A O 8
ATOM 8980 N N . ARG A 1 72 ? -9.047 3.123 0.659 1.00 0.00 72 ARG A N 8
ATOM 8981 C CA . ARG A 1 72 ? -9.440 4.547 0.792 1.00 0.00 72 ARG A CA 8
ATOM 8982 C C . ARG A 1 72 ? -8.521 5.129 1.854 1.00 0.00 72 ARG A C 8
ATOM 8983 O O . ARG A 1 72 ? -8.091 6.262 1.782 1.00 0.00 72 ARG A O 8
ATOM 9004 N N . LEU A 1 73 ? -8.212 4.300 2.820 1.00 0.00 73 LEU A N 8
ATOM 9005 C CA . LEU A 1 73 ? -7.295 4.656 3.942 1.00 0.00 73 LEU A CA 8
ATOM 9006 C C . LEU A 1 73 ? -8.074 4.651 5.238 1.00 0.00 73 LEU A C 8
ATOM 9007 O O . LEU A 1 73 ? -8.771 5.591 5.568 1.00 0.00 73 LEU A O 8
ATOM 9023 N N . SER A 1 74 ? -7.949 3.598 5.986 1.00 0.00 74 SER A N 8
ATOM 9024 C CA . SER A 1 74 ? -8.669 3.538 7.267 1.00 0.00 74 SER A CA 8
ATOM 9025 C C . SER A 1 74 ? -7.717 3.104 8.376 1.00 0.00 74 SER A C 8
ATOM 9026 O O . SER A 1 74 ? -6.952 2.182 8.215 1.00 0.00 74 SER A O 8
ATOM 9034 N N . LYS A 1 75 ? -7.760 3.766 9.502 1.00 0.00 75 LYS A N 8
ATOM 9035 C CA . LYS A 1 75 ? -6.855 3.392 10.625 1.00 0.00 75 LYS A CA 8
ATOM 9036 C C . LYS A 1 75 ? -7.653 3.346 11.930 1.00 0.00 75 LYS A C 8
ATOM 9037 O O . LYS A 1 75 ? -7.034 3.255 12.977 1.00 0.00 75 LYS A O 8
ATOM 9057 N N . MET A 1 1 ? 8.159 -7.029 14.992 1.00 0.00 1 MET A N 9
ATOM 9058 C CA . MET A 1 1 ? 6.920 -6.361 14.503 1.00 0.00 1 MET A CA 9
ATOM 9059 C C . MET A 1 1 ? 7.283 -5.026 13.850 1.00 0.00 1 MET A C 9
ATOM 9060 O O . MET A 1 1 ? 8.092 -4.275 14.358 1.00 0.00 1 MET A O 9
ATOM 9076 N N . ALA A 1 2 ? 6.690 -4.725 12.727 1.00 0.00 2 ALA A N 9
ATOM 9077 C CA . ALA A 1 2 ? 7.001 -3.438 12.043 1.00 0.00 2 ALA A CA 9
ATOM 9078 C C . ALA A 1 2 ? 8.429 -3.480 11.496 1.00 0.00 2 ALA A C 9
ATOM 9079 O O . ALA A 1 2 ? 9.389 -3.473 12.241 1.00 0.00 2 ALA A O 9
ATOM 9086 N N . GLY A 1 3 ? 8.578 -3.521 10.201 1.00 0.00 3 GLY A N 9
ATOM 9087 C CA . GLY A 1 3 ? 9.945 -3.560 9.610 1.00 0.00 3 GLY A CA 9
ATOM 9088 C C . GLY A 1 3 ? 10.572 -2.167 9.693 1.00 0.00 3 GLY A C 9
ATOM 9089 O O . GLY A 1 3 ? 9.958 -1.239 10.181 1.00 0.00 3 GLY A O 9
ATOM 9093 N N . PRO A 1 4 ? 11.780 -2.066 9.209 1.00 0.00 4 PRO A N 9
ATOM 9094 C CA . PRO A 1 4 ? 12.457 -0.752 9.250 1.00 0.00 4 PRO A CA 9
ATOM 9095 C C . PRO A 1 4 ? 12.095 0.070 8.013 1.00 0.00 4 PRO A C 9
ATOM 9096 O O . PRO A 1 4 ? 12.514 1.200 7.860 1.00 0.00 4 PRO A O 9
ATOM 9107 N N . SER A 1 5 ? 11.307 -0.484 7.138 1.00 0.00 5 SER A N 9
ATOM 9108 C CA . SER A 1 5 ? 10.901 0.265 5.922 1.00 0.00 5 SER A CA 9
ATOM 9109 C C . SER A 1 5 ? 9.479 -0.137 5.552 1.00 0.00 5 SER A C 9
ATOM 9110 O O . SER A 1 5 ? 8.552 0.604 5.758 1.00 0.00 5 SER A O 9
ATOM 9118 N N . VAL A 1 6 ? 9.296 -1.307 5.017 1.00 0.00 6 VAL A N 9
ATOM 9119 C CA . VAL A 1 6 ? 7.925 -1.749 4.655 1.00 0.00 6 VAL A CA 9
ATOM 9120 C C . VAL A 1 6 ? 7.029 -1.533 5.870 1.00 0.00 6 VAL A C 9
ATOM 9121 O O . VAL A 1 6 ? 6.970 -2.333 6.778 1.00 0.00 6 VAL A O 9
ATOM 9134 N N . THR A 1 7 ? 6.373 -0.419 5.856 1.00 0.00 7 THR A N 9
ATOM 9135 C CA . THR A 1 7 ? 5.467 0.030 6.949 1.00 0.00 7 THR A CA 9
ATOM 9136 C C . THR A 1 7 ? 5.640 1.541 6.979 1.00 0.00 7 THR A C 9
ATOM 9137 O O . THR A 1 7 ? 4.724 2.297 6.722 1.00 0.00 7 THR A O 9
ATOM 9148 N N . GLU A 1 8 ? 6.850 1.979 7.210 1.00 0.00 8 GLU A N 9
ATOM 9149 C CA . GLU A 1 8 ? 7.142 3.434 7.165 1.00 0.00 8 GLU A CA 9
ATOM 9150 C C . GLU A 1 8 ? 7.249 3.832 5.683 1.00 0.00 8 GLU A C 9
ATOM 9151 O O . GLU A 1 8 ? 7.338 4.993 5.338 1.00 0.00 8 GLU A O 9
ATOM 9163 N N . LEU A 1 9 ? 7.240 2.849 4.809 1.00 0.00 9 LEU A N 9
ATOM 9164 C CA . LEU A 1 9 ? 7.339 3.108 3.345 1.00 0.00 9 LEU A CA 9
ATOM 9165 C C . LEU A 1 9 ? 5.936 3.175 2.745 1.00 0.00 9 LEU A C 9
ATOM 9166 O O . LEU A 1 9 ? 5.587 4.122 2.070 1.00 0.00 9 LEU A O 9
ATOM 9182 N N . ILE A 1 10 ? 5.119 2.177 2.979 1.00 0.00 10 ILE A N 9
ATOM 9183 C CA . ILE A 1 10 ? 3.752 2.216 2.409 1.00 0.00 10 ILE A CA 9
ATOM 9184 C C . ILE A 1 10 ? 3.014 3.383 3.051 1.00 0.00 10 ILE A C 9
ATOM 9185 O O . ILE A 1 10 ? 2.536 4.284 2.390 1.00 0.00 10 ILE A O 9
ATOM 9201 N N . THR A 1 11 ? 2.925 3.360 4.351 1.00 0.00 11 THR A N 9
ATOM 9202 C CA . THR A 1 11 ? 2.228 4.446 5.080 1.00 0.00 11 THR A CA 9
ATOM 9203 C C . THR A 1 11 ? 2.648 5.801 4.504 1.00 0.00 11 THR A C 9
ATOM 9204 O O . THR A 1 11 ? 1.902 6.759 4.538 1.00 0.00 11 THR A O 9
ATOM 9215 N N . LYS A 1 12 ? 3.834 5.890 3.965 1.00 0.00 12 LYS A N 9
ATOM 9216 C CA . LYS A 1 12 ? 4.283 7.184 3.380 1.00 0.00 12 LYS A CA 9
ATOM 9217 C C . LYS A 1 12 ? 3.371 7.528 2.202 1.00 0.00 12 LYS A C 9
ATOM 9218 O O . LYS A 1 12 ? 2.747 8.570 2.170 1.00 0.00 12 LYS A O 9
ATOM 9237 N N . ALA A 1 13 ? 3.277 6.649 1.242 1.00 0.00 13 ALA A N 9
ATOM 9238 C CA . ALA A 1 13 ? 2.390 6.912 0.073 1.00 0.00 13 ALA A CA 9
ATOM 9239 C C . ALA A 1 13 ? 0.931 6.876 0.534 1.00 0.00 13 ALA A C 9
ATOM 9240 O O . ALA A 1 13 ? 0.026 7.203 -0.208 1.00 0.00 13 ALA A O 9
ATOM 9247 N N . VAL A 1 14 ? 0.699 6.472 1.755 1.00 0.00 14 VAL A N 9
ATOM 9248 C CA . VAL A 1 14 ? -0.695 6.404 2.272 1.00 0.00 14 VAL A CA 9
ATOM 9249 C C . VAL A 1 14 ? -1.477 7.646 1.827 1.00 0.00 14 VAL A C 9
ATOM 9250 O O . VAL A 1 14 ? -2.624 7.562 1.437 1.00 0.00 14 VAL A O 9
ATOM 9263 N N . SER A 1 15 ? -0.863 8.797 1.883 1.00 0.00 15 SER A N 9
ATOM 9264 C CA . SER A 1 15 ? -1.571 10.040 1.464 1.00 0.00 15 SER A CA 9
ATOM 9265 C C . SER A 1 15 ? -0.861 10.650 0.253 1.00 0.00 15 SER A C 9
ATOM 9266 O O . SER A 1 15 ? -1.490 11.151 -0.657 1.00 0.00 15 SER A O 9
ATOM 9274 N N . ALA A 1 16 ? 0.443 10.611 0.235 1.00 0.00 16 ALA A N 9
ATOM 9275 C CA . ALA A 1 16 ? 1.188 11.189 -0.919 1.00 0.00 16 ALA A CA 9
ATOM 9276 C C . ALA A 1 16 ? 0.514 10.759 -2.223 1.00 0.00 16 ALA A C 9
ATOM 9277 O O . ALA A 1 16 ? 0.540 11.466 -3.211 1.00 0.00 16 ALA A O 9
ATOM 9284 N N . SER A 1 17 ? -0.091 9.603 -2.233 1.00 0.00 17 SER A N 9
ATOM 9285 C CA . SER A 1 17 ? -0.769 9.126 -3.471 1.00 0.00 17 SER A CA 9
ATOM 9286 C C . SER A 1 17 ? -2.260 8.932 -3.189 1.00 0.00 17 SER A C 9
ATOM 9287 O O . SER A 1 17 ? -2.804 7.863 -3.382 1.00 0.00 17 SER A O 9
ATOM 9295 N N . LYS A 1 18 ? -2.925 9.958 -2.733 1.00 0.00 18 LYS A N 9
ATOM 9296 C CA . LYS A 1 18 ? -4.380 9.832 -2.438 1.00 0.00 18 LYS A CA 9
ATOM 9297 C C . LYS A 1 18 ? -5.169 9.834 -3.748 1.00 0.00 18 LYS A C 9
ATOM 9298 O O . LYS A 1 18 ? -5.713 10.842 -4.155 1.00 0.00 18 LYS A O 9
ATOM 9317 N N . GLU A 1 19 ? -5.237 8.713 -4.412 1.00 0.00 19 GLU A N 9
ATOM 9318 C CA . GLU A 1 19 ? -5.993 8.652 -5.695 1.00 0.00 19 GLU A CA 9
ATOM 9319 C C . GLU A 1 19 ? -7.477 8.905 -5.423 1.00 0.00 19 GLU A C 9
ATOM 9320 O O . GLU A 1 19 ? -7.880 9.146 -4.302 1.00 0.00 19 GLU A O 9
ATOM 9332 N N . ARG A 1 20 ? -8.295 8.850 -6.439 1.00 0.00 20 ARG A N 9
ATOM 9333 C CA . ARG A 1 20 ? -9.752 9.085 -6.235 1.00 0.00 20 ARG A CA 9
ATOM 9334 C C . ARG A 1 20 ? -10.410 7.803 -5.717 1.00 0.00 20 ARG A C 9
ATOM 9335 O O . ARG A 1 20 ? -11.615 7.722 -5.587 1.00 0.00 20 ARG A O 9
ATOM 9356 N N . LYS A 1 21 ? -9.627 6.801 -5.421 1.00 0.00 21 LYS A N 9
ATOM 9357 C CA . LYS A 1 21 ? -10.208 5.527 -4.912 1.00 0.00 21 LYS A CA 9
ATOM 9358 C C . LYS A 1 21 ? -9.087 4.505 -4.703 1.00 0.00 21 LYS A C 9
ATOM 9359 O O . LYS A 1 21 ? -9.108 3.729 -3.769 1.00 0.00 21 LYS A O 9
ATOM 9378 N N . GLY A 1 22 ? -8.107 4.499 -5.566 1.00 0.00 22 GLY A N 9
ATOM 9379 C CA . GLY A 1 22 ? -6.986 3.528 -5.415 1.00 0.00 22 GLY A CA 9
ATOM 9380 C C . GLY A 1 22 ? -7.283 2.278 -6.243 1.00 0.00 22 GLY A C 9
ATOM 9381 O O . GLY A 1 22 ? -8.283 2.201 -6.928 1.00 0.00 22 GLY A O 9
ATOM 9385 N N . LEU A 1 23 ? -6.424 1.298 -6.190 1.00 0.00 23 LEU A N 9
ATOM 9386 C CA . LEU A 1 23 ? -6.669 0.061 -6.980 1.00 0.00 23 LEU A CA 9
ATOM 9387 C C . LEU A 1 23 ? -6.337 -1.165 -6.127 1.00 0.00 23 LEU A C 9
ATOM 9388 O O . LEU A 1 23 ? -6.192 -1.074 -4.924 1.00 0.00 23 LEU A O 9
ATOM 9404 N N . SER A 1 24 ? -6.235 -2.314 -6.734 1.00 0.00 24 SER A N 9
ATOM 9405 C CA . SER A 1 24 ? -5.935 -3.546 -5.952 1.00 0.00 24 SER A CA 9
ATOM 9406 C C . SER A 1 24 ? -4.433 -3.651 -5.669 1.00 0.00 24 SER A C 9
ATOM 9407 O O . SER A 1 24 ? -3.721 -4.386 -6.323 1.00 0.00 24 SER A O 9
ATOM 9415 N N . LEU A 1 25 ? -3.949 -2.944 -4.682 1.00 0.00 25 LEU A N 9
ATOM 9416 C CA . LEU A 1 25 ? -2.500 -3.037 -4.347 1.00 0.00 25 LEU A CA 9
ATOM 9417 C C . LEU A 1 25 ? -1.663 -2.747 -5.588 1.00 0.00 25 LEU A C 9
ATOM 9418 O O . LEU A 1 25 ? -0.898 -3.577 -6.036 1.00 0.00 25 LEU A O 9
ATOM 9434 N N . ALA A 1 26 ? -1.787 -1.576 -6.138 1.00 0.00 26 ALA A N 9
ATOM 9435 C CA . ALA A 1 26 ? -0.970 -1.238 -7.338 1.00 0.00 26 ALA A CA 9
ATOM 9436 C C . ALA A 1 26 ? -0.930 0.278 -7.543 1.00 0.00 26 ALA A C 9
ATOM 9437 O O . ALA A 1 26 ? -0.605 0.764 -8.608 1.00 0.00 26 ALA A O 9
ATOM 9444 N N . ALA A 1 27 ? -1.229 1.026 -6.523 1.00 0.00 27 ALA A N 9
ATOM 9445 C CA . ALA A 1 27 ? -1.183 2.508 -6.632 1.00 0.00 27 ALA A CA 9
ATOM 9446 C C . ALA A 1 27 ? -0.407 3.014 -5.429 1.00 0.00 27 ALA A C 9
ATOM 9447 O O . ALA A 1 27 ? 0.562 3.736 -5.546 1.00 0.00 27 ALA A O 9
ATOM 9454 N N . LEU A 1 28 ? -0.823 2.605 -4.269 1.00 0.00 28 LEU A N 9
ATOM 9455 C CA . LEU A 1 28 ? -0.112 3.011 -3.033 1.00 0.00 28 LEU A CA 9
ATOM 9456 C C . LEU A 1 28 ? 1.338 2.559 -3.138 1.00 0.00 28 LEU A C 9
ATOM 9457 O O . LEU A 1 28 ? 2.250 3.355 -3.189 1.00 0.00 28 LEU A O 9
ATOM 9473 N N . LYS A 1 29 ? 1.543 1.271 -3.124 1.00 0.00 29 LYS A N 9
ATOM 9474 C CA . LYS A 1 29 ? 2.926 0.736 -3.175 1.00 0.00 29 LYS A CA 9
ATOM 9475 C C . LYS A 1 29 ? 3.527 1.008 -4.559 1.00 0.00 29 LYS A C 9
ATOM 9476 O O . LYS A 1 29 ? 4.724 1.167 -4.691 1.00 0.00 29 LYS A O 9
ATOM 9495 N N . LYS A 1 30 ? 2.717 1.124 -5.590 1.00 0.00 30 LYS A N 9
ATOM 9496 C CA . LYS A 1 30 ? 3.292 1.449 -6.926 1.00 0.00 30 LYS A CA 9
ATOM 9497 C C . LYS A 1 30 ? 3.810 2.885 -6.848 1.00 0.00 30 LYS A C 9
ATOM 9498 O O . LYS A 1 30 ? 4.674 3.301 -7.595 1.00 0.00 30 LYS A O 9
ATOM 9517 N N . ALA A 1 31 ? 3.278 3.633 -5.919 1.00 0.00 31 ALA A N 9
ATOM 9518 C CA . ALA A 1 31 ? 3.704 5.040 -5.727 1.00 0.00 31 ALA A CA 9
ATOM 9519 C C . ALA A 1 31 ? 4.595 5.115 -4.497 1.00 0.00 31 ALA A C 9
ATOM 9520 O O . ALA A 1 31 ? 5.224 6.121 -4.233 1.00 0.00 31 ALA A O 9
ATOM 9527 N N . LEU A 1 32 ? 4.648 4.061 -3.732 1.00 0.00 32 LEU A N 9
ATOM 9528 C CA . LEU A 1 32 ? 5.491 4.093 -2.521 1.00 0.00 32 LEU A CA 9
ATOM 9529 C C . LEU A 1 32 ? 6.930 3.881 -2.927 1.00 0.00 32 LEU A C 9
ATOM 9530 O O . LEU A 1 32 ? 7.828 4.111 -2.141 1.00 0.00 32 LEU A O 9
ATOM 9546 N N . ALA A 1 33 ? 7.166 3.505 -4.166 1.00 0.00 33 ALA A N 9
ATOM 9547 C CA . ALA A 1 33 ? 8.570 3.355 -4.645 1.00 0.00 33 ALA A CA 9
ATOM 9548 C C . ALA A 1 33 ? 9.433 4.432 -3.971 1.00 0.00 33 ALA A C 9
ATOM 9549 O O . ALA A 1 33 ? 10.599 4.233 -3.698 1.00 0.00 33 ALA A O 9
ATOM 9556 N N . ALA A 1 34 ? 8.842 5.571 -3.677 1.00 0.00 34 ALA A N 9
ATOM 9557 C CA . ALA A 1 34 ? 9.603 6.661 -3.003 1.00 0.00 34 ALA A CA 9
ATOM 9558 C C . ALA A 1 34 ? 10.947 6.782 -3.692 1.00 0.00 34 ALA A C 9
ATOM 9559 O O . ALA A 1 34 ? 11.942 7.156 -3.102 1.00 0.00 34 ALA A O 9
ATOM 9566 N N . GLY A 1 35 ? 10.975 6.443 -4.942 1.00 0.00 35 GLY A N 9
ATOM 9567 C CA . GLY A 1 35 ? 12.256 6.503 -5.703 1.00 0.00 35 GLY A CA 9
ATOM 9568 C C . GLY A 1 35 ? 13.155 5.362 -5.223 1.00 0.00 35 GLY A C 9
ATOM 9569 O O . GLY A 1 35 ? 14.310 5.554 -4.898 1.00 0.00 35 GLY A O 9
ATOM 9573 N N . GLY A 1 36 ? 12.617 4.176 -5.172 1.00 0.00 36 GLY A N 9
ATOM 9574 C CA . GLY A 1 36 ? 13.403 2.997 -4.709 1.00 0.00 36 GLY A CA 9
ATOM 9575 C C . GLY A 1 36 ? 12.511 1.759 -4.806 1.00 0.00 36 GLY A C 9
ATOM 9576 O O . GLY A 1 36 ? 12.643 0.962 -5.714 1.00 0.00 36 GLY A O 9
ATOM 9580 N N . TYR A 1 37 ? 11.583 1.603 -3.894 1.00 0.00 37 TYR A N 9
ATOM 9581 C CA . TYR A 1 37 ? 10.667 0.429 -3.968 1.00 0.00 37 TYR A CA 9
ATOM 9582 C C . TYR A 1 37 ? 10.180 0.323 -5.405 1.00 0.00 37 TYR A C 9
ATOM 9583 O O . TYR A 1 37 ? 9.829 1.316 -6.006 1.00 0.00 37 TYR A O 9
ATOM 9601 N N . ASP A 1 38 ? 10.147 -0.842 -5.992 1.00 0.00 38 ASP A N 9
ATOM 9602 C CA . ASP A 1 38 ? 9.675 -0.889 -7.381 1.00 0.00 38 ASP A CA 9
ATOM 9603 C C . ASP A 1 38 ? 8.427 -1.737 -7.436 1.00 0.00 38 ASP A C 9
ATOM 9604 O O . ASP A 1 38 ? 7.861 -1.947 -8.491 1.00 0.00 38 ASP A O 9
ATOM 9613 N N . VAL A 1 39 ? 7.981 -2.255 -6.317 1.00 0.00 39 VAL A N 9
ATOM 9614 C CA . VAL A 1 39 ? 6.782 -3.093 -6.383 1.00 0.00 39 VAL A CA 9
ATOM 9615 C C . VAL A 1 39 ? 7.124 -4.201 -7.370 1.00 0.00 39 VAL A C 9
ATOM 9616 O O . VAL A 1 39 ? 6.273 -4.845 -7.949 1.00 0.00 39 VAL A O 9
ATOM 9629 N N . GLU A 1 40 ? 8.409 -4.414 -7.540 1.00 0.00 40 GLU A N 9
ATOM 9630 C CA . GLU A 1 40 ? 8.912 -5.456 -8.449 1.00 0.00 40 GLU A CA 9
ATOM 9631 C C . GLU A 1 40 ? 9.955 -6.254 -7.679 1.00 0.00 40 GLU A C 9
ATOM 9632 O O . GLU A 1 40 ? 9.675 -7.308 -7.143 1.00 0.00 40 GLU A O 9
ATOM 9644 N N . LYS A 1 41 ? 11.136 -5.723 -7.554 1.00 0.00 41 LYS A N 9
ATOM 9645 C CA . LYS A 1 41 ? 12.159 -6.419 -6.739 1.00 0.00 41 LYS A CA 9
ATOM 9646 C C . LYS A 1 41 ? 11.728 -6.240 -5.280 1.00 0.00 41 LYS A C 9
ATOM 9647 O O . LYS A 1 41 ? 12.185 -6.922 -4.384 1.00 0.00 41 LYS A O 9
ATOM 9666 N N . ASN A 1 42 ? 10.808 -5.327 -5.061 1.00 0.00 42 ASN A N 9
ATOM 9667 C CA . ASN A 1 42 ? 10.273 -5.072 -3.702 1.00 0.00 42 ASN A CA 9
ATOM 9668 C C . ASN A 1 42 ? 8.771 -5.375 -3.728 1.00 0.00 42 ASN A C 9
ATOM 9669 O O . ASN A 1 42 ? 8.056 -5.105 -2.783 1.00 0.00 42 ASN A O 9
ATOM 9680 N N . ASN A 1 43 ? 8.286 -5.930 -4.818 1.00 0.00 43 ASN A N 9
ATOM 9681 C CA . ASN A 1 43 ? 6.834 -6.252 -4.916 1.00 0.00 43 ASN A CA 9
ATOM 9682 C C . ASN A 1 43 ? 6.489 -7.258 -3.827 1.00 0.00 43 ASN A C 9
ATOM 9683 O O . ASN A 1 43 ? 5.548 -7.088 -3.083 1.00 0.00 43 ASN A O 9
ATOM 9694 N N . SER A 1 44 ? 7.258 -8.304 -3.725 1.00 0.00 44 SER A N 9
ATOM 9695 C CA . SER A 1 44 ? 6.984 -9.311 -2.676 1.00 0.00 44 SER A CA 9
ATOM 9696 C C . SER A 1 44 ? 7.333 -8.705 -1.327 1.00 0.00 44 SER A C 9
ATOM 9697 O O . SER A 1 44 ? 7.046 -9.272 -0.292 1.00 0.00 44 SER A O 9
ATOM 9705 N N . ARG A 1 45 ? 7.932 -7.542 -1.315 1.00 0.00 45 ARG A N 9
ATOM 9706 C CA . ARG A 1 45 ? 8.255 -6.925 -0.011 1.00 0.00 45 ARG A CA 9
ATOM 9707 C C . ARG A 1 45 ? 7.261 -5.790 0.228 1.00 0.00 45 ARG A C 9
ATOM 9708 O O . ARG A 1 45 ? 7.188 -5.220 1.294 1.00 0.00 45 ARG A O 9
ATOM 9729 N N . ILE A 1 46 ? 6.477 -5.489 -0.767 1.00 0.00 46 ILE A N 9
ATOM 9730 C CA . ILE A 1 46 ? 5.461 -4.421 -0.642 1.00 0.00 46 ILE A CA 9
ATOM 9731 C C . ILE A 1 46 ? 4.116 -5.073 -0.330 1.00 0.00 46 ILE A C 9
ATOM 9732 O O . ILE A 1 46 ? 3.261 -4.485 0.294 1.00 0.00 46 ILE A O 9
ATOM 9748 N N . LYS A 1 47 ? 3.932 -6.291 -0.757 1.00 0.00 47 LYS A N 9
ATOM 9749 C CA . LYS A 1 47 ? 2.652 -6.996 -0.471 1.00 0.00 47 LYS A CA 9
ATOM 9750 C C . LYS A 1 47 ? 2.607 -7.328 1.023 1.00 0.00 47 LYS A C 9
ATOM 9751 O O . LYS A 1 47 ? 1.620 -7.814 1.539 1.00 0.00 47 LYS A O 9
ATOM 9770 N N . LEU A 1 48 ? 3.673 -7.039 1.723 1.00 0.00 48 LEU A N 9
ATOM 9771 C CA . LEU A 1 48 ? 3.718 -7.296 3.185 1.00 0.00 48 LEU A CA 9
ATOM 9772 C C . LEU A 1 48 ? 3.534 -5.954 3.882 1.00 0.00 48 LEU A C 9
ATOM 9773 O O . LEU A 1 48 ? 2.725 -5.806 4.776 1.00 0.00 48 LEU A O 9
ATOM 9789 N N . GLY A 1 49 ? 4.248 -4.955 3.434 1.00 0.00 49 GLY A N 9
ATOM 9790 C CA . GLY A 1 49 ? 4.080 -3.606 4.016 1.00 0.00 49 GLY A CA 9
ATOM 9791 C C . GLY A 1 49 ? 2.745 -3.072 3.524 1.00 0.00 49 GLY A C 9
ATOM 9792 O O . GLY A 1 49 ? 2.222 -2.098 4.028 1.00 0.00 49 GLY A O 9
ATOM 9796 N N . LEU A 1 50 ? 2.172 -3.735 2.552 1.00 0.00 50 LEU A N 9
ATOM 9797 C CA . LEU A 1 50 ? 0.855 -3.304 2.043 1.00 0.00 50 LEU A CA 9
ATOM 9798 C C . LEU A 1 50 ? -0.188 -4.066 2.830 1.00 0.00 50 LEU A C 9
ATOM 9799 O O . LEU A 1 50 ? -1.051 -3.495 3.466 1.00 0.00 50 LEU A O 9
ATOM 9815 N N . LYS A 1 51 ? -0.072 -5.366 2.846 1.00 0.00 51 LYS A N 9
ATOM 9816 C CA . LYS A 1 51 ? -1.011 -6.161 3.659 1.00 0.00 51 LYS A CA 9
ATOM 9817 C C . LYS A 1 51 ? -0.892 -5.618 5.078 1.00 0.00 51 LYS A C 9
ATOM 9818 O O . LYS A 1 51 ? -1.756 -5.795 5.907 1.00 0.00 51 LYS A O 9
ATOM 9837 N N . SER A 1 52 ? 0.191 -4.934 5.353 1.00 0.00 52 SER A N 9
ATOM 9838 C CA . SER A 1 52 ? 0.382 -4.349 6.693 1.00 0.00 52 SER A CA 9
ATOM 9839 C C . SER A 1 52 ? -0.142 -2.914 6.690 1.00 0.00 52 SER A C 9
ATOM 9840 O O . SER A 1 52 ? -0.620 -2.437 7.691 1.00 0.00 52 SER A O 9
ATOM 9848 N N . LEU A 1 53 ? -0.082 -2.197 5.594 1.00 0.00 53 LEU A N 9
ATOM 9849 C CA . LEU A 1 53 ? -0.625 -0.816 5.669 1.00 0.00 53 LEU A CA 9
ATOM 9850 C C . LEU A 1 53 ? -2.123 -0.840 5.346 1.00 0.00 53 LEU A C 9
ATOM 9851 O O . LEU A 1 53 ? -2.947 -0.482 6.161 1.00 0.00 53 LEU A O 9
ATOM 9867 N N . VAL A 1 54 ? -2.480 -1.254 4.166 1.00 0.00 54 VAL A N 9
ATOM 9868 C CA . VAL A 1 54 ? -3.919 -1.293 3.779 1.00 0.00 54 VAL A CA 9
ATOM 9869 C C . VAL A 1 54 ? -4.715 -2.312 4.611 1.00 0.00 54 VAL A C 9
ATOM 9870 O O . VAL A 1 54 ? -5.923 -2.220 4.699 1.00 0.00 54 VAL A O 9
ATOM 9883 N N . SER A 1 55 ? -4.083 -3.286 5.210 1.00 0.00 55 SER A N 9
ATOM 9884 C CA . SER A 1 55 ? -4.878 -4.277 6.000 1.00 0.00 55 SER A CA 9
ATOM 9885 C C . SER A 1 55 ? -4.826 -3.942 7.495 1.00 0.00 55 SER A C 9
ATOM 9886 O O . SER A 1 55 ? -5.834 -3.977 8.172 1.00 0.00 55 SER A O 9
ATOM 9894 N N . LYS A 1 56 ? -3.675 -3.614 8.024 1.00 0.00 56 LYS A N 9
ATOM 9895 C CA . LYS A 1 56 ? -3.605 -3.277 9.477 1.00 0.00 56 LYS A CA 9
ATOM 9896 C C . LYS A 1 56 ? -4.755 -2.343 9.808 1.00 0.00 56 LYS A C 9
ATOM 9897 O O . LYS A 1 56 ? -5.317 -2.371 10.885 1.00 0.00 56 LYS A O 9
ATOM 9916 N N . GLY A 1 57 ? -5.096 -1.507 8.878 1.00 0.00 57 GLY A N 9
ATOM 9917 C CA . GLY A 1 57 ? -6.203 -0.545 9.107 1.00 0.00 57 GLY A CA 9
ATOM 9918 C C . GLY A 1 57 ? -5.709 0.866 8.803 1.00 0.00 57 GLY A C 9
ATOM 9919 O O . GLY A 1 57 ? -6.489 1.758 8.537 1.00 0.00 57 GLY A O 9
ATOM 9923 N N . THR A 1 58 ? -4.413 1.078 8.805 1.00 0.00 58 THR A N 9
ATOM 9924 C CA . THR A 1 58 ? -3.899 2.433 8.475 1.00 0.00 58 THR A CA 9
ATOM 9925 C C . THR A 1 58 ? -4.593 2.836 7.188 1.00 0.00 58 THR A C 9
ATOM 9926 O O . THR A 1 58 ? -5.467 3.673 7.171 1.00 0.00 58 THR A O 9
ATOM 9937 N N . LEU A 1 59 ? -4.249 2.181 6.123 1.00 0.00 59 LEU A N 9
ATOM 9938 C CA . LEU A 1 59 ? -4.917 2.446 4.834 1.00 0.00 59 LEU A CA 9
ATOM 9939 C C . LEU A 1 59 ? -6.076 1.442 4.722 1.00 0.00 59 LEU A C 9
ATOM 9940 O O . LEU A 1 59 ? -5.921 0.281 5.042 1.00 0.00 59 LEU A O 9
ATOM 9956 N N . VAL A 1 60 ? -7.249 1.865 4.328 1.00 0.00 60 VAL A N 9
ATOM 9957 C CA . VAL A 1 60 ? -8.381 0.886 4.271 1.00 0.00 60 VAL A CA 9
ATOM 9958 C C . VAL A 1 60 ? -8.868 0.688 2.839 1.00 0.00 60 VAL A C 9
ATOM 9959 O O . VAL A 1 60 ? -9.672 1.443 2.329 1.00 0.00 60 VAL A O 9
ATOM 9972 N N . GLN A 1 61 ? -8.407 -0.348 2.208 1.00 0.00 61 GLN A N 9
ATOM 9973 C CA . GLN A 1 61 ? -8.847 -0.648 0.816 1.00 0.00 61 GLN A CA 9
ATOM 9974 C C . GLN A 1 61 ? -10.321 -1.068 0.840 1.00 0.00 61 GLN A C 9
ATOM 9975 O O . GLN A 1 61 ? -11.061 -0.707 1.734 1.00 0.00 61 GLN A O 9
ATOM 9989 N N . THR A 1 62 ? -10.759 -1.824 -0.131 1.00 0.00 62 THR A N 9
ATOM 9990 C CA . THR A 1 62 ? -12.185 -2.256 -0.149 1.00 0.00 62 THR A CA 9
ATOM 9991 C C . THR A 1 62 ? -12.368 -3.376 -1.176 1.00 0.00 62 THR A C 9
ATOM 9992 O O . THR A 1 62 ? -13.300 -3.371 -1.955 1.00 0.00 62 THR A O 9
ATOM 10003 N N . LYS A 1 63 ? -11.486 -4.337 -1.180 1.00 0.00 63 LYS A N 9
ATOM 10004 C CA . LYS A 1 63 ? -11.611 -5.459 -2.154 1.00 0.00 63 LYS A CA 9
ATOM 10005 C C . LYS A 1 63 ? -12.317 -6.640 -1.480 1.00 0.00 63 LYS A C 9
ATOM 10006 O O . LYS A 1 63 ? -11.686 -7.504 -0.904 1.00 0.00 63 LYS A O 9
ATOM 10025 N N . GLY A 1 64 ? -13.623 -6.685 -1.543 1.00 0.00 64 GLY A N 9
ATOM 10026 C CA . GLY A 1 64 ? -14.360 -7.810 -0.901 1.00 0.00 64 GLY A CA 9
ATOM 10027 C C . GLY A 1 64 ? -14.462 -8.983 -1.878 1.00 0.00 64 GLY A C 9
ATOM 10028 O O . GLY A 1 64 ? -14.693 -10.110 -1.488 1.00 0.00 64 GLY A O 9
ATOM 10032 N N . THR A 1 65 ? -14.291 -8.728 -3.146 1.00 0.00 65 THR A N 9
ATOM 10033 C CA . THR A 1 65 ? -14.378 -9.830 -4.145 1.00 0.00 65 THR A CA 9
ATOM 10034 C C . THR A 1 65 ? -13.056 -9.929 -4.908 1.00 0.00 65 THR A C 9
ATOM 10035 O O . THR A 1 65 ? -12.997 -10.452 -6.003 1.00 0.00 65 THR A O 9
ATOM 10046 N N . GLY A 1 66 ? -11.993 -9.430 -4.338 1.00 0.00 66 GLY A N 9
ATOM 10047 C CA . GLY A 1 66 ? -10.676 -9.495 -5.030 1.00 0.00 66 GLY A CA 9
ATOM 10048 C C . GLY A 1 66 ? -10.797 -8.869 -6.420 1.00 0.00 66 GLY A C 9
ATOM 10049 O O . GLY A 1 66 ? -10.473 -9.483 -7.417 1.00 0.00 66 GLY A O 9
ATOM 10053 N N . ALA A 1 67 ? -11.263 -7.652 -6.496 1.00 0.00 67 ALA A N 9
ATOM 10054 C CA . ALA A 1 67 ? -11.405 -6.991 -7.824 1.00 0.00 67 ALA A CA 9
ATOM 10055 C C . ALA A 1 67 ? -11.123 -5.494 -7.686 1.00 0.00 67 ALA A C 9
ATOM 10056 O O . ALA A 1 67 ? -12.003 -4.670 -7.837 1.00 0.00 67 ALA A O 9
ATOM 10063 N N . SER A 1 68 ? -9.901 -5.135 -7.402 1.00 0.00 68 SER A N 9
ATOM 10064 C CA . SER A 1 68 ? -9.560 -3.692 -7.259 1.00 0.00 68 SER A CA 9
ATOM 10065 C C . SER A 1 68 ? -10.496 -3.040 -6.238 1.00 0.00 68 SER A C 9
ATOM 10066 O O . SER A 1 68 ? -11.557 -2.552 -6.577 1.00 0.00 68 SER A O 9
ATOM 10074 N N . GLY A 1 69 ? -10.111 -3.024 -4.991 1.00 0.00 69 GLY A N 9
ATOM 10075 C CA . GLY A 1 69 ? -10.977 -2.400 -3.951 1.00 0.00 69 GLY A CA 9
ATOM 10076 C C . GLY A 1 69 ? -10.825 -0.880 -4.008 1.00 0.00 69 GLY A C 9
ATOM 10077 O O . GLY A 1 69 ? -11.303 -0.236 -4.921 1.00 0.00 69 GLY A O 9
ATOM 10081 N N . SER A 1 70 ? -10.162 -0.302 -3.041 1.00 0.00 70 SER A N 9
ATOM 10082 C CA . SER A 1 70 ? -9.978 1.178 -3.038 1.00 0.00 70 SER A CA 9
ATOM 10083 C C . SER A 1 70 ? -9.602 1.645 -1.630 1.00 0.00 70 SER A C 9
ATOM 10084 O O . SER A 1 70 ? -10.423 1.667 -0.735 1.00 0.00 70 SER A O 9
ATOM 10092 N N . PHE A 1 71 ? -8.369 2.025 -1.423 1.00 0.00 71 PHE A N 9
ATOM 10093 C CA . PHE A 1 71 ? -7.960 2.494 -0.072 1.00 0.00 71 PHE A CA 9
ATOM 10094 C C . PHE A 1 71 ? -8.180 4.004 0.016 1.00 0.00 71 PHE A C 9
ATOM 10095 O O . PHE A 1 71 ? -7.641 4.769 -0.758 1.00 0.00 71 PHE A O 9
ATOM 10112 N N . ARG A 1 72 ? -8.957 4.438 0.969 1.00 0.00 72 ARG A N 9
ATOM 10113 C CA . ARG A 1 72 ? -9.202 5.896 1.132 1.00 0.00 72 ARG A CA 9
ATOM 10114 C C . ARG A 1 72 ? -8.300 6.378 2.256 1.00 0.00 72 ARG A C 9
ATOM 10115 O O . ARG A 1 72 ? -7.858 7.508 2.276 1.00 0.00 72 ARG A O 9
ATOM 10136 N N . LEU A 1 73 ? -8.029 5.485 3.174 1.00 0.00 73 LEU A N 9
ATOM 10137 C CA . LEU A 1 73 ? -7.144 5.767 4.337 1.00 0.00 73 LEU A CA 9
ATOM 10138 C C . LEU A 1 73 ? -7.971 5.829 5.614 1.00 0.00 73 LEU A C 9
ATOM 10139 O O . LEU A 1 73 ? -8.690 6.774 5.869 1.00 0.00 73 LEU A O 9
ATOM 10155 N N . SER A 1 74 ? -7.860 4.813 6.418 1.00 0.00 74 SER A N 9
ATOM 10156 C CA . SER A 1 74 ? -8.616 4.767 7.693 1.00 0.00 74 SER A CA 9
ATOM 10157 C C . SER A 1 74 ? -10.096 5.055 7.429 1.00 0.00 74 SER A C 9
ATOM 10158 O O . SER A 1 74 ? -10.882 4.157 7.200 1.00 0.00 74 SER A O 9
ATOM 10166 N N . LYS A 1 75 ? -10.483 6.302 7.462 1.00 0.00 75 LYS A N 9
ATOM 10167 C CA . LYS A 1 75 ? -11.913 6.645 7.216 1.00 0.00 75 LYS A CA 9
ATOM 10168 C C . LYS A 1 75 ? -12.056 7.279 5.830 1.00 0.00 75 LYS A C 9
ATOM 10169 O O . LYS A 1 75 ? -11.062 7.765 5.317 1.00 0.00 75 LYS A O 9
ATOM 10189 N N . MET A 1 1 ? 10.296 -7.909 13.765 1.00 0.00 1 MET A N 10
ATOM 10190 C CA . MET A 1 1 ? 10.684 -6.508 14.096 1.00 0.00 1 MET A CA 10
ATOM 10191 C C . MET A 1 1 ? 10.300 -5.586 12.937 1.00 0.00 1 MET A C 10
ATOM 10192 O O . MET A 1 1 ? 10.304 -5.982 11.788 1.00 0.00 1 MET A O 10
ATOM 10208 N N . ALA A 1 2 ? 9.969 -4.357 13.228 1.00 0.00 2 ALA A N 10
ATOM 10209 C CA . ALA A 1 2 ? 9.585 -3.411 12.143 1.00 0.00 2 ALA A CA 10
ATOM 10210 C C . ALA A 1 2 ? 10.805 -3.113 11.269 1.00 0.00 2 ALA A C 10
ATOM 10211 O O . ALA A 1 2 ? 11.931 -3.362 11.653 1.00 0.00 2 ALA A O 10
ATOM 10218 N N . GLY A 1 3 ? 10.591 -2.580 10.097 1.00 0.00 3 GLY A N 10
ATOM 10219 C CA . GLY A 1 3 ? 11.739 -2.265 9.200 1.00 0.00 3 GLY A CA 10
ATOM 10220 C C . GLY A 1 3 ? 11.640 -0.812 8.735 1.00 0.00 3 GLY A C 10
ATOM 10221 O O . GLY A 1 3 ? 10.603 -0.190 8.857 1.00 0.00 3 GLY A O 10
ATOM 10225 N N . PRO A 1 4 ? 12.730 -0.318 8.215 1.00 0.00 4 PRO A N 10
ATOM 10226 C CA . PRO A 1 4 ? 12.728 1.082 7.737 1.00 0.00 4 PRO A CA 10
ATOM 10227 C C . PRO A 1 4 ? 11.798 1.230 6.532 1.00 0.00 4 PRO A C 10
ATOM 10228 O O . PRO A 1 4 ? 11.061 2.189 6.421 1.00 0.00 4 PRO A O 10
ATOM 10239 N N . SER A 1 5 ? 11.820 0.289 5.630 1.00 0.00 5 SER A N 10
ATOM 10240 C CA . SER A 1 5 ? 10.927 0.387 4.444 1.00 0.00 5 SER A CA 10
ATOM 10241 C C . SER A 1 5 ? 9.721 -0.523 4.649 1.00 0.00 5 SER A C 10
ATOM 10242 O O . SER A 1 5 ? 9.668 -1.279 5.596 1.00 0.00 5 SER A O 10
ATOM 10250 N N . VAL A 1 6 ? 8.751 -0.455 3.773 1.00 0.00 6 VAL A N 10
ATOM 10251 C CA . VAL A 1 6 ? 7.545 -1.302 3.930 1.00 0.00 6 VAL A CA 10
ATOM 10252 C C . VAL A 1 6 ? 6.937 -0.984 5.300 1.00 0.00 6 VAL A C 10
ATOM 10253 O O . VAL A 1 6 ? 7.552 -1.201 6.319 1.00 0.00 6 VAL A O 10
ATOM 10266 N N . THR A 1 7 ? 5.767 -0.395 5.317 1.00 0.00 7 THR A N 10
ATOM 10267 C CA . THR A 1 7 ? 5.125 0.040 6.600 1.00 0.00 7 THR A CA 10
ATOM 10268 C C . THR A 1 7 ? 5.602 1.470 6.847 1.00 0.00 7 THR A C 10
ATOM 10269 O O . THR A 1 7 ? 4.840 2.343 7.211 1.00 0.00 7 THR A O 10
ATOM 10280 N N . GLU A 1 8 ? 6.856 1.726 6.576 1.00 0.00 8 GLU A N 10
ATOM 10281 C CA . GLU A 1 8 ? 7.392 3.102 6.701 1.00 0.00 8 GLU A CA 10
ATOM 10282 C C . GLU A 1 8 ? 7.460 3.674 5.281 1.00 0.00 8 GLU A C 10
ATOM 10283 O O . GLU A 1 8 ? 7.772 4.829 5.069 1.00 0.00 8 GLU A O 10
ATOM 10295 N N . LEU A 1 9 ? 7.169 2.842 4.306 1.00 0.00 9 LEU A N 10
ATOM 10296 C CA . LEU A 1 9 ? 7.206 3.269 2.883 1.00 0.00 9 LEU A CA 10
ATOM 10297 C C . LEU A 1 9 ? 5.774 3.435 2.367 1.00 0.00 9 LEU A C 10
ATOM 10298 O O . LEU A 1 9 ? 5.413 4.467 1.838 1.00 0.00 9 LEU A O 10
ATOM 10314 N N . ILE A 1 10 ? 4.949 2.432 2.528 1.00 0.00 10 ILE A N 10
ATOM 10315 C CA . ILE A 1 10 ? 3.543 2.554 2.056 1.00 0.00 10 ILE A CA 10
ATOM 10316 C C . ILE A 1 10 ? 2.870 3.637 2.887 1.00 0.00 10 ILE A C 10
ATOM 10317 O O . ILE A 1 10 ? 2.335 4.596 2.373 1.00 0.00 10 ILE A O 10
ATOM 10333 N N . THR A 1 11 ? 2.892 3.469 4.177 1.00 0.00 11 THR A N 10
ATOM 10334 C CA . THR A 1 11 ? 2.255 4.462 5.069 1.00 0.00 11 THR A CA 10
ATOM 10335 C C . THR A 1 11 ? 2.807 5.849 4.748 1.00 0.00 11 THR A C 10
ATOM 10336 O O . THR A 1 11 ? 2.111 6.840 4.843 1.00 0.00 11 THR A O 10
ATOM 10347 N N . LYS A 1 12 ? 4.045 5.927 4.344 1.00 0.00 12 LYS A N 10
ATOM 10348 C CA . LYS A 1 12 ? 4.616 7.253 3.988 1.00 0.00 12 LYS A CA 10
ATOM 10349 C C . LYS A 1 12 ? 3.791 7.811 2.832 1.00 0.00 12 LYS A C 10
ATOM 10350 O O . LYS A 1 12 ? 3.423 8.969 2.810 1.00 0.00 12 LYS A O 10
ATOM 10369 N N . ALA A 1 13 ? 3.479 6.973 1.881 1.00 0.00 13 ALA A N 10
ATOM 10370 C CA . ALA A 1 13 ? 2.652 7.415 0.727 1.00 0.00 13 ALA A CA 10
ATOM 10371 C C . ALA A 1 13 ? 1.178 7.396 1.143 1.00 0.00 13 ALA A C 10
ATOM 10372 O O . ALA A 1 13 ? 0.313 7.868 0.433 1.00 0.00 13 ALA A O 10
ATOM 10379 N N . VAL A 1 14 ? 0.890 6.849 2.297 1.00 0.00 14 VAL A N 10
ATOM 10380 C CA . VAL A 1 14 ? -0.519 6.792 2.771 1.00 0.00 14 VAL A CA 10
ATOM 10381 C C . VAL A 1 14 ? -0.959 8.187 3.220 1.00 0.00 14 VAL A C 10
ATOM 10382 O O . VAL A 1 14 ? -2.123 8.530 3.165 1.00 0.00 14 VAL A O 10
ATOM 10395 N N . SER A 1 15 ? -0.033 8.993 3.669 1.00 0.00 15 SER A N 10
ATOM 10396 C CA . SER A 1 15 ? -0.392 10.365 4.126 1.00 0.00 15 SER A CA 10
ATOM 10397 C C . SER A 1 15 ? -1.387 10.984 3.145 1.00 0.00 15 SER A C 10
ATOM 10398 O O . SER A 1 15 ? -2.283 11.709 3.529 1.00 0.00 15 SER A O 10
ATOM 10406 N N . ALA A 1 16 ? -1.242 10.698 1.881 1.00 0.00 16 ALA A N 10
ATOM 10407 C CA . ALA A 1 16 ? -2.185 11.265 0.879 1.00 0.00 16 ALA A CA 10
ATOM 10408 C C . ALA A 1 16 ? -3.466 10.431 0.869 1.00 0.00 16 ALA A C 10
ATOM 10409 O O . ALA A 1 16 ? -4.510 10.880 1.300 1.00 0.00 16 ALA A O 10
ATOM 10416 N N . SER A 1 17 ? -3.388 9.216 0.388 1.00 0.00 17 SER A N 10
ATOM 10417 C CA . SER A 1 17 ? -4.595 8.337 0.348 1.00 0.00 17 SER A CA 10
ATOM 10418 C C . SER A 1 17 ? -5.833 9.165 -0.010 1.00 0.00 17 SER A C 10
ATOM 10419 O O . SER A 1 17 ? -5.755 10.127 -0.748 1.00 0.00 17 SER A O 10
ATOM 10427 N N . LYS A 1 18 ? -6.974 8.801 0.510 1.00 0.00 18 LYS A N 10
ATOM 10428 C CA . LYS A 1 18 ? -8.213 9.569 0.202 1.00 0.00 18 LYS A CA 10
ATOM 10429 C C . LYS A 1 18 ? -8.314 9.799 -1.307 1.00 0.00 18 LYS A C 10
ATOM 10430 O O . LYS A 1 18 ? -7.955 10.844 -1.812 1.00 0.00 18 LYS A O 10
ATOM 10449 N N . GLU A 1 19 ? -8.803 8.830 -2.031 1.00 0.00 19 GLU A N 10
ATOM 10450 C CA . GLU A 1 19 ? -8.932 8.992 -3.506 1.00 0.00 19 GLU A CA 10
ATOM 10451 C C . GLU A 1 19 ? -10.296 8.467 -3.954 1.00 0.00 19 GLU A C 10
ATOM 10452 O O . GLU A 1 19 ? -10.476 8.059 -5.083 1.00 0.00 19 GLU A O 10
ATOM 10464 N N . ARG A 1 20 ? -11.257 8.474 -3.071 1.00 0.00 20 ARG A N 10
ATOM 10465 C CA . ARG A 1 20 ? -12.616 7.976 -3.430 1.00 0.00 20 ARG A CA 10
ATOM 10466 C C . ARG A 1 20 ? -12.519 6.521 -3.911 1.00 0.00 20 ARG A C 10
ATOM 10467 O O . ARG A 1 20 ? -13.433 5.996 -4.514 1.00 0.00 20 ARG A O 10
ATOM 10488 N N . LYS A 1 21 ? -11.418 5.870 -3.647 1.00 0.00 21 LYS A N 10
ATOM 10489 C CA . LYS A 1 21 ? -11.263 4.455 -4.087 1.00 0.00 21 LYS A CA 10
ATOM 10490 C C . LYS A 1 21 ? -9.836 3.986 -3.796 1.00 0.00 21 LYS A C 10
ATOM 10491 O O . LYS A 1 21 ? -9.613 2.868 -3.381 1.00 0.00 21 LYS A O 10
ATOM 10510 N N . GLY A 1 22 ? -8.867 4.831 -4.011 1.00 0.00 22 GLY A N 10
ATOM 10511 C CA . GLY A 1 22 ? -7.457 4.428 -3.745 1.00 0.00 22 GLY A CA 10
ATOM 10512 C C . GLY A 1 22 ? -6.661 4.458 -5.050 1.00 0.00 22 GLY A C 10
ATOM 10513 O O . GLY A 1 22 ? -6.877 5.302 -5.898 1.00 0.00 22 GLY A O 10
ATOM 10517 N N . LEU A 1 23 ? -5.738 3.549 -5.222 1.00 0.00 23 LEU A N 10
ATOM 10518 C CA . LEU A 1 23 ? -4.934 3.543 -6.478 1.00 0.00 23 LEU A CA 10
ATOM 10519 C C . LEU A 1 23 ? -4.893 2.125 -7.063 1.00 0.00 23 LEU A C 10
ATOM 10520 O O . LEU A 1 23 ? -4.298 1.893 -8.097 1.00 0.00 23 LEU A O 10
ATOM 10536 N N . SER A 1 24 ? -5.533 1.183 -6.415 1.00 0.00 24 SER A N 10
ATOM 10537 C CA . SER A 1 24 ? -5.558 -0.222 -6.929 1.00 0.00 24 SER A CA 10
ATOM 10538 C C . SER A 1 24 ? -4.293 -0.978 -6.509 1.00 0.00 24 SER A C 10
ATOM 10539 O O . SER A 1 24 ? -3.888 -1.924 -7.155 1.00 0.00 24 SER A O 10
ATOM 10547 N N . LEU A 1 25 ? -3.673 -0.590 -5.427 1.00 0.00 25 LEU A N 10
ATOM 10548 C CA . LEU A 1 25 ? -2.450 -1.316 -4.973 1.00 0.00 25 LEU A CA 10
ATOM 10549 C C . LEU A 1 25 ? -1.342 -1.174 -6.026 1.00 0.00 25 LEU A C 10
ATOM 10550 O O . LEU A 1 25 ? -0.311 -1.809 -5.945 1.00 0.00 25 LEU A O 10
ATOM 10566 N N . ALA A 1 26 ? -1.544 -0.348 -7.012 1.00 0.00 26 ALA A N 10
ATOM 10567 C CA . ALA A 1 26 ? -0.499 -0.182 -8.059 1.00 0.00 26 ALA A CA 10
ATOM 10568 C C . ALA A 1 26 ? -0.020 1.269 -8.085 1.00 0.00 26 ALA A C 10
ATOM 10569 O O . ALA A 1 26 ? 0.469 1.756 -9.085 1.00 0.00 26 ALA A O 10
ATOM 10576 N N . ALA A 1 27 ? -0.144 1.957 -6.987 1.00 0.00 27 ALA A N 10
ATOM 10577 C CA . ALA A 1 27 ? 0.315 3.371 -6.931 1.00 0.00 27 ALA A CA 10
ATOM 10578 C C . ALA A 1 27 ? 0.936 3.618 -5.560 1.00 0.00 27 ALA A C 10
ATOM 10579 O O . ALA A 1 27 ? 2.106 3.908 -5.447 1.00 0.00 27 ALA A O 10
ATOM 10586 N N . LEU A 1 28 ? 0.170 3.487 -4.512 1.00 0.00 28 LEU A N 10
ATOM 10587 C CA . LEU A 1 28 ? 0.746 3.690 -3.152 1.00 0.00 28 LEU A CA 10
ATOM 10588 C C . LEU A 1 28 ? 1.950 2.761 -2.991 1.00 0.00 28 LEU A C 10
ATOM 10589 O O . LEU A 1 28 ? 2.929 3.097 -2.355 1.00 0.00 28 LEU A O 10
ATOM 10605 N N . LYS A 1 29 ? 1.882 1.594 -3.568 1.00 0.00 29 LYS A N 10
ATOM 10606 C CA . LYS A 1 29 ? 3.015 0.640 -3.455 1.00 0.00 29 LYS A CA 10
ATOM 10607 C C . LYS A 1 29 ? 3.817 0.699 -4.758 1.00 0.00 29 LYS A C 10
ATOM 10608 O O . LYS A 1 29 ? 4.899 0.156 -4.860 1.00 0.00 29 LYS A O 10
ATOM 10627 N N . LYS A 1 30 ? 3.305 1.395 -5.746 1.00 0.00 30 LYS A N 10
ATOM 10628 C CA . LYS A 1 30 ? 4.042 1.539 -7.027 1.00 0.00 30 LYS A CA 10
ATOM 10629 C C . LYS A 1 30 ? 4.739 2.903 -7.023 1.00 0.00 30 LYS A C 10
ATOM 10630 O O . LYS A 1 30 ? 5.425 3.270 -7.956 1.00 0.00 30 LYS A O 10
ATOM 10649 N N . ALA A 1 31 ? 4.581 3.645 -5.954 1.00 0.00 31 ALA A N 10
ATOM 10650 C CA . ALA A 1 31 ? 5.242 4.970 -5.846 1.00 0.00 31 ALA A CA 10
ATOM 10651 C C . ALA A 1 31 ? 6.530 4.750 -5.075 1.00 0.00 31 ALA A C 10
ATOM 10652 O O . ALA A 1 31 ? 7.531 5.403 -5.291 1.00 0.00 31 ALA A O 10
ATOM 10659 N N . LEU A 1 32 ? 6.506 3.791 -4.194 1.00 0.00 32 LEU A N 10
ATOM 10660 C CA . LEU A 1 32 ? 7.718 3.461 -3.413 1.00 0.00 32 LEU A CA 10
ATOM 10661 C C . LEU A 1 32 ? 8.672 2.738 -4.345 1.00 0.00 32 LEU A C 10
ATOM 10662 O O . LEU A 1 32 ? 9.872 2.907 -4.286 1.00 0.00 32 LEU A O 10
ATOM 10678 N N . ALA A 1 33 ? 8.128 1.954 -5.236 1.00 0.00 33 ALA A N 10
ATOM 10679 C CA . ALA A 1 33 ? 8.973 1.228 -6.215 1.00 0.00 33 ALA A CA 10
ATOM 10680 C C . ALA A 1 33 ? 9.302 2.174 -7.369 1.00 0.00 33 ALA A C 10
ATOM 10681 O O . ALA A 1 33 ? 9.680 1.750 -8.441 1.00 0.00 33 ALA A O 10
ATOM 10688 N N . ALA A 1 34 ? 9.156 3.456 -7.156 1.00 0.00 34 ALA A N 10
ATOM 10689 C CA . ALA A 1 34 ? 9.463 4.432 -8.238 1.00 0.00 34 ALA A CA 10
ATOM 10690 C C . ALA A 1 34 ? 10.743 4.004 -8.960 1.00 0.00 34 ALA A C 10
ATOM 10691 O O . ALA A 1 34 ? 10.939 4.307 -10.121 1.00 0.00 34 ALA A O 10
ATOM 10698 N N . GLY A 1 35 ? 11.619 3.301 -8.287 1.00 0.00 35 GLY A N 10
ATOM 10699 C CA . GLY A 1 35 ? 12.882 2.862 -8.951 1.00 0.00 35 GLY A CA 10
ATOM 10700 C C . GLY A 1 35 ? 13.329 1.500 -8.402 1.00 0.00 35 GLY A C 10
ATOM 10701 O O . GLY A 1 35 ? 14.497 1.280 -8.151 1.00 0.00 35 GLY A O 10
ATOM 10705 N N . GLY A 1 36 ? 12.416 0.583 -8.213 1.00 0.00 36 GLY A N 10
ATOM 10706 C CA . GLY A 1 36 ? 12.802 -0.755 -7.683 1.00 0.00 36 GLY A CA 10
ATOM 10707 C C . GLY A 1 36 ? 13.152 -0.618 -6.205 1.00 0.00 36 GLY A C 10
ATOM 10708 O O . GLY A 1 36 ? 14.307 -0.558 -5.834 1.00 0.00 36 GLY A O 10
ATOM 10712 N N . TYR A 1 37 ? 12.165 -0.546 -5.358 1.00 0.00 37 TYR A N 10
ATOM 10713 C CA . TYR A 1 37 ? 12.455 -0.389 -3.906 1.00 0.00 37 TYR A CA 10
ATOM 10714 C C . TYR A 1 37 ? 12.118 -1.675 -3.142 1.00 0.00 37 TYR A C 10
ATOM 10715 O O . TYR A 1 37 ? 12.454 -1.806 -1.987 1.00 0.00 37 TYR A O 10
ATOM 10733 N N . ASP A 1 38 ? 11.484 -2.605 -3.796 1.00 0.00 38 ASP A N 10
ATOM 10734 C CA . ASP A 1 38 ? 11.103 -3.915 -3.163 1.00 0.00 38 ASP A CA 10
ATOM 10735 C C . ASP A 1 38 ? 9.668 -4.316 -3.550 1.00 0.00 38 ASP A C 10
ATOM 10736 O O . ASP A 1 38 ? 9.074 -5.188 -2.947 1.00 0.00 38 ASP A O 10
ATOM 10745 N N . VAL A 1 39 ? 9.130 -3.717 -4.565 1.00 0.00 39 VAL A N 10
ATOM 10746 C CA . VAL A 1 39 ? 7.775 -4.057 -5.036 1.00 0.00 39 VAL A CA 10
ATOM 10747 C C . VAL A 1 39 ? 7.951 -4.409 -6.510 1.00 0.00 39 VAL A C 10
ATOM 10748 O O . VAL A 1 39 ? 7.583 -5.466 -6.968 1.00 0.00 39 VAL A O 10
ATOM 10761 N N . GLU A 1 40 ? 8.567 -3.523 -7.241 1.00 0.00 40 GLU A N 10
ATOM 10762 C CA . GLU A 1 40 ? 8.838 -3.801 -8.666 1.00 0.00 40 GLU A CA 10
ATOM 10763 C C . GLU A 1 40 ? 10.120 -4.624 -8.725 1.00 0.00 40 GLU A C 10
ATOM 10764 O O . GLU A 1 40 ? 10.401 -5.309 -9.689 1.00 0.00 40 GLU A O 10
ATOM 10776 N N . LYS A 1 41 ? 10.891 -4.568 -7.672 1.00 0.00 41 LYS A N 10
ATOM 10777 C CA . LYS A 1 41 ? 12.151 -5.344 -7.612 1.00 0.00 41 LYS A CA 10
ATOM 10778 C C . LYS A 1 41 ? 11.971 -6.487 -6.620 1.00 0.00 41 LYS A C 10
ATOM 10779 O O . LYS A 1 41 ? 12.472 -7.577 -6.814 1.00 0.00 41 LYS A O 10
ATOM 10798 N N . ASN A 1 42 ? 11.256 -6.249 -5.548 1.00 0.00 42 ASN A N 10
ATOM 10799 C CA . ASN A 1 42 ? 11.051 -7.324 -4.548 1.00 0.00 42 ASN A CA 10
ATOM 10800 C C . ASN A 1 42 ? 9.549 -7.481 -4.332 1.00 0.00 42 ASN A C 10
ATOM 10801 O O . ASN A 1 42 ? 9.090 -7.739 -3.243 1.00 0.00 42 ASN A O 10
ATOM 10812 N N . ASN A 1 43 ? 8.803 -7.303 -5.397 1.00 0.00 43 ASN A N 10
ATOM 10813 C CA . ASN A 1 43 ? 7.306 -7.411 -5.373 1.00 0.00 43 ASN A CA 10
ATOM 10814 C C . ASN A 1 43 ? 6.815 -8.332 -4.262 1.00 0.00 43 ASN A C 10
ATOM 10815 O O . ASN A 1 43 ? 5.770 -8.107 -3.686 1.00 0.00 43 ASN A O 10
ATOM 10826 N N . SER A 1 44 ? 7.536 -9.367 -3.952 1.00 0.00 44 SER A N 10
ATOM 10827 C CA . SER A 1 44 ? 7.068 -10.281 -2.878 1.00 0.00 44 SER A CA 10
ATOM 10828 C C . SER A 1 44 ? 7.269 -9.651 -1.498 1.00 0.00 44 SER A C 10
ATOM 10829 O O . SER A 1 44 ? 7.273 -10.346 -0.501 1.00 0.00 44 SER A O 10
ATOM 10837 N N . ARG A 1 45 ? 7.406 -8.353 -1.399 1.00 0.00 45 ARG A N 10
ATOM 10838 C CA . ARG A 1 45 ? 7.564 -7.767 -0.048 1.00 0.00 45 ARG A CA 10
ATOM 10839 C C . ARG A 1 45 ? 6.501 -6.691 0.130 1.00 0.00 45 ARG A C 10
ATOM 10840 O O . ARG A 1 45 ? 5.953 -6.528 1.192 1.00 0.00 45 ARG A O 10
ATOM 10861 N N . ILE A 1 46 ? 6.202 -5.968 -0.907 1.00 0.00 46 ILE A N 10
ATOM 10862 C CA . ILE A 1 46 ? 5.163 -4.917 -0.809 1.00 0.00 46 ILE A CA 10
ATOM 10863 C C . ILE A 1 46 ? 3.793 -5.583 -0.664 1.00 0.00 46 ILE A C 10
ATOM 10864 O O . ILE A 1 46 ? 2.953 -5.114 0.061 1.00 0.00 46 ILE A O 10
ATOM 10880 N N . LYS A 1 47 ? 3.562 -6.673 -1.347 1.00 0.00 47 LYS A N 10
ATOM 10881 C CA . LYS A 1 47 ? 2.242 -7.356 -1.227 1.00 0.00 47 LYS A CA 10
ATOM 10882 C C . LYS A 1 47 ? 2.116 -7.939 0.182 1.00 0.00 47 LYS A C 10
ATOM 10883 O O . LYS A 1 47 ? 1.075 -8.425 0.578 1.00 0.00 47 LYS A O 10
ATOM 10902 N N . LEU A 1 48 ? 3.174 -7.876 0.941 1.00 0.00 48 LEU A N 10
ATOM 10903 C CA . LEU A 1 48 ? 3.146 -8.398 2.330 1.00 0.00 48 LEU A CA 10
ATOM 10904 C C . LEU A 1 48 ? 2.996 -7.200 3.264 1.00 0.00 48 LEU A C 10
ATOM 10905 O O . LEU A 1 48 ? 2.183 -7.190 4.166 1.00 0.00 48 LEU A O 10
ATOM 10921 N N . GLY A 1 49 ? 3.759 -6.176 3.016 1.00 0.00 49 GLY A N 10
ATOM 10922 C CA . GLY A 1 49 ? 3.661 -4.950 3.837 1.00 0.00 49 GLY A CA 10
ATOM 10923 C C . GLY A 1 49 ? 2.527 -4.108 3.265 1.00 0.00 49 GLY A C 10
ATOM 10924 O O . GLY A 1 49 ? 2.193 -3.060 3.782 1.00 0.00 49 GLY A O 10
ATOM 10928 N N . LEU A 1 50 ? 1.905 -4.582 2.213 1.00 0.00 50 LEU A N 10
ATOM 10929 C CA . LEU A 1 50 ? 0.771 -3.828 1.638 1.00 0.00 50 LEU A CA 10
ATOM 10930 C C . LEU A 1 50 ? -0.490 -4.423 2.220 1.00 0.00 50 LEU A C 10
ATOM 10931 O O . LEU A 1 50 ? -1.201 -3.788 2.963 1.00 0.00 50 LEU A O 10
ATOM 10947 N N . LYS A 1 51 ? -0.751 -5.671 1.944 1.00 0.00 51 LYS A N 10
ATOM 10948 C CA . LYS A 1 51 ? -1.944 -6.295 2.561 1.00 0.00 51 LYS A CA 10
ATOM 10949 C C . LYS A 1 51 ? -1.860 -6.001 4.059 1.00 0.00 51 LYS A C 10
ATOM 10950 O O . LYS A 1 51 ? -2.842 -5.996 4.766 1.00 0.00 51 LYS A O 10
ATOM 10969 N N . SER A 1 52 ? -0.668 -5.723 4.530 1.00 0.00 52 SER A N 10
ATOM 10970 C CA . SER A 1 52 ? -0.477 -5.390 5.959 1.00 0.00 52 SER A CA 10
ATOM 10971 C C . SER A 1 52 ? -0.714 -3.896 6.155 1.00 0.00 52 SER A C 10
ATOM 10972 O O . SER A 1 52 ? -1.314 -3.497 7.120 1.00 0.00 52 SER A O 10
ATOM 10980 N N . LEU A 1 53 ? -0.290 -3.041 5.260 1.00 0.00 53 LEU A N 10
ATOM 10981 C CA . LEU A 1 53 ? -0.591 -1.610 5.503 1.00 0.00 53 LEU A CA 10
ATOM 10982 C C . LEU A 1 53 ? -2.100 -1.440 5.344 1.00 0.00 53 LEU A C 10
ATOM 10983 O O . LEU A 1 53 ? -2.806 -1.064 6.258 1.00 0.00 53 LEU A O 10
ATOM 10999 N N . VAL A 1 54 ? -2.582 -1.733 4.177 1.00 0.00 54 VAL A N 10
ATOM 11000 C CA . VAL A 1 54 ? -4.032 -1.629 3.882 1.00 0.00 54 VAL A CA 10
ATOM 11001 C C . VAL A 1 54 ? -4.897 -2.428 4.880 1.00 0.00 54 VAL A C 10
ATOM 11002 O O . VAL A 1 54 ? -5.902 -1.942 5.359 1.00 0.00 54 VAL A O 10
ATOM 11015 N N . SER A 1 55 ? -4.555 -3.661 5.152 1.00 0.00 55 SER A N 10
ATOM 11016 C CA . SER A 1 55 ? -5.410 -4.491 6.067 1.00 0.00 55 SER A CA 10
ATOM 11017 C C . SER A 1 55 ? -5.136 -4.198 7.549 1.00 0.00 55 SER A C 10
ATOM 11018 O O . SER A 1 55 ? -6.061 -4.092 8.329 1.00 0.00 55 SER A O 10
ATOM 11026 N N . LYS A 1 56 ? -3.890 -4.099 7.948 1.00 0.00 56 LYS A N 10
ATOM 11027 C CA . LYS A 1 56 ? -3.572 -3.838 9.396 1.00 0.00 56 LYS A CA 10
ATOM 11028 C C . LYS A 1 56 ? -4.631 -2.925 9.998 1.00 0.00 56 LYS A C 10
ATOM 11029 O O . LYS A 1 56 ? -4.973 -3.024 11.160 1.00 0.00 56 LYS A O 10
ATOM 11048 N N . GLY A 1 57 ? -5.151 -2.038 9.208 1.00 0.00 57 GLY A N 10
ATOM 11049 C CA . GLY A 1 57 ? -6.194 -1.109 9.719 1.00 0.00 57 GLY A CA 10
ATOM 11050 C C . GLY A 1 57 ? -5.776 0.330 9.432 1.00 0.00 57 GLY A C 10
ATOM 11051 O O . GLY A 1 57 ? -6.597 1.224 9.383 1.00 0.00 57 GLY A O 10
ATOM 11055 N N . THR A 1 58 ? -4.510 0.567 9.222 1.00 0.00 58 THR A N 10
ATOM 11056 C CA . THR A 1 58 ? -4.073 1.950 8.916 1.00 0.00 58 THR A CA 10
ATOM 11057 C C . THR A 1 58 ? -4.810 2.386 7.658 1.00 0.00 58 THR A C 10
ATOM 11058 O O . THR A 1 58 ? -5.650 3.257 7.689 1.00 0.00 58 THR A O 10
ATOM 11069 N N . LEU A 1 59 ? -4.510 1.758 6.557 1.00 0.00 59 LEU A N 10
ATOM 11070 C CA . LEU A 1 59 ? -5.186 2.093 5.279 1.00 0.00 59 LEU A CA 10
ATOM 11071 C C . LEU A 1 59 ? -6.262 1.040 4.987 1.00 0.00 59 LEU A C 10
ATOM 11072 O O . LEU A 1 59 ? -6.172 0.290 4.037 1.00 0.00 59 LEU A O 10
ATOM 11088 N N . VAL A 1 60 ? -7.272 0.970 5.808 1.00 0.00 60 VAL A N 10
ATOM 11089 C CA . VAL A 1 60 ? -8.343 -0.048 5.597 1.00 0.00 60 VAL A CA 10
ATOM 11090 C C . VAL A 1 60 ? -9.096 0.209 4.290 1.00 0.00 60 VAL A C 10
ATOM 11091 O O . VAL A 1 60 ? -9.695 1.247 4.090 1.00 0.00 60 VAL A O 10
ATOM 11104 N N . GLN A 1 61 ? -9.076 -0.751 3.412 1.00 0.00 61 GLN A N 10
ATOM 11105 C CA . GLN A 1 61 ? -9.794 -0.616 2.110 1.00 0.00 61 GLN A CA 10
ATOM 11106 C C . GLN A 1 61 ? -11.022 -1.534 2.118 1.00 0.00 61 GLN A C 10
ATOM 11107 O O . GLN A 1 61 ? -11.678 -1.689 3.128 1.00 0.00 61 GLN A O 10
ATOM 11121 N N . THR A 1 62 ? -11.344 -2.142 1.008 1.00 0.00 62 THR A N 10
ATOM 11122 C CA . THR A 1 62 ? -12.534 -3.040 0.979 1.00 0.00 62 THR A CA 10
ATOM 11123 C C . THR A 1 62 ? -12.437 -4.001 -0.207 1.00 0.00 62 THR A C 10
ATOM 11124 O O . THR A 1 62 ? -13.046 -3.793 -1.237 1.00 0.00 62 THR A O 10
ATOM 11135 N N . LYS A 1 63 ? -11.686 -5.059 -0.068 1.00 0.00 63 LYS A N 10
ATOM 11136 C CA . LYS A 1 63 ? -11.561 -6.035 -1.186 1.00 0.00 63 LYS A CA 10
ATOM 11137 C C . LYS A 1 63 ? -12.958 -6.486 -1.625 1.00 0.00 63 LYS A C 10
ATOM 11138 O O . LYS A 1 63 ? -13.491 -7.456 -1.123 1.00 0.00 63 LYS A O 10
ATOM 11157 N N . GLY A 1 64 ? -13.557 -5.791 -2.557 1.00 0.00 64 GLY A N 10
ATOM 11158 C CA . GLY A 1 64 ? -14.917 -6.185 -3.022 1.00 0.00 64 GLY A CA 10
ATOM 11159 C C . GLY A 1 64 ? -15.224 -5.491 -4.350 1.00 0.00 64 GLY A C 10
ATOM 11160 O O . GLY A 1 64 ? -16.367 -5.258 -4.691 1.00 0.00 64 GLY A O 10
ATOM 11164 N N . THR A 1 65 ? -14.211 -5.159 -5.102 1.00 0.00 65 THR A N 10
ATOM 11165 C CA . THR A 1 65 ? -14.441 -4.481 -6.408 1.00 0.00 65 THR A CA 10
ATOM 11166 C C . THR A 1 65 ? -13.197 -4.634 -7.281 1.00 0.00 65 THR A C 10
ATOM 11167 O O . THR A 1 65 ? -12.084 -4.447 -6.830 1.00 0.00 65 THR A O 10
ATOM 11178 N N . GLY A 1 66 ? -13.373 -4.984 -8.525 1.00 0.00 66 GLY A N 10
ATOM 11179 C CA . GLY A 1 66 ? -12.194 -5.159 -9.417 1.00 0.00 66 GLY A CA 10
ATOM 11180 C C . GLY A 1 66 ? -11.203 -6.110 -8.748 1.00 0.00 66 GLY A C 10
ATOM 11181 O O . GLY A 1 66 ? -10.032 -6.134 -9.071 1.00 0.00 66 GLY A O 10
ATOM 11185 N N . ALA A 1 67 ? -11.666 -6.895 -7.813 1.00 0.00 67 ALA A N 10
ATOM 11186 C CA . ALA A 1 67 ? -10.758 -7.845 -7.117 1.00 0.00 67 ALA A CA 10
ATOM 11187 C C . ALA A 1 67 ? -9.636 -7.065 -6.431 1.00 0.00 67 ALA A C 10
ATOM 11188 O O . ALA A 1 67 ? -8.478 -7.190 -6.777 1.00 0.00 67 ALA A O 10
ATOM 11195 N N . SER A 1 68 ? -9.969 -6.261 -5.458 1.00 0.00 68 SER A N 10
ATOM 11196 C CA . SER A 1 68 ? -8.918 -5.477 -4.754 1.00 0.00 68 SER A CA 10
ATOM 11197 C C . SER A 1 68 ? -9.552 -4.653 -3.631 1.00 0.00 68 SER A C 10
ATOM 11198 O O . SER A 1 68 ? -9.174 -4.762 -2.483 1.00 0.00 68 SER A O 10
ATOM 11206 N N . GLY A 1 69 ? -10.506 -3.824 -3.956 1.00 0.00 69 GLY A N 10
ATOM 11207 C CA . GLY A 1 69 ? -11.159 -2.982 -2.911 1.00 0.00 69 GLY A CA 10
ATOM 11208 C C . GLY A 1 69 ? -10.727 -1.528 -3.105 1.00 0.00 69 GLY A C 10
ATOM 11209 O O . GLY A 1 69 ? -10.163 -1.175 -4.122 1.00 0.00 69 GLY A O 10
ATOM 11213 N N . SER A 1 70 ? -10.986 -0.675 -2.151 1.00 0.00 70 SER A N 10
ATOM 11214 C CA . SER A 1 70 ? -10.583 0.750 -2.317 1.00 0.00 70 SER A CA 10
ATOM 11215 C C . SER A 1 70 ? -10.054 1.319 -0.997 1.00 0.00 70 SER A C 10
ATOM 11216 O O . SER A 1 70 ? -10.795 1.871 -0.208 1.00 0.00 70 SER A O 10
ATOM 11224 N N . PHE A 1 71 ? -8.774 1.206 -0.756 1.00 0.00 71 PHE A N 10
ATOM 11225 C CA . PHE A 1 71 ? -8.208 1.766 0.513 1.00 0.00 71 PHE A CA 10
ATOM 11226 C C . PHE A 1 71 ? -8.436 3.276 0.519 1.00 0.00 71 PHE A C 10
ATOM 11227 O O . PHE A 1 71 ? -7.782 4.018 -0.187 1.00 0.00 71 PHE A O 10
ATOM 11244 N N . ARG A 1 72 ? -9.345 3.738 1.331 1.00 0.00 72 ARG A N 10
ATOM 11245 C CA . ARG A 1 72 ? -9.601 5.201 1.409 1.00 0.00 72 ARG A CA 10
ATOM 11246 C C . ARG A 1 72 ? -8.757 5.728 2.554 1.00 0.00 72 ARG A C 10
ATOM 11247 O O . ARG A 1 72 ? -8.321 6.861 2.553 1.00 0.00 72 ARG A O 10
ATOM 11268 N N . LEU A 1 73 ? -8.520 4.863 3.510 1.00 0.00 73 LEU A N 10
ATOM 11269 C CA . LEU A 1 73 ? -7.683 5.183 4.699 1.00 0.00 73 LEU A CA 10
ATOM 11270 C C . LEU A 1 73 ? -8.542 5.185 5.955 1.00 0.00 73 LEU A C 10
ATOM 11271 O O . LEU A 1 73 ? -9.324 6.084 6.197 1.00 0.00 73 LEU A O 10
ATOM 11287 N N . SER A 1 74 ? -8.388 4.174 6.759 1.00 0.00 74 SER A N 10
ATOM 11288 C CA . SER A 1 74 ? -9.170 4.079 8.014 1.00 0.00 74 SER A CA 10
ATOM 11289 C C . SER A 1 74 ? -10.655 4.293 7.715 1.00 0.00 74 SER A C 10
ATOM 11290 O O . SER A 1 74 ? -11.380 3.362 7.429 1.00 0.00 74 SER A O 10
ATOM 11298 N N . LYS A 1 75 ? -11.109 5.517 7.784 1.00 0.00 75 LYS A N 10
ATOM 11299 C CA . LYS A 1 75 ? -12.546 5.809 7.510 1.00 0.00 75 LYS A CA 10
ATOM 11300 C C . LYS A 1 75 ? -13.376 5.504 8.765 1.00 0.00 75 LYS A C 10
ATOM 11301 O O . LYS A 1 75 ? -14.358 6.194 8.984 1.00 0.00 75 LYS A O 10
ATOM 11321 N N . MET A 1 1 ? 11.059 -7.476 8.788 1.00 0.00 1 MET A N 11
ATOM 11322 C CA . MET A 1 1 ? 10.003 -7.009 9.731 1.00 0.00 1 MET A CA 11
ATOM 11323 C C . MET A 1 1 ? 9.701 -5.532 9.468 1.00 0.00 1 MET A C 11
ATOM 11324 O O . MET A 1 1 ? 8.627 -5.047 9.763 1.00 0.00 1 MET A O 11
ATOM 11340 N N . ALA A 1 2 ? 10.638 -4.813 8.913 1.00 0.00 2 ALA A N 11
ATOM 11341 C CA . ALA A 1 2 ? 10.402 -3.370 8.631 1.00 0.00 2 ALA A CA 11
ATOM 11342 C C . ALA A 1 2 ? 10.039 -2.646 9.929 1.00 0.00 2 ALA A C 11
ATOM 11343 O O . ALA A 1 2 ? 10.277 -3.139 11.014 1.00 0.00 2 ALA A O 11
ATOM 11350 N N . GLY A 1 3 ? 9.462 -1.478 9.827 1.00 0.00 3 GLY A N 11
ATOM 11351 C CA . GLY A 1 3 ? 9.082 -0.726 11.057 1.00 0.00 3 GLY A CA 11
ATOM 11352 C C . GLY A 1 3 ? 8.807 0.739 10.702 1.00 0.00 3 GLY A C 11
ATOM 11353 O O . GLY A 1 3 ? 7.754 1.263 11.006 1.00 0.00 3 GLY A O 11
ATOM 11357 N N . PRO A 1 4 ? 9.771 1.351 10.067 1.00 0.00 4 PRO A N 11
ATOM 11358 C CA . PRO A 1 4 ? 9.592 2.770 9.685 1.00 0.00 4 PRO A CA 11
ATOM 11359 C C . PRO A 1 4 ? 9.530 2.909 8.161 1.00 0.00 4 PRO A C 11
ATOM 11360 O O . PRO A 1 4 ? 9.443 3.998 7.631 1.00 0.00 4 PRO A O 11
ATOM 11371 N N . SER A 1 5 ? 9.574 1.815 7.453 1.00 0.00 5 SER A N 11
ATOM 11372 C CA . SER A 1 5 ? 9.516 1.890 5.966 1.00 0.00 5 SER A CA 11
ATOM 11373 C C . SER A 1 5 ? 8.505 0.865 5.448 1.00 0.00 5 SER A C 11
ATOM 11374 O O . SER A 1 5 ? 7.894 0.151 6.218 1.00 0.00 5 SER A O 11
ATOM 11382 N N . VAL A 1 6 ? 8.329 0.793 4.151 1.00 0.00 6 VAL A N 11
ATOM 11383 C CA . VAL A 1 6 ? 7.357 -0.176 3.563 1.00 0.00 6 VAL A CA 11
ATOM 11384 C C . VAL A 1 6 ? 6.138 -0.298 4.481 1.00 0.00 6 VAL A C 11
ATOM 11385 O O . VAL A 1 6 ? 5.542 -1.344 4.645 1.00 0.00 6 VAL A O 11
ATOM 11398 N N . THR A 1 7 ? 5.787 0.802 5.058 1.00 0.00 7 THR A N 11
ATOM 11399 C CA . THR A 1 7 ? 4.626 0.899 5.976 1.00 0.00 7 THR A CA 11
ATOM 11400 C C . THR A 1 7 ? 4.350 2.389 6.080 1.00 0.00 7 THR A C 11
ATOM 11401 O O . THR A 1 7 ? 3.246 2.859 5.889 1.00 0.00 7 THR A O 11
ATOM 11412 N N . GLU A 1 8 ? 5.397 3.139 6.295 1.00 0.00 8 GLU A N 11
ATOM 11413 C CA . GLU A 1 8 ? 5.278 4.614 6.318 1.00 0.00 8 GLU A CA 11
ATOM 11414 C C . GLU A 1 8 ? 5.420 5.062 4.863 1.00 0.00 8 GLU A C 11
ATOM 11415 O O . GLU A 1 8 ? 4.873 6.061 4.439 1.00 0.00 8 GLU A O 11
ATOM 11427 N N . LEU A 1 9 ? 6.143 4.283 4.094 1.00 0.00 9 LEU A N 11
ATOM 11428 C CA . LEU A 1 9 ? 6.334 4.583 2.649 1.00 0.00 9 LEU A CA 11
ATOM 11429 C C . LEU A 1 9 ? 4.989 4.433 1.937 1.00 0.00 9 LEU A C 11
ATOM 11430 O O . LEU A 1 9 ? 4.539 5.319 1.240 1.00 0.00 9 LEU A O 11
ATOM 11446 N N . ILE A 1 10 ? 4.335 3.316 2.120 1.00 0.00 10 ILE A N 11
ATOM 11447 C CA . ILE A 1 10 ? 3.014 3.119 1.468 1.00 0.00 10 ILE A CA 11
ATOM 11448 C C . ILE A 1 10 ? 2.073 4.177 2.024 1.00 0.00 10 ILE A C 11
ATOM 11449 O O . ILE A 1 10 ? 1.372 4.858 1.302 1.00 0.00 10 ILE A O 11
ATOM 11465 N N . THR A 1 11 ? 2.070 4.318 3.313 1.00 0.00 11 THR A N 11
ATOM 11466 C CA . THR A 1 11 ? 1.203 5.328 3.951 1.00 0.00 11 THR A CA 11
ATOM 11467 C C . THR A 1 11 ? 1.628 6.711 3.457 1.00 0.00 11 THR A C 11
ATOM 11468 O O . THR A 1 11 ? 0.867 7.657 3.496 1.00 0.00 11 THR A O 11
ATOM 11479 N N . LYS A 1 12 ? 2.832 6.827 2.958 1.00 0.00 12 LYS A N 11
ATOM 11480 C CA . LYS A 1 12 ? 3.286 8.139 2.423 1.00 0.00 12 LYS A CA 11
ATOM 11481 C C . LYS A 1 12 ? 2.607 8.335 1.069 1.00 0.00 12 LYS A C 11
ATOM 11482 O O . LYS A 1 12 ? 2.248 9.431 0.688 1.00 0.00 12 LYS A O 11
ATOM 11501 N N . ALA A 1 13 ? 2.397 7.258 0.358 1.00 0.00 13 ALA A N 11
ATOM 11502 C CA . ALA A 1 13 ? 1.703 7.344 -0.954 1.00 0.00 13 ALA A CA 11
ATOM 11503 C C . ALA A 1 13 ? 0.205 7.165 -0.706 1.00 0.00 13 ALA A C 11
ATOM 11504 O O . ALA A 1 13 ? -0.558 6.878 -1.606 1.00 0.00 13 ALA A O 11
ATOM 11511 N N . VAL A 1 14 ? -0.218 7.335 0.521 1.00 0.00 14 VAL A N 11
ATOM 11512 C CA . VAL A 1 14 ? -1.655 7.181 0.847 1.00 0.00 14 VAL A CA 11
ATOM 11513 C C . VAL A 1 14 ? -2.391 8.439 0.399 1.00 0.00 14 VAL A C 11
ATOM 11514 O O . VAL A 1 14 ? -3.581 8.428 0.163 1.00 0.00 14 VAL A O 11
ATOM 11527 N N . SER A 1 15 ? -1.680 9.529 0.281 1.00 0.00 15 SER A N 11
ATOM 11528 C CA . SER A 1 15 ? -2.321 10.798 -0.156 1.00 0.00 15 SER A CA 11
ATOM 11529 C C . SER A 1 15 ? -2.814 10.627 -1.590 1.00 0.00 15 SER A C 11
ATOM 11530 O O . SER A 1 15 ? -3.703 11.322 -2.041 1.00 0.00 15 SER A O 11
ATOM 11538 N N . ALA A 1 16 ? -2.247 9.695 -2.307 1.00 0.00 16 ALA A N 11
ATOM 11539 C CA . ALA A 1 16 ? -2.688 9.463 -3.707 1.00 0.00 16 ALA A CA 11
ATOM 11540 C C . ALA A 1 16 ? -4.203 9.278 -3.717 1.00 0.00 16 ALA A C 11
ATOM 11541 O O . ALA A 1 16 ? -4.853 9.456 -4.729 1.00 0.00 16 ALA A O 11
ATOM 11548 N N . SER A 1 17 ? -4.764 8.920 -2.590 1.00 0.00 17 SER A N 11
ATOM 11549 C CA . SER A 1 17 ? -6.242 8.719 -2.507 1.00 0.00 17 SER A CA 11
ATOM 11550 C C . SER A 1 17 ? -6.962 9.765 -3.362 1.00 0.00 17 SER A C 11
ATOM 11551 O O . SER A 1 17 ? -7.127 10.901 -2.964 1.00 0.00 17 SER A O 11
ATOM 11559 N N . LYS A 1 18 ? -7.393 9.387 -4.534 1.00 0.00 18 LYS A N 11
ATOM 11560 C CA . LYS A 1 18 ? -8.102 10.353 -5.419 1.00 0.00 18 LYS A CA 11
ATOM 11561 C C . LYS A 1 18 ? -8.877 9.581 -6.489 1.00 0.00 18 LYS A C 11
ATOM 11562 O O . LYS A 1 18 ? -9.033 10.036 -7.605 1.00 0.00 18 LYS A O 11
ATOM 11581 N N . GLU A 1 19 ? -9.362 8.415 -6.159 1.00 0.00 19 GLU A N 11
ATOM 11582 C CA . GLU A 1 19 ? -10.123 7.615 -7.159 1.00 0.00 19 GLU A CA 11
ATOM 11583 C C . GLU A 1 19 ? -11.229 6.834 -6.450 1.00 0.00 19 GLU A C 11
ATOM 11584 O O . GLU A 1 19 ? -11.713 5.835 -6.944 1.00 0.00 19 GLU A O 11
ATOM 11596 N N . ARG A 1 20 ? -11.639 7.286 -5.298 1.00 0.00 20 ARG A N 11
ATOM 11597 C CA . ARG A 1 20 ? -12.721 6.574 -4.562 1.00 0.00 20 ARG A CA 11
ATOM 11598 C C . ARG A 1 20 ? -12.163 5.307 -3.919 1.00 0.00 20 ARG A C 11
ATOM 11599 O O . ARG A 1 20 ? -12.896 4.406 -3.561 1.00 0.00 20 ARG A O 11
ATOM 11620 N N . LYS A 1 21 ? -10.875 5.225 -3.773 1.00 0.00 21 LYS A N 11
ATOM 11621 C CA . LYS A 1 21 ? -10.277 4.007 -3.156 1.00 0.00 21 LYS A CA 11
ATOM 11622 C C . LYS A 1 21 ? -8.802 4.254 -2.823 1.00 0.00 21 LYS A C 11
ATOM 11623 O O . LYS A 1 21 ? -8.325 3.875 -1.772 1.00 0.00 21 LYS A O 11
ATOM 11642 N N . GLY A 1 22 ? -8.072 4.883 -3.706 1.00 0.00 22 GLY A N 11
ATOM 11643 C CA . GLY A 1 22 ? -6.632 5.145 -3.428 1.00 0.00 22 GLY A CA 11
ATOM 11644 C C . GLY A 1 22 ? -5.779 4.031 -4.039 1.00 0.00 22 GLY A C 11
ATOM 11645 O O . GLY A 1 22 ? -5.188 3.235 -3.337 1.00 0.00 22 GLY A O 11
ATOM 11649 N N . LEU A 1 23 ? -5.708 3.966 -5.341 1.00 0.00 23 LEU A N 11
ATOM 11650 C CA . LEU A 1 23 ? -4.891 2.901 -5.988 1.00 0.00 23 LEU A CA 11
ATOM 11651 C C . LEU A 1 23 ? -5.584 1.553 -5.795 1.00 0.00 23 LEU A C 11
ATOM 11652 O O . LEU A 1 23 ? -6.691 1.482 -5.298 1.00 0.00 23 LEU A O 11
ATOM 11668 N N . SER A 1 24 ? -4.953 0.484 -6.186 1.00 0.00 24 SER A N 11
ATOM 11669 C CA . SER A 1 24 ? -5.595 -0.850 -6.024 1.00 0.00 24 SER A CA 11
ATOM 11670 C C . SER A 1 24 ? -4.530 -1.909 -5.727 1.00 0.00 24 SER A C 11
ATOM 11671 O O . SER A 1 24 ? -4.295 -2.798 -6.520 1.00 0.00 24 SER A O 11
ATOM 11679 N N . LEU A 1 25 ? -3.884 -1.829 -4.592 1.00 0.00 25 LEU A N 11
ATOM 11680 C CA . LEU A 1 25 ? -2.842 -2.844 -4.267 1.00 0.00 25 LEU A CA 11
ATOM 11681 C C . LEU A 1 25 ? -1.870 -2.942 -5.441 1.00 0.00 25 LEU A C 11
ATOM 11682 O O . LEU A 1 25 ? -1.255 -3.964 -5.673 1.00 0.00 25 LEU A O 11
ATOM 11698 N N . ALA A 1 26 ? -1.735 -1.881 -6.189 1.00 0.00 26 ALA A N 11
ATOM 11699 C CA . ALA A 1 26 ? -0.813 -1.902 -7.358 1.00 0.00 26 ALA A CA 11
ATOM 11700 C C . ALA A 1 26 ? -0.014 -0.598 -7.408 1.00 0.00 26 ALA A C 11
ATOM 11701 O O . ALA A 1 26 ? 1.147 -0.564 -7.064 1.00 0.00 26 ALA A O 11
ATOM 11708 N N . ALA A 1 27 ? -0.623 0.473 -7.841 1.00 0.00 27 ALA A N 11
ATOM 11709 C CA . ALA A 1 27 ? 0.110 1.769 -7.920 1.00 0.00 27 ALA A CA 11
ATOM 11710 C C . ALA A 1 27 ? 0.730 2.100 -6.558 1.00 0.00 27 ALA A C 11
ATOM 11711 O O . ALA A 1 27 ? 1.909 2.377 -6.460 1.00 0.00 27 ALA A O 11
ATOM 11718 N N . LEU A 1 28 ? -0.047 2.069 -5.505 1.00 0.00 28 LEU A N 11
ATOM 11719 C CA . LEU A 1 28 ? 0.507 2.366 -4.159 1.00 0.00 28 LEU A CA 11
ATOM 11720 C C . LEU A 1 28 ? 1.840 1.659 -4.006 1.00 0.00 28 LEU A C 11
ATOM 11721 O O . LEU A 1 28 ? 2.858 2.276 -3.801 1.00 0.00 28 LEU A O 11
ATOM 11737 N N . LYS A 1 29 ? 1.829 0.363 -4.069 1.00 0.00 29 LYS A N 11
ATOM 11738 C CA . LYS A 1 29 ? 3.091 -0.396 -3.885 1.00 0.00 29 LYS A CA 11
ATOM 11739 C C . LYS A 1 29 ? 4.118 -0.005 -4.956 1.00 0.00 29 LYS A C 11
ATOM 11740 O O . LYS A 1 29 ? 5.306 -0.114 -4.743 1.00 0.00 29 LYS A O 11
ATOM 11759 N N . LYS A 1 30 ? 3.679 0.422 -6.111 1.00 0.00 30 LYS A N 11
ATOM 11760 C CA . LYS A 1 30 ? 4.646 0.776 -7.186 1.00 0.00 30 LYS A CA 11
ATOM 11761 C C . LYS A 1 30 ? 5.135 2.216 -7.002 1.00 0.00 30 LYS A C 11
ATOM 11762 O O . LYS A 1 30 ? 5.785 2.780 -7.860 1.00 0.00 30 LYS A O 11
ATOM 11781 N N . ALA A 1 31 ? 4.845 2.802 -5.876 1.00 0.00 31 ALA A N 11
ATOM 11782 C CA . ALA A 1 31 ? 5.304 4.194 -5.605 1.00 0.00 31 ALA A CA 11
ATOM 11783 C C . ALA A 1 31 ? 6.459 4.128 -4.605 1.00 0.00 31 ALA A C 11
ATOM 11784 O O . ALA A 1 31 ? 7.359 4.944 -4.612 1.00 0.00 31 ALA A O 11
ATOM 11791 N N . LEU A 1 32 ? 6.437 3.135 -3.760 1.00 0.00 32 LEU A N 11
ATOM 11792 C CA . LEU A 1 32 ? 7.525 2.959 -2.759 1.00 0.00 32 LEU A CA 11
ATOM 11793 C C . LEU A 1 32 ? 8.795 2.572 -3.496 1.00 0.00 32 LEU A C 11
ATOM 11794 O O . LEU A 1 32 ? 9.897 2.719 -3.006 1.00 0.00 32 LEU A O 11
ATOM 11810 N N . ALA A 1 33 ? 8.630 2.082 -4.683 1.00 0.00 33 ALA A N 11
ATOM 11811 C CA . ALA A 1 33 ? 9.796 1.673 -5.509 1.00 0.00 33 ALA A CA 11
ATOM 11812 C C . ALA A 1 33 ? 10.368 2.893 -6.242 1.00 0.00 33 ALA A C 11
ATOM 11813 O O . ALA A 1 33 ? 10.847 2.789 -7.354 1.00 0.00 33 ALA A O 11
ATOM 11820 N N . ALA A 1 34 ? 10.320 4.047 -5.634 1.00 0.00 34 ALA A N 11
ATOM 11821 C CA . ALA A 1 34 ? 10.858 5.266 -6.305 1.00 0.00 34 ALA A CA 11
ATOM 11822 C C . ALA A 1 34 ? 11.950 5.900 -5.435 1.00 0.00 34 ALA A C 11
ATOM 11823 O O . ALA A 1 34 ? 12.103 7.105 -5.395 1.00 0.00 34 ALA A O 11
ATOM 11830 N N . GLY A 1 35 ? 12.711 5.098 -4.740 1.00 0.00 35 GLY A N 11
ATOM 11831 C CA . GLY A 1 35 ? 13.795 5.653 -3.876 1.00 0.00 35 GLY A CA 11
ATOM 11832 C C . GLY A 1 35 ? 14.260 4.577 -2.895 1.00 0.00 35 GLY A C 11
ATOM 11833 O O . GLY A 1 35 ? 13.838 4.537 -1.757 1.00 0.00 35 GLY A O 11
ATOM 11837 N N . GLY A 1 36 ? 15.111 3.691 -3.334 1.00 0.00 36 GLY A N 11
ATOM 11838 C CA . GLY A 1 36 ? 15.583 2.603 -2.433 1.00 0.00 36 GLY A CA 11
ATOM 11839 C C . GLY A 1 36 ? 14.463 1.576 -2.321 1.00 0.00 36 GLY A C 11
ATOM 11840 O O . GLY A 1 36 ? 13.921 1.338 -1.260 1.00 0.00 36 GLY A O 11
ATOM 11844 N N . TYR A 1 37 ? 14.090 0.999 -3.427 1.00 0.00 37 TYR A N 11
ATOM 11845 C CA . TYR A 1 37 ? 12.973 0.020 -3.422 1.00 0.00 37 TYR A CA 11
ATOM 11846 C C . TYR A 1 37 ? 12.481 -0.145 -4.858 1.00 0.00 37 TYR A C 11
ATOM 11847 O O . TYR A 1 37 ? 12.440 0.813 -5.605 1.00 0.00 37 TYR A O 11
ATOM 11865 N N . ASP A 1 38 ? 12.099 -1.322 -5.278 1.00 0.00 38 ASP A N 11
ATOM 11866 C CA . ASP A 1 38 ? 11.618 -1.441 -6.667 1.00 0.00 38 ASP A CA 11
ATOM 11867 C C . ASP A 1 38 ? 10.412 -2.366 -6.705 1.00 0.00 38 ASP A C 11
ATOM 11868 O O . ASP A 1 38 ? 10.009 -2.801 -7.764 1.00 0.00 38 ASP A O 11
ATOM 11877 N N . VAL A 1 39 ? 9.851 -2.717 -5.557 1.00 0.00 39 VAL A N 11
ATOM 11878 C CA . VAL A 1 39 ? 8.702 -3.655 -5.558 1.00 0.00 39 VAL A CA 11
ATOM 11879 C C . VAL A 1 39 ? 9.078 -4.792 -6.497 1.00 0.00 39 VAL A C 11
ATOM 11880 O O . VAL A 1 39 ? 8.253 -5.459 -7.089 1.00 0.00 39 VAL A O 11
ATOM 11893 N N . GLU A 1 40 ? 10.365 -4.994 -6.608 1.00 0.00 40 GLU A N 11
ATOM 11894 C CA . GLU A 1 40 ? 10.929 -6.049 -7.461 1.00 0.00 40 GLU A CA 11
ATOM 11895 C C . GLU A 1 40 ? 12.034 -6.703 -6.645 1.00 0.00 40 GLU A C 11
ATOM 11896 O O . GLU A 1 40 ? 11.843 -7.737 -6.034 1.00 0.00 40 GLU A O 11
ATOM 11908 N N . LYS A 1 41 ? 13.165 -6.060 -6.558 1.00 0.00 41 LYS A N 11
ATOM 11909 C CA . LYS A 1 41 ? 14.245 -6.596 -5.697 1.00 0.00 41 LYS A CA 11
ATOM 11910 C C . LYS A 1 41 ? 13.784 -6.385 -4.251 1.00 0.00 41 LYS A C 11
ATOM 11911 O O . LYS A 1 41 ? 14.358 -6.899 -3.312 1.00 0.00 41 LYS A O 11
ATOM 11930 N N . ASN A 1 42 ? 12.723 -5.624 -4.087 1.00 0.00 42 ASN A N 11
ATOM 11931 C CA . ASN A 1 42 ? 12.163 -5.346 -2.748 1.00 0.00 42 ASN A CA 11
ATOM 11932 C C . ASN A 1 42 ? 10.661 -5.623 -2.816 1.00 0.00 42 ASN A C 11
ATOM 11933 O O . ASN A 1 42 ? 9.893 -5.152 -2.002 1.00 0.00 42 ASN A O 11
ATOM 11944 N N . ASN A 1 43 ? 10.241 -6.379 -3.801 1.00 0.00 43 ASN A N 11
ATOM 11945 C CA . ASN A 1 43 ? 8.793 -6.694 -3.946 1.00 0.00 43 ASN A CA 11
ATOM 11946 C C . ASN A 1 43 ? 8.361 -7.560 -2.773 1.00 0.00 43 ASN A C 11
ATOM 11947 O O . ASN A 1 43 ? 7.232 -7.516 -2.333 1.00 0.00 43 ASN A O 11
ATOM 11958 N N . SER A 1 44 ? 9.253 -8.358 -2.269 1.00 0.00 44 SER A N 11
ATOM 11959 C CA . SER A 1 44 ? 8.891 -9.230 -1.132 1.00 0.00 44 SER A CA 11
ATOM 11960 C C . SER A 1 44 ? 8.644 -8.369 0.100 1.00 0.00 44 SER A C 11
ATOM 11961 O O . SER A 1 44 ? 8.197 -8.853 1.120 1.00 0.00 44 SER A O 11
ATOM 11969 N N . ARG A 1 45 ? 8.912 -7.091 0.026 1.00 0.00 45 ARG A N 11
ATOM 11970 C CA . ARG A 1 45 ? 8.656 -6.246 1.219 1.00 0.00 45 ARG A CA 11
ATOM 11971 C C . ARG A 1 45 ? 7.526 -5.269 0.911 1.00 0.00 45 ARG A C 11
ATOM 11972 O O . ARG A 1 45 ? 6.955 -4.671 1.797 1.00 0.00 45 ARG A O 11
ATOM 11993 N N . ILE A 1 46 ? 7.193 -5.107 -0.339 1.00 0.00 46 ILE A N 11
ATOM 11994 C CA . ILE A 1 46 ? 6.099 -4.170 -0.699 1.00 0.00 46 ILE A CA 11
ATOM 11995 C C . ILE A 1 46 ? 4.769 -4.930 -0.734 1.00 0.00 46 ILE A C 11
ATOM 11996 O O . ILE A 1 46 ? 3.768 -4.464 -0.231 1.00 0.00 46 ILE A O 11
ATOM 12012 N N . LYS A 1 47 ? 4.749 -6.096 -1.320 1.00 0.00 47 LYS A N 11
ATOM 12013 C CA . LYS A 1 47 ? 3.477 -6.871 -1.367 1.00 0.00 47 LYS A CA 11
ATOM 12014 C C . LYS A 1 47 ? 3.198 -7.452 0.023 1.00 0.00 47 LYS A C 11
ATOM 12015 O O . LYS A 1 47 ? 2.187 -8.084 0.258 1.00 0.00 47 LYS A O 11
ATOM 12034 N N . LEU A 1 48 ? 4.079 -7.204 0.953 1.00 0.00 48 LEU A N 11
ATOM 12035 C CA . LEU A 1 48 ? 3.881 -7.686 2.341 1.00 0.00 48 LEU A CA 11
ATOM 12036 C C . LEU A 1 48 ? 3.600 -6.448 3.170 1.00 0.00 48 LEU A C 11
ATOM 12037 O O . LEU A 1 48 ? 2.672 -6.396 3.951 1.00 0.00 48 LEU A O 11
ATOM 12053 N N . GLY A 1 49 ? 4.374 -5.421 2.950 1.00 0.00 49 GLY A N 11
ATOM 12054 C CA . GLY A 1 49 ? 4.128 -4.151 3.657 1.00 0.00 49 GLY A CA 11
ATOM 12055 C C . GLY A 1 49 ? 2.837 -3.572 3.086 1.00 0.00 49 GLY A C 11
ATOM 12056 O O . GLY A 1 49 ? 2.253 -2.667 3.642 1.00 0.00 49 GLY A O 11
ATOM 12060 N N . LEU A 1 50 ? 2.369 -4.116 1.981 1.00 0.00 50 LEU A N 11
ATOM 12061 C CA . LEU A 1 50 ? 1.098 -3.619 1.395 1.00 0.00 50 LEU A CA 11
ATOM 12062 C C . LEU A 1 50 ? -0.015 -4.573 1.774 1.00 0.00 50 LEU A C 11
ATOM 12063 O O . LEU A 1 50 ? -0.968 -4.204 2.427 1.00 0.00 50 LEU A O 11
ATOM 12079 N N . LYS A 1 51 ? 0.106 -5.822 1.407 1.00 0.00 51 LYS A N 11
ATOM 12080 C CA . LYS A 1 51 ? -0.943 -6.786 1.816 1.00 0.00 51 LYS A CA 11
ATOM 12081 C C . LYS A 1 51 ? -1.122 -6.592 3.316 1.00 0.00 51 LYS A C 11
ATOM 12082 O O . LYS A 1 51 ? -2.162 -6.851 3.881 1.00 0.00 51 LYS A O 11
ATOM 12101 N N . SER A 1 52 ? -0.097 -6.082 3.951 1.00 0.00 52 SER A N 11
ATOM 12102 C CA . SER A 1 52 ? -0.170 -5.796 5.392 1.00 0.00 52 SER A CA 11
ATOM 12103 C C . SER A 1 52 ? -0.624 -4.347 5.563 1.00 0.00 52 SER A C 11
ATOM 12104 O O . SER A 1 52 ? -1.346 -4.037 6.477 1.00 0.00 52 SER A O 11
ATOM 12112 N N . LEU A 1 53 ? -0.246 -3.437 4.687 1.00 0.00 53 LEU A N 11
ATOM 12113 C CA . LEU A 1 53 ? -0.742 -2.046 4.886 1.00 0.00 53 LEU A CA 11
ATOM 12114 C C . LEU A 1 53 ? -2.238 -2.042 4.589 1.00 0.00 53 LEU A C 11
ATOM 12115 O O . LEU A 1 53 ? -3.059 -1.846 5.464 1.00 0.00 53 LEU A O 11
ATOM 12131 N N . VAL A 1 54 ? -2.597 -2.264 3.359 1.00 0.00 54 VAL A N 11
ATOM 12132 C CA . VAL A 1 54 ? -4.037 -2.287 2.982 1.00 0.00 54 VAL A CA 11
ATOM 12133 C C . VAL A 1 54 ? -4.797 -3.446 3.671 1.00 0.00 54 VAL A C 11
ATOM 12134 O O . VAL A 1 54 ? -5.974 -3.630 3.427 1.00 0.00 54 VAL A O 11
ATOM 12147 N N . SER A 1 55 ? -4.175 -4.238 4.511 1.00 0.00 55 SER A N 11
ATOM 12148 C CA . SER A 1 55 ? -4.953 -5.351 5.145 1.00 0.00 55 SER A CA 11
ATOM 12149 C C . SER A 1 55 ? -4.587 -5.545 6.624 1.00 0.00 55 SER A C 11
ATOM 12150 O O . SER A 1 55 ? -5.078 -6.454 7.264 1.00 0.00 55 SER A O 11
ATOM 12158 N N . LYS A 1 56 ? -3.760 -4.712 7.193 1.00 0.00 56 LYS A N 11
ATOM 12159 C CA . LYS A 1 56 ? -3.428 -4.898 8.640 1.00 0.00 56 LYS A CA 11
ATOM 12160 C C . LYS A 1 56 ? -4.253 -3.921 9.468 1.00 0.00 56 LYS A C 11
ATOM 12161 O O . LYS A 1 56 ? -4.558 -4.165 10.618 1.00 0.00 56 LYS A O 11
ATOM 12180 N N . GLY A 1 57 ? -4.616 -2.814 8.890 1.00 0.00 57 GLY A N 11
ATOM 12181 C CA . GLY A 1 57 ? -5.422 -1.821 9.649 1.00 0.00 57 GLY A CA 11
ATOM 12182 C C . GLY A 1 57 ? -4.958 -0.401 9.334 1.00 0.00 57 GLY A C 11
ATOM 12183 O O . GLY A 1 57 ? -5.614 0.560 9.684 1.00 0.00 57 GLY A O 11
ATOM 12187 N N . THR A 1 58 ? -3.856 -0.247 8.655 1.00 0.00 58 THR A N 11
ATOM 12188 C CA . THR A 1 58 ? -3.409 1.121 8.311 1.00 0.00 58 THR A CA 11
ATOM 12189 C C . THR A 1 58 ? -4.316 1.571 7.193 1.00 0.00 58 THR A C 11
ATOM 12190 O O . THR A 1 58 ? -5.193 2.384 7.370 1.00 0.00 58 THR A O 11
ATOM 12201 N N . LEU A 1 59 ? -4.142 0.993 6.053 1.00 0.00 59 LEU A N 11
ATOM 12202 C CA . LEU A 1 59 ? -5.008 1.316 4.910 1.00 0.00 59 LEU A CA 11
ATOM 12203 C C . LEU A 1 59 ? -6.324 0.549 5.074 1.00 0.00 59 LEU A C 11
ATOM 12204 O O . LEU A 1 59 ? -6.349 -0.666 5.050 1.00 0.00 59 LEU A O 11
ATOM 12220 N N . VAL A 1 60 ? -7.415 1.240 5.267 1.00 0.00 60 VAL A N 11
ATOM 12221 C CA . VAL A 1 60 ? -8.714 0.532 5.460 1.00 0.00 60 VAL A CA 11
ATOM 12222 C C . VAL A 1 60 ? -9.416 0.320 4.119 1.00 0.00 60 VAL A C 11
ATOM 12223 O O . VAL A 1 60 ? -10.221 1.122 3.690 1.00 0.00 60 VAL A O 11
ATOM 12236 N N . GLN A 1 61 ? -9.124 -0.768 3.467 1.00 0.00 61 GLN A N 11
ATOM 12237 C CA . GLN A 1 61 ? -9.776 -1.061 2.161 1.00 0.00 61 GLN A CA 11
ATOM 12238 C C . GLN A 1 61 ? -11.132 -1.726 2.420 1.00 0.00 61 GLN A C 11
ATOM 12239 O O . GLN A 1 61 ? -11.264 -2.563 3.290 1.00 0.00 61 GLN A O 11
ATOM 12253 N N . THR A 1 62 ? -12.138 -1.359 1.679 1.00 0.00 62 THR A N 11
ATOM 12254 C CA . THR A 1 62 ? -13.478 -1.972 1.896 1.00 0.00 62 THR A CA 11
ATOM 12255 C C . THR A 1 62 ? -13.736 -3.048 0.838 1.00 0.00 62 THR A C 11
ATOM 12256 O O . THR A 1 62 ? -14.530 -2.867 -0.064 1.00 0.00 62 THR A O 11
ATOM 12267 N N . LYS A 1 63 ? -13.077 -4.169 0.945 1.00 0.00 63 LYS A N 11
ATOM 12268 C CA . LYS A 1 63 ? -13.292 -5.259 -0.048 1.00 0.00 63 LYS A CA 11
ATOM 12269 C C . LYS A 1 63 ? -14.468 -6.127 0.408 1.00 0.00 63 LYS A C 11
ATOM 12270 O O . LYS A 1 63 ? -14.287 -7.143 1.049 1.00 0.00 63 LYS A O 11
ATOM 12289 N N . GLY A 1 64 ? -15.672 -5.733 0.091 1.00 0.00 64 GLY A N 11
ATOM 12290 C CA . GLY A 1 64 ? -16.853 -6.538 0.514 1.00 0.00 64 GLY A CA 11
ATOM 12291 C C . GLY A 1 64 ? -17.693 -6.905 -0.711 1.00 0.00 64 GLY A C 11
ATOM 12292 O O . GLY A 1 64 ? -17.770 -8.054 -1.100 1.00 0.00 64 GLY A O 11
ATOM 12296 N N . THR A 1 65 ? -18.325 -5.939 -1.321 1.00 0.00 65 THR A N 11
ATOM 12297 C CA . THR A 1 65 ? -19.162 -6.234 -2.518 1.00 0.00 65 THR A CA 11
ATOM 12298 C C . THR A 1 65 ? -18.322 -6.071 -3.787 1.00 0.00 65 THR A C 11
ATOM 12299 O O . THR A 1 65 ? -17.610 -5.101 -3.952 1.00 0.00 65 THR A O 11
ATOM 12310 N N . GLY A 1 66 ? -18.401 -7.015 -4.685 1.00 0.00 66 GLY A N 11
ATOM 12311 C CA . GLY A 1 66 ? -17.609 -6.916 -5.944 1.00 0.00 66 GLY A CA 11
ATOM 12312 C C . GLY A 1 66 ? -16.158 -6.563 -5.612 1.00 0.00 66 GLY A C 11
ATOM 12313 O O . GLY A 1 66 ? -15.432 -6.046 -6.438 1.00 0.00 66 GLY A O 11
ATOM 12317 N N . ALA A 1 67 ? -15.728 -6.842 -4.413 1.00 0.00 67 ALA A N 11
ATOM 12318 C CA . ALA A 1 67 ? -14.323 -6.528 -4.030 1.00 0.00 67 ALA A CA 11
ATOM 12319 C C . ALA A 1 67 ? -13.939 -5.139 -4.551 1.00 0.00 67 ALA A C 11
ATOM 12320 O O . ALA A 1 67 ? -13.017 -4.993 -5.329 1.00 0.00 67 ALA A O 11
ATOM 12327 N N . SER A 1 68 ? -14.634 -4.118 -4.128 1.00 0.00 68 SER A N 11
ATOM 12328 C CA . SER A 1 68 ? -14.300 -2.743 -4.600 1.00 0.00 68 SER A CA 11
ATOM 12329 C C . SER A 1 68 ? -13.068 -2.232 -3.848 1.00 0.00 68 SER A C 11
ATOM 12330 O O . SER A 1 68 ? -12.230 -1.548 -4.401 1.00 0.00 68 SER A O 11
ATOM 12338 N N . GLY A 1 69 ? -12.952 -2.562 -2.591 1.00 0.00 69 GLY A N 11
ATOM 12339 C CA . GLY A 1 69 ? -11.774 -2.100 -1.802 1.00 0.00 69 GLY A CA 11
ATOM 12340 C C . GLY A 1 69 ? -11.739 -0.571 -1.763 1.00 0.00 69 GLY A C 11
ATOM 12341 O O . GLY A 1 69 ? -12.519 0.096 -2.414 1.00 0.00 69 GLY A O 11
ATOM 12345 N N . SER A 1 70 ? -10.836 -0.012 -1.006 1.00 0.00 70 SER A N 11
ATOM 12346 C CA . SER A 1 70 ? -10.742 1.472 -0.922 1.00 0.00 70 SER A CA 11
ATOM 12347 C C . SER A 1 70 ? -9.873 1.859 0.276 1.00 0.00 70 SER A C 11
ATOM 12348 O O . SER A 1 70 ? -10.363 2.087 1.363 1.00 0.00 70 SER A O 11
ATOM 12356 N N . PHE A 1 71 ? -8.584 1.933 0.085 1.00 0.00 71 PHE A N 11
ATOM 12357 C CA . PHE A 1 71 ? -7.689 2.304 1.222 1.00 0.00 71 PHE A CA 11
ATOM 12358 C C . PHE A 1 71 ? -7.806 3.801 1.499 1.00 0.00 71 PHE A C 11
ATOM 12359 O O . PHE A 1 71 ? -7.324 4.629 0.752 1.00 0.00 71 PHE A O 11
ATOM 12376 N N . ARG A 1 72 ? -8.416 4.143 2.592 1.00 0.00 72 ARG A N 11
ATOM 12377 C CA . ARG A 1 72 ? -8.549 5.573 2.976 1.00 0.00 72 ARG A CA 11
ATOM 12378 C C . ARG A 1 72 ? -7.635 5.805 4.180 1.00 0.00 72 ARG A C 11
ATOM 12379 O O . ARG A 1 72 ? -7.601 6.867 4.769 1.00 0.00 72 ARG A O 11
ATOM 12400 N N . LEU A 1 73 ? -6.906 4.780 4.539 1.00 0.00 73 LEU A N 11
ATOM 12401 C CA . LEU A 1 73 ? -5.977 4.831 5.692 1.00 0.00 73 LEU A CA 11
ATOM 12402 C C . LEU A 1 73 ? -6.711 4.339 6.930 1.00 0.00 73 LEU A C 11
ATOM 12403 O O . LEU A 1 73 ? -7.666 3.596 6.835 1.00 0.00 73 LEU A O 11
ATOM 12419 N N . SER A 1 74 ? -6.272 4.712 8.093 1.00 0.00 74 SER A N 11
ATOM 12420 C CA . SER A 1 74 ? -6.952 4.213 9.308 1.00 0.00 74 SER A CA 11
ATOM 12421 C C . SER A 1 74 ? -8.334 4.860 9.432 1.00 0.00 74 SER A C 11
ATOM 12422 O O . SER A 1 74 ? -9.342 4.185 9.494 1.00 0.00 74 SER A O 11
ATOM 12430 N N . LYS A 1 75 ? -8.388 6.162 9.468 1.00 0.00 75 LYS A N 11
ATOM 12431 C CA . LYS A 1 75 ? -9.705 6.848 9.589 1.00 0.00 75 LYS A CA 11
ATOM 12432 C C . LYS A 1 75 ? -10.120 7.402 8.224 1.00 0.00 75 LYS A C 11
ATOM 12433 O O . LYS A 1 75 ? -9.323 7.313 7.304 1.00 0.00 75 LYS A O 11
ATOM 12453 N N . MET A 1 1 ? -7.796 4.845 14.347 1.00 0.00 1 MET A N 12
ATOM 12454 C CA . MET A 1 1 ? -6.845 3.707 14.497 1.00 0.00 1 MET A CA 12
ATOM 12455 C C . MET A 1 1 ? -6.688 2.994 13.153 1.00 0.00 1 MET A C 12
ATOM 12456 O O . MET A 1 1 ? -7.562 3.039 12.310 1.00 0.00 1 MET A O 12
ATOM 12472 N N . ALA A 1 2 ? -5.578 2.339 12.944 1.00 0.00 2 ALA A N 12
ATOM 12473 C CA . ALA A 1 2 ? -5.364 1.628 11.652 1.00 0.00 2 ALA A CA 12
ATOM 12474 C C . ALA A 1 2 ? -6.118 0.296 11.666 1.00 0.00 2 ALA A C 12
ATOM 12475 O O . ALA A 1 2 ? -6.204 -0.370 12.679 1.00 0.00 2 ALA A O 12
ATOM 12482 N N . GLY A 1 3 ? -6.666 -0.096 10.548 1.00 0.00 3 GLY A N 12
ATOM 12483 C CA . GLY A 1 3 ? -7.415 -1.384 10.492 1.00 0.00 3 GLY A CA 12
ATOM 12484 C C . GLY A 1 3 ? -8.200 -1.444 9.183 1.00 0.00 3 GLY A C 12
ATOM 12485 O O . GLY A 1 3 ? -7.789 -0.871 8.194 1.00 0.00 3 GLY A O 12
ATOM 12489 N N . PRO A 1 4 ? -9.312 -2.129 9.218 1.00 0.00 4 PRO A N 12
ATOM 12490 C CA . PRO A 1 4 ? -10.122 -2.214 7.984 1.00 0.00 4 PRO A CA 12
ATOM 12491 C C . PRO A 1 4 ? -10.259 -0.818 7.374 1.00 0.00 4 PRO A C 12
ATOM 12492 O O . PRO A 1 4 ? -11.118 -0.046 7.753 1.00 0.00 4 PRO A O 12
ATOM 12503 N N . SER A 1 5 ? -9.408 -0.479 6.445 1.00 0.00 5 SER A N 12
ATOM 12504 C CA . SER A 1 5 ? -9.480 0.873 5.832 1.00 0.00 5 SER A CA 12
ATOM 12505 C C . SER A 1 5 ? -8.189 1.154 5.067 1.00 0.00 5 SER A C 12
ATOM 12506 O O . SER A 1 5 ? -7.346 1.909 5.508 1.00 0.00 5 SER A O 12
ATOM 12514 N N . VAL A 1 6 ? -8.038 0.557 3.920 1.00 0.00 6 VAL A N 12
ATOM 12515 C CA . VAL A 1 6 ? -6.815 0.789 3.105 1.00 0.00 6 VAL A CA 12
ATOM 12516 C C . VAL A 1 6 ? -5.575 0.799 3.999 1.00 0.00 6 VAL A C 12
ATOM 12517 O O . VAL A 1 6 ? -4.593 1.460 3.723 1.00 0.00 6 VAL A O 12
ATOM 12530 N N . THR A 1 7 ? -5.614 0.048 5.052 1.00 0.00 7 THR A N 12
ATOM 12531 C CA . THR A 1 7 ? -4.459 -0.045 5.979 1.00 0.00 7 THR A CA 12
ATOM 12532 C C . THR A 1 7 ? -4.362 -1.511 6.372 1.00 0.00 7 THR A C 12
ATOM 12533 O O . THR A 1 7 ? -3.331 -2.142 6.246 1.00 0.00 7 THR A O 12
ATOM 12544 N N . GLU A 1 8 ? -5.470 -2.077 6.760 1.00 0.00 8 GLU A N 12
ATOM 12545 C CA . GLU A 1 8 ? -5.502 -3.526 7.062 1.00 0.00 8 GLU A CA 12
ATOM 12546 C C . GLU A 1 8 ? -5.843 -4.209 5.737 1.00 0.00 8 GLU A C 12
ATOM 12547 O O . GLU A 1 8 ? -5.540 -5.362 5.510 1.00 0.00 8 GLU A O 12
ATOM 12559 N N . LEU A 1 9 ? -6.451 -3.455 4.847 1.00 0.00 9 LEU A N 12
ATOM 12560 C CA . LEU A 1 9 ? -6.806 -3.969 3.497 1.00 0.00 9 LEU A CA 12
ATOM 12561 C C . LEU A 1 9 ? -5.516 -4.024 2.674 1.00 0.00 9 LEU A C 12
ATOM 12562 O O . LEU A 1 9 ? -5.212 -5.003 2.026 1.00 0.00 9 LEU A O 12
ATOM 12578 N N . ILE A 1 10 ? -4.762 -2.960 2.717 1.00 0.00 10 ILE A N 12
ATOM 12579 C CA . ILE A 1 10 ? -3.480 -2.895 1.975 1.00 0.00 10 ILE A CA 12
ATOM 12580 C C . ILE A 1 10 ? -2.538 -3.947 2.551 1.00 0.00 10 ILE A C 12
ATOM 12581 O O . ILE A 1 10 ? -1.946 -4.734 1.841 1.00 0.00 10 ILE A O 12
ATOM 12597 N N . THR A 1 11 ? -2.398 -3.952 3.844 1.00 0.00 11 THR A N 12
ATOM 12598 C CA . THR A 1 11 ? -1.508 -4.940 4.495 1.00 0.00 11 THR A CA 12
ATOM 12599 C C . THR A 1 11 ? -2.080 -6.330 4.229 1.00 0.00 11 THR A C 12
ATOM 12600 O O . THR A 1 11 ? -1.360 -7.299 4.091 1.00 0.00 11 THR A O 12
ATOM 12611 N N . LYS A 1 12 ? -3.376 -6.420 4.113 1.00 0.00 12 LYS A N 12
ATOM 12612 C CA . LYS A 1 12 ? -4.012 -7.727 3.806 1.00 0.00 12 LYS A CA 12
ATOM 12613 C C . LYS A 1 12 ? -3.765 -8.017 2.322 1.00 0.00 12 LYS A C 12
ATOM 12614 O O . LYS A 1 12 ? -3.801 -9.147 1.876 1.00 0.00 12 LYS A O 12
ATOM 12633 N N . ALA A 1 13 ? -3.498 -6.987 1.565 1.00 0.00 13 ALA A N 12
ATOM 12634 C CA . ALA A 1 13 ? -3.225 -7.155 0.113 1.00 0.00 13 ALA A CA 12
ATOM 12635 C C . ALA A 1 13 ? -1.724 -7.042 -0.126 1.00 0.00 13 ALA A C 12
ATOM 12636 O O . ALA A 1 13 ? -1.254 -7.160 -1.240 1.00 0.00 13 ALA A O 12
ATOM 12643 N N . VAL A 1 14 ? -0.961 -6.824 0.912 1.00 0.00 14 VAL A N 12
ATOM 12644 C CA . VAL A 1 14 ? 0.509 -6.716 0.737 1.00 0.00 14 VAL A CA 12
ATOM 12645 C C . VAL A 1 14 ? 0.975 -7.853 -0.169 1.00 0.00 14 VAL A C 12
ATOM 12646 O O . VAL A 1 14 ? 2.016 -7.779 -0.790 1.00 0.00 14 VAL A O 12
ATOM 12659 N N . SER A 1 15 ? 0.209 -8.913 -0.222 1.00 0.00 15 SER A N 12
ATOM 12660 C CA . SER A 1 15 ? 0.582 -10.086 -1.060 1.00 0.00 15 SER A CA 12
ATOM 12661 C C . SER A 1 15 ? 1.526 -10.949 -0.242 1.00 0.00 15 SER A C 12
ATOM 12662 O O . SER A 1 15 ? 2.437 -11.567 -0.756 1.00 0.00 15 SER A O 12
ATOM 12670 N N . ALA A 1 16 ? 1.319 -10.973 1.044 1.00 0.00 16 ALA A N 12
ATOM 12671 C CA . ALA A 1 16 ? 2.212 -11.772 1.922 1.00 0.00 16 ALA A CA 12
ATOM 12672 C C . ALA A 1 16 ? 3.630 -11.215 1.799 1.00 0.00 16 ALA A C 12
ATOM 12673 O O . ALA A 1 16 ? 4.596 -11.849 2.174 1.00 0.00 16 ALA A O 12
ATOM 12680 N N . SER A 1 17 ? 3.756 -10.026 1.269 1.00 0.00 17 SER A N 12
ATOM 12681 C CA . SER A 1 17 ? 5.102 -9.414 1.110 1.00 0.00 17 SER A CA 12
ATOM 12682 C C . SER A 1 17 ? 5.929 -10.255 0.137 1.00 0.00 17 SER A C 12
ATOM 12683 O O . SER A 1 17 ? 6.683 -11.122 0.532 1.00 0.00 17 SER A O 12
ATOM 12691 N N . LYS A 1 18 ? 5.787 -10.007 -1.137 1.00 0.00 18 LYS A N 12
ATOM 12692 C CA . LYS A 1 18 ? 6.556 -10.792 -2.142 1.00 0.00 18 LYS A CA 12
ATOM 12693 C C . LYS A 1 18 ? 8.020 -10.344 -2.134 1.00 0.00 18 LYS A C 12
ATOM 12694 O O . LYS A 1 18 ? 8.886 -11.017 -2.657 1.00 0.00 18 LYS A O 12
ATOM 12713 N N . GLU A 1 19 ? 8.303 -9.214 -1.546 1.00 0.00 19 GLU A N 12
ATOM 12714 C CA . GLU A 1 19 ? 9.713 -8.729 -1.509 1.00 0.00 19 GLU A CA 12
ATOM 12715 C C . GLU A 1 19 ? 10.245 -8.614 -2.939 1.00 0.00 19 GLU A C 12
ATOM 12716 O O . GLU A 1 19 ? 9.525 -8.256 -3.850 1.00 0.00 19 GLU A O 12
ATOM 12728 N N . ARG A 1 20 ? 11.501 -8.906 -3.147 1.00 0.00 20 ARG A N 12
ATOM 12729 C CA . ARG A 1 20 ? 12.065 -8.802 -4.520 1.00 0.00 20 ARG A CA 12
ATOM 12730 C C . ARG A 1 20 ? 11.812 -7.393 -5.043 1.00 0.00 20 ARG A C 12
ATOM 12731 O O . ARG A 1 20 ? 11.542 -7.188 -6.210 1.00 0.00 20 ARG A O 12
ATOM 12752 N N . LYS A 1 21 ? 11.883 -6.421 -4.179 1.00 0.00 21 LYS A N 12
ATOM 12753 C CA . LYS A 1 21 ? 11.634 -5.021 -4.608 1.00 0.00 21 LYS A CA 12
ATOM 12754 C C . LYS A 1 21 ? 10.147 -4.859 -4.920 1.00 0.00 21 LYS A C 12
ATOM 12755 O O . LYS A 1 21 ? 9.768 -4.620 -6.049 1.00 0.00 21 LYS A O 12
ATOM 12774 N N . GLY A 1 22 ? 9.312 -5.007 -3.918 1.00 0.00 22 GLY A N 12
ATOM 12775 C CA . GLY A 1 22 ? 7.832 -4.880 -4.111 1.00 0.00 22 GLY A CA 12
ATOM 12776 C C . GLY A 1 22 ? 7.512 -3.938 -5.273 1.00 0.00 22 GLY A C 12
ATOM 12777 O O . GLY A 1 22 ? 8.211 -2.974 -5.509 1.00 0.00 22 GLY A O 12
ATOM 12781 N N . LEU A 1 23 ? 6.465 -4.232 -6.003 1.00 0.00 23 LEU A N 12
ATOM 12782 C CA . LEU A 1 23 ? 6.071 -3.383 -7.174 1.00 0.00 23 LEU A CA 12
ATOM 12783 C C . LEU A 1 23 ? 6.403 -1.904 -6.918 1.00 0.00 23 LEU A C 12
ATOM 12784 O O . LEU A 1 23 ? 7.522 -1.470 -7.110 1.00 0.00 23 LEU A O 12
ATOM 12800 N N . SER A 1 24 ? 5.442 -1.123 -6.505 1.00 0.00 24 SER A N 12
ATOM 12801 C CA . SER A 1 24 ? 5.709 0.321 -6.254 1.00 0.00 24 SER A CA 12
ATOM 12802 C C . SER A 1 24 ? 4.372 1.056 -6.138 1.00 0.00 24 SER A C 12
ATOM 12803 O O . SER A 1 24 ? 4.046 1.902 -6.947 1.00 0.00 24 SER A O 12
ATOM 12811 N N . LEU A 1 25 ? 3.584 0.728 -5.148 1.00 0.00 25 LEU A N 12
ATOM 12812 C CA . LEU A 1 25 ? 2.259 1.395 -5.000 1.00 0.00 25 LEU A CA 12
ATOM 12813 C C . LEU A 1 25 ? 1.393 1.047 -6.214 1.00 0.00 25 LEU A C 12
ATOM 12814 O O . LEU A 1 25 ? 0.344 1.622 -6.427 1.00 0.00 25 LEU A O 12
ATOM 12830 N N . ALA A 1 26 ? 1.824 0.103 -7.009 1.00 0.00 26 ALA A N 12
ATOM 12831 C CA . ALA A 1 26 ? 1.028 -0.290 -8.204 1.00 0.00 26 ALA A CA 12
ATOM 12832 C C . ALA A 1 26 ? 0.227 -1.550 -7.877 1.00 0.00 26 ALA A C 12
ATOM 12833 O O . ALA A 1 26 ? -0.450 -2.104 -8.721 1.00 0.00 26 ALA A O 12
ATOM 12840 N N . ALA A 1 27 ? 0.295 -2.005 -6.655 1.00 0.00 27 ALA A N 12
ATOM 12841 C CA . ALA A 1 27 ? -0.468 -3.221 -6.272 1.00 0.00 27 ALA A CA 12
ATOM 12842 C C . ALA A 1 27 ? -1.529 -2.831 -5.246 1.00 0.00 27 ALA A C 12
ATOM 12843 O O . ALA A 1 27 ? -2.701 -2.770 -5.553 1.00 0.00 27 ALA A O 12
ATOM 12850 N N . LEU A 1 28 ? -1.135 -2.543 -4.035 1.00 0.00 28 LEU A N 12
ATOM 12851 C CA . LEU A 1 28 ? -2.161 -2.139 -3.027 1.00 0.00 28 LEU A CA 12
ATOM 12852 C C . LEU A 1 28 ? -2.823 -0.879 -3.518 1.00 0.00 28 LEU A C 12
ATOM 12853 O O . LEU A 1 28 ? -4.010 -0.813 -3.661 1.00 0.00 28 LEU A O 12
ATOM 12869 N N . LYS A 1 29 ? -2.067 0.140 -3.751 1.00 0.00 29 LYS A N 12
ATOM 12870 C CA . LYS A 1 29 ? -2.684 1.403 -4.203 1.00 0.00 29 LYS A CA 12
ATOM 12871 C C . LYS A 1 29 ? -3.418 1.180 -5.536 1.00 0.00 29 LYS A C 12
ATOM 12872 O O . LYS A 1 29 ? -4.123 2.045 -6.013 1.00 0.00 29 LYS A O 12
ATOM 12891 N N . LYS A 1 30 ? -3.279 0.019 -6.129 1.00 0.00 30 LYS A N 12
ATOM 12892 C CA . LYS A 1 30 ? -3.991 -0.259 -7.405 1.00 0.00 30 LYS A CA 12
ATOM 12893 C C . LYS A 1 30 ? -4.767 -1.574 -7.247 1.00 0.00 30 LYS A C 12
ATOM 12894 O O . LYS A 1 30 ? -5.165 -2.203 -8.207 1.00 0.00 30 LYS A O 12
ATOM 12913 N N . ALA A 1 31 ? -4.970 -1.982 -6.021 1.00 0.00 31 ALA A N 12
ATOM 12914 C CA . ALA A 1 31 ? -5.707 -3.250 -5.730 1.00 0.00 31 ALA A CA 12
ATOM 12915 C C . ALA A 1 31 ? -6.723 -3.046 -4.585 1.00 0.00 31 ALA A C 12
ATOM 12916 O O . ALA A 1 31 ? -7.646 -3.821 -4.437 1.00 0.00 31 ALA A O 12
ATOM 12923 N N . LEU A 1 32 ? -6.588 -2.008 -3.783 1.00 0.00 32 LEU A N 12
ATOM 12924 C CA . LEU A 1 32 ? -7.578 -1.787 -2.687 1.00 0.00 32 LEU A CA 12
ATOM 12925 C C . LEU A 1 32 ? -8.890 -1.465 -3.315 1.00 0.00 32 LEU A C 12
ATOM 12926 O O . LEU A 1 32 ? -9.925 -1.484 -2.680 1.00 0.00 32 LEU A O 12
ATOM 12942 N N . ALA A 1 33 ? -8.851 -1.220 -4.581 1.00 0.00 33 ALA A N 12
ATOM 12943 C CA . ALA A 1 33 ? -10.098 -0.958 -5.319 1.00 0.00 33 ALA A CA 12
ATOM 12944 C C . ALA A 1 33 ? -11.172 -1.938 -4.810 1.00 0.00 33 ALA A C 12
ATOM 12945 O O . ALA A 1 33 ? -12.354 -1.673 -4.881 1.00 0.00 33 ALA A O 12
ATOM 12952 N N . ALA A 1 34 ? -10.748 -3.074 -4.282 1.00 0.00 34 ALA A N 12
ATOM 12953 C CA . ALA A 1 34 ? -11.715 -4.079 -3.744 1.00 0.00 34 ALA A CA 12
ATOM 12954 C C . ALA A 1 34 ? -12.919 -4.154 -4.664 1.00 0.00 34 ALA A C 12
ATOM 12955 O O . ALA A 1 34 ? -14.021 -4.453 -4.250 1.00 0.00 34 ALA A O 12
ATOM 12962 N N . GLY A 1 35 ? -12.711 -3.874 -5.910 1.00 0.00 35 GLY A N 12
ATOM 12963 C CA . GLY A 1 35 ? -13.846 -3.911 -6.878 1.00 0.00 35 GLY A CA 12
ATOM 12964 C C . GLY A 1 35 ? -14.576 -2.565 -6.843 1.00 0.00 35 GLY A C 12
ATOM 12965 O O . GLY A 1 35 ? -14.616 -1.846 -7.821 1.00 0.00 35 GLY A O 12
ATOM 12969 N N . GLY A 1 36 ? -15.131 -2.205 -5.713 1.00 0.00 36 GLY A N 12
ATOM 12970 C CA . GLY A 1 36 ? -15.829 -0.891 -5.613 1.00 0.00 36 GLY A CA 12
ATOM 12971 C C . GLY A 1 36 ? -14.755 0.177 -5.468 1.00 0.00 36 GLY A C 12
ATOM 12972 O O . GLY A 1 36 ? -14.613 1.057 -6.295 1.00 0.00 36 GLY A O 12
ATOM 12976 N N . TYR A 1 37 ? -13.961 0.069 -4.440 1.00 0.00 37 TYR A N 12
ATOM 12977 C CA . TYR A 1 37 ? -12.846 1.030 -4.248 1.00 0.00 37 TYR A CA 12
ATOM 12978 C C . TYR A 1 37 ? -12.144 1.176 -5.592 1.00 0.00 37 TYR A C 12
ATOM 12979 O O . TYR A 1 37 ? -12.097 0.239 -6.364 1.00 0.00 37 TYR A O 12
ATOM 12997 N N . ASP A 1 38 ? -11.585 2.307 -5.899 1.00 0.00 38 ASP A N 12
ATOM 12998 C CA . ASP A 1 38 ? -10.893 2.415 -7.195 1.00 0.00 38 ASP A CA 12
ATOM 12999 C C . ASP A 1 38 ? -9.720 3.371 -7.059 1.00 0.00 38 ASP A C 12
ATOM 13000 O O . ASP A 1 38 ? -9.209 3.864 -8.042 1.00 0.00 38 ASP A O 12
ATOM 13009 N N . VAL A 1 39 ? -9.284 3.654 -5.847 1.00 0.00 39 VAL A N 12
ATOM 13010 C CA . VAL A 1 39 ? -8.148 4.575 -5.686 1.00 0.00 39 VAL A CA 12
ATOM 13011 C C . VAL A 1 39 ? -8.470 5.821 -6.496 1.00 0.00 39 VAL A C 12
ATOM 13012 O O . VAL A 1 39 ? -7.606 6.571 -6.908 1.00 0.00 39 VAL A O 12
ATOM 13025 N N . GLU A 1 40 ? -9.740 6.034 -6.710 1.00 0.00 40 GLU A N 12
ATOM 13026 C CA . GLU A 1 40 ? -10.202 7.204 -7.473 1.00 0.00 40 GLU A CA 12
ATOM 13027 C C . GLU A 1 40 ? -11.253 7.922 -6.634 1.00 0.00 40 GLU A C 12
ATOM 13028 O O . GLU A 1 40 ? -10.979 8.924 -6.005 1.00 0.00 40 GLU A O 12
ATOM 13040 N N . LYS A 1 41 ? -12.447 7.396 -6.579 1.00 0.00 41 LYS A N 12
ATOM 13041 C CA . LYS A 1 41 ? -13.482 8.039 -5.729 1.00 0.00 41 LYS A CA 12
ATOM 13042 C C . LYS A 1 41 ? -13.091 7.789 -4.267 1.00 0.00 41 LYS A C 12
ATOM 13043 O O . LYS A 1 41 ? -13.576 8.438 -3.361 1.00 0.00 41 LYS A O 12
ATOM 13062 N N . ASN A 1 42 ? -12.161 6.884 -4.041 1.00 0.00 42 ASN A N 12
ATOM 13063 C CA . ASN A 1 42 ? -11.670 6.623 -2.664 1.00 0.00 42 ASN A CA 12
ATOM 13064 C C . ASN A 1 42 ? -10.154 6.715 -2.740 1.00 0.00 42 ASN A C 12
ATOM 13065 O O . ASN A 1 42 ? -9.438 6.086 -1.990 1.00 0.00 42 ASN A O 12
ATOM 13076 N N . ASN A 1 43 ? -9.668 7.497 -3.672 1.00 0.00 43 ASN A N 12
ATOM 13077 C CA . ASN A 1 43 ? -8.201 7.656 -3.842 1.00 0.00 43 ASN A CA 12
ATOM 13078 C C . ASN A 1 43 ? -7.644 8.351 -2.610 1.00 0.00 43 ASN A C 12
ATOM 13079 O O . ASN A 1 43 ? -6.459 8.322 -2.345 1.00 0.00 43 ASN A O 12
ATOM 13090 N N . SER A 1 44 ? -8.496 8.974 -1.847 1.00 0.00 44 SER A N 12
ATOM 13091 C CA . SER A 1 44 ? -8.017 9.663 -0.628 1.00 0.00 44 SER A CA 12
ATOM 13092 C C . SER A 1 44 ? -7.664 8.617 0.424 1.00 0.00 44 SER A C 12
ATOM 13093 O O . SER A 1 44 ? -7.193 8.939 1.496 1.00 0.00 44 SER A O 12
ATOM 13101 N N . ARG A 1 45 ? -7.854 7.361 0.121 1.00 0.00 45 ARG A N 12
ATOM 13102 C CA . ARG A 1 45 ? -7.477 6.319 1.107 1.00 0.00 45 ARG A CA 12
ATOM 13103 C C . ARG A 1 45 ? -6.340 5.503 0.510 1.00 0.00 45 ARG A C 12
ATOM 13104 O O . ARG A 1 45 ? -5.589 4.854 1.210 1.00 0.00 45 ARG A O 12
ATOM 13125 N N . ILE A 1 46 ? -6.198 5.542 -0.785 1.00 0.00 46 ILE A N 12
ATOM 13126 C CA . ILE A 1 46 ? -5.095 4.791 -1.420 1.00 0.00 46 ILE A CA 12
ATOM 13127 C C . ILE A 1 46 ? -3.833 5.654 -1.405 1.00 0.00 46 ILE A C 12
ATOM 13128 O O . ILE A 1 46 ? -2.819 5.244 -0.919 1.00 0.00 46 ILE A O 12
ATOM 13144 N N . LYS A 1 47 ? -3.874 6.843 -1.934 1.00 0.00 47 LYS A N 12
ATOM 13145 C CA . LYS A 1 47 ? -2.629 7.671 -1.922 1.00 0.00 47 LYS A CA 12
ATOM 13146 C C . LYS A 1 47 ? -2.548 8.450 -0.615 1.00 0.00 47 LYS A C 12
ATOM 13147 O O . LYS A 1 47 ? -1.736 9.338 -0.447 1.00 0.00 47 LYS A O 12
ATOM 13166 N N . LEU A 1 48 ? -3.365 8.084 0.323 1.00 0.00 48 LEU A N 12
ATOM 13167 C CA . LEU A 1 48 ? -3.347 8.737 1.651 1.00 0.00 48 LEU A CA 12
ATOM 13168 C C . LEU A 1 48 ? -3.231 7.612 2.672 1.00 0.00 48 LEU A C 12
ATOM 13169 O O . LEU A 1 48 ? -2.393 7.631 3.552 1.00 0.00 48 LEU A O 12
ATOM 13185 N N . GLY A 1 49 ? -4.045 6.602 2.517 1.00 0.00 49 GLY A N 12
ATOM 13186 C CA . GLY A 1 49 ? -3.969 5.433 3.420 1.00 0.00 49 GLY A CA 12
ATOM 13187 C C . GLY A 1 49 ? -2.714 4.643 3.051 1.00 0.00 49 GLY A C 12
ATOM 13188 O O . GLY A 1 49 ? -2.078 4.069 3.903 1.00 0.00 49 GLY A O 12
ATOM 13192 N N . LEU A 1 50 ? -2.344 4.641 1.781 1.00 0.00 50 LEU A N 12
ATOM 13193 C CA . LEU A 1 50 ? -1.103 3.917 1.341 1.00 0.00 50 LEU A CA 12
ATOM 13194 C C . LEU A 1 50 ? 0.072 4.874 1.453 1.00 0.00 50 LEU A C 12
ATOM 13195 O O . LEU A 1 50 ? 1.113 4.535 1.984 1.00 0.00 50 LEU A O 12
ATOM 13211 N N . LYS A 1 51 ? -0.092 6.089 1.014 1.00 0.00 51 LYS A N 12
ATOM 13212 C CA . LYS A 1 51 ? 1.013 7.056 1.187 1.00 0.00 51 LYS A CA 12
ATOM 13213 C C . LYS A 1 51 ? 1.316 7.049 2.683 1.00 0.00 51 LYS A C 12
ATOM 13214 O O . LYS A 1 51 ? 2.409 7.346 3.124 1.00 0.00 51 LYS A O 12
ATOM 13233 N N . SER A 1 52 ? 0.328 6.663 3.459 1.00 0.00 52 SER A N 12
ATOM 13234 C CA . SER A 1 52 ? 0.497 6.570 4.926 1.00 0.00 52 SER A CA 12
ATOM 13235 C C . SER A 1 52 ? 0.669 5.095 5.301 1.00 0.00 52 SER A C 12
ATOM 13236 O O . SER A 1 52 ? 1.178 4.780 6.350 1.00 0.00 52 SER A O 12
ATOM 13244 N N . LEU A 1 53 ? 0.275 4.174 4.451 1.00 0.00 53 LEU A N 12
ATOM 13245 C CA . LEU A 1 53 ? 0.478 2.742 4.808 1.00 0.00 53 LEU A CA 12
ATOM 13246 C C . LEU A 1 53 ? 1.967 2.451 4.650 1.00 0.00 53 LEU A C 12
ATOM 13247 O O . LEU A 1 53 ? 2.687 2.287 5.614 1.00 0.00 53 LEU A O 12
ATOM 13263 N N . VAL A 1 54 ? 2.433 2.406 3.435 1.00 0.00 54 VAL A N 12
ATOM 13264 C CA . VAL A 1 54 ? 3.875 2.150 3.191 1.00 0.00 54 VAL A CA 12
ATOM 13265 C C . VAL A 1 54 ? 4.754 3.138 3.983 1.00 0.00 54 VAL A C 12
ATOM 13266 O O . VAL A 1 54 ? 5.809 2.783 4.469 1.00 0.00 54 VAL A O 12
ATOM 13279 N N . SER A 1 55 ? 4.355 4.376 4.078 1.00 0.00 55 SER A N 12
ATOM 13280 C CA . SER A 1 55 ? 5.204 5.380 4.794 1.00 0.00 55 SER A CA 12
ATOM 13281 C C . SER A 1 55 ? 5.060 5.277 6.320 1.00 0.00 55 SER A C 12
ATOM 13282 O O . SER A 1 55 ? 6.039 5.145 7.028 1.00 0.00 55 SER A O 12
ATOM 13290 N N . LYS A 1 56 ? 3.862 5.369 6.834 1.00 0.00 56 LYS A N 12
ATOM 13291 C CA . LYS A 1 56 ? 3.666 5.310 8.318 1.00 0.00 56 LYS A CA 12
ATOM 13292 C C . LYS A 1 56 ? 4.597 4.273 8.931 1.00 0.00 56 LYS A C 12
ATOM 13293 O O . LYS A 1 56 ? 5.326 4.551 9.863 1.00 0.00 56 LYS A O 12
ATOM 13312 N N . GLY A 1 57 ? 4.579 3.079 8.422 1.00 0.00 57 GLY A N 12
ATOM 13313 C CA . GLY A 1 57 ? 5.471 2.029 8.991 1.00 0.00 57 GLY A CA 12
ATOM 13314 C C . GLY A 1 57 ? 4.851 0.644 8.806 1.00 0.00 57 GLY A C 12
ATOM 13315 O O . GLY A 1 57 ? 5.541 -0.357 8.838 1.00 0.00 57 GLY A O 12
ATOM 13319 N N . THR A 1 58 ? 3.563 0.563 8.602 1.00 0.00 58 THR A N 12
ATOM 13320 C CA . THR A 1 58 ? 2.947 -0.774 8.405 1.00 0.00 58 THR A CA 12
ATOM 13321 C C . THR A 1 58 ? 3.711 -1.470 7.289 1.00 0.00 58 THR A C 12
ATOM 13322 O O . THR A 1 58 ? 4.405 -2.438 7.508 1.00 0.00 58 THR A O 12
ATOM 13333 N N . LEU A 1 59 ? 3.602 -0.963 6.098 1.00 0.00 59 LEU A N 12
ATOM 13334 C CA . LEU A 1 59 ? 4.325 -1.564 4.955 1.00 0.00 59 LEU A CA 12
ATOM 13335 C C . LEU A 1 59 ? 5.628 -0.789 4.719 1.00 0.00 59 LEU A C 12
ATOM 13336 O O . LEU A 1 59 ? 5.768 -0.066 3.754 1.00 0.00 59 LEU A O 12
ATOM 13352 N N . VAL A 1 60 ? 6.571 -0.915 5.611 1.00 0.00 60 VAL A N 12
ATOM 13353 C CA . VAL A 1 60 ? 7.854 -0.163 5.462 1.00 0.00 60 VAL A CA 12
ATOM 13354 C C . VAL A 1 60 ? 8.577 -0.541 4.167 1.00 0.00 60 VAL A C 12
ATOM 13355 O O . VAL A 1 60 ? 8.872 -1.692 3.912 1.00 0.00 60 VAL A O 12
ATOM 13368 N N . GLN A 1 61 ? 8.880 0.440 3.360 1.00 0.00 61 GLN A N 12
ATOM 13369 C CA . GLN A 1 61 ? 9.606 0.187 2.082 1.00 0.00 61 GLN A CA 12
ATOM 13370 C C . GLN A 1 61 ? 11.029 0.736 2.207 1.00 0.00 61 GLN A C 12
ATOM 13371 O O . GLN A 1 61 ? 11.259 1.737 2.856 1.00 0.00 61 GLN A O 12
ATOM 13385 N N . THR A 1 62 ? 11.989 0.088 1.604 1.00 0.00 62 THR A N 12
ATOM 13386 C CA . THR A 1 62 ? 13.391 0.583 1.712 1.00 0.00 62 THR A CA 12
ATOM 13387 C C . THR A 1 62 ? 14.003 0.759 0.321 1.00 0.00 62 THR A C 12
ATOM 13388 O O . THR A 1 62 ? 15.007 0.158 -0.004 1.00 0.00 62 THR A O 12
ATOM 13399 N N . LYS A 1 63 ? 13.419 1.588 -0.500 1.00 0.00 63 LYS A N 12
ATOM 13400 C CA . LYS A 1 63 ? 13.990 1.805 -1.862 1.00 0.00 63 LYS A CA 12
ATOM 13401 C C . LYS A 1 63 ? 13.782 3.265 -2.272 1.00 0.00 63 LYS A C 12
ATOM 13402 O O . LYS A 1 63 ? 12.990 3.570 -3.141 1.00 0.00 63 LYS A O 12
ATOM 13421 N N . GLY A 1 64 ? 14.490 4.171 -1.653 1.00 0.00 64 GLY A N 12
ATOM 13422 C CA . GLY A 1 64 ? 14.334 5.610 -2.007 1.00 0.00 64 GLY A CA 12
ATOM 13423 C C . GLY A 1 64 ? 14.623 5.800 -3.497 1.00 0.00 64 GLY A C 12
ATOM 13424 O O . GLY A 1 64 ? 13.859 5.384 -4.344 1.00 0.00 64 GLY A O 12
ATOM 13428 N N . THR A 1 65 ? 15.722 6.423 -3.823 1.00 0.00 65 THR A N 12
ATOM 13429 C CA . THR A 1 65 ? 16.058 6.635 -5.259 1.00 0.00 65 THR A CA 12
ATOM 13430 C C . THR A 1 65 ? 15.017 7.559 -5.895 1.00 0.00 65 THR A C 12
ATOM 13431 O O . THR A 1 65 ? 14.906 7.648 -7.102 1.00 0.00 65 THR A O 12
ATOM 13442 N N . GLY A 1 66 ? 14.253 8.247 -5.092 1.00 0.00 66 GLY A N 12
ATOM 13443 C CA . GLY A 1 66 ? 13.219 9.164 -5.649 1.00 0.00 66 GLY A CA 12
ATOM 13444 C C . GLY A 1 66 ? 12.202 8.355 -6.455 1.00 0.00 66 GLY A C 12
ATOM 13445 O O . GLY A 1 66 ? 11.497 8.883 -7.291 1.00 0.00 66 GLY A O 12
ATOM 13449 N N . ALA A 1 67 ? 12.121 7.075 -6.211 1.00 0.00 67 ALA A N 12
ATOM 13450 C CA . ALA A 1 67 ? 11.149 6.234 -6.964 1.00 0.00 67 ALA A CA 12
ATOM 13451 C C . ALA A 1 67 ? 9.957 5.901 -6.065 1.00 0.00 67 ALA A C 12
ATOM 13452 O O . ALA A 1 67 ? 8.816 6.091 -6.437 1.00 0.00 67 ALA A O 12
ATOM 13459 N N . SER A 1 68 ? 10.210 5.406 -4.882 1.00 0.00 68 SER A N 12
ATOM 13460 C CA . SER A 1 68 ? 9.084 5.066 -3.968 1.00 0.00 68 SER A CA 12
ATOM 13461 C C . SER A 1 68 ? 9.604 4.242 -2.786 1.00 0.00 68 SER A C 12
ATOM 13462 O O . SER A 1 68 ? 9.546 4.666 -1.648 1.00 0.00 68 SER A O 12
ATOM 13470 N N . GLY A 1 69 ? 10.106 3.065 -3.043 1.00 0.00 69 GLY A N 12
ATOM 13471 C CA . GLY A 1 69 ? 10.621 2.212 -1.932 1.00 0.00 69 GLY A CA 12
ATOM 13472 C C . GLY A 1 69 ? 10.204 0.760 -2.176 1.00 0.00 69 GLY A C 12
ATOM 13473 O O . GLY A 1 69 ? 9.247 0.490 -2.874 1.00 0.00 69 GLY A O 12
ATOM 13477 N N . SER A 1 70 ? 10.908 -0.177 -1.604 1.00 0.00 70 SER A N 12
ATOM 13478 C CA . SER A 1 70 ? 10.542 -1.609 -1.802 1.00 0.00 70 SER A CA 12
ATOM 13479 C C . SER A 1 70 ? 9.751 -2.093 -0.584 1.00 0.00 70 SER A C 12
ATOM 13480 O O . SER A 1 70 ? 10.265 -2.791 0.266 1.00 0.00 70 SER A O 12
ATOM 13488 N N . PHE A 1 71 ? 8.506 -1.709 -0.489 1.00 0.00 71 PHE A N 12
ATOM 13489 C CA . PHE A 1 71 ? 7.683 -2.133 0.690 1.00 0.00 71 PHE A CA 12
ATOM 13490 C C . PHE A 1 71 ? 7.739 -3.652 0.854 1.00 0.00 71 PHE A C 12
ATOM 13491 O O . PHE A 1 71 ? 7.135 -4.393 0.104 1.00 0.00 71 PHE A O 12
ATOM 13508 N N . ARG A 1 72 ? 8.433 -4.115 1.858 1.00 0.00 72 ARG A N 12
ATOM 13509 C CA . ARG A 1 72 ? 8.506 -5.581 2.116 1.00 0.00 72 ARG A CA 12
ATOM 13510 C C . ARG A 1 72 ? 7.455 -5.904 3.175 1.00 0.00 72 ARG A C 12
ATOM 13511 O O . ARG A 1 72 ? 6.937 -6.999 3.252 1.00 0.00 72 ARG A O 12
ATOM 13532 N N . LEU A 1 73 ? 7.138 -4.914 3.968 1.00 0.00 73 LEU A N 12
ATOM 13533 C CA . LEU A 1 73 ? 6.110 -5.033 5.039 1.00 0.00 73 LEU A CA 12
ATOM 13534 C C . LEU A 1 73 ? 6.751 -5.200 6.408 1.00 0.00 73 LEU A C 12
ATOM 13535 O O . LEU A 1 73 ? 7.301 -6.229 6.746 1.00 0.00 73 LEU A O 12
ATOM 13551 N N . SER A 1 74 ? 6.653 -4.173 7.200 1.00 0.00 74 SER A N 12
ATOM 13552 C CA . SER A 1 74 ? 7.210 -4.200 8.571 1.00 0.00 74 SER A CA 12
ATOM 13553 C C . SER A 1 74 ? 8.663 -4.678 8.549 1.00 0.00 74 SER A C 12
ATOM 13554 O O . SER A 1 74 ? 9.377 -4.493 7.584 1.00 0.00 74 SER A O 12
ATOM 13562 N N . LYS A 1 75 ? 9.105 -5.292 9.615 1.00 0.00 75 LYS A N 12
ATOM 13563 C CA . LYS A 1 75 ? 10.510 -5.785 9.668 1.00 0.00 75 LYS A CA 12
ATOM 13564 C C . LYS A 1 75 ? 10.651 -7.021 8.780 1.00 0.00 75 LYS A C 12
ATOM 13565 O O . LYS A 1 75 ? 9.639 -7.491 8.288 1.00 0.00 75 LYS A O 12
ATOM 13585 N N . MET A 1 1 ? 6.610 -6.457 12.062 1.00 0.00 1 MET A N 13
ATOM 13586 C CA . MET A 1 1 ? 8.085 -6.409 12.268 1.00 0.00 1 MET A CA 13
ATOM 13587 C C . MET A 1 1 ? 8.526 -4.956 12.460 1.00 0.00 1 MET A C 13
ATOM 13588 O O . MET A 1 1 ? 9.417 -4.665 13.232 1.00 0.00 1 MET A O 13
ATOM 13604 N N . ALA A 1 2 ? 7.909 -4.043 11.762 1.00 0.00 2 ALA A N 13
ATOM 13605 C CA . ALA A 1 2 ? 8.294 -2.611 11.904 1.00 0.00 2 ALA A CA 13
ATOM 13606 C C . ALA A 1 2 ? 9.708 -2.406 11.357 1.00 0.00 2 ALA A C 13
ATOM 13607 O O . ALA A 1 2 ? 10.686 -2.651 12.034 1.00 0.00 2 ALA A O 13
ATOM 13614 N N . GLY A 1 3 ? 9.823 -1.957 10.137 1.00 0.00 3 GLY A N 13
ATOM 13615 C CA . GLY A 1 3 ? 11.174 -1.735 9.550 1.00 0.00 3 GLY A CA 13
ATOM 13616 C C . GLY A 1 3 ? 11.267 -0.301 9.033 1.00 0.00 3 GLY A C 13
ATOM 13617 O O . GLY A 1 3 ? 10.444 0.530 9.363 1.00 0.00 3 GLY A O 13
ATOM 13621 N N . PRO A 1 4 ? 12.267 -0.056 8.232 1.00 0.00 4 PRO A N 13
ATOM 13622 C CA . PRO A 1 4 ? 12.414 1.310 7.693 1.00 0.00 4 PRO A CA 13
ATOM 13623 C C . PRO A 1 4 ? 11.347 1.560 6.620 1.00 0.00 4 PRO A C 13
ATOM 13624 O O . PRO A 1 4 ? 10.246 1.965 6.920 1.00 0.00 4 PRO A O 13
ATOM 13635 N N . SER A 1 5 ? 11.656 1.312 5.377 1.00 0.00 5 SER A N 13
ATOM 13636 C CA . SER A 1 5 ? 10.649 1.535 4.298 1.00 0.00 5 SER A CA 13
ATOM 13637 C C . SER A 1 5 ? 9.449 0.610 4.514 1.00 0.00 5 SER A C 13
ATOM 13638 O O . SER A 1 5 ? 9.356 -0.065 5.519 1.00 0.00 5 SER A O 13
ATOM 13646 N N . VAL A 1 6 ? 8.532 0.569 3.577 1.00 0.00 6 VAL A N 13
ATOM 13647 C CA . VAL A 1 6 ? 7.342 -0.315 3.731 1.00 0.00 6 VAL A CA 13
ATOM 13648 C C . VAL A 1 6 ? 6.821 -0.189 5.171 1.00 0.00 6 VAL A C 13
ATOM 13649 O O . VAL A 1 6 ? 7.269 -0.883 6.053 1.00 0.00 6 VAL A O 13
ATOM 13662 N N . THR A 1 7 ? 5.903 0.733 5.374 1.00 0.00 7 THR A N 13
ATOM 13663 C CA . THR A 1 7 ? 5.298 1.049 6.713 1.00 0.00 7 THR A CA 13
ATOM 13664 C C . THR A 1 7 ? 5.547 2.539 6.887 1.00 0.00 7 THR A C 13
ATOM 13665 O O . THR A 1 7 ? 4.674 3.308 7.237 1.00 0.00 7 THR A O 13
ATOM 13676 N N . GLU A 1 8 ? 6.738 2.944 6.545 1.00 0.00 8 GLU A N 13
ATOM 13677 C CA . GLU A 1 8 ? 7.101 4.382 6.565 1.00 0.00 8 GLU A CA 13
ATOM 13678 C C . GLU A 1 8 ? 6.991 4.874 5.118 1.00 0.00 8 GLU A C 13
ATOM 13679 O O . GLU A 1 8 ? 7.071 6.051 4.834 1.00 0.00 8 GLU A O 13
ATOM 13691 N N . LEU A 1 9 ? 6.817 3.947 4.201 1.00 0.00 9 LEU A N 13
ATOM 13692 C CA . LEU A 1 9 ? 6.704 4.289 2.757 1.00 0.00 9 LEU A CA 13
ATOM 13693 C C . LEU A 1 9 ? 5.240 4.168 2.324 1.00 0.00 9 LEU A C 13
ATOM 13694 O O . LEU A 1 9 ? 4.771 4.891 1.467 1.00 0.00 9 LEU A O 13
ATOM 13710 N N . ILE A 1 10 ? 4.518 3.244 2.906 1.00 0.00 10 ILE A N 13
ATOM 13711 C CA . ILE A 1 10 ? 3.091 3.057 2.526 1.00 0.00 10 ILE A CA 13
ATOM 13712 C C . ILE A 1 10 ? 2.282 4.231 3.050 1.00 0.00 10 ILE A C 13
ATOM 13713 O O . ILE A 1 10 ? 1.664 4.972 2.312 1.00 0.00 10 ILE A O 13
ATOM 13729 N N . THR A 1 11 ? 2.282 4.379 4.340 1.00 0.00 11 THR A N 13
ATOM 13730 C CA . THR A 1 11 ? 1.523 5.471 4.981 1.00 0.00 11 THR A CA 13
ATOM 13731 C C . THR A 1 11 ? 2.116 6.811 4.547 1.00 0.00 11 THR A C 13
ATOM 13732 O O . THR A 1 11 ? 1.410 7.783 4.374 1.00 0.00 11 THR A O 13
ATOM 13743 N N . LYS A 1 12 ? 3.402 6.871 4.334 1.00 0.00 12 LYS A N 13
ATOM 13744 C CA . LYS A 1 12 ? 3.996 8.151 3.868 1.00 0.00 12 LYS A CA 13
ATOM 13745 C C . LYS A 1 12 ? 3.374 8.456 2.510 1.00 0.00 12 LYS A C 13
ATOM 13746 O O . LYS A 1 12 ? 3.251 9.594 2.100 1.00 0.00 12 LYS A O 13
ATOM 13765 N N . ALA A 1 13 ? 2.963 7.425 1.820 1.00 0.00 13 ALA A N 13
ATOM 13766 C CA . ALA A 1 13 ? 2.323 7.605 0.492 1.00 0.00 13 ALA A CA 13
ATOM 13767 C C . ALA A 1 13 ? 0.803 7.645 0.680 1.00 0.00 13 ALA A C 13
ATOM 13768 O O . ALA A 1 13 ? 0.067 8.031 -0.206 1.00 0.00 13 ALA A O 13
ATOM 13775 N N . VAL A 1 14 ? 0.328 7.244 1.834 1.00 0.00 14 VAL A N 13
ATOM 13776 C CA . VAL A 1 14 ? -1.143 7.256 2.078 1.00 0.00 14 VAL A CA 13
ATOM 13777 C C . VAL A 1 14 ? -1.644 8.700 2.154 1.00 0.00 14 VAL A C 13
ATOM 13778 O O . VAL A 1 14 ? -2.799 8.981 1.902 1.00 0.00 14 VAL A O 13
ATOM 13791 N N . SER A 1 15 ? -0.785 9.619 2.505 1.00 0.00 15 SER A N 13
ATOM 13792 C CA . SER A 1 15 ? -1.212 11.042 2.604 1.00 0.00 15 SER A CA 13
ATOM 13793 C C . SER A 1 15 ? -1.509 11.586 1.206 1.00 0.00 15 SER A C 13
ATOM 13794 O O . SER A 1 15 ? -2.500 12.254 0.987 1.00 0.00 15 SER A O 13
ATOM 13802 N N . ALA A 1 16 ? -0.659 11.305 0.257 1.00 0.00 16 ALA A N 13
ATOM 13803 C CA . ALA A 1 16 ? -0.897 11.807 -1.124 1.00 0.00 16 ALA A CA 13
ATOM 13804 C C . ALA A 1 16 ? -2.362 11.577 -1.501 1.00 0.00 16 ALA A C 13
ATOM 13805 O O . ALA A 1 16 ? -3.037 12.469 -1.975 1.00 0.00 16 ALA A O 13
ATOM 13812 N N . SER A 1 17 ? -2.859 10.388 -1.291 1.00 0.00 17 SER A N 13
ATOM 13813 C CA . SER A 1 17 ? -4.281 10.103 -1.637 1.00 0.00 17 SER A CA 13
ATOM 13814 C C . SER A 1 17 ? -4.604 10.708 -3.004 1.00 0.00 17 SER A C 13
ATOM 13815 O O . SER A 1 17 ? -5.726 11.083 -3.278 1.00 0.00 17 SER A O 13
ATOM 13823 N N . LYS A 1 18 ? -3.627 10.808 -3.863 1.00 0.00 18 LYS A N 13
ATOM 13824 C CA . LYS A 1 18 ? -3.877 11.390 -5.211 1.00 0.00 18 LYS A CA 13
ATOM 13825 C C . LYS A 1 18 ? -5.110 10.731 -5.833 1.00 0.00 18 LYS A C 13
ATOM 13826 O O . LYS A 1 18 ? -5.874 11.363 -6.536 1.00 0.00 18 LYS A O 13
ATOM 13845 N N . GLU A 1 19 ? -5.313 9.466 -5.581 1.00 0.00 19 GLU A N 13
ATOM 13846 C CA . GLU A 1 19 ? -6.497 8.773 -6.161 1.00 0.00 19 GLU A CA 13
ATOM 13847 C C . GLU A 1 19 ? -7.357 8.202 -5.032 1.00 0.00 19 GLU A C 13
ATOM 13848 O O . GLU A 1 19 ? -6.975 7.263 -4.363 1.00 0.00 19 GLU A O 13
ATOM 13860 N N . ARG A 1 20 ? -8.515 8.762 -4.816 1.00 0.00 20 ARG A N 13
ATOM 13861 C CA . ARG A 1 20 ? -9.398 8.250 -3.730 1.00 0.00 20 ARG A CA 13
ATOM 13862 C C . ARG A 1 20 ? -10.091 6.967 -4.195 1.00 0.00 20 ARG A C 13
ATOM 13863 O O . ARG A 1 20 ? -10.825 6.344 -3.454 1.00 0.00 20 ARG A O 13
ATOM 13884 N N . LYS A 1 21 ? -9.864 6.565 -5.417 1.00 0.00 21 LYS A N 13
ATOM 13885 C CA . LYS A 1 21 ? -10.512 5.322 -5.925 1.00 0.00 21 LYS A CA 13
ATOM 13886 C C . LYS A 1 21 ? -9.435 4.350 -6.410 1.00 0.00 21 LYS A C 13
ATOM 13887 O O . LYS A 1 21 ? -9.579 3.707 -7.432 1.00 0.00 21 LYS A O 13
ATOM 13906 N N . GLY A 1 22 ? -8.355 4.236 -5.686 1.00 0.00 22 GLY A N 13
ATOM 13907 C CA . GLY A 1 22 ? -7.269 3.306 -6.106 1.00 0.00 22 GLY A CA 13
ATOM 13908 C C . GLY A 1 22 ? -5.913 3.977 -5.887 1.00 0.00 22 GLY A C 13
ATOM 13909 O O . GLY A 1 22 ? -5.431 4.710 -6.728 1.00 0.00 22 GLY A O 13
ATOM 13913 N N . LEU A 1 23 ? -5.293 3.740 -4.762 1.00 0.00 23 LEU A N 13
ATOM 13914 C CA . LEU A 1 23 ? -3.972 4.376 -4.501 1.00 0.00 23 LEU A CA 13
ATOM 13915 C C . LEU A 1 23 ? -3.280 3.687 -3.321 1.00 0.00 23 LEU A C 13
ATOM 13916 O O . LEU A 1 23 ? -2.493 4.289 -2.619 1.00 0.00 23 LEU A O 13
ATOM 13932 N N . SER A 1 24 ? -3.551 2.430 -3.095 1.00 0.00 24 SER A N 13
ATOM 13933 C CA . SER A 1 24 ? -2.879 1.737 -1.960 1.00 0.00 24 SER A CA 13
ATOM 13934 C C . SER A 1 24 ? -1.942 0.655 -2.495 1.00 0.00 24 SER A C 13
ATOM 13935 O O . SER A 1 24 ? -0.762 0.668 -2.234 1.00 0.00 24 SER A O 13
ATOM 13943 N N . LEU A 1 25 ? -2.445 -0.278 -3.245 1.00 0.00 25 LEU A N 13
ATOM 13944 C CA . LEU A 1 25 ? -1.553 -1.342 -3.782 1.00 0.00 25 LEU A CA 13
ATOM 13945 C C . LEU A 1 25 ? -0.993 -0.897 -5.130 1.00 0.00 25 LEU A C 13
ATOM 13946 O O . LEU A 1 25 ? -0.049 -1.466 -5.640 1.00 0.00 25 LEU A O 13
ATOM 13962 N N . ALA A 1 26 ? -1.564 0.121 -5.710 1.00 0.00 26 ALA A N 13
ATOM 13963 C CA . ALA A 1 26 ? -1.058 0.602 -7.022 1.00 0.00 26 ALA A CA 13
ATOM 13964 C C . ALA A 1 26 ? -0.244 1.885 -6.812 1.00 0.00 26 ALA A C 13
ATOM 13965 O O . ALA A 1 26 ? 0.873 1.845 -6.340 1.00 0.00 26 ALA A O 13
ATOM 13972 N N . ALA A 1 27 ? -0.789 3.025 -7.148 1.00 0.00 27 ALA A N 13
ATOM 13973 C CA . ALA A 1 27 ? -0.034 4.297 -6.962 1.00 0.00 27 ALA A CA 13
ATOM 13974 C C . ALA A 1 27 ? 0.723 4.272 -5.631 1.00 0.00 27 ALA A C 13
ATOM 13975 O O . ALA A 1 27 ? 1.730 4.934 -5.471 1.00 0.00 27 ALA A O 13
ATOM 13982 N N . LEU A 1 28 ? 0.253 3.520 -4.672 1.00 0.00 28 LEU A N 13
ATOM 13983 C CA . LEU A 1 28 ? 0.959 3.471 -3.363 1.00 0.00 28 LEU A CA 13
ATOM 13984 C C . LEU A 1 28 ? 1.982 2.324 -3.356 1.00 0.00 28 LEU A C 13
ATOM 13985 O O . LEU A 1 28 ? 3.142 2.534 -3.061 1.00 0.00 28 LEU A O 13
ATOM 14001 N N . LYS A 1 29 ? 1.580 1.110 -3.661 1.00 0.00 29 LYS A N 13
ATOM 14002 C CA . LYS A 1 29 ? 2.578 -0.003 -3.637 1.00 0.00 29 LYS A CA 13
ATOM 14003 C C . LYS A 1 29 ? 3.305 -0.105 -4.960 1.00 0.00 29 LYS A C 13
ATOM 14004 O O . LYS A 1 29 ? 3.856 -1.125 -5.319 1.00 0.00 29 LYS A O 13
ATOM 14023 N N . LYS A 1 30 ? 3.371 0.992 -5.643 1.00 0.00 30 LYS A N 13
ATOM 14024 C CA . LYS A 1 30 ? 4.122 1.063 -6.903 1.00 0.00 30 LYS A CA 13
ATOM 14025 C C . LYS A 1 30 ? 5.066 2.266 -6.763 1.00 0.00 30 LYS A C 13
ATOM 14026 O O . LYS A 1 30 ? 5.695 2.711 -7.702 1.00 0.00 30 LYS A O 13
ATOM 14045 N N . ALA A 1 31 ? 5.170 2.762 -5.544 1.00 0.00 31 ALA A N 13
ATOM 14046 C CA . ALA A 1 31 ? 6.062 3.902 -5.224 1.00 0.00 31 ALA A CA 13
ATOM 14047 C C . ALA A 1 31 ? 7.140 3.383 -4.270 1.00 0.00 31 ALA A C 13
ATOM 14048 O O . ALA A 1 31 ? 8.276 3.809 -4.313 1.00 0.00 31 ALA A O 13
ATOM 14055 N N . LEU A 1 32 ? 6.783 2.444 -3.414 1.00 0.00 32 LEU A N 13
ATOM 14056 C CA . LEU A 1 32 ? 7.770 1.858 -2.462 1.00 0.00 32 LEU A CA 13
ATOM 14057 C C . LEU A 1 32 ? 9.125 1.699 -3.141 1.00 0.00 32 LEU A C 13
ATOM 14058 O O . LEU A 1 32 ? 10.156 1.704 -2.496 1.00 0.00 32 LEU A O 13
ATOM 14074 N N . ALA A 1 33 ? 9.137 1.556 -4.437 1.00 0.00 33 ALA A N 13
ATOM 14075 C CA . ALA A 1 33 ? 10.426 1.401 -5.163 1.00 0.00 33 ALA A CA 13
ATOM 14076 C C . ALA A 1 33 ? 11.184 2.735 -5.182 1.00 0.00 33 ALA A C 13
ATOM 14077 O O . ALA A 1 33 ? 12.032 2.957 -6.024 1.00 0.00 33 ALA A O 13
ATOM 14084 N N . ALA A 1 34 ? 10.892 3.632 -4.273 1.00 0.00 34 ALA A N 13
ATOM 14085 C CA . ALA A 1 34 ? 11.607 4.940 -4.272 1.00 0.00 34 ALA A CA 13
ATOM 14086 C C . ALA A 1 34 ? 12.781 4.895 -3.289 1.00 0.00 34 ALA A C 13
ATOM 14087 O O . ALA A 1 34 ? 13.177 5.905 -2.740 1.00 0.00 34 ALA A O 13
ATOM 14094 N N . GLY A 1 35 ? 13.348 3.740 -3.062 1.00 0.00 35 GLY A N 13
ATOM 14095 C CA . GLY A 1 35 ? 14.498 3.653 -2.115 1.00 0.00 35 GLY A CA 13
ATOM 14096 C C . GLY A 1 35 ? 15.037 2.220 -2.074 1.00 0.00 35 GLY A C 13
ATOM 14097 O O . GLY A 1 35 ? 15.255 1.660 -1.018 1.00 0.00 35 GLY A O 13
ATOM 14101 N N . GLY A 1 36 ? 15.247 1.619 -3.214 1.00 0.00 36 GLY A N 13
ATOM 14102 C CA . GLY A 1 36 ? 15.763 0.221 -3.233 1.00 0.00 36 GLY A CA 13
ATOM 14103 C C . GLY A 1 36 ? 14.573 -0.729 -3.176 1.00 0.00 36 GLY A C 13
ATOM 14104 O O . GLY A 1 36 ? 14.327 -1.375 -2.177 1.00 0.00 36 GLY A O 13
ATOM 14108 N N . TYR A 1 37 ? 13.816 -0.797 -4.234 1.00 0.00 37 TYR A N 13
ATOM 14109 C CA . TYR A 1 37 ? 12.618 -1.676 -4.237 1.00 0.00 37 TYR A CA 13
ATOM 14110 C C . TYR A 1 37 ? 11.944 -1.593 -5.612 1.00 0.00 37 TYR A C 13
ATOM 14111 O O . TYR A 1 37 ? 12.121 -0.623 -6.319 1.00 0.00 37 TYR A O 13
ATOM 14129 N N . ASP A 1 38 ? 11.165 -2.574 -6.016 1.00 0.00 38 ASP A N 13
ATOM 14130 C CA . ASP A 1 38 ? 10.516 -2.458 -7.340 1.00 0.00 38 ASP A CA 13
ATOM 14131 C C . ASP A 1 38 ? 9.146 -3.136 -7.302 1.00 0.00 38 ASP A C 13
ATOM 14132 O O . ASP A 1 38 ? 8.536 -3.362 -8.328 1.00 0.00 38 ASP A O 13
ATOM 14141 N N . VAL A 1 39 ? 8.646 -3.479 -6.133 1.00 0.00 39 VAL A N 13
ATOM 14142 C CA . VAL A 1 39 ? 7.328 -4.147 -6.085 1.00 0.00 39 VAL A CA 13
ATOM 14143 C C . VAL A 1 39 ? 7.375 -5.299 -7.072 1.00 0.00 39 VAL A C 13
ATOM 14144 O O . VAL A 1 39 ? 6.371 -5.749 -7.588 1.00 0.00 39 VAL A O 13
ATOM 14157 N N . GLU A 1 40 ? 8.558 -5.767 -7.336 1.00 0.00 40 GLU A N 13
ATOM 14158 C CA . GLU A 1 40 ? 8.736 -6.877 -8.284 1.00 0.00 40 GLU A CA 13
ATOM 14159 C C . GLU A 1 40 ? 9.645 -7.901 -7.628 1.00 0.00 40 GLU A C 13
ATOM 14160 O O . GLU A 1 40 ? 9.202 -8.895 -7.087 1.00 0.00 40 GLU A O 13
ATOM 14172 N N . LYS A 1 41 ? 10.914 -7.623 -7.611 1.00 0.00 41 LYS A N 13
ATOM 14173 C CA . LYS A 1 41 ? 11.863 -8.525 -6.921 1.00 0.00 41 LYS A CA 13
ATOM 14174 C C . LYS A 1 41 ? 11.840 -8.139 -5.441 1.00 0.00 41 LYS A C 13
ATOM 14175 O O . LYS A 1 41 ? 12.629 -8.609 -4.647 1.00 0.00 41 LYS A O 13
ATOM 14194 N N . ASN A 1 42 ? 10.926 -7.267 -5.073 1.00 0.00 42 ASN A N 13
ATOM 14195 C CA . ASN A 1 42 ? 10.820 -6.819 -3.677 1.00 0.00 42 ASN A CA 13
ATOM 14196 C C . ASN A 1 42 ? 9.342 -6.721 -3.347 1.00 0.00 42 ASN A C 13
ATOM 14197 O O . ASN A 1 42 ? 8.945 -6.067 -2.408 1.00 0.00 42 ASN A O 13
ATOM 14208 N N . ASN A 1 43 ? 8.519 -7.381 -4.120 1.00 0.00 43 ASN A N 13
ATOM 14209 C CA . ASN A 1 43 ? 7.067 -7.348 -3.845 1.00 0.00 43 ASN A CA 13
ATOM 14210 C C . ASN A 1 43 ? 6.835 -8.057 -2.518 1.00 0.00 43 ASN A C 13
ATOM 14211 O O . ASN A 1 43 ? 5.766 -8.008 -1.952 1.00 0.00 43 ASN A O 13
ATOM 14222 N N . SER A 1 44 ? 7.842 -8.718 -2.012 1.00 0.00 44 SER A N 13
ATOM 14223 C CA . SER A 1 44 ? 7.685 -9.420 -0.721 1.00 0.00 44 SER A CA 13
ATOM 14224 C C . SER A 1 44 ? 7.494 -8.389 0.385 1.00 0.00 44 SER A C 13
ATOM 14225 O O . SER A 1 44 ? 6.953 -8.695 1.428 1.00 0.00 44 SER A O 13
ATOM 14233 N N . ARG A 1 45 ? 7.893 -7.157 0.173 1.00 0.00 45 ARG A N 13
ATOM 14234 C CA . ARG A 1 45 ? 7.661 -6.154 1.243 1.00 0.00 45 ARG A CA 13
ATOM 14235 C C . ARG A 1 45 ? 6.527 -5.240 0.801 1.00 0.00 45 ARG A C 13
ATOM 14236 O O . ARG A 1 45 ? 5.998 -4.470 1.574 1.00 0.00 45 ARG A O 13
ATOM 14257 N N . ILE A 1 46 ? 6.139 -5.331 -0.440 1.00 0.00 46 ILE A N 13
ATOM 14258 C CA . ILE A 1 46 ? 5.020 -4.488 -0.923 1.00 0.00 46 ILE A CA 13
ATOM 14259 C C . ILE A 1 46 ? 3.699 -5.135 -0.494 1.00 0.00 46 ILE A C 13
ATOM 14260 O O . ILE A 1 46 ? 2.854 -4.497 0.089 1.00 0.00 46 ILE A O 13
ATOM 14276 N N . LYS A 1 47 ? 3.517 -6.399 -0.778 1.00 0.00 47 LYS A N 13
ATOM 14277 C CA . LYS A 1 47 ? 2.249 -7.073 -0.379 1.00 0.00 47 LYS A CA 13
ATOM 14278 C C . LYS A 1 47 ? 2.384 -7.578 1.057 1.00 0.00 47 LYS A C 13
ATOM 14279 O O . LYS A 1 47 ? 1.555 -8.314 1.553 1.00 0.00 47 LYS A O 13
ATOM 14298 N N . LEU A 1 48 ? 3.417 -7.161 1.733 1.00 0.00 48 LEU A N 13
ATOM 14299 C CA . LEU A 1 48 ? 3.616 -7.574 3.147 1.00 0.00 48 LEU A CA 13
ATOM 14300 C C . LEU A 1 48 ? 3.430 -6.327 3.996 1.00 0.00 48 LEU A C 13
ATOM 14301 O O . LEU A 1 48 ? 2.763 -6.336 5.011 1.00 0.00 48 LEU A O 13
ATOM 14317 N N . GLY A 1 49 ? 3.982 -5.234 3.546 1.00 0.00 49 GLY A N 13
ATOM 14318 C CA . GLY A 1 49 ? 3.807 -3.958 4.273 1.00 0.00 49 GLY A CA 13
ATOM 14319 C C . GLY A 1 49 ? 2.472 -3.376 3.828 1.00 0.00 49 GLY A C 13
ATOM 14320 O O . GLY A 1 49 ? 1.855 -2.600 4.526 1.00 0.00 49 GLY A O 13
ATOM 14324 N N . LEU A 1 50 ? 2.017 -3.780 2.665 1.00 0.00 50 LEU A N 13
ATOM 14325 C CA . LEU A 1 50 ? 0.709 -3.292 2.154 1.00 0.00 50 LEU A CA 13
ATOM 14326 C C . LEU A 1 50 ? -0.385 -4.195 2.693 1.00 0.00 50 LEU A C 13
ATOM 14327 O O . LEU A 1 50 ? -1.338 -3.750 3.301 1.00 0.00 50 LEU A O 13
ATOM 14343 N N . LYS A 1 51 ? -0.244 -5.476 2.498 1.00 0.00 51 LYS A N 13
ATOM 14344 C CA . LYS A 1 51 ? -1.260 -6.405 3.039 1.00 0.00 51 LYS A CA 13
ATOM 14345 C C . LYS A 1 51 ? -1.434 -6.045 4.507 1.00 0.00 51 LYS A C 13
ATOM 14346 O O . LYS A 1 51 ? -2.456 -6.290 5.108 1.00 0.00 51 LYS A O 13
ATOM 14365 N N . SER A 1 52 ? -0.421 -5.452 5.082 1.00 0.00 52 SER A N 13
ATOM 14366 C CA . SER A 1 52 ? -0.498 -5.053 6.505 1.00 0.00 52 SER A CA 13
ATOM 14367 C C . SER A 1 52 ? -0.831 -3.568 6.614 1.00 0.00 52 SER A C 13
ATOM 14368 O O . SER A 1 52 ? -1.369 -3.143 7.608 1.00 0.00 52 SER A O 13
ATOM 14376 N N . LEU A 1 53 ? -0.554 -2.751 5.625 1.00 0.00 53 LEU A N 13
ATOM 14377 C CA . LEU A 1 53 ? -0.939 -1.329 5.803 1.00 0.00 53 LEU A CA 13
ATOM 14378 C C . LEU A 1 53 ? -2.445 -1.233 5.605 1.00 0.00 53 LEU A C 13
ATOM 14379 O O . LEU A 1 53 ? -3.184 -0.920 6.517 1.00 0.00 53 LEU A O 13
ATOM 14395 N N . VAL A 1 54 ? -2.910 -1.529 4.427 1.00 0.00 54 VAL A N 13
ATOM 14396 C CA . VAL A 1 54 ? -4.372 -1.484 4.181 1.00 0.00 54 VAL A CA 13
ATOM 14397 C C . VAL A 1 54 ? -5.087 -2.375 5.204 1.00 0.00 54 VAL A C 13
ATOM 14398 O O . VAL A 1 54 ? -5.941 -1.931 5.944 1.00 0.00 54 VAL A O 13
ATOM 14411 N N . SER A 1 55 ? -4.756 -3.639 5.228 1.00 0.00 55 SER A N 13
ATOM 14412 C CA . SER A 1 55 ? -5.428 -4.580 6.177 1.00 0.00 55 SER A CA 13
ATOM 14413 C C . SER A 1 55 ? -5.309 -4.091 7.627 1.00 0.00 55 SER A C 13
ATOM 14414 O O . SER A 1 55 ? -6.289 -4.044 8.342 1.00 0.00 55 SER A O 13
ATOM 14422 N N . LYS A 1 56 ? -4.127 -3.741 8.077 1.00 0.00 56 LYS A N 13
ATOM 14423 C CA . LYS A 1 56 ? -3.984 -3.273 9.491 1.00 0.00 56 LYS A CA 13
ATOM 14424 C C . LYS A 1 56 ? -5.146 -2.345 9.825 1.00 0.00 56 LYS A C 13
ATOM 14425 O O . LYS A 1 56 ? -5.682 -2.366 10.915 1.00 0.00 56 LYS A O 13
ATOM 14444 N N . GLY A 1 57 ? -5.546 -1.537 8.887 1.00 0.00 57 GLY A N 13
ATOM 14445 C CA . GLY A 1 57 ? -6.689 -0.616 9.148 1.00 0.00 57 GLY A CA 13
ATOM 14446 C C . GLY A 1 57 ? -6.355 0.804 8.696 1.00 0.00 57 GLY A C 13
ATOM 14447 O O . GLY A 1 57 ? -7.235 1.615 8.486 1.00 0.00 57 GLY A O 13
ATOM 14451 N N . THR A 1 58 ? -5.102 1.121 8.531 1.00 0.00 58 THR A N 13
ATOM 14452 C CA . THR A 1 58 ? -4.756 2.492 8.083 1.00 0.00 58 THR A CA 13
ATOM 14453 C C . THR A 1 58 ? -5.493 2.747 6.780 1.00 0.00 58 THR A C 13
ATOM 14454 O O . THR A 1 58 ? -6.473 3.458 6.725 1.00 0.00 58 THR A O 13
ATOM 14465 N N . LEU A 1 59 ? -5.023 2.144 5.737 1.00 0.00 59 LEU A N 13
ATOM 14466 C CA . LEU A 1 59 ? -5.657 2.299 4.410 1.00 0.00 59 LEU A CA 13
ATOM 14467 C C . LEU A 1 59 ? -6.806 1.290 4.277 1.00 0.00 59 LEU A C 13
ATOM 14468 O O . LEU A 1 59 ? -6.629 0.195 3.788 1.00 0.00 59 LEU A O 13
ATOM 14484 N N . VAL A 1 60 ? -7.978 1.643 4.728 1.00 0.00 60 VAL A N 13
ATOM 14485 C CA . VAL A 1 60 ? -9.127 0.694 4.646 1.00 0.00 60 VAL A CA 13
ATOM 14486 C C . VAL A 1 60 ? -9.602 0.535 3.200 1.00 0.00 60 VAL A C 13
ATOM 14487 O O . VAL A 1 60 ? -9.851 1.491 2.499 1.00 0.00 60 VAL A O 13
ATOM 14500 N N . GLN A 1 61 ? -9.744 -0.682 2.773 1.00 0.00 61 GLN A N 13
ATOM 14501 C CA . GLN A 1 61 ? -10.221 -0.975 1.386 1.00 0.00 61 GLN A CA 13
ATOM 14502 C C . GLN A 1 61 ? -11.491 -1.830 1.451 1.00 0.00 61 GLN A C 13
ATOM 14503 O O . GLN A 1 61 ? -12.097 -1.985 2.493 1.00 0.00 61 GLN A O 13
ATOM 14517 N N . THR A 1 62 ? -11.892 -2.391 0.341 1.00 0.00 62 THR A N 13
ATOM 14518 C CA . THR A 1 62 ? -13.115 -3.245 0.326 1.00 0.00 62 THR A CA 13
ATOM 14519 C C . THR A 1 62 ? -12.995 -4.267 -0.808 1.00 0.00 62 THR A C 13
ATOM 14520 O O . THR A 1 62 ? -13.903 -4.445 -1.594 1.00 0.00 62 THR A O 13
ATOM 14531 N N . LYS A 1 63 ? -11.876 -4.932 -0.902 1.00 0.00 63 LYS A N 13
ATOM 14532 C CA . LYS A 1 63 ? -11.690 -5.933 -1.991 1.00 0.00 63 LYS A CA 13
ATOM 14533 C C . LYS A 1 63 ? -12.176 -7.308 -1.525 1.00 0.00 63 LYS A C 13
ATOM 14534 O O . LYS A 1 63 ? -11.394 -8.213 -1.315 1.00 0.00 63 LYS A O 13
ATOM 14553 N N . GLY A 1 64 ? -13.461 -7.477 -1.372 1.00 0.00 64 GLY A N 13
ATOM 14554 C CA . GLY A 1 64 ? -13.989 -8.799 -0.932 1.00 0.00 64 GLY A CA 13
ATOM 14555 C C . GLY A 1 64 ? -13.847 -9.798 -2.081 1.00 0.00 64 GLY A C 13
ATOM 14556 O O . GLY A 1 64 ? -12.801 -10.382 -2.283 1.00 0.00 64 GLY A O 13
ATOM 14560 N N . THR A 1 65 ? -14.888 -9.992 -2.842 1.00 0.00 65 THR A N 13
ATOM 14561 C CA . THR A 1 65 ? -14.809 -10.943 -3.986 1.00 0.00 65 THR A CA 13
ATOM 14562 C C . THR A 1 65 ? -15.308 -10.254 -5.259 1.00 0.00 65 THR A C 13
ATOM 14563 O O . THR A 1 65 ? -15.263 -10.815 -6.336 1.00 0.00 65 THR A O 13
ATOM 14574 N N . GLY A 1 66 ? -15.785 -9.043 -5.146 1.00 0.00 66 GLY A N 13
ATOM 14575 C CA . GLY A 1 66 ? -16.285 -8.323 -6.351 1.00 0.00 66 GLY A CA 13
ATOM 14576 C C . GLY A 1 66 ? -15.114 -8.029 -7.289 1.00 0.00 66 GLY A C 13
ATOM 14577 O O . GLY A 1 66 ? -15.298 -7.666 -8.434 1.00 0.00 66 GLY A O 13
ATOM 14581 N N . ALA A 1 67 ? -13.910 -8.186 -6.813 1.00 0.00 67 ALA A N 13
ATOM 14582 C CA . ALA A 1 67 ? -12.726 -7.920 -7.677 1.00 0.00 67 ALA A CA 13
ATOM 14583 C C . ALA A 1 67 ? -12.524 -6.409 -7.821 1.00 0.00 67 ALA A C 13
ATOM 14584 O O . ALA A 1 67 ? -12.287 -5.906 -8.901 1.00 0.00 67 ALA A O 13
ATOM 14591 N N . SER A 1 68 ? -12.615 -5.681 -6.740 1.00 0.00 68 SER A N 13
ATOM 14592 C CA . SER A 1 68 ? -12.428 -4.205 -6.820 1.00 0.00 68 SER A CA 13
ATOM 14593 C C . SER A 1 68 ? -11.623 -3.723 -5.612 1.00 0.00 68 SER A C 13
ATOM 14594 O O . SER A 1 68 ? -10.409 -3.665 -5.646 1.00 0.00 68 SER A O 13
ATOM 14602 N N . GLY A 1 69 ? -12.287 -3.375 -4.545 1.00 0.00 69 GLY A N 13
ATOM 14603 C CA . GLY A 1 69 ? -11.557 -2.894 -3.339 1.00 0.00 69 GLY A CA 13
ATOM 14604 C C . GLY A 1 69 ? -10.730 -1.660 -3.705 1.00 0.00 69 GLY A C 13
ATOM 14605 O O . GLY A 1 69 ? -9.709 -1.757 -4.356 1.00 0.00 69 GLY A O 13
ATOM 14609 N N . SER A 1 70 ? -11.162 -0.500 -3.294 1.00 0.00 70 SER A N 13
ATOM 14610 C CA . SER A 1 70 ? -10.401 0.740 -3.621 1.00 0.00 70 SER A CA 13
ATOM 14611 C C . SER A 1 70 ? -10.045 1.471 -2.324 1.00 0.00 70 SER A C 13
ATOM 14612 O O . SER A 1 70 ? -10.645 2.472 -1.983 1.00 0.00 70 SER A O 13
ATOM 14620 N N . PHE A 1 71 ? -9.089 0.960 -1.592 1.00 0.00 71 PHE A N 13
ATOM 14621 C CA . PHE A 1 71 ? -8.693 1.599 -0.296 1.00 0.00 71 PHE A CA 13
ATOM 14622 C C . PHE A 1 71 ? -8.803 3.120 -0.365 1.00 0.00 71 PHE A C 13
ATOM 14623 O O . PHE A 1 71 ? -8.258 3.763 -1.241 1.00 0.00 71 PHE A O 13
ATOM 14640 N N . ARG A 1 72 ? -9.467 3.695 0.597 1.00 0.00 72 ARG A N 13
ATOM 14641 C CA . ARG A 1 72 ? -9.587 5.171 0.661 1.00 0.00 72 ARG A CA 13
ATOM 14642 C C . ARG A 1 72 ? -8.703 5.634 1.818 1.00 0.00 72 ARG A C 13
ATOM 14643 O O . ARG A 1 72 ? -7.855 6.488 1.663 1.00 0.00 72 ARG A O 13
ATOM 14664 N N . LEU A 1 73 ? -8.877 5.017 2.966 1.00 0.00 73 LEU A N 13
ATOM 14665 C CA . LEU A 1 73 ? -8.044 5.341 4.167 1.00 0.00 73 LEU A CA 13
ATOM 14666 C C . LEU A 1 73 ? -8.745 4.816 5.423 1.00 0.00 73 LEU A C 13
ATOM 14667 O O . LEU A 1 73 ? -9.562 3.919 5.365 1.00 0.00 73 LEU A O 13
ATOM 14683 N N . SER A 1 74 ? -8.433 5.374 6.562 1.00 0.00 74 SER A N 13
ATOM 14684 C CA . SER A 1 74 ? -9.072 4.907 7.821 1.00 0.00 74 SER A CA 13
ATOM 14685 C C . SER A 1 74 ? -10.583 5.124 7.745 1.00 0.00 74 SER A C 13
ATOM 14686 O O . SER A 1 74 ? -11.365 4.237 8.026 1.00 0.00 74 SER A O 13
ATOM 14694 N N . LYS A 1 75 ? -10.998 6.301 7.369 1.00 0.00 75 LYS A N 13
ATOM 14695 C CA . LYS A 1 75 ? -12.457 6.583 7.276 1.00 0.00 75 LYS A CA 13
ATOM 14696 C C . LYS A 1 75 ? -12.806 6.963 5.837 1.00 0.00 75 LYS A C 13
ATOM 14697 O O . LYS A 1 75 ? -11.980 6.736 4.969 1.00 0.00 75 LYS A O 13
ATOM 14717 N N . MET A 1 1 ? 3.763 2.278 12.674 1.00 0.00 1 MET A N 14
ATOM 14718 C CA . MET A 1 1 ? 4.873 2.995 13.363 1.00 0.00 1 MET A CA 14
ATOM 14719 C C . MET A 1 1 ? 6.062 2.049 13.538 1.00 0.00 1 MET A C 14
ATOM 14720 O O . MET A 1 1 ? 6.753 2.083 14.537 1.00 0.00 1 MET A O 14
ATOM 14736 N N . ALA A 1 2 ? 6.308 1.204 12.574 1.00 0.00 2 ALA A N 14
ATOM 14737 C CA . ALA A 1 2 ? 7.454 0.260 12.687 1.00 0.00 2 ALA A CA 14
ATOM 14738 C C . ALA A 1 2 ? 8.757 1.009 12.404 1.00 0.00 2 ALA A C 14
ATOM 14739 O O . ALA A 1 2 ? 9.375 1.556 13.296 1.00 0.00 2 ALA A O 14
ATOM 14746 N N . GLY A 1 3 ? 9.180 1.040 11.170 1.00 0.00 3 GLY A N 14
ATOM 14747 C CA . GLY A 1 3 ? 10.442 1.757 10.836 1.00 0.00 3 GLY A CA 14
ATOM 14748 C C . GLY A 1 3 ? 10.204 2.678 9.638 1.00 0.00 3 GLY A C 14
ATOM 14749 O O . GLY A 1 3 ? 9.077 2.938 9.269 1.00 0.00 3 GLY A O 14
ATOM 14753 N N . PRO A 1 4 ? 11.285 3.137 9.067 1.00 0.00 4 PRO A N 14
ATOM 14754 C CA . PRO A 1 4 ? 11.159 4.031 7.897 1.00 0.00 4 PRO A CA 14
ATOM 14755 C C . PRO A 1 4 ? 11.095 3.201 6.612 1.00 0.00 4 PRO A C 14
ATOM 14756 O O . PRO A 1 4 ? 11.397 3.678 5.536 1.00 0.00 4 PRO A O 14
ATOM 14767 N N . SER A 1 5 ? 10.712 1.959 6.721 1.00 0.00 5 SER A N 14
ATOM 14768 C CA . SER A 1 5 ? 10.633 1.087 5.518 1.00 0.00 5 SER A CA 14
ATOM 14769 C C . SER A 1 5 ? 9.255 0.454 5.434 1.00 0.00 5 SER A C 14
ATOM 14770 O O . SER A 1 5 ? 8.553 0.356 6.419 1.00 0.00 5 SER A O 14
ATOM 14778 N N . VAL A 1 6 ? 8.895 0.022 4.251 1.00 0.00 6 VAL A N 14
ATOM 14779 C CA . VAL A 1 6 ? 7.575 -0.634 3.995 1.00 0.00 6 VAL A CA 14
ATOM 14780 C C . VAL A 1 6 ? 6.670 -0.560 5.235 1.00 0.00 6 VAL A C 14
ATOM 14781 O O . VAL A 1 6 ? 6.856 -1.264 6.202 1.00 0.00 6 VAL A O 14
ATOM 14794 N N . THR A 1 7 ? 5.738 0.353 5.184 1.00 0.00 7 THR A N 14
ATOM 14795 C CA . THR A 1 7 ? 4.781 0.651 6.299 1.00 0.00 7 THR A CA 14
ATOM 14796 C C . THR A 1 7 ? 4.844 2.160 6.429 1.00 0.00 7 THR A C 14
ATOM 14797 O O . THR A 1 7 ? 3.852 2.848 6.563 1.00 0.00 7 THR A O 14
ATOM 14808 N N . GLU A 1 8 ? 6.039 2.668 6.308 1.00 0.00 8 GLU A N 14
ATOM 14809 C CA . GLU A 1 8 ? 6.262 4.131 6.328 1.00 0.00 8 GLU A CA 14
ATOM 14810 C C . GLU A 1 8 ? 6.408 4.569 4.865 1.00 0.00 8 GLU A C 14
ATOM 14811 O O . GLU A 1 8 ? 6.364 5.738 4.540 1.00 0.00 8 GLU A O 14
ATOM 14823 N N . LEU A 1 9 ? 6.579 3.608 3.981 1.00 0.00 9 LEU A N 14
ATOM 14824 C CA . LEU A 1 9 ? 6.728 3.910 2.530 1.00 0.00 9 LEU A CA 14
ATOM 14825 C C . LEU A 1 9 ? 5.356 3.823 1.861 1.00 0.00 9 LEU A C 14
ATOM 14826 O O . LEU A 1 9 ? 4.910 4.743 1.204 1.00 0.00 9 LEU A O 14
ATOM 14842 N N . ILE A 1 10 ? 4.681 2.718 2.033 1.00 0.00 10 ILE A N 14
ATOM 14843 C CA . ILE A 1 10 ? 3.337 2.558 1.424 1.00 0.00 10 ILE A CA 14
ATOM 14844 C C . ILE A 1 10 ? 2.448 3.655 1.985 1.00 0.00 10 ILE A C 14
ATOM 14845 O O . ILE A 1 10 ? 1.930 4.491 1.273 1.00 0.00 10 ILE A O 14
ATOM 14861 N N . THR A 1 11 ? 2.299 3.673 3.273 1.00 0.00 11 THR A N 14
ATOM 14862 C CA . THR A 1 11 ? 1.481 4.724 3.914 1.00 0.00 11 THR A CA 14
ATOM 14863 C C . THR A 1 11 ? 2.080 6.083 3.559 1.00 0.00 11 THR A C 14
ATOM 14864 O O . THR A 1 11 ? 1.406 7.091 3.575 1.00 0.00 11 THR A O 14
ATOM 14875 N N . LYS A 1 12 ? 3.338 6.117 3.209 1.00 0.00 12 LYS A N 14
ATOM 14876 C CA . LYS A 1 12 ? 3.951 7.415 2.822 1.00 0.00 12 LYS A CA 14
ATOM 14877 C C . LYS A 1 12 ? 3.017 8.080 1.817 1.00 0.00 12 LYS A C 14
ATOM 14878 O O . LYS A 1 12 ? 2.736 9.260 1.888 1.00 0.00 12 LYS A O 14
ATOM 14897 N N . ALA A 1 13 ? 2.517 7.308 0.893 1.00 0.00 13 ALA A N 14
ATOM 14898 C CA . ALA A 1 13 ? 1.576 7.851 -0.119 1.00 0.00 13 ALA A CA 14
ATOM 14899 C C . ALA A 1 13 ? 0.154 7.735 0.432 1.00 0.00 13 ALA A C 14
ATOM 14900 O O . ALA A 1 13 ? -0.750 8.425 0.005 1.00 0.00 13 ALA A O 14
ATOM 14907 N N . VAL A 1 14 ? -0.046 6.860 1.384 1.00 0.00 14 VAL A N 14
ATOM 14908 C CA . VAL A 1 14 ? -1.404 6.690 1.971 1.00 0.00 14 VAL A CA 14
ATOM 14909 C C . VAL A 1 14 ? -1.463 7.359 3.344 1.00 0.00 14 VAL A C 14
ATOM 14910 O O . VAL A 1 14 ? -2.241 6.982 4.198 1.00 0.00 14 VAL A O 14
ATOM 14923 N N . SER A 1 15 ? -0.648 8.352 3.561 1.00 0.00 15 SER A N 14
ATOM 14924 C CA . SER A 1 15 ? -0.654 9.051 4.876 1.00 0.00 15 SER A CA 14
ATOM 14925 C C . SER A 1 15 ? -1.169 10.479 4.685 1.00 0.00 15 SER A C 14
ATOM 14926 O O . SER A 1 15 ? -1.789 11.049 5.561 1.00 0.00 15 SER A O 14
ATOM 14934 N N . ALA A 1 16 ? -0.918 11.060 3.543 1.00 0.00 16 ALA A N 14
ATOM 14935 C CA . ALA A 1 16 ? -1.392 12.449 3.291 1.00 0.00 16 ALA A CA 14
ATOM 14936 C C . ALA A 1 16 ? -2.551 12.418 2.291 1.00 0.00 16 ALA A C 14
ATOM 14937 O O . ALA A 1 16 ? -3.518 13.141 2.425 1.00 0.00 16 ALA A O 14
ATOM 14944 N N . SER A 1 17 ? -2.462 11.585 1.289 1.00 0.00 17 SER A N 14
ATOM 14945 C CA . SER A 1 17 ? -3.562 11.509 0.284 1.00 0.00 17 SER A CA 14
ATOM 14946 C C . SER A 1 17 ? -3.069 10.774 -0.964 1.00 0.00 17 SER A C 14
ATOM 14947 O O . SER A 1 17 ? -1.905 10.445 -1.085 1.00 0.00 17 SER A O 14
ATOM 14955 N N . LYS A 1 18 ? -3.947 10.516 -1.895 1.00 0.00 18 LYS A N 14
ATOM 14956 C CA . LYS A 1 18 ? -3.533 9.803 -3.137 1.00 0.00 18 LYS A CA 14
ATOM 14957 C C . LYS A 1 18 ? -4.775 9.443 -3.956 1.00 0.00 18 LYS A C 14
ATOM 14958 O O . LYS A 1 18 ? -4.752 9.447 -5.171 1.00 0.00 18 LYS A O 14
ATOM 14977 N N . GLU A 1 19 ? -5.860 9.132 -3.299 1.00 0.00 19 GLU A N 14
ATOM 14978 C CA . GLU A 1 19 ? -7.105 8.772 -4.036 1.00 0.00 19 GLU A CA 14
ATOM 14979 C C . GLU A 1 19 ? -8.170 8.314 -3.036 1.00 0.00 19 GLU A C 14
ATOM 14980 O O . GLU A 1 19 ? -7.862 7.758 -2.000 1.00 0.00 19 GLU A O 14
ATOM 14992 N N . ARG A 1 20 ? -9.420 8.543 -3.335 1.00 0.00 20 ARG A N 14
ATOM 14993 C CA . ARG A 1 20 ? -10.499 8.120 -2.396 1.00 0.00 20 ARG A CA 14
ATOM 14994 C C . ARG A 1 20 ? -10.748 6.616 -2.542 1.00 0.00 20 ARG A C 14
ATOM 14995 O O . ARG A 1 20 ? -11.571 6.045 -1.856 1.00 0.00 20 ARG A O 14
ATOM 15016 N N . LYS A 1 21 ? -10.044 5.970 -3.430 1.00 0.00 21 LYS A N 14
ATOM 15017 C CA . LYS A 1 21 ? -10.242 4.504 -3.617 1.00 0.00 21 LYS A CA 14
ATOM 15018 C C . LYS A 1 21 ? -8.917 3.862 -4.028 1.00 0.00 21 LYS A C 14
ATOM 15019 O O . LYS A 1 21 ? -8.889 2.921 -4.797 1.00 0.00 21 LYS A O 14
ATOM 15038 N N . GLY A 1 22 ? -7.818 4.367 -3.533 1.00 0.00 22 GLY A N 14
ATOM 15039 C CA . GLY A 1 22 ? -6.495 3.790 -3.913 1.00 0.00 22 GLY A CA 14
ATOM 15040 C C . GLY A 1 22 ? -6.480 3.560 -5.423 1.00 0.00 22 GLY A C 14
ATOM 15041 O O . GLY A 1 22 ? -7.353 4.016 -6.135 1.00 0.00 22 GLY A O 14
ATOM 15045 N N . LEU A 1 23 ? -5.497 2.873 -5.926 1.00 0.00 23 LEU A N 14
ATOM 15046 C CA . LEU A 1 23 ? -5.438 2.642 -7.395 1.00 0.00 23 LEU A CA 14
ATOM 15047 C C . LEU A 1 23 ? -5.556 1.144 -7.686 1.00 0.00 23 LEU A C 14
ATOM 15048 O O . LEU A 1 23 ? -6.579 0.663 -8.132 1.00 0.00 23 LEU A O 14
ATOM 15064 N N . SER A 1 24 ? -4.511 0.407 -7.438 1.00 0.00 24 SER A N 14
ATOM 15065 C CA . SER A 1 24 ? -4.542 -1.060 -7.697 1.00 0.00 24 SER A CA 14
ATOM 15066 C C . SER A 1 24 ? -3.139 -1.619 -7.475 1.00 0.00 24 SER A C 14
ATOM 15067 O O . SER A 1 24 ? -2.511 -2.129 -8.381 1.00 0.00 24 SER A O 14
ATOM 15075 N N . LEU A 1 25 ? -2.639 -1.513 -6.276 1.00 0.00 25 LEU A N 14
ATOM 15076 C CA . LEU A 1 25 ? -1.269 -2.020 -5.989 1.00 0.00 25 LEU A CA 14
ATOM 15077 C C . LEU A 1 25 ? -0.333 -1.602 -7.128 1.00 0.00 25 LEU A C 14
ATOM 15078 O O . LEU A 1 25 ? 0.661 -2.248 -7.392 1.00 0.00 25 LEU A O 14
ATOM 15094 N N . ALA A 1 26 ? -0.646 -0.534 -7.814 1.00 0.00 26 ALA A N 14
ATOM 15095 C CA . ALA A 1 26 ? 0.229 -0.095 -8.940 1.00 0.00 26 ALA A CA 14
ATOM 15096 C C . ALA A 1 26 ? 0.528 1.403 -8.821 1.00 0.00 26 ALA A C 14
ATOM 15097 O O . ALA A 1 26 ? 1.252 1.967 -9.616 1.00 0.00 26 ALA A O 14
ATOM 15104 N N . ALA A 1 27 ? -0.012 2.050 -7.831 1.00 0.00 27 ALA A N 14
ATOM 15105 C CA . ALA A 1 27 ? 0.261 3.504 -7.658 1.00 0.00 27 ALA A CA 14
ATOM 15106 C C . ALA A 1 27 ? 0.928 3.702 -6.303 1.00 0.00 27 ALA A C 14
ATOM 15107 O O . ALA A 1 27 ? 2.101 4.001 -6.212 1.00 0.00 27 ALA A O 14
ATOM 15114 N N . LEU A 1 28 ? 0.189 3.517 -5.246 1.00 0.00 28 LEU A N 14
ATOM 15115 C CA . LEU A 1 28 ? 0.789 3.666 -3.891 1.00 0.00 28 LEU A CA 14
ATOM 15116 C C . LEU A 1 28 ? 1.945 2.702 -3.763 1.00 0.00 28 LEU A C 14
ATOM 15117 O O . LEU A 1 28 ? 2.950 3.007 -3.180 1.00 0.00 28 LEU A O 14
ATOM 15133 N N . LYS A 1 29 ? 1.730 1.511 -4.222 1.00 0.00 29 LYS A N 14
ATOM 15134 C CA . LYS A 1 29 ? 2.717 0.431 -4.050 1.00 0.00 29 LYS A CA 14
ATOM 15135 C C . LYS A 1 29 ? 3.723 0.438 -5.194 1.00 0.00 29 LYS A C 14
ATOM 15136 O O . LYS A 1 29 ? 4.555 -0.437 -5.315 1.00 0.00 29 LYS A O 14
ATOM 15155 N N . LYS A 1 30 ? 3.693 1.472 -5.989 1.00 0.00 30 LYS A N 14
ATOM 15156 C CA . LYS A 1 30 ? 4.687 1.609 -7.079 1.00 0.00 30 LYS A CA 14
ATOM 15157 C C . LYS A 1 30 ? 5.513 2.870 -6.786 1.00 0.00 30 LYS A C 14
ATOM 15158 O O . LYS A 1 30 ? 6.413 3.228 -7.520 1.00 0.00 30 LYS A O 14
ATOM 15177 N N . ALA A 1 31 ? 5.226 3.521 -5.678 1.00 0.00 31 ALA A N 14
ATOM 15178 C CA . ALA A 1 31 ? 5.992 4.729 -5.272 1.00 0.00 31 ALA A CA 14
ATOM 15179 C C . ALA A 1 31 ? 7.108 4.269 -4.332 1.00 0.00 31 ALA A C 14
ATOM 15180 O O . ALA A 1 31 ? 7.983 5.024 -3.955 1.00 0.00 31 ALA A O 14
ATOM 15187 N N . LEU A 1 32 ? 7.077 3.012 -3.972 1.00 0.00 32 LEU A N 14
ATOM 15188 C CA . LEU A 1 32 ? 8.112 2.435 -3.080 1.00 0.00 32 LEU A CA 14
ATOM 15189 C C . LEU A 1 32 ? 9.174 1.797 -3.961 1.00 0.00 32 LEU A C 14
ATOM 15190 O O . LEU A 1 32 ? 10.272 1.501 -3.535 1.00 0.00 32 LEU A O 14
ATOM 15206 N N . ALA A 1 33 ? 8.835 1.596 -5.199 1.00 0.00 33 ALA A N 14
ATOM 15207 C CA . ALA A 1 33 ? 9.785 0.986 -6.163 1.00 0.00 33 ALA A CA 14
ATOM 15208 C C . ALA A 1 33 ? 10.763 2.045 -6.698 1.00 0.00 33 ALA A C 14
ATOM 15209 O O . ALA A 1 33 ? 11.298 1.904 -7.779 1.00 0.00 33 ALA A O 14
ATOM 15216 N N . ALA A 1 34 ? 10.998 3.108 -5.970 1.00 0.00 34 ALA A N 14
ATOM 15217 C CA . ALA A 1 34 ? 11.934 4.156 -6.477 1.00 0.00 34 ALA A CA 14
ATOM 15218 C C . ALA A 1 34 ? 12.981 4.505 -5.413 1.00 0.00 34 ALA A C 14
ATOM 15219 O O . ALA A 1 34 ? 13.227 5.660 -5.129 1.00 0.00 34 ALA A O 14
ATOM 15226 N N . GLY A 1 35 ? 13.604 3.520 -4.829 1.00 0.00 35 GLY A N 14
ATOM 15227 C CA . GLY A 1 35 ? 14.643 3.800 -3.791 1.00 0.00 35 GLY A CA 14
ATOM 15228 C C . GLY A 1 35 ? 15.361 2.497 -3.437 1.00 0.00 35 GLY A C 14
ATOM 15229 O O . GLY A 1 35 ? 15.512 2.151 -2.282 1.00 0.00 35 GLY A O 14
ATOM 15233 N N . GLY A 1 36 ? 15.766 1.752 -4.427 1.00 0.00 36 GLY A N 14
ATOM 15234 C CA . GLY A 1 36 ? 16.430 0.445 -4.159 1.00 0.00 36 GLY A CA 14
ATOM 15235 C C . GLY A 1 36 ? 15.324 -0.600 -4.039 1.00 0.00 36 GLY A C 14
ATOM 15236 O O . GLY A 1 36 ? 15.548 -1.744 -3.697 1.00 0.00 36 GLY A O 14
ATOM 15240 N N . TYR A 1 37 ? 14.121 -0.177 -4.319 1.00 0.00 37 TYR A N 14
ATOM 15241 C CA . TYR A 1 37 ? 12.935 -1.058 -4.240 1.00 0.00 37 TYR A CA 14
ATOM 15242 C C . TYR A 1 37 ? 12.260 -1.046 -5.608 1.00 0.00 37 TYR A C 14
ATOM 15243 O O . TYR A 1 37 ? 12.276 -0.039 -6.289 1.00 0.00 37 TYR A O 14
ATOM 15261 N N . ASP A 1 38 ? 11.666 -2.126 -6.040 1.00 0.00 38 ASP A N 14
ATOM 15262 C CA . ASP A 1 38 ? 11.015 -2.087 -7.365 1.00 0.00 38 ASP A CA 14
ATOM 15263 C C . ASP A 1 38 ? 9.707 -2.876 -7.322 1.00 0.00 38 ASP A C 14
ATOM 15264 O O . ASP A 1 38 ? 9.132 -3.177 -8.349 1.00 0.00 38 ASP A O 14
ATOM 15273 N N . VAL A 1 39 ? 9.236 -3.257 -6.153 1.00 0.00 39 VAL A N 14
ATOM 15274 C CA . VAL A 1 39 ? 7.993 -4.061 -6.112 1.00 0.00 39 VAL A CA 14
ATOM 15275 C C . VAL A 1 39 ? 8.210 -5.215 -7.080 1.00 0.00 39 VAL A C 14
ATOM 15276 O O . VAL A 1 39 ? 7.290 -5.806 -7.610 1.00 0.00 39 VAL A O 14
ATOM 15289 N N . GLU A 1 40 ? 9.460 -5.527 -7.289 1.00 0.00 40 GLU A N 14
ATOM 15290 C CA . GLU A 1 40 ? 9.856 -6.623 -8.186 1.00 0.00 40 GLU A CA 14
ATOM 15291 C C . GLU A 1 40 ? 10.940 -7.396 -7.451 1.00 0.00 40 GLU A C 14
ATOM 15292 O O . GLU A 1 40 ? 10.688 -8.414 -6.839 1.00 0.00 40 GLU A O 14
ATOM 15304 N N . LYS A 1 41 ? 12.134 -6.872 -7.434 1.00 0.00 41 LYS A N 14
ATOM 15305 C CA . LYS A 1 41 ? 13.206 -7.532 -6.653 1.00 0.00 41 LYS A CA 14
ATOM 15306 C C . LYS A 1 41 ? 12.898 -7.250 -5.175 1.00 0.00 41 LYS A C 14
ATOM 15307 O O . LYS A 1 41 ? 13.502 -7.802 -4.278 1.00 0.00 41 LYS A O 14
ATOM 15326 N N . ASN A 1 42 ? 11.922 -6.397 -4.935 1.00 0.00 42 ASN A N 14
ATOM 15327 C CA . ASN A 1 42 ? 11.501 -6.059 -3.558 1.00 0.00 42 ASN A CA 14
ATOM 15328 C C . ASN A 1 42 ? 9.990 -6.278 -3.490 1.00 0.00 42 ASN A C 14
ATOM 15329 O O . ASN A 1 42 ? 9.325 -5.819 -2.586 1.00 0.00 42 ASN A O 14
ATOM 15340 N N . ASN A 1 43 ? 9.444 -6.972 -4.462 1.00 0.00 43 ASN A N 14
ATOM 15341 C CA . ASN A 1 43 ? 7.980 -7.229 -4.471 1.00 0.00 43 ASN A CA 14
ATOM 15342 C C . ASN A 1 43 ? 7.656 -8.162 -3.315 1.00 0.00 43 ASN A C 14
ATOM 15343 O O . ASN A 1 43 ? 6.546 -8.215 -2.828 1.00 0.00 43 ASN A O 14
ATOM 15354 N N . SER A 1 44 ? 8.632 -8.903 -2.878 1.00 0.00 44 SER A N 14
ATOM 15355 C CA . SER A 1 44 ? 8.404 -9.838 -1.756 1.00 0.00 44 SER A CA 14
ATOM 15356 C C . SER A 1 44 ? 8.337 -9.052 -0.455 1.00 0.00 44 SER A C 14
ATOM 15357 O O . SER A 1 44 ? 7.932 -9.572 0.565 1.00 0.00 44 SER A O 14
ATOM 15365 N N . ARG A 1 45 ? 8.716 -7.800 -0.465 1.00 0.00 45 ARG A N 14
ATOM 15366 C CA . ARG A 1 45 ? 8.635 -7.038 0.806 1.00 0.00 45 ARG A CA 14
ATOM 15367 C C . ARG A 1 45 ? 7.550 -5.967 0.683 1.00 0.00 45 ARG A C 14
ATOM 15368 O O . ARG A 1 45 ? 6.989 -5.527 1.664 1.00 0.00 45 ARG A O 14
ATOM 15389 N N . ILE A 1 46 ? 7.242 -5.559 -0.512 1.00 0.00 46 ILE A N 14
ATOM 15390 C CA . ILE A 1 46 ? 6.180 -4.540 -0.688 1.00 0.00 46 ILE A CA 14
ATOM 15391 C C . ILE A 1 46 ? 4.837 -5.257 -0.737 1.00 0.00 46 ILE A C 14
ATOM 15392 O O . ILE A 1 46 ? 3.830 -4.716 -0.350 1.00 0.00 46 ILE A O 14
ATOM 15408 N N . LYS A 1 47 ? 4.818 -6.480 -1.190 1.00 0.00 47 LYS A N 14
ATOM 15409 C CA . LYS A 1 47 ? 3.536 -7.231 -1.221 1.00 0.00 47 LYS A CA 14
ATOM 15410 C C . LYS A 1 47 ? 3.197 -7.631 0.218 1.00 0.00 47 LYS A C 14
ATOM 15411 O O . LYS A 1 47 ? 2.151 -8.180 0.501 1.00 0.00 47 LYS A O 14
ATOM 15430 N N . LEU A 1 48 ? 4.087 -7.333 1.131 1.00 0.00 48 LEU A N 14
ATOM 15431 C CA . LEU A 1 48 ? 3.859 -7.652 2.559 1.00 0.00 48 LEU A CA 14
ATOM 15432 C C . LEU A 1 48 ? 3.521 -6.342 3.263 1.00 0.00 48 LEU A C 14
ATOM 15433 O O . LEU A 1 48 ? 2.536 -6.234 3.963 1.00 0.00 48 LEU A O 14
ATOM 15449 N N . GLY A 1 49 ? 4.316 -5.331 3.034 1.00 0.00 49 GLY A N 14
ATOM 15450 C CA . GLY A 1 49 ? 4.033 -4.007 3.633 1.00 0.00 49 GLY A CA 14
ATOM 15451 C C . GLY A 1 49 ? 2.835 -3.433 2.890 1.00 0.00 49 GLY A C 14
ATOM 15452 O O . GLY A 1 49 ? 2.207 -2.491 3.327 1.00 0.00 49 GLY A O 14
ATOM 15456 N N . LEU A 1 50 ? 2.493 -4.032 1.774 1.00 0.00 50 LEU A N 14
ATOM 15457 C CA . LEU A 1 50 ? 1.313 -3.563 1.018 1.00 0.00 50 LEU A CA 14
ATOM 15458 C C . LEU A 1 50 ? 0.111 -4.281 1.599 1.00 0.00 50 LEU A C 14
ATOM 15459 O O . LEU A 1 50 ? -0.719 -3.696 2.251 1.00 0.00 50 LEU A O 14
ATOM 15475 N N . LYS A 1 51 ? 0.040 -5.568 1.412 1.00 0.00 51 LYS A N 14
ATOM 15476 C CA . LYS A 1 51 ? -1.084 -6.326 2.010 1.00 0.00 51 LYS A CA 14
ATOM 15477 C C . LYS A 1 51 ? -1.138 -5.956 3.493 1.00 0.00 51 LYS A C 14
ATOM 15478 O O . LYS A 1 51 ? -2.133 -6.135 4.156 1.00 0.00 51 LYS A O 14
ATOM 15497 N N . SER A 1 52 ? -0.063 -5.423 4.012 1.00 0.00 52 SER A N 14
ATOM 15498 C CA . SER A 1 52 ? -0.047 -5.015 5.435 1.00 0.00 52 SER A CA 14
ATOM 15499 C C . SER A 1 52 ? -0.678 -3.634 5.555 1.00 0.00 52 SER A C 14
ATOM 15500 O O . SER A 1 52 ? -1.458 -3.388 6.441 1.00 0.00 52 SER A O 14
ATOM 15508 N N . LEU A 1 53 ? -0.377 -2.715 4.677 1.00 0.00 53 LEU A N 14
ATOM 15509 C CA . LEU A 1 53 ? -1.024 -1.384 4.825 1.00 0.00 53 LEU A CA 14
ATOM 15510 C C . LEU A 1 53 ? -2.521 -1.536 4.556 1.00 0.00 53 LEU A C 14
ATOM 15511 O O . LEU A 1 53 ? -3.358 -1.086 5.311 1.00 0.00 53 LEU A O 14
ATOM 15527 N N . VAL A 1 54 ? -2.846 -2.152 3.462 1.00 0.00 54 VAL A N 14
ATOM 15528 C CA . VAL A 1 54 ? -4.265 -2.344 3.059 1.00 0.00 54 VAL A CA 14
ATOM 15529 C C . VAL A 1 54 ? -4.984 -3.410 3.909 1.00 0.00 54 VAL A C 14
ATOM 15530 O O . VAL A 1 54 ? -6.087 -3.204 4.372 1.00 0.00 54 VAL A O 14
ATOM 15543 N N . SER A 1 55 ? -4.400 -4.559 4.077 1.00 0.00 55 SER A N 14
ATOM 15544 C CA . SER A 1 55 ? -5.094 -5.637 4.853 1.00 0.00 55 SER A CA 14
ATOM 15545 C C . SER A 1 55 ? -4.986 -5.428 6.374 1.00 0.00 55 SER A C 14
ATOM 15546 O O . SER A 1 55 ? -5.832 -5.887 7.116 1.00 0.00 55 SER A O 14
ATOM 15554 N N . LYS A 1 56 ? -3.973 -4.762 6.865 1.00 0.00 56 LYS A N 14
ATOM 15555 C CA . LYS A 1 56 ? -3.879 -4.583 8.348 1.00 0.00 56 LYS A CA 14
ATOM 15556 C C . LYS A 1 56 ? -5.083 -3.791 8.840 1.00 0.00 56 LYS A C 14
ATOM 15557 O O . LYS A 1 56 ? -5.961 -4.313 9.498 1.00 0.00 56 LYS A O 14
ATOM 15576 N N . GLY A 1 57 ? -5.124 -2.529 8.532 1.00 0.00 57 GLY A N 14
ATOM 15577 C CA . GLY A 1 57 ? -6.269 -1.696 8.990 1.00 0.00 57 GLY A CA 14
ATOM 15578 C C . GLY A 1 57 ? -6.041 -0.234 8.615 1.00 0.00 57 GLY A C 14
ATOM 15579 O O . GLY A 1 57 ? -6.973 0.476 8.293 1.00 0.00 57 GLY A O 14
ATOM 15583 N N . THR A 1 58 ? -4.816 0.233 8.623 1.00 0.00 58 THR A N 14
ATOM 15584 C CA . THR A 1 58 ? -4.584 1.646 8.230 1.00 0.00 58 THR A CA 14
ATOM 15585 C C . THR A 1 58 ? -5.283 1.824 6.897 1.00 0.00 58 THR A C 14
ATOM 15586 O O . THR A 1 58 ? -6.356 2.374 6.807 1.00 0.00 58 THR A O 14
ATOM 15597 N N . LEU A 1 59 ? -4.710 1.286 5.874 1.00 0.00 59 LEU A N 14
ATOM 15598 C CA . LEU A 1 59 ? -5.351 1.335 4.552 1.00 0.00 59 LEU A CA 14
ATOM 15599 C C . LEU A 1 59 ? -6.415 0.235 4.551 1.00 0.00 59 LEU A C 14
ATOM 15600 O O . LEU A 1 59 ? -6.098 -0.929 4.636 1.00 0.00 59 LEU A O 14
ATOM 15616 N N . VAL A 1 60 ? -7.676 0.577 4.528 1.00 0.00 60 VAL A N 14
ATOM 15617 C CA . VAL A 1 60 ? -8.710 -0.499 4.597 1.00 0.00 60 VAL A CA 14
ATOM 15618 C C . VAL A 1 60 ? -9.470 -0.649 3.285 1.00 0.00 60 VAL A C 14
ATOM 15619 O O . VAL A 1 60 ? -10.518 -0.068 3.083 1.00 0.00 60 VAL A O 14
ATOM 15632 N N . GLN A 1 61 ? -8.965 -1.469 2.417 1.00 0.00 61 GLN A N 14
ATOM 15633 C CA . GLN A 1 61 ? -9.660 -1.729 1.130 1.00 0.00 61 GLN A CA 14
ATOM 15634 C C . GLN A 1 61 ? -10.898 -2.579 1.431 1.00 0.00 61 GLN A C 14
ATOM 15635 O O . GLN A 1 61 ? -11.266 -2.760 2.574 1.00 0.00 61 GLN A O 14
ATOM 15649 N N . THR A 1 62 ? -11.541 -3.109 0.431 1.00 0.00 62 THR A N 14
ATOM 15650 C CA . THR A 1 62 ? -12.743 -3.949 0.696 1.00 0.00 62 THR A CA 14
ATOM 15651 C C . THR A 1 62 ? -12.949 -4.927 -0.462 1.00 0.00 62 THR A C 14
ATOM 15652 O O . THR A 1 62 ? -14.013 -5.009 -1.042 1.00 0.00 62 THR A O 14
ATOM 15663 N N . LYS A 1 63 ? -11.932 -5.672 -0.799 1.00 0.00 63 LYS A N 14
ATOM 15664 C CA . LYS A 1 63 ? -12.059 -6.652 -1.915 1.00 0.00 63 LYS A CA 14
ATOM 15665 C C . LYS A 1 63 ? -13.074 -7.735 -1.534 1.00 0.00 63 LYS A C 14
ATOM 15666 O O . LYS A 1 63 ? -12.718 -8.777 -1.020 1.00 0.00 63 LYS A O 14
ATOM 15685 N N . GLY A 1 64 ? -14.335 -7.498 -1.783 1.00 0.00 64 GLY A N 14
ATOM 15686 C CA . GLY A 1 64 ? -15.368 -8.515 -1.436 1.00 0.00 64 GLY A CA 14
ATOM 15687 C C . GLY A 1 64 ? -16.560 -8.367 -2.382 1.00 0.00 64 GLY A C 14
ATOM 15688 O O . GLY A 1 64 ? -16.567 -8.897 -3.476 1.00 0.00 64 GLY A O 14
ATOM 15692 N N . THR A 1 65 ? -17.568 -7.646 -1.973 1.00 0.00 65 THR A N 14
ATOM 15693 C CA . THR A 1 65 ? -18.756 -7.460 -2.852 1.00 0.00 65 THR A CA 14
ATOM 15694 C C . THR A 1 65 ? -19.364 -6.079 -2.597 1.00 0.00 65 THR A C 14
ATOM 15695 O O . THR A 1 65 ? -18.818 -5.275 -1.869 1.00 0.00 65 THR A O 14
ATOM 15706 N N . GLY A 1 66 ? -20.490 -5.798 -3.193 1.00 0.00 66 GLY A N 14
ATOM 15707 C CA . GLY A 1 66 ? -21.130 -4.469 -2.986 1.00 0.00 66 GLY A CA 14
ATOM 15708 C C . GLY A 1 66 ? -20.677 -3.509 -4.086 1.00 0.00 66 GLY A C 14
ATOM 15709 O O . GLY A 1 66 ? -21.334 -2.530 -4.380 1.00 0.00 66 GLY A O 14
ATOM 15713 N N . ALA A 1 67 ? -19.557 -3.783 -4.699 1.00 0.00 67 ALA A N 14
ATOM 15714 C CA . ALA A 1 67 ? -19.062 -2.887 -5.781 1.00 0.00 67 ALA A CA 14
ATOM 15715 C C . ALA A 1 67 ? -17.602 -3.223 -6.094 1.00 0.00 67 ALA A C 14
ATOM 15716 O O . ALA A 1 67 ? -17.302 -3.869 -7.079 1.00 0.00 67 ALA A O 14
ATOM 15723 N N . SER A 1 68 ? -16.692 -2.790 -5.265 1.00 0.00 68 SER A N 14
ATOM 15724 C CA . SER A 1 68 ? -15.253 -3.085 -5.517 1.00 0.00 68 SER A CA 14
ATOM 15725 C C . SER A 1 68 ? -14.392 -2.303 -4.523 1.00 0.00 68 SER A C 14
ATOM 15726 O O . SER A 1 68 ? -14.355 -1.089 -4.541 1.00 0.00 68 SER A O 14
ATOM 15734 N N . GLY A 1 69 ? -13.699 -2.989 -3.655 1.00 0.00 69 GLY A N 14
ATOM 15735 C CA . GLY A 1 69 ? -12.842 -2.282 -2.663 1.00 0.00 69 GLY A CA 14
ATOM 15736 C C . GLY A 1 69 ? -11.520 -1.891 -3.322 1.00 0.00 69 GLY A C 14
ATOM 15737 O O . GLY A 1 69 ? -11.345 -2.039 -4.514 1.00 0.00 69 GLY A O 14
ATOM 15741 N N . SER A 1 70 ? -10.587 -1.388 -2.560 1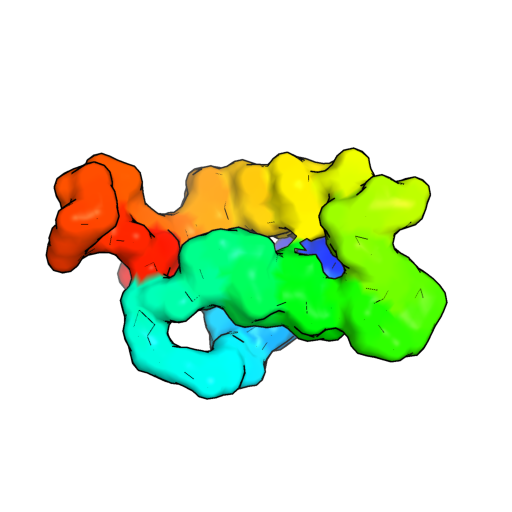.00 0.00 70 SER A N 14
ATOM 15742 C CA . SER A 1 70 ? -9.286 -0.991 -3.162 1.00 0.00 70 SER A CA 14
ATOM 15743 C C . SER A 1 70 ? -8.303 -0.576 -2.066 1.00 0.00 70 SER A C 14
ATOM 15744 O O . SER A 1 70 ? -7.472 -1.351 -1.650 1.00 0.00 70 SER A O 14
ATOM 15752 N N . PHE A 1 71 ? -8.383 0.652 -1.620 1.00 0.00 71 PHE A N 14
ATOM 15753 C CA . PHE A 1 71 ? -7.458 1.159 -0.559 1.00 0.00 71 PHE A CA 14
ATOM 15754 C C . PHE A 1 71 ? -7.971 2.510 -0.069 1.00 0.00 71 PHE A C 14
ATOM 15755 O O . PHE A 1 71 ? -7.338 3.528 -0.272 1.00 0.00 71 PHE A O 14
ATOM 15772 N N . ARG A 1 72 ? -9.094 2.545 0.585 1.00 0.00 72 ARG A N 14
ATOM 15773 C CA . ARG A 1 72 ? -9.592 3.849 1.086 1.00 0.00 72 ARG A CA 14
ATOM 15774 C C . ARG A 1 72 ? -8.628 4.297 2.172 1.00 0.00 72 ARG A C 14
ATOM 15775 O O . ARG A 1 72 ? -7.610 4.894 1.893 1.00 0.00 72 ARG A O 14
ATOM 15796 N N . LEU A 1 73 ? -8.910 3.945 3.395 1.00 0.00 73 LEU A N 14
ATOM 15797 C CA . LEU A 1 73 ? -7.988 4.279 4.513 1.00 0.00 73 LEU A CA 14
ATOM 15798 C C . LEU A 1 73 ? -8.690 4.062 5.841 1.00 0.00 73 LEU A C 14
ATOM 15799 O O . LEU A 1 73 ? -9.872 3.790 5.894 1.00 0.00 73 LEU A O 14
ATOM 15815 N N . SER A 1 74 ? -7.937 4.153 6.905 1.00 0.00 74 SER A N 14
ATOM 15816 C CA . SER A 1 74 ? -8.478 3.920 8.272 1.00 0.00 74 SER A CA 14
ATOM 15817 C C . SER A 1 74 ? -9.989 4.179 8.319 1.00 0.00 74 SER A C 14
ATOM 15818 O O . SER A 1 74 ? -10.786 3.263 8.288 1.00 0.00 74 SER A O 14
ATOM 15826 N N . LYS A 1 75 ? -10.386 5.419 8.386 1.00 0.00 75 LYS A N 14
ATOM 15827 C CA . LYS A 1 75 ? -11.843 5.733 8.425 1.00 0.00 75 LYS A CA 14
ATOM 15828 C C . LYS A 1 75 ? -12.038 7.218 8.736 1.00 0.00 75 LYS A C 14
ATOM 15829 O O . LYS A 1 75 ? -11.538 7.660 9.758 1.00 0.00 75 LYS A O 14
#

Foldseek 3Di:
DPDCALLVQLCVDVVPHDDQQADACCGSVCSNCPDVRGCVVCVVVNVVSVCCCDVVAQFPFDCDDPPGTHTRGND

Sequence (75 aa):
MAGPSVTELITKAVSASKERKGLSLAALKKALAAGGYDVEKNNSRIKLGLKSLVSKGTLVQTKGTGASGSFRLSKMAGPSVTELITKAVSASKERKGLSLAALKKALAAGGYDVEKNNSRIKLGLKSLVSKGTLVQTKGTGASGSFRLSKMAGPSVTELITKAVSASKERKGLSLAALKKALAAGGYDVEKNNSRIKLGLKSLVSKGTLVQTKGTGASGSFRLSKMAGPSVTELITKAVSASKERKGLSLAALKKALAAGGYDVEKNNSRIKLGLKSLVSKGTLVQTKGTGASGSFRLSKMAGPSVTELITKAVSASKERKGLSLAALKKALAAGGYDVEKNNSRIKLGLKSLVSKGTLVQTKGTGASGSFRLSKMAGPSVTELITKAVSASKERKGLSLAALKKALAAGGYDVEKNNSRIKLGLKSLVSKGTLVQTKGTGASGSFRLSKMAGPSVTELITKAVSASKERKGLSLAALKKALAAGGYDVEKNNSRIKLGLKSLVSKGTLVQTKGTGASGSFRLSKMAGPSVTELITKAVSASKERKGLSLAALKKALAAGGYDVEKNNSRIKLGLKSLVSKGTLVQTKGTGASGSFRLSKMAGPSVTELITKAVSASKERKGLSLAALKKALAAGGYDVEKNNSRIKLGLKSLVSKGTLVQTKGTGASGSFRLSKMAGPSVTELITKAVSASKERKGLSLAALKKALAAGGYDVEKNNSRIKLGLKSLVSKGTLVQTKGTGASGSFRLSKMAGPSVTELITKAVSASKERKGLSLAALKKALAAGGYDVEKNNSRIKLGLKSLVSKGTLVQTKGTGASGSFRLSKMAGPSVTELITKAVSASKERKGLSLAALKKALAAGGYDVEKNNSRIKLGLKSLVSKGTLVQTKGTGASGSFRLSKMAGPSVTELITKAVSASKERKGLSLAALKKALAAGGYDVEKNNSRIKLGLKSLVSKGTLVQTKGTGASGSFRLSKMAGPSVTELITKAVSASKERKGLSLAALKKALAAGGYDVEKNNSRIKLGLKSLVSKGTLVQTKGTGASGSFRLSK

Radius of gyration: 11.24 Å; Cα contacts (8 Å, |Δi|>4): 119; chains: 1; bounding box: 32×20×21 Å

Solvent-accessible surface area: 5149 Å² total; per-residue (Å²): 228,78,28,139,52,12,8,98,45,0,33,129,10,28,96,72,47,196,117,200,119,23,11,86,79,51,28,1,20,119,53,10,22,93,75,66,82,78,31,124,184,44,55,74,25,2,116,99,1,6,126,35,5,14,63,158,25,43,3,52,38,70,189,34,111,88,94,81,26,23,9,122,41,61,243

Organism: Gallus gallus (NCBI:txid9031)

InterPro domains:
  IPR005818 Linker histone H1/H5, domain H15 [PF00538] (43-113)
  IPR005818 Linker histone H1/H5, domain H15 [PS51504] (41-114)
  IPR005818 Linker histone H1/H5, domain H15 [SM00526] (39-104)
  IPR005818 Linker histone H1/H5, domain H15 [cd00073] (39-116)
  IPR005819 Linker histone H1/H5 [PR00624] (28-49)
  IPR005819 Linker histone H1/H5 [PR00624] (55-72)
  IPR005819 Linker histone H1/H5 [PR00624] (75-93)
  IPR005819 Linker histone H1/H5 [PR00624] (96-120)
  IPR005819 Linker histone H1/H5 [PR00624] (134-148)
  IPR005819 Linker histone H1/H5 [PR00624] (183-202)
  IPR036388 Winged helix-like DNA-binding domain superfamily [G3DSA:1.10.10.10] (41-114)
  IPR036390 Winged helix DNA-binding domain superfamily [SSF46785] (42-114)

CATH classification: 1.10.10.10

Secondary structure (DSSP, 8-state):
--SSSHIIIIIHHHHH-SSSS--TTSSGGGSSSSSS--SSSSHHHHHHHTTTHHHHTSS-----STTS----S--